Protein AF-T1DU63-F1 (afdb_monomer)

Secondary structure (DSSP, 8-state):
-------------TTTTTTT-EEEEETTEEEEE----GGGGGS-HHHHHHHHHHHHHHHTTHHHHHHHH-TTHHHHHHHHHHHHHH--S-TTSHHHHHHHHHHHHHHHTTSSB-TTT-BBPPPSS-HHHHHHHHHHHHTTTTT-SPPPSSTT----HHHHHHHHH-TTTT-BS---SSSS-TTTT---TTB-TT--HHHHHHHHHHHHTSTT--TTTTTTEEEEE-TTS-EEEEE--SSSSTTHHHHHHHHHHHHHHHHH---HHHHHHHHHHHHHHHH--HHHHHHHHHHHHH--S-SEEEEEEE---TTSTTS-SPPEEEEEEEE-HHHHHHHHHHHHTHHHHHHHSSS-GGGS-SS--PPPPEEEEEEEEEETTSSS--SEEEE---HHHHHHH--EEEEEHHHHHHHHH-HHHHHHHHHH---HHHHHHHHHHHHHHHHHHHHHIIIIITTS--PPTT--TTTTGGGHHHHHHHHHHHHHHHHHTSTHHHHTTSSSSTTTHHHHHHHHHHHHHTGGGGGSPTT----SHHHHHHHHHHHHHHHHS-TTTEEEETTEEEES-SHHHHHHHHHHHHHHHHHHHHT-HHHHHHHIIIIII---HHHHHHHHHHHHTTT--SEEEEEPPEEEEEE-TTS-EEEEEEE----HHHHHHHHHHHS-S---HHHHHHHHHHTBPPPHHHHHHHHHHHHHHHTT--HHHHHHHHHTT---SB-----HHHHHHHHHTS---HHHHHHHHTSSBHHHHHHHHHHS-TTT--HHHHHHHHHHHTT-HHHHHHHHHHTGGG-TTHHHHHHHHHHTT-S-HHHHHHHHHHHHHTTS----HHHHHHHHHHHHHHHHS---TT-HHHHHHHHHHHHHHTS-HHHHHHHHHHHHHHHTSS-HHHHHHHHHHHHHHHH-

Sequence (908 aa):
MISTEHISEHQEDKSELISGQQVCKFADVEVLRYTLPSYFDGLPINLKKLVYYLSEATLAGRDIYTDQNCRYNLLVRTVLERIYMHYKGDRQTSSFKDFVCYLRRVWFSNGLHHHYGEDKLKPSFDETYFRQLFESCAKEGYLDLLPSPREGEKVSLDMICKLLYSPDVVARRTVQSGEQDPIQSSSVHFYAEGISSSEVEAFYKDLSSQPGAPHSIGLNTFLDRKETGELVEKRRTSKEGPYASYIQKIIANLKKAKQEETSPQRQEIIQLLIDFYVEGDLRIFDRYCIAWTQDTDSDIDFINGFIETYQDPLGLKGSWEGLVEIIDHKASEQTRLLSQHADWFEQRAPIDEAYRKPNPCGISATVVHVAMLGGDSYPAPPIGINLPNADAIRTKYGSKSIRIENIHAAYDNASSHRKEDELFIPNEEVRQMLERYESQTSRLHTDLHECLGHGSGQLAPGVSADALGQWHSTIEEARADLFALYFIADPKMLELGLLPNQEAYKAEYYRYLHNGLIKQLVRIRSGQRIEEAHMRNRALISRWVIDTLPKEVLEQEGTNLIIHKYEPIREAFGSLLKEIQRIKSCGDALAAKDLVKTYGIEVPQKLHQDILNLYSQLNNPPYKGFVNPRLYCRKDTDGNITDIYPDYTETFDEQMLRYSRTYNGQGSLYSQQLQDIEAIAPDTQTEEAARRIRQALRTRMDGEVASHMRKHGLEYKINFGITRDHLSQLARSEQPSVNLATYLWSRSVRELKLLALRLWPAEELSSNEALRLAVDCEGKAELADELIALLFDRCPKAPAWAMQWLCSGLAVQSIALNTLSRAILRGQYTPNEIELNCLSDICINCISETASSEHYRPKAALLCLERMATISPENRKYIQAQIAILEDNRQKEVQETLSAIRFVLDNA

Structure (mmCIF, N/CA/C/O backbone):
data_AF-T1DU63-F1
#
_entry.id   AF-T1DU63-F1
#
loop_
_atom_site.group_PDB
_atom_site.id
_atom_site.type_symbol
_atom_site.label_atom_id
_atom_site.label_alt_id
_atom_site.label_comp_id
_atom_site.label_asym_id
_atom_site.label_entity_id
_atom_site.label_seq_id
_atom_site.pdbx_PDB_ins_code
_atom_site.Cartn_x
_atom_site.Cartn_y
_atom_site.Cartn_z
_atom_site.occupancy
_atom_site.B_iso_or_equiv
_atom_site.auth_seq_id
_atom_site.auth_comp_id
_atom_site.auth_asym_id
_atom_site.auth_atom_id
_atom_site.pdbx_PDB_model_num
ATOM 1 N N . MET A 1 1 ? 19.501 -58.523 -5.591 1.00 34.09 1 MET A N 1
ATOM 2 C CA . MET A 1 1 ? 19.995 -57.170 -5.909 1.00 34.09 1 MET A CA 1
ATOM 3 C C . MET A 1 1 ? 19.082 -56.585 -6.966 1.00 34.09 1 MET A C 1
ATOM 5 O O . MET A 1 1 ? 19.262 -56.881 -8.137 1.00 34.09 1 MET A O 1
ATOM 9 N N . ILE A 1 2 ? 18.056 -55.855 -6.540 1.00 24.86 2 ILE A N 1
ATOM 10 C CA . ILE A 1 2 ? 17.237 -54.990 -7.393 1.00 24.86 2 ILE A CA 1
ATOM 11 C C . ILE A 1 2 ? 17.059 -53.721 -6.563 1.00 24.86 2 ILE A C 1
ATOM 13 O O . ILE A 1 2 ? 16.634 -53.794 -5.411 1.00 24.86 2 ILE A O 1
ATOM 17 N N . SER A 1 3 ? 17.545 -52.616 -7.114 1.00 24.66 3 SER A N 1
ATOM 18 C CA . SER A 1 3 ? 17.584 -51.282 -6.531 1.00 24.66 3 SER A CA 1
ATOM 19 C C . SER A 1 3 ? 16.179 -50.700 -6.424 1.00 24.66 3 SER A C 1
ATOM 21 O O . SER A 1 3 ? 15.449 -50.657 -7.410 1.00 24.66 3 SER A O 1
ATOM 23 N N . THR A 1 4 ? 15.822 -50.250 -5.228 1.00 25.34 4 THR A N 1
ATOM 24 C CA . THR A 1 4 ? 14.607 -49.493 -4.927 1.00 25.34 4 THR A CA 1
ATOM 25 C C . THR A 1 4 ? 14.753 -48.051 -5.403 1.00 25.34 4 THR A C 1
ATOM 27 O O . THR A 1 4 ? 15.580 -47.306 -4.879 1.00 25.34 4 THR A O 1
ATOM 30 N N . GLU A 1 5 ? 13.943 -47.671 -6.388 1.00 27.83 5 GLU A N 1
ATOM 31 C CA . GLU A 1 5 ? 13.650 -46.283 -6.737 1.00 27.83 5 GLU A CA 1
ATOM 32 C C . GLU A 1 5 ? 12.912 -45.616 -5.567 1.00 27.83 5 GLU A C 1
ATOM 34 O O . GLU A 1 5 ? 11.836 -46.053 -5.158 1.00 27.83 5 GLU A O 1
ATOM 39 N N . HIS A 1 6 ? 13.502 -44.556 -5.015 1.00 25.27 6 HIS A N 1
ATOM 40 C CA . HIS A 1 6 ? 12.791 -43.614 -4.161 1.00 25.27 6 HIS A CA 1
ATOM 41 C C . HIS A 1 6 ? 12.010 -42.655 -5.060 1.00 25.27 6 HIS A C 1
ATOM 43 O O . HIS A 1 6 ? 12.564 -41.701 -5.597 1.00 25.27 6 HIS A O 1
ATOM 49 N N . ILE A 1 7 ? 10.715 -42.922 -5.215 1.00 25.23 7 ILE A N 1
ATOM 50 C CA . ILE A 1 7 ? 9.743 -41.927 -5.664 1.00 25.23 7 ILE A CA 1
ATOM 51 C C . ILE A 1 7 ? 9.568 -40.953 -4.494 1.00 25.23 7 ILE A C 1
ATOM 53 O O . ILE A 1 7 ? 9.028 -41.319 -3.451 1.00 25.23 7 ILE A O 1
ATOM 57 N N . SER A 1 8 ? 10.092 -39.737 -4.635 1.00 24.12 8 SER A N 1
ATOM 58 C CA . SER A 1 8 ? 9.794 -38.631 -3.730 1.00 24.12 8 SER A CA 1
ATOM 59 C C . SER A 1 8 ? 8.360 -38.172 -3.991 1.00 24.12 8 SER A C 1
ATOM 61 O O . SER A 1 8 ? 8.088 -37.524 -5.001 1.00 24.12 8 SER A O 1
ATOM 63 N N . GLU A 1 9 ? 7.436 -38.523 -3.100 1.00 25.42 9 GLU A N 1
ATOM 64 C CA . GLU A 1 9 ? 6.131 -37.869 -3.034 1.00 25.42 9 GLU A CA 1
ATOM 65 C C . GLU A 1 9 ? 6.357 -36.378 -2.744 1.00 25.42 9 GLU A C 1
ATOM 67 O O . GLU A 1 9 ? 6.834 -36.004 -1.671 1.00 25.42 9 GLU A O 1
ATOM 72 N N . HIS A 1 10 ? 6.053 -35.525 -3.725 1.00 28.67 10 HIS A N 1
ATOM 73 C CA . HIS A 1 10 ? 5.920 -34.088 -3.529 1.00 28.67 10 HIS A CA 1
ATOM 74 C C . HIS A 1 10 ? 4.797 -33.842 -2.511 1.00 28.67 10 HIS A C 1
ATOM 76 O O . HIS A 1 10 ? 3.616 -33.923 -2.841 1.00 28.67 10 HIS A O 1
ATOM 82 N N . GLN A 1 11 ? 5.157 -33.542 -1.263 1.00 25.55 11 GLN A N 1
ATOM 83 C CA . GLN A 1 11 ? 4.291 -32.737 -0.410 1.00 25.55 11 GLN A CA 1
ATOM 84 C C . GLN A 1 11 ? 4.239 -31.345 -1.045 1.00 25.55 11 GLN A C 1
ATOM 86 O O . GLN A 1 11 ? 5.191 -30.582 -0.907 1.00 25.55 11 GLN A O 1
ATOM 91 N N . GLU A 1 12 ? 3.167 -31.040 -1.781 1.00 31.58 12 GLU A N 1
ATOM 92 C CA . GLU A 1 12 ? 2.821 -29.655 -2.114 1.00 31.58 12 GLU A CA 1
ATOM 93 C C . GLU A 1 12 ? 2.819 -28.848 -0.810 1.00 31.58 12 GLU A C 1
ATOM 95 O O . GLU A 1 12 ? 2.126 -29.197 0.156 1.00 31.58 12 GLU A O 1
ATOM 100 N N . ASP A 1 13 ? 3.652 -27.811 -0.755 1.00 42.84 13 ASP A N 1
ATOM 101 C CA . ASP A 1 13 ? 3.759 -26.954 0.413 1.00 42.84 13 ASP A CA 1
ATOM 102 C C . ASP A 1 13 ? 2.406 -26.255 0.621 1.00 42.84 13 ASP A C 1
ATOM 104 O O . ASP A 1 13 ? 1.875 -25.587 -0.267 1.00 42.84 13 ASP A O 1
ATOM 108 N N . LYS A 1 14 ? 1.805 -26.411 1.808 1.00 45.06 14 LYS A N 1
ATOM 109 C CA . LYS A 1 14 ? 0.506 -25.796 2.136 1.00 45.06 14 LYS A CA 1
ATOM 110 C C . LYS A 1 14 ? 0.532 -24.269 1.985 1.00 45.06 14 LYS A C 1
ATOM 112 O O . LYS A 1 14 ? -0.537 -23.671 1.870 1.00 45.06 14 LYS A O 1
ATOM 117 N N . SER A 1 15 ? 1.716 -23.653 2.007 1.00 52.31 15 SER A N 1
ATOM 118 C CA . SER A 1 15 ? 1.921 -22.222 1.772 1.00 52.31 15 SER A CA 1
ATOM 119 C C . SER A 1 15 ? 1.577 -21.805 0.329 1.00 52.31 15 SER A C 1
ATOM 121 O O . SER A 1 15 ? 0.896 -20.795 0.132 1.00 52.31 15 SER A O 1
ATOM 123 N N . GLU A 1 16 ? 1.921 -22.622 -0.673 1.00 55.38 16 GLU A N 1
ATOM 124 C CA . GLU A 1 16 ? 1.651 -22.344 -2.092 1.00 55.38 16 GLU A CA 1
ATOM 125 C C . GLU A 1 16 ? 0.151 -22.366 -2.410 1.00 55.38 16 GLU A C 1
ATOM 127 O O . GLU A 1 16 ? -0.326 -21.562 -3.207 1.00 55.38 16 GLU A O 1
ATOM 132 N N . LEU A 1 17 ? -0.623 -23.213 -1.720 1.00 63.47 17 LEU A N 1
ATOM 133 C CA . LEU A 1 17 ? -2.084 -23.297 -1.873 1.00 63.47 17 LEU A CA 1
ATOM 134 C C . LEU A 1 17 ? -2.837 -22.070 -1.320 1.00 63.47 17 LEU A C 1
ATOM 136 O O . LEU A 1 17 ? -3.991 -21.840 -1.690 1.00 63.47 17 LEU A O 1
ATOM 140 N N . ILE A 1 18 ? -2.227 -21.312 -0.401 1.00 82.75 18 ILE A N 1
ATOM 141 C CA . ILE A 1 18 ? -2.841 -20.136 0.242 1.00 82.75 18 ILE A CA 1
ATOM 142 C C . ILE A 1 18 ? -2.455 -18.845 -0.491 1.00 82.75 18 ILE A C 1
ATOM 144 O O . ILE A 1 18 ? -3.269 -17.920 -0.574 1.00 82.75 18 ILE A O 1
ATOM 148 N N . SER A 1 19 ? -1.234 -18.763 -1.020 1.00 89.06 19 SER A N 1
ATOM 149 C CA . SER A 1 19 ? -0.765 -17.595 -1.767 1.00 89.06 19 SER A CA 1
ATOM 150 C C . SER A 1 19 ? -1.608 -17.368 -3.030 1.00 89.06 19 SER A C 1
ATOM 152 O O . SER A 1 19 ? -1.843 -18.285 -3.812 1.00 89.06 19 SER A O 1
ATOM 154 N N . GLY A 1 20 ? -2.118 -16.150 -3.215 1.00 87.88 20 GLY A N 1
ATOM 155 C CA . GLY A 1 20 ? -3.033 -15.804 -4.309 1.00 87.88 20 GLY A CA 1
ATOM 156 C C . GLY A 1 20 ? -4.482 -16.259 -4.106 1.00 87.88 20 GLY A C 1
ATOM 157 O O . GLY A 1 20 ? -5.325 -16.066 -4.987 1.00 87.88 20 GLY A O 1
ATOM 158 N N . GLN A 1 21 ? -4.827 -16.831 -2.945 1.00 91.62 21 GLN A N 1
ATOM 159 C CA . GLN A 1 21 ? -6.209 -17.188 -2.637 1.00 91.62 21 GLN A CA 1
ATOM 160 C C . GLN A 1 21 ? -7.084 -15.931 -2.517 1.00 91.62 21 GLN A C 1
ATOM 162 O O . GLN A 1 21 ? -6.783 -15.008 -1.759 1.00 91.62 21 GLN A O 1
ATOM 167 N N . GLN A 1 22 ? -8.222 -15.931 -3.212 1.00 92.44 22 GLN A N 1
ATOM 168 C CA . GLN A 1 22 ? -9.231 -14.881 -3.092 1.00 92.44 22 GLN A CA 1
ATOM 169 C C . GLN A 1 22 ? -9.887 -14.898 -1.705 1.00 92.44 22 GLN A C 1
ATOM 171 O O . GLN A 1 22 ? -10.443 -15.910 -1.276 1.00 92.44 22 GLN A O 1
ATOM 176 N N . VAL A 1 23 ? -9.888 -13.743 -1.039 1.00 92.75 23 VAL A N 1
ATOM 177 C CA . VAL A 1 23 ? -10.588 -13.504 0.230 1.00 92.75 23 VAL A CA 1
ATOM 178 C C . VAL A 1 23 ? -11.995 -12.975 -0.022 1.00 92.75 23 VAL A C 1
ATOM 180 O O . VAL A 1 23 ? -12.966 -13.485 0.539 1.00 92.75 23 VAL A O 1
ATOM 183 N N . CYS A 1 24 ? -12.121 -11.940 -0.853 1.00 92.00 24 CYS A N 1
ATOM 184 C CA . CYS A 1 24 ? -13.407 -11.376 -1.248 1.00 92.00 24 CYS A CA 1
ATOM 185 C C . CYS A 1 24 ? -13.300 -10.562 -2.546 1.00 92.00 24 CYS A C 1
ATOM 187 O O . CYS A 1 24 ? -12.215 -10.170 -2.974 1.00 92.00 24 CYS A O 1
ATOM 189 N N . LYS A 1 25 ? -14.460 -10.297 -3.154 1.00 92.62 25 LYS A N 1
ATOM 190 C CA . LYS A 1 25 ? -14.638 -9.392 -4.296 1.00 92.62 25 LYS A CA 1
ATOM 191 C C . LYS A 1 25 ? -15.713 -8.364 -3.970 1.00 92.62 25 LYS A C 1
ATOM 193 O O . LYS A 1 25 ? -16.732 -8.710 -3.365 1.00 92.62 25 LYS A O 1
ATOM 198 N N . PHE A 1 26 ? -15.491 -7.116 -4.359 1.00 93.19 26 PHE A N 1
ATOM 199 C CA . PHE A 1 26 ? -16.469 -6.038 -4.234 1.00 93.19 26 PHE A CA 1
ATOM 200 C C . PHE A 1 26 ? -16.139 -4.917 -5.221 1.00 93.19 26 PHE A C 1
ATOM 202 O O . PHE A 1 26 ? -14.975 -4.578 -5.397 1.00 93.19 26 PHE A O 1
ATOM 209 N N . ALA A 1 27 ? -17.161 -4.324 -5.843 1.00 91.44 27 ALA A N 1
ATOM 210 C CA . ALA A 1 27 ? -16.991 -3.306 -6.884 1.00 91.44 27 ALA A CA 1
ATOM 211 C C . ALA A 1 27 ? -15.921 -3.706 -7.927 1.00 91.44 27 ALA A C 1
ATOM 213 O O . ALA A 1 27 ? -16.045 -4.746 -8.570 1.00 91.44 27 ALA A O 1
ATOM 214 N N . ASP A 1 28 ? -14.882 -2.892 -8.076 1.00 87.81 28 ASP A N 1
ATOM 215 C CA . ASP A 1 28 ? -13.735 -3.040 -8.969 1.00 87.81 28 ASP A CA 1
ATOM 216 C C . ASP A 1 28 ? -12.475 -3.593 -8.272 1.00 87.81 28 ASP A C 1
ATOM 218 O O . ASP A 1 28 ? -11.396 -3.603 -8.865 1.00 87.81 28 ASP A O 1
ATOM 222 N N . VAL A 1 29 ? -12.630 -4.161 -7.069 1.00 92.62 29 VAL A N 1
ATOM 223 C CA . VAL A 1 29 ? -11.548 -4.710 -6.243 1.00 92.62 29 VAL A CA 1
ATOM 224 C C . VAL A 1 29 ? -11.704 -6.212 -5.963 1.00 92.62 29 VAL A C 1
ATOM 226 O O . VAL A 1 29 ? -12.775 -6.708 -5.594 1.00 92.62 29 VAL A O 1
ATOM 229 N N . GLU A 1 30 ? -10.594 -6.940 -6.067 1.00 93.56 30 GLU A N 1
ATOM 230 C CA . GLU A 1 30 ? -10.417 -8.288 -5.522 1.00 93.56 30 GLU A CA 1
ATOM 231 C C . GLU A 1 30 ? -9.325 -8.286 -4.449 1.00 93.56 30 GLU A C 1
ATOM 233 O O . GLU A 1 30 ? -8.226 -7.787 -4.662 1.00 93.56 30 GLU A O 1
ATOM 238 N N . VAL A 1 31 ? -9.619 -8.866 -3.288 1.00 95.56 31 VAL A N 1
ATOM 239 C CA . VAL A 1 31 ? -8.650 -8.973 -2.196 1.00 95.56 31 VAL A CA 1
ATOM 240 C C . VAL A 1 31 ? -8.101 -10.394 -2.139 1.00 95.56 31 VAL A C 1
ATOM 242 O O . VAL A 1 31 ? -8.871 -11.355 -2.065 1.00 95.56 31 VAL A O 1
ATOM 245 N N . LEU A 1 32 ? -6.777 -10.515 -2.153 1.00 95.69 32 LEU A N 1
ATOM 246 C CA . LEU A 1 32 ? -6.009 -11.756 -2.174 1.00 95.69 32 LEU A CA 1
ATOM 247 C C . LEU A 1 32 ? -5.255 -11.976 -0.852 1.00 95.69 32 LEU A C 1
ATOM 249 O O . LEU A 1 32 ? -5.234 -11.120 0.038 1.00 95.69 32 LEU A O 1
ATOM 253 N N . ARG A 1 33 ? -4.621 -13.141 -0.722 1.00 94.75 33 ARG A N 1
ATOM 254 C CA . ARG A 1 33 ? -3.673 -13.460 0.352 1.00 94.75 33 ARG A CA 1
ATOM 255 C C . ARG A 1 33 ? -2.261 -13.568 -0.196 1.00 94.75 33 ARG A C 1
ATOM 257 O O . ARG A 1 33 ? -2.075 -14.066 -1.300 1.00 94.75 33 ARG A O 1
ATOM 264 N N . TYR A 1 34 ? -1.288 -13.185 0.616 1.00 95.38 34 TYR A N 1
ATOM 265 C CA . TYR A 1 34 ? 0.109 -13.560 0.433 1.00 95.38 34 TYR A CA 1
ATOM 266 C C . TYR A 1 34 ? 0.583 -14.337 1.663 1.00 95.38 34 TYR A C 1
ATOM 268 O O . TYR A 1 34 ? 0.002 -14.228 2.749 1.00 95.38 34 TYR A O 1
ATOM 276 N N . THR A 1 35 ? 1.627 -15.140 1.489 1.00 94.38 35 THR A N 1
ATOM 277 C CA . THR A 1 35 ? 2.241 -15.922 2.564 1.00 94.38 35 THR A CA 1
ATOM 278 C C . THR A 1 35 ? 3.633 -15.404 2.899 1.00 94.38 35 THR A C 1
ATOM 280 O O . THR A 1 35 ? 4.259 -14.690 2.116 1.00 94.38 35 THR A O 1
ATOM 283 N N . LEU A 1 36 ? 4.109 -15.745 4.095 1.00 94.81 36 LEU A N 1
ATOM 284 C CA . LEU A 1 36 ? 5.518 -15.562 4.439 1.00 94.81 36 LEU A CA 1
ATOM 285 C C . LEU A 1 36 ? 6.336 -16.639 3.711 1.00 94.81 36 LEU A C 1
ATOM 287 O O . LEU A 1 36 ? 5.763 -17.674 3.351 1.00 94.81 36 LEU A O 1
ATOM 291 N N . PRO A 1 37 ? 7.643 -16.427 3.486 1.00 91.50 37 PRO A N 1
ATOM 292 C CA . PRO A 1 37 ? 8.473 -17.447 2.864 1.00 91.50 37 PRO A CA 1
ATOM 293 C C . PRO A 1 37 ? 8.502 -18.709 3.731 1.00 91.50 37 PRO A C 1
ATOM 295 O O . PRO A 1 37 ? 8.490 -18.621 4.959 1.00 91.50 37 PRO A O 1
ATOM 298 N N . SER A 1 38 ? 8.584 -19.886 3.108 1.00 87.88 38 SER A N 1
ATOM 299 C CA . SER A 1 38 ? 8.558 -21.178 3.815 1.00 87.88 38 SER A CA 1
ATOM 300 C C . SER A 1 38 ? 9.684 -21.329 4.847 1.00 87.88 38 SER A C 1
ATOM 302 O O . SER A 1 38 ? 9.524 -22.017 5.853 1.00 87.88 38 SER A O 1
ATOM 304 N N . TYR A 1 39 ? 10.806 -20.627 4.659 1.00 89.62 39 TYR A N 1
ATOM 305 C CA . TYR A 1 39 ? 11.913 -20.594 5.615 1.00 89.62 39 TYR A CA 1
ATOM 306 C C . TYR A 1 39 ? 11.677 -19.682 6.834 1.00 89.62 39 TYR A C 1
ATOM 308 O O . TYR A 1 39 ? 12.495 -19.702 7.754 1.00 89.62 39 TYR A O 1
ATOM 316 N N . PHE A 1 40 ? 10.576 -18.918 6.894 1.00 94.50 40 PHE A N 1
ATOM 317 C CA . PHE A 1 40 ? 10.241 -18.072 8.048 1.00 94.50 40 PHE A CA 1
ATOM 318 C C . PHE A 1 40 ? 10.188 -18.878 9.350 1.00 94.50 40 PHE A C 1
ATOM 320 O O . PHE A 1 40 ? 10.717 -18.439 10.371 1.00 94.50 40 PHE A O 1
ATOM 327 N N . ASP A 1 41 ? 9.615 -20.085 9.313 1.00 90.06 41 ASP A N 1
ATOM 328 C CA . ASP A 1 41 ? 9.488 -20.952 10.489 1.00 90.06 41 ASP A CA 1
ATOM 329 C C . ASP A 1 41 ? 10.848 -21.346 11.085 1.00 90.06 41 ASP A C 1
ATOM 331 O O . ASP A 1 41 ? 10.948 -21.540 12.299 1.00 90.06 41 ASP A O 1
ATOM 335 N N . GLY A 1 42 ? 11.893 -21.399 10.253 1.00 90.75 42 GLY A N 1
ATOM 336 C CA . GLY A 1 42 ? 13.267 -21.713 10.644 1.00 90.75 42 GLY A CA 1
ATOM 337 C C . GLY A 1 42 ? 14.108 -20.512 11.086 1.00 90.75 42 GLY A C 1
ATOM 338 O O . GLY A 1 42 ? 15.253 -20.713 11.493 1.00 90.75 42 GLY A O 1
ATOM 339 N N . LEU A 1 43 ? 13.586 -19.279 11.022 1.00 94.44 43 LEU A N 1
ATOM 340 C CA . LEU A 1 43 ? 14.340 -18.098 11.447 1.00 94.44 43 LEU A CA 1
ATOM 341 C C . LEU A 1 43 ? 14.654 -18.136 12.955 1.00 94.44 43 LEU A C 1
ATOM 343 O O . LEU A 1 43 ? 13.805 -18.553 13.753 1.00 94.44 43 LEU A O 1
ATOM 347 N N . PRO A 1 44 ? 15.831 -17.631 13.375 1.00 95.62 44 PRO A N 1
ATOM 348 C CA . PRO A 1 44 ? 16.137 -17.387 14.778 1.00 95.62 44 PRO A CA 1
ATOM 349 C C . PRO A 1 44 ? 15.035 -16.592 15.485 1.00 95.62 44 PRO A C 1
ATOM 351 O O . PRO A 1 44 ? 14.468 -15.644 14.937 1.00 95.62 44 PRO A O 1
ATOM 354 N N . ILE A 1 45 ? 14.757 -16.947 16.741 1.00 95.12 45 ILE A N 1
ATOM 355 C CA . ILE A 1 45 ? 13.660 -16.350 17.512 1.00 95.12 45 ILE A CA 1
ATOM 356 C C . ILE A 1 45 ? 13.775 -14.823 17.646 1.00 95.12 45 ILE A C 1
ATOM 358 O O . ILE A 1 45 ? 12.760 -14.133 17.605 1.00 95.12 45 ILE A O 1
ATOM 362 N N . ASN A 1 46 ? 14.987 -14.274 17.763 1.00 95.62 46 ASN A N 1
ATOM 363 C CA . ASN A 1 46 ? 15.194 -12.825 17.820 1.00 95.62 46 ASN A CA 1
ATOM 364 C C . ASN A 1 46 ? 14.796 -12.145 16.497 1.00 95.62 46 ASN A C 1
ATOM 366 O O . ASN A 1 46 ? 14.121 -11.121 16.531 1.00 95.62 46 ASN A O 1
ATOM 370 N N . LEU A 1 47 ? 15.095 -12.748 15.338 1.00 96.56 47 LEU A N 1
ATOM 371 C CA . LEU A 1 47 ? 14.652 -12.222 14.040 1.00 96.56 47 LEU A CA 1
ATOM 372 C C . LEU A 1 47 ? 13.133 -12.310 13.882 1.00 96.56 47 LEU A C 1
ATOM 374 O O . LEU A 1 47 ? 12.505 -11.361 13.419 1.00 96.56 47 LEU A O 1
ATOM 378 N N . LYS A 1 48 ? 12.510 -13.400 14.342 1.00 97.38 48 LYS A N 1
ATOM 379 C CA . LYS A 1 48 ? 11.045 -13.493 14.363 1.00 97.38 48 LYS A CA 1
ATOM 380 C C . LYS A 1 48 ? 10.417 -12.387 15.224 1.00 97.38 48 LYS A C 1
ATOM 382 O O . LYS A 1 48 ? 9.452 -11.751 14.801 1.00 97.38 48 LYS A O 1
ATOM 387 N N . LYS A 1 49 ? 10.973 -12.122 16.415 1.00 96.88 49 LYS A N 1
ATOM 388 C CA . LYS A 1 49 ? 10.524 -11.033 17.304 1.00 96.88 49 LYS A CA 1
ATOM 389 C C . LYS A 1 49 ? 10.746 -9.658 16.688 1.00 96.88 49 LYS A C 1
ATOM 391 O O . LYS A 1 49 ? 9.861 -8.812 16.793 1.00 96.88 49 LYS A O 1
ATOM 396 N N . LEU A 1 50 ? 11.873 -9.459 16.006 1.00 97.75 50 LEU A N 1
ATOM 397 C CA . LEU A 1 50 ? 12.153 -8.252 15.236 1.00 97.75 50 LEU A CA 1
ATOM 398 C C . LEU A 1 50 ? 11.057 -8.015 14.185 1.00 97.75 50 LEU A C 1
ATOM 400 O O . LEU A 1 50 ? 10.436 -6.953 14.199 1.00 97.75 50 LEU A O 1
ATOM 404 N N . VAL A 1 51 ? 10.736 -9.024 13.363 1.00 98.31 51 VAL A N 1
ATOM 405 C CA . VAL A 1 51 ? 9.634 -8.963 12.382 1.00 98.31 51 VAL A CA 1
ATOM 406 C C . VAL A 1 51 ? 8.307 -8.616 13.057 1.00 98.31 51 VAL A C 1
ATOM 408 O O . VAL A 1 51 ? 7.588 -7.737 12.582 1.00 98.31 51 VAL A O 1
ATOM 411 N N . TYR A 1 52 ? 7.978 -9.257 14.181 1.00 97.81 52 TYR A N 1
ATOM 412 C CA . TYR A 1 52 ? 6.737 -8.991 14.912 1.00 97.81 52 TYR A CA 1
ATOM 413 C C . TYR A 1 52 ? 6.643 -7.548 15.420 1.00 97.81 52 TYR A C 1
ATOM 415 O O . TYR A 1 52 ? 5.642 -6.877 15.175 1.00 97.81 52 TYR A O 1
ATOM 423 N N . TYR A 1 53 ? 7.676 -7.035 16.090 1.00 98.12 53 TYR A N 1
ATOM 424 C CA . TYR A 1 53 ? 7.638 -5.674 16.625 1.00 98.12 53 TYR A CA 1
ATOM 425 C C . TYR A 1 53 ? 7.654 -4.615 15.520 1.00 98.12 53 TYR A C 1
ATOM 427 O O . TYR A 1 53 ? 6.913 -3.637 15.615 1.00 98.12 53 TYR A O 1
ATOM 435 N N . LEU A 1 54 ? 8.414 -4.818 14.440 1.00 98.62 54 LEU A N 1
ATOM 436 C CA . LEU A 1 54 ? 8.347 -3.945 13.263 1.00 98.62 54 LEU A CA 1
ATOM 437 C C . LEU A 1 54 ? 6.954 -3.989 12.609 1.00 98.62 54 LEU A C 1
ATOM 439 O O . LEU A 1 54 ? 6.446 -2.960 12.159 1.00 98.62 54 LEU A O 1
ATOM 443 N N . SER A 1 55 ? 6.289 -5.148 12.621 1.00 98.44 55 SER A N 1
ATOM 444 C CA . SER A 1 55 ? 4.924 -5.298 12.101 1.00 98.44 55 SER A CA 1
ATOM 445 C C . SER A 1 55 ? 3.910 -4.533 12.953 1.00 98.44 55 SER A C 1
ATOM 447 O O . SER A 1 55 ? 3.083 -3.799 12.418 1.00 98.44 55 SER A O 1
ATOM 449 N N . GLU A 1 56 ? 4.005 -4.624 14.281 1.00 96.75 56 GLU A N 1
ATOM 450 C CA . GLU A 1 56 ? 3.158 -3.850 15.198 1.00 96.75 56 GLU A CA 1
ATOM 451 C C . GLU A 1 56 ? 3.406 -2.336 15.082 1.00 96.75 56 GLU A C 1
ATOM 453 O O . GLU A 1 56 ? 2.463 -1.546 15.171 1.00 96.75 56 GLU A O 1
ATOM 458 N N . ALA A 1 57 ? 4.657 -1.916 14.851 1.00 97.50 57 ALA A N 1
ATOM 459 C CA . ALA A 1 57 ? 4.986 -0.524 14.543 1.00 97.50 57 ALA A CA 1
ATOM 460 C C . ALA A 1 57 ? 4.352 -0.075 13.216 1.00 97.50 57 ALA A C 1
ATOM 462 O O . ALA A 1 57 ? 3.828 1.031 13.125 1.00 97.50 57 ALA A O 1
ATOM 463 N N . THR A 1 58 ? 4.349 -0.940 12.204 1.00 98.31 58 THR A N 1
ATOM 464 C CA . THR A 1 58 ? 3.763 -0.663 10.885 1.00 98.31 58 THR A CA 1
ATOM 465 C C . THR A 1 58 ? 2.238 -0.530 10.952 1.00 98.31 58 THR A C 1
ATOM 467 O O . THR A 1 58 ? 1.651 0.416 10.433 1.00 98.31 58 THR A O 1
ATOM 470 N N . LEU A 1 59 ? 1.560 -1.419 11.674 1.00 96.94 59 LEU A N 1
ATOM 471 C CA . LEU A 1 59 ? 0.101 -1.363 11.800 1.00 96.94 59 LEU A CA 1
ATOM 472 C C . LEU A 1 59 ? -0.394 -0.140 12.591 1.00 96.94 59 LEU A C 1
ATOM 474 O O . LEU A 1 59 ? -1.500 0.347 12.345 1.00 96.94 59 LEU A O 1
ATOM 478 N N . ALA A 1 60 ? 0.433 0.403 13.491 1.00 94.94 60 ALA A N 1
ATOM 479 C CA . ALA A 1 60 ? 0.117 1.601 14.269 1.00 94.94 60 ALA A CA 1
ATOM 480 C C . ALA A 1 60 ? -0.018 2.887 13.427 1.00 94.94 60 ALA A C 1
ATOM 482 O O . ALA A 1 60 ? -0.630 3.848 13.897 1.00 94.94 60 ALA A O 1
ATOM 483 N N . GLY A 1 61 ? 0.506 2.919 12.196 1.00 96.06 61 GLY A N 1
ATOM 484 C CA . GLY A 1 61 ? 0.436 4.094 11.321 1.00 96.06 61 GLY A CA 1
ATOM 485 C C . GLY A 1 61 ? -0.776 4.157 10.383 1.00 96.06 61 GLY A C 1
ATOM 486 O O . GLY A 1 61 ? -0.969 5.169 9.713 1.00 96.06 61 GLY A O 1
ATOM 487 N N . ARG A 1 62 ? -1.652 3.140 10.352 1.00 96.12 62 ARG A N 1
ATOM 488 C CA . ARG A 1 62 ? -2.824 3.095 9.445 1.00 96.12 62 ARG A CA 1
ATOM 489 C C . ARG A 1 62 ? -3.689 4.361 9.484 1.00 96.12 62 ARG A C 1
ATOM 491 O O . ARG A 1 62 ? -4.117 4.873 8.448 1.00 96.12 62 ARG A O 1
ATOM 498 N N . ASP A 1 63 ? -3.985 4.847 10.683 1.00 95.12 63 ASP A N 1
ATOM 499 C CA . ASP A 1 63 ? -4.885 5.988 10.868 1.00 95.12 63 ASP A CA 1
ATOM 500 C C . ASP A 1 63 ? -4.205 7.328 10.549 1.00 95.12 63 ASP A C 1
ATOM 502 O O . ASP A 1 63 ? -4.905 8.278 10.208 1.00 95.12 63 ASP A O 1
ATOM 506 N N . ILE A 1 64 ? -2.864 7.385 10.571 1.00 96.62 64 ILE A N 1
ATOM 507 C CA . ILE A 1 64 ? -2.089 8.533 10.076 1.00 96.62 64 ILE A CA 1
ATOM 508 C C . ILE A 1 64 ? -2.374 8.713 8.585 1.00 96.62 64 ILE A C 1
ATOM 510 O O . ILE A 1 64 ? -2.830 9.774 8.169 1.00 96.62 64 ILE A O 1
ATOM 514 N N . TYR A 1 65 ? -2.175 7.655 7.795 1.00 97.06 65 TYR A N 1
ATOM 515 C CA . TYR A 1 65 ? -2.401 7.692 6.350 1.00 97.06 65 TYR A CA 1
ATOM 516 C C . TYR A 1 65 ? -3.877 7.919 5.986 1.00 97.06 65 TYR A C 1
ATOM 518 O O . TYR A 1 65 ? -4.200 8.722 5.112 1.00 97.06 65 TYR A O 1
ATOM 526 N N . THR A 1 66 ? -4.801 7.287 6.722 1.00 96.56 66 THR A N 1
ATOM 527 C CA . THR A 1 66 ? -6.244 7.515 6.525 1.00 96.56 66 THR A CA 1
ATOM 528 C C . THR A 1 66 ? -6.608 8.997 6.689 1.00 96.56 66 THR A C 1
ATOM 530 O O . THR A 1 66 ? -7.386 9.528 5.895 1.00 96.5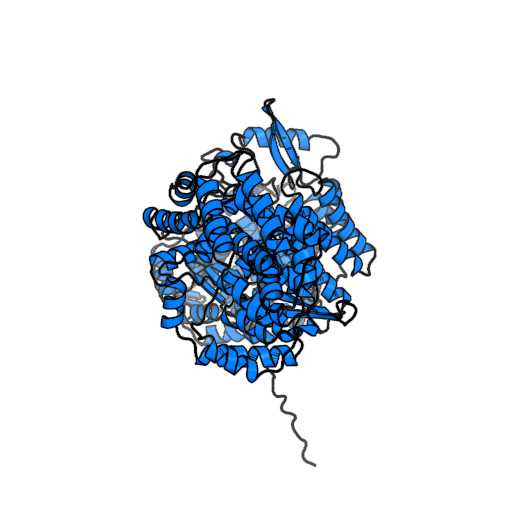6 66 THR A O 1
ATOM 533 N N . ASP A 1 67 ? -6.058 9.671 7.703 1.00 95.69 67 ASP A N 1
ATOM 534 C CA . ASP A 1 67 ? -6.309 11.095 7.942 1.00 95.69 67 ASP A CA 1
ATOM 535 C C . ASP A 1 67 ? -5.629 11.997 6.902 1.00 95.69 67 ASP A C 1
ATOM 537 O O . ASP A 1 67 ? -6.267 12.926 6.408 1.00 95.69 67 ASP A O 1
ATOM 541 N N . GLN A 1 68 ? -4.391 11.681 6.496 1.00 97.19 68 GLN A N 1
ATOM 542 C CA . GLN A 1 68 ? -3.669 12.392 5.429 1.00 97.19 68 GLN A CA 1
ATOM 543 C C . GLN A 1 68 ? -4.464 12.460 4.119 1.00 97.19 68 GLN A C 1
ATOM 545 O O . GLN A 1 68 ? -4.432 13.482 3.441 1.00 97.19 68 GLN A O 1
ATOM 550 N N . ASN A 1 69 ? -5.216 11.412 3.776 1.00 97.12 69 ASN A N 1
ATOM 551 C CA . ASN A 1 69 ? -6.006 11.378 2.543 1.00 97.12 69 ASN A CA 1
ATOM 552 C C . ASN A 1 69 ? -7.210 12.335 2.556 1.00 97.12 69 ASN A C 1
ATOM 554 O O . ASN A 1 69 ? -7.634 12.787 1.495 1.00 97.12 69 ASN A O 1
ATOM 558 N N . CYS A 1 70 ? -7.791 12.613 3.727 1.00 96.31 70 CYS A N 1
ATOM 559 C CA . CYS A 1 70 ? -8.845 13.608 3.936 1.00 96.31 70 CYS A CA 1
ATOM 560 C C . CYS A 1 70 ? -9.202 13.690 5.427 1.00 96.31 70 CYS A C 1
ATOM 562 O O . CYS A 1 70 ? -9.513 12.670 6.048 1.00 96.31 70 CYS A O 1
ATOM 564 N N . ARG A 1 71 ? -9.322 14.913 5.965 1.00 93.88 71 ARG A N 1
ATOM 565 C CA . ARG A 1 71 ? -9.686 15.184 7.376 1.00 93.88 71 ARG A CA 1
ATOM 566 C C . ARG A 1 71 ? -10.974 14.511 7.866 1.00 93.88 71 ARG A C 1
ATOM 568 O O . ARG A 1 71 ? -11.205 14.383 9.063 1.00 93.88 71 ARG A O 1
ATOM 575 N N . TYR A 1 72 ? -11.860 14.119 6.949 1.00 95.75 72 TYR A N 1
ATOM 576 C CA . TYR A 1 72 ? -13.147 13.499 7.271 1.00 95.75 72 TYR A CA 1
ATOM 577 C C . TYR A 1 72 ? -13.119 11.967 7.244 1.00 95.75 72 TYR A C 1
ATOM 579 O O . TYR A 1 72 ? -14.092 11.336 7.663 1.00 95.75 72 TYR A O 1
ATOM 587 N N . ASN A 1 73 ? -12.031 11.349 6.777 1.00 96.94 73 ASN A N 1
ATOM 588 C CA . ASN A 1 73 ? -11.976 9.906 6.552 1.00 96.94 73 ASN A CA 1
ATOM 589 C C . ASN A 1 73 ? -12.155 9.106 7.845 1.00 96.94 73 ASN A C 1
ATOM 591 O O . ASN A 1 73 ? -12.948 8.165 7.867 1.00 96.94 73 ASN A O 1
ATOM 595 N N . LEU A 1 74 ? -11.483 9.490 8.939 1.00 92.69 74 LEU A N 1
ATOM 596 C CA . LEU A 1 74 ? -11.619 8.798 10.228 1.00 92.69 74 LEU A CA 1
ATOM 597 C C . LEU A 1 74 ? -13.049 8.892 10.781 1.00 92.69 74 LEU A C 1
ATOM 599 O O . LEU A 1 74 ? -13.576 7.896 11.285 1.00 92.69 74 LEU A O 1
ATOM 603 N N . LEU A 1 75 ? -13.701 10.052 10.637 1.00 92.50 75 LEU A N 1
ATOM 604 C CA . LEU A 1 75 ? -15.107 10.250 10.999 1.00 92.50 75 LEU A CA 1
ATOM 605 C C . LEU A 1 75 ? -16.021 9.331 10.194 1.00 92.50 75 LEU A C 1
ATOM 607 O O . LEU A 1 75 ? -16.767 8.541 10.777 1.00 92.50 75 LEU A O 1
ATOM 611 N N . VAL A 1 76 ? -15.963 9.415 8.864 1.00 96.62 76 VAL A N 1
ATOM 612 C CA . VAL A 1 76 ? -16.888 8.660 8.018 1.00 96.62 76 VAL A CA 1
ATOM 613 C C . VAL A 1 76 ? -16.650 7.160 8.165 1.00 96.62 76 VAL A C 1
ATOM 615 O O . VAL A 1 76 ? -17.612 6.422 8.369 1.00 96.62 76 VAL A O 1
ATOM 618 N N . ARG A 1 77 ? -15.391 6.704 8.182 1.00 96.56 77 ARG A N 1
ATOM 619 C CA . ARG A 1 77 ? -15.051 5.299 8.446 1.00 96.56 77 ARG A CA 1
ATOM 620 C C . ARG A 1 77 ? -15.655 4.827 9.767 1.00 96.56 77 ARG A C 1
ATOM 622 O O . ARG A 1 77 ? -16.321 3.800 9.782 1.00 96.56 77 ARG A O 1
ATOM 629 N N . THR A 1 78 ? -15.500 5.597 10.846 1.00 87.25 78 THR A N 1
ATOM 630 C CA . THR A 1 78 ? -16.045 5.245 12.169 1.00 87.25 78 THR A CA 1
ATOM 631 C C . THR A 1 78 ? -17.570 5.113 12.145 1.00 87.25 78 THR A C 1
ATOM 633 O O . THR A 1 78 ? -18.113 4.162 12.707 1.00 87.25 78 THR A O 1
ATOM 636 N N . VAL A 1 79 ? -18.275 6.031 11.478 1.00 91.12 79 VAL A N 1
ATOM 637 C CA . VAL A 1 79 ? -19.740 5.970 11.336 1.00 91.12 79 VAL A CA 1
ATOM 638 C C . VAL A 1 79 ? -20.158 4.719 10.567 1.00 91.12 79 VAL A C 1
ATOM 640 O O . VAL A 1 79 ? -21.017 3.970 11.033 1.00 91.12 79 VAL A O 1
ATOM 643 N N . LEU A 1 80 ? -19.530 4.459 9.418 1.00 96.62 80 LEU A N 1
ATOM 644 C CA . LEU A 1 80 ? -19.835 3.293 8.590 1.00 96.62 80 LEU A CA 1
ATOM 645 C C . LEU A 1 80 ? -19.532 1.979 9.325 1.00 96.62 80 LEU A C 1
ATOM 647 O O . LEU A 1 80 ? -20.352 1.065 9.309 1.00 96.62 80 LEU A O 1
ATOM 651 N N . GLU A 1 81 ? -18.396 1.889 10.018 1.00 88.56 81 GLU A N 1
ATOM 652 C CA . GLU A 1 81 ? -18.018 0.727 10.828 1.00 88.56 81 GLU A CA 1
ATOM 653 C C . GLU A 1 81 ? -19.017 0.473 11.956 1.00 88.56 81 GLU A C 1
ATOM 655 O O . GLU A 1 81 ? -19.437 -0.664 12.166 1.00 88.56 81 GLU A O 1
ATOM 660 N N . ARG A 1 82 ? -19.437 1.521 12.673 1.00 83.06 82 ARG A N 1
ATOM 661 C CA . ARG A 1 82 ? -20.421 1.400 13.755 1.00 83.06 82 ARG A CA 1
ATOM 662 C C . ARG A 1 82 ? -21.787 0.978 13.223 1.00 83.06 82 ARG A C 1
ATOM 664 O O . ARG A 1 82 ? -22.382 0.063 13.783 1.00 83.06 82 ARG A O 1
ATOM 671 N N . ILE A 1 83 ? -22.248 1.543 12.107 1.00 85.75 83 ILE A N 1
ATOM 672 C CA . ILE A 1 83 ? -23.471 1.075 11.438 1.00 85.75 83 ILE A CA 1
ATOM 673 C C . ILE A 1 83 ? -23.322 -0.398 11.028 1.00 85.75 83 ILE A C 1
ATOM 675 O O . ILE A 1 83 ? -24.189 -1.213 11.330 1.00 85.75 83 ILE A O 1
ATOM 679 N N . TYR A 1 84 ? -22.206 -0.784 10.408 1.00 88.50 84 TYR A N 1
ATOM 680 C CA . TYR A 1 84 ? -21.957 -2.172 10.011 1.00 88.50 84 TYR A CA 1
ATOM 681 C C . TYR A 1 84 ? -21.976 -3.144 11.200 1.00 88.50 84 TYR A C 1
ATOM 683 O O . TYR A 1 84 ? -22.556 -4.233 11.122 1.00 88.50 84 TYR A O 1
ATOM 691 N N . MET A 1 85 ? -21.375 -2.751 12.324 1.00 81.00 85 MET A N 1
ATOM 692 C CA . MET A 1 85 ? -21.341 -3.560 13.539 1.00 81.00 85 MET A CA 1
ATOM 693 C C . MET A 1 85 ? -22.719 -3.657 14.202 1.00 81.00 85 MET A C 1
ATOM 695 O O . MET A 1 85 ? -23.112 -4.759 14.586 1.00 81.00 85 MET A O 1
ATOM 699 N N . HIS A 1 86 ? -23.466 -2.554 14.280 1.00 78.19 86 HIS A N 1
ATOM 700 C CA . HIS A 1 86 ? -24.624 -2.424 15.169 1.00 78.19 86 HIS A CA 1
ATOM 701 C C . HIS A 1 86 ? -25.992 -2.389 14.476 1.00 78.19 86 HIS A C 1
ATOM 703 O O . HIS A 1 86 ? -27.012 -2.508 15.149 1.00 78.19 86 HIS A O 1
ATOM 709 N N . TYR A 1 87 ? -26.067 -2.267 13.148 1.00 79.06 87 TYR A N 1
ATOM 710 C CA . TYR A 1 87 ? -27.355 -2.245 12.451 1.00 79.06 87 TYR A CA 1
ATOM 711 C C . TYR A 1 87 ? -28.118 -3.566 12.645 1.00 79.06 87 TYR A C 1
ATOM 713 O O . TYR A 1 87 ? -27.618 -4.638 12.277 1.00 79.06 87 TYR A O 1
ATOM 721 N N . LYS A 1 88 ? -29.326 -3.476 13.219 1.00 77.25 88 LYS A N 1
ATOM 722 C CA . LYS A 1 88 ? -30.192 -4.615 13.590 1.00 77.25 88 LYS A CA 1
ATOM 723 C C . LYS A 1 88 ? -31.214 -5.008 12.518 1.00 77.25 88 LYS A C 1
ATOM 725 O O . LYS A 1 88 ? -31.866 -6.039 12.667 1.00 77.25 88 LYS A O 1
ATOM 730 N N . GLY A 1 89 ? -31.389 -4.186 11.482 1.00 79.50 89 GLY A N 1
ATOM 731 C CA . GLY A 1 89 ? -32.335 -4.461 10.399 1.00 79.50 89 GLY A CA 1
ATOM 732 C C . GLY A 1 89 ? -31.882 -5.593 9.473 1.00 79.50 89 GLY A C 1
ATOM 733 O O . GLY A 1 89 ? -30.886 -6.277 9.724 1.00 79.50 89 GLY A O 1
ATOM 734 N N . ASP A 1 90 ? -32.624 -5.807 8.387 1.00 83.38 90 ASP A N 1
ATOM 735 C CA . ASP A 1 90 ? -32.333 -6.889 7.445 1.00 83.38 90 ASP A CA 1
ATOM 736 C C . ASP A 1 90 ? -31.054 -6.618 6.633 1.00 83.38 90 ASP A C 1
ATOM 738 O O . ASP A 1 90 ? -30.981 -5.709 5.803 1.00 83.38 90 ASP A O 1
ATOM 742 N N . ARG A 1 91 ? -30.043 -7.463 6.857 1.00 89.50 91 ARG A N 1
ATOM 743 C CA . ARG A 1 91 ? -28.737 -7.408 6.188 1.00 89.50 91 ARG A CA 1
ATOM 744 C C . ARG A 1 91 ? -28.694 -8.159 4.852 1.00 89.50 91 ARG A C 1
ATOM 746 O O . ARG A 1 91 ? -27.661 -8.146 4.188 1.00 89.50 91 ARG A O 1
ATOM 753 N N . GLN A 1 92 ? -29.772 -8.841 4.465 1.00 88.75 92 GLN A N 1
ATOM 754 C CA . GLN A 1 92 ? -29.850 -9.573 3.195 1.00 88.75 92 GLN A CA 1
ATOM 755 C C . GLN A 1 92 ? -30.339 -8.710 2.028 1.00 88.75 92 GLN A C 1
ATOM 757 O O . GLN A 1 92 ? -30.181 -9.117 0.869 1.00 88.75 92 GLN A O 1
ATOM 762 N N . THR A 1 93 ? -30.865 -7.520 2.327 1.00 92.19 93 THR A N 1
ATOM 763 C CA . THR A 1 93 ? -31.308 -6.529 1.340 1.00 92.19 93 THR A CA 1
ATOM 764 C C . THR A 1 93 ? -30.170 -6.112 0.405 1.00 92.19 93 THR A C 1
ATOM 766 O O . THR A 1 93 ? -28.997 -6.091 0.790 1.00 92.19 93 THR A O 1
ATOM 769 N N . SER A 1 94 ? -30.511 -5.764 -0.840 1.00 94.31 94 SER A N 1
ATOM 770 C CA . SER A 1 94 ? -29.543 -5.216 -1.799 1.00 94.31 94 SER A CA 1
ATOM 771 C C . SER A 1 94 ? -28.904 -3.935 -1.266 1.00 94.31 94 SER A C 1
ATOM 773 O O . SER A 1 94 ? -27.685 -3.837 -1.245 1.00 94.31 94 SER A O 1
ATOM 775 N N . SER A 1 95 ? -29.698 -3.023 -0.698 1.00 94.69 95 SER A N 1
ATOM 776 C CA . SER A 1 95 ? -29.208 -1.754 -0.153 1.00 94.69 95 SER A CA 1
ATOM 777 C C . SER A 1 95 ? -28.201 -1.937 0.990 1.00 94.69 95 SER A C 1
ATOM 779 O O . SER A 1 95 ? -27.223 -1.195 1.067 1.00 94.69 95 SER A O 1
ATOM 781 N N . PHE A 1 96 ? -28.376 -2.934 1.875 1.00 94.69 96 PHE A N 1
ATOM 782 C CA . PHE A 1 96 ? -27.358 -3.226 2.894 1.00 94.69 96 PHE A CA 1
ATOM 783 C C . PHE A 1 96 ? -26.089 -3.835 2.284 1.00 94.69 96 PHE A C 1
ATOM 785 O O . PHE A 1 96 ? -24.987 -3.503 2.712 1.00 94.69 96 PHE A O 1
ATOM 792 N N . LYS A 1 97 ? -26.211 -4.691 1.264 1.00 94.81 97 LYS A N 1
ATOM 793 C CA . LYS A 1 97 ? -25.046 -5.225 0.537 1.00 94.81 97 LYS A CA 1
ATOM 794 C C . LYS A 1 97 ? -24.275 -4.115 -0.183 1.00 94.81 97 LYS A C 1
ATOM 796 O O . LYS A 1 97 ? -23.048 -4.108 -0.117 1.00 94.81 97 LYS A O 1
ATOM 801 N N . ASP A 1 98 ? -24.973 -3.144 -0.766 1.00 96.75 98 ASP A N 1
ATOM 802 C CA . ASP A 1 98 ? -24.382 -1.947 -1.374 1.00 96.75 98 ASP A CA 1
ATOM 803 C C . ASP A 1 98 ? -23.684 -1.067 -0.326 1.00 96.75 98 ASP A C 1
ATOM 805 O O . ASP A 1 98 ? -22.583 -0.564 -0.563 1.00 96.75 98 ASP A O 1
ATOM 809 N N . PHE A 1 99 ? -24.270 -0.940 0.869 1.00 98.06 99 PHE A N 1
ATOM 810 C CA . PHE A 1 99 ? -23.636 -0.290 2.018 1.00 98.06 99 PHE A CA 1
ATOM 811 C C . PHE A 1 99 ? -22.333 -0.983 2.438 1.00 98.06 99 PHE A C 1
ATOM 813 O O . PHE A 1 99 ? -21.302 -0.326 2.586 1.00 98.06 99 PHE A O 1
ATOM 820 N N . VAL A 1 100 ? -22.345 -2.314 2.571 1.00 97.19 100 VAL A N 1
ATOM 821 C CA . VAL A 1 100 ? -21.139 -3.097 2.892 1.00 97.19 100 VAL A CA 1
ATOM 822 C C . VAL A 1 100 ? -20.088 -2.957 1.792 1.00 97.19 100 VAL A C 1
ATOM 824 O O . VAL A 1 100 ? -18.906 -2.790 2.091 1.00 97.19 100 VAL A O 1
ATOM 827 N N . CYS A 1 101 ? -20.501 -2.970 0.522 1.00 97.00 101 CYS A N 1
ATOM 828 C CA . CYS A 1 101 ? -19.608 -2.731 -0.606 1.00 97.00 101 CYS A CA 1
ATOM 829 C C . CYS A 1 101 ? -18.938 -1.352 -0.509 1.00 97.00 101 CYS A C 1
ATOM 831 O O . CYS A 1 101 ? -17.733 -1.243 -0.726 1.00 97.00 101 CYS A O 1
ATOM 833 N N . TYR A 1 102 ? -19.683 -0.305 -0.148 1.00 98.38 102 TYR A N 1
ATOM 834 C CA . TYR A 1 102 ? -19.128 1.037 0.034 1.00 98.38 102 TYR A CA 1
ATOM 835 C C . TYR A 1 102 ? -18.131 1.108 1.196 1.00 98.38 102 TYR A C 1
ATOM 837 O O . TYR A 1 102 ? -17.035 1.631 1.016 1.00 98.38 102 TYR A O 1
ATOM 845 N N . LEU A 1 103 ? -18.452 0.520 2.356 1.00 98.25 103 LEU A N 1
ATOM 846 C CA . LEU A 1 103 ? -17.521 0.439 3.489 1.00 98.25 103 LEU A CA 1
ATOM 847 C C . LEU A 1 103 ? -16.223 -0.285 3.107 1.00 98.25 103 LEU A C 1
ATOM 849 O O . LEU A 1 103 ? -15.135 0.201 3.406 1.00 98.25 103 LEU A O 1
ATOM 853 N N . ARG A 1 104 ? -16.314 -1.404 2.380 1.00 98.44 104 ARG A N 1
ATOM 854 C CA . ARG A 1 104 ? -15.126 -2.119 1.892 1.00 98.44 104 ARG A CA 1
ATOM 855 C C . ARG A 1 104 ? -14.268 -1.267 0.960 1.00 98.44 104 ARG A C 1
ATOM 857 O O . ARG A 1 104 ? -13.049 -1.313 1.080 1.00 98.44 104 ARG A O 1
ATOM 864 N N . ARG A 1 105 ? -14.874 -0.447 0.092 1.00 98.19 105 ARG A N 1
ATOM 865 C CA . ARG A 1 105 ? -14.140 0.516 -0.752 1.00 98.19 105 ARG A CA 1
ATOM 866 C C . ARG A 1 105 ? -13.458 1.607 0.076 1.00 98.19 105 ARG A C 1
ATOM 868 O O . ARG A 1 105 ? -12.330 1.966 -0.251 1.00 98.19 105 ARG A O 1
ATOM 875 N N . VAL A 1 106 ? -14.098 2.079 1.152 1.00 98.31 106 VAL A N 1
ATOM 876 C CA . VAL A 1 106 ? -13.503 3.049 2.090 1.00 98.31 106 VAL A CA 1
ATOM 877 C C . VAL A 1 106 ? -12.304 2.455 2.828 1.00 98.31 106 VAL A C 1
ATOM 879 O O . VAL A 1 106 ? -11.270 3.110 2.934 1.00 98.31 106 VAL A O 1
ATOM 882 N N . TRP A 1 107 ? -12.400 1.207 3.302 1.00 98.31 107 TRP A N 1
ATOM 883 C CA . TRP A 1 107 ? -11.256 0.503 3.890 1.00 98.31 107 TRP A CA 1
ATOM 884 C C . TRP A 1 107 ? -10.134 0.287 2.883 1.00 98.31 107 TRP A C 1
ATOM 886 O O . TRP A 1 107 ? -8.980 0.546 3.202 1.00 98.31 107 TRP A O 1
ATOM 896 N N . PHE A 1 108 ? -10.473 -0.171 1.677 1.00 98.31 108 PHE A N 1
ATOM 897 C CA . PHE A 1 108 ? -9.487 -0.472 0.648 1.00 98.31 108 PHE A CA 1
ATOM 898 C C . PHE A 1 108 ? -8.734 0.770 0.176 1.00 98.31 108 PHE A C 1
ATOM 900 O O . PHE A 1 108 ? -7.539 0.710 -0.066 1.00 98.31 108 PHE A O 1
ATOM 907 N N . SER A 1 109 ? -9.426 1.903 0.072 1.00 96.56 109 SER A N 1
ATOM 908 C CA . SER A 1 109 ? -8.829 3.143 -0.427 1.00 96.56 109 SER A CA 1
ATOM 909 C C . SER A 1 109 ? -8.271 4.037 0.682 1.00 96.56 109 SER A C 1
ATOM 911 O O . SER A 1 109 ? -7.875 5.165 0.408 1.00 96.56 109 SER A O 1
ATOM 913 N N . ASN A 1 110 ? -8.282 3.569 1.938 1.00 97.31 110 ASN A N 1
ATOM 914 C CA . ASN A 1 110 ? -7.953 4.366 3.124 1.00 97.31 110 ASN A CA 1
ATOM 915 C C . ASN A 1 110 ? -8.660 5.741 3.141 1.00 97.31 110 ASN A C 1
ATOM 917 O O . ASN A 1 110 ? -8.070 6.746 3.543 1.00 97.31 110 ASN A O 1
ATOM 921 N N . GLY A 1 111 ? -9.918 5.807 2.686 1.00 96.69 111 GLY A N 1
ATOM 922 C CA . GLY A 1 111 ? -10.643 7.072 2.586 1.00 96.69 111 GLY A CA 1
ATOM 923 C C . GLY A 1 111 ? -11.847 7.089 1.649 1.00 96.69 111 GLY A C 1
ATOM 924 O O . GLY A 1 111 ? -12.327 6.058 1.185 1.00 96.69 111 GLY A O 1
ATOM 925 N N . LEU A 1 112 ? -12.361 8.295 1.402 1.00 97.62 112 LEU A N 1
ATOM 926 C CA . LEU A 1 112 ? -13.563 8.558 0.601 1.00 97.62 112 LEU A CA 1
ATOM 927 C C . LEU A 1 112 ? -13.328 8.596 -0.912 1.00 97.62 112 LEU A C 1
ATOM 929 O O . LEU A 1 112 ? -14.276 8.825 -1.660 1.00 97.62 112 LEU A O 1
ATOM 933 N N . HIS A 1 113 ? -12.104 8.375 -1.374 1.00 97.25 113 HIS A N 1
ATOM 934 C CA . HIS A 1 113 ? -11.704 8.535 -2.770 1.00 97.25 113 HIS A CA 1
ATOM 935 C C . HIS A 1 113 ? -11.218 7.217 -3.351 1.00 97.25 113 HIS A C 1
ATOM 937 O O . HIS A 1 113 ? -10.806 6.326 -2.620 1.00 97.25 113 HIS A O 1
ATOM 943 N N . HIS A 1 114 ? -11.301 7.062 -4.667 1.00 93.38 114 HIS A N 1
ATOM 944 C CA . HIS A 1 114 ? -10.814 5.878 -5.354 1.00 93.38 114 HIS A CA 1
ATOM 945 C C . HIS A 1 114 ? -9.286 5.831 -5.295 1.00 93.38 114 HIS A C 1
ATOM 947 O O . HIS A 1 114 ? -8.641 6.722 -5.839 1.00 93.38 114 HIS A O 1
ATOM 953 N N . HIS A 1 115 ? -8.729 4.763 -4.713 1.00 84.50 115 HIS A N 1
ATOM 954 C CA . HIS A 1 115 ? -7.286 4.573 -4.486 1.00 84.50 115 HIS A CA 1
ATOM 955 C C . HIS A 1 115 ? -6.375 4.868 -5.694 1.00 84.50 115 HIS A C 1
ATOM 957 O O . HIS A 1 115 ? -5.244 5.287 -5.490 1.00 84.50 115 HIS A O 1
ATOM 963 N N . TYR A 1 116 ? -6.869 4.660 -6.921 1.00 82.38 116 TYR A N 1
ATOM 964 C CA . TYR A 1 116 ? -6.138 4.925 -8.168 1.00 82.38 116 TYR A CA 1
ATOM 965 C C . TYR A 1 116 ? -6.656 6.138 -8.963 1.00 82.38 116 TYR A C 1
ATOM 967 O O . TYR A 1 116 ? -5.954 6.707 -9.783 1.00 82.38 116 TYR A O 1
ATOM 975 N N . GLY A 1 117 ? -7.935 6.485 -8.804 1.00 78.81 117 GLY A N 1
ATOM 976 C CA . GLY A 1 117 ? -8.615 7.424 -9.711 1.00 78.81 117 GLY A CA 1
ATOM 977 C C . GLY A 1 117 ? -8.727 8.835 -9.147 1.00 78.81 117 GLY A C 1
ATOM 978 O O . GLY A 1 117 ? -9.186 9.740 -9.843 1.00 78.81 117 GLY A O 1
ATOM 979 N N . GLU A 1 118 ? -8.388 9.001 -7.868 1.00 86.75 118 GLU A N 1
ATOM 980 C CA . GLU A 1 118 ? -8.535 10.217 -7.063 1.00 86.75 118 GLU A CA 1
ATOM 981 C C . GLU A 1 118 ? -9.978 10.719 -6.880 1.00 86.75 118 GLU A C 1
ATOM 983 O O . GLU A 1 118 ? -10.250 11.484 -5.959 1.00 86.75 118 GLU A O 1
ATOM 988 N N . ASP A 1 119 ? -10.931 10.271 -7.700 1.00 91.00 119 ASP A N 1
ATOM 989 C CA . ASP A 1 119 ? -12.341 10.650 -7.632 1.00 91.00 119 ASP A CA 1
ATOM 990 C C . ASP A 1 119 ? -13.015 10.151 -6.354 1.00 91.00 119 ASP A C 1
ATOM 992 O O . ASP A 1 119 ? -12.795 9.022 -5.908 1.00 91.00 119 ASP A O 1
ATOM 996 N N . LYS A 1 120 ? -13.935 10.947 -5.810 1.00 96.75 120 LYS A N 1
ATOM 997 C CA . LYS A 1 120 ? -14.763 10.523 -4.684 1.00 96.75 120 LYS A CA 1
ATOM 998 C C . LYS A 1 120 ? -15.580 9.265 -5.001 1.00 96.75 120 LYS A C 1
ATOM 1000 O O . LYS A 1 120 ? -16.236 9.146 -6.038 1.00 96.75 120 LYS A O 1
ATOM 1005 N N . LEU A 1 121 ? -15.607 8.339 -4.049 1.00 96.31 121 LEU 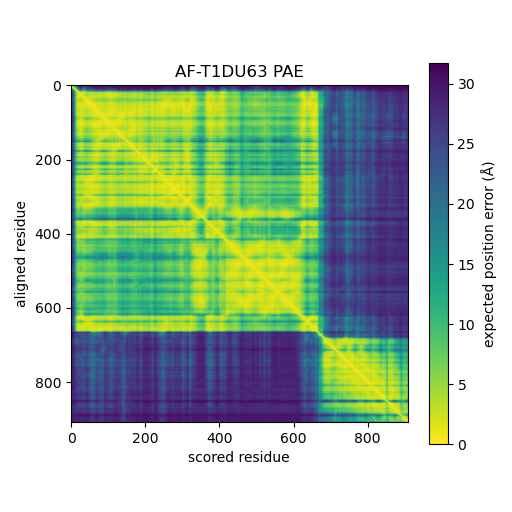A N 1
ATOM 1006 C CA . LEU A 1 121 ? -16.435 7.143 -4.082 1.00 96.31 121 LEU A CA 1
ATOM 1007 C C . LEU A 1 121 ? -17.914 7.531 -3.983 1.00 96.31 121 LEU A C 1
ATOM 1009 O O . LEU A 1 121 ? -18.360 8.098 -2.984 1.00 96.31 121 LEU A O 1
ATOM 1013 N N . LYS A 1 122 ? -18.698 7.144 -4.990 1.00 95.00 122 LYS A N 1
ATOM 1014 C CA . LYS A 1 122 ? -20.156 7.302 -4.986 1.00 95.00 122 LYS A CA 1
ATOM 1015 C C . LYS A 1 122 ? -20.843 6.109 -4.294 1.00 95.00 122 LYS A C 1
ATOM 1017 O O . LYS A 1 122 ? -20.588 4.972 -4.711 1.00 95.00 122 LYS A O 1
ATOM 1022 N N . PRO A 1 123 ? -21.708 6.333 -3.284 1.00 96.38 123 PRO A N 1
ATOM 1023 C CA . PRO A 1 123 ? -22.567 5.290 -2.725 1.00 96.38 123 PRO A CA 1
ATOM 1024 C C . PRO A 1 123 ? -23.547 4.735 -3.766 1.00 96.38 123 PRO A C 1
ATOM 1026 O O . PRO A 1 123 ? -24.084 5.483 -4.584 1.00 96.38 123 PRO A O 1
ATOM 1029 N N . SER A 1 124 ? -23.793 3.424 -3.729 1.00 95.06 124 SER A N 1
ATOM 1030 C CA . SER A 1 124 ? -24.787 2.755 -4.591 1.00 95.06 124 SER A CA 1
ATOM 1031 C C . SER A 1 124 ? -26.161 2.604 -3.926 1.00 95.06 124 SER A C 1
ATOM 1033 O O . SER A 1 124 ? -27.115 2.199 -4.579 1.00 95.06 124 SER A O 1
ATOM 1035 N N . PHE A 1 125 ? -26.270 2.970 -2.649 1.00 95.94 125 PHE A N 1
ATOM 1036 C CA . PHE A 1 125 ? -27.517 3.115 -1.900 1.00 95.94 125 PHE A CA 1
ATOM 1037 C C . PHE A 1 125 ? -27.871 4.601 -1.784 1.00 95.94 125 PHE A C 1
ATOM 1039 O O . PHE A 1 125 ? -26.989 5.454 -1.874 1.00 95.94 125 PHE A O 1
ATOM 1046 N N . ASP A 1 126 ? -29.152 4.920 -1.608 1.00 95.62 126 ASP A N 1
ATOM 1047 C CA . ASP A 1 126 ? -29.603 6.307 -1.520 1.00 95.62 126 ASP A CA 1
ATOM 1048 C C . ASP A 1 126 ? -29.419 6.923 -0.118 1.00 95.62 126 ASP A C 1
ATOM 1050 O O . ASP A 1 126 ? -29.273 6.238 0.902 1.00 95.62 126 ASP A O 1
ATOM 1054 N N . GLU A 1 127 ? -29.449 8.257 -0.072 1.00 97.50 127 GLU A N 1
ATOM 1055 C CA . GLU A 1 127 ? -29.302 9.031 1.163 1.00 97.50 127 GLU A CA 1
ATOM 1056 C C . GLU A 1 127 ? -30.405 8.726 2.184 1.00 97.50 127 GLU A C 1
ATOM 1058 O O . GLU A 1 127 ? -30.138 8.700 3.386 1.00 97.50 127 GLU A O 1
ATOM 1063 N N . THR A 1 128 ? -31.632 8.452 1.730 1.00 97.69 128 THR A N 1
ATOM 1064 C CA . THR A 1 128 ? -32.763 8.171 2.627 1.00 97.69 128 THR A CA 1
ATOM 1065 C C . THR A 1 128 ? -32.508 6.883 3.402 1.00 97.69 128 THR A C 1
ATOM 1067 O O . THR A 1 128 ? -32.667 6.849 4.623 1.00 97.69 128 THR A O 1
ATOM 1070 N N . TYR A 1 129 ? -32.029 5.846 2.718 1.00 97.75 129 TYR A N 1
ATOM 1071 C CA . TYR A 1 129 ? -31.626 4.594 3.334 1.00 97.75 129 TYR A CA 1
ATOM 1072 C C . TYR A 1 129 ? -30.455 4.790 4.302 1.00 97.75 129 TYR A C 1
ATOM 1074 O O . TYR A 1 129 ? -30.496 4.291 5.426 1.00 97.75 129 TYR A O 1
ATOM 1082 N N . PHE A 1 130 ? -29.438 5.575 3.931 1.00 98.25 130 PHE A N 1
ATOM 1083 C CA . PHE A 1 130 ? -28.332 5.879 4.845 1.00 98.25 130 PHE A CA 1
ATOM 1084 C C . PHE A 1 130 ? -28.799 6.573 6.129 1.00 98.25 130 PHE A C 1
ATOM 1086 O O . PHE A 1 130 ? -28.373 6.193 7.220 1.00 98.25 130 PHE A O 1
ATOM 1093 N N . ARG A 1 131 ? -29.703 7.554 6.019 1.00 98.06 131 ARG A N 1
ATOM 1094 C CA . ARG A 1 131 ? -30.292 8.234 7.181 1.00 98.06 131 ARG A CA 1
ATOM 1095 C C . ARG A 1 131 ? -31.035 7.252 8.081 1.00 98.06 131 ARG A C 1
ATOM 1097 O O . ARG A 1 131 ? -30.845 7.300 9.289 1.00 98.06 131 ARG A O 1
ATOM 1104 N N . GLN A 1 132 ? -31.784 6.305 7.514 1.00 96.94 132 GLN A N 1
ATOM 1105 C CA . GLN A 1 132 ? -32.439 5.243 8.290 1.00 96.94 132 GLN A CA 1
ATOM 1106 C C . GLN A 1 132 ? -31.432 4.357 9.036 1.00 96.94 132 GLN A C 1
ATOM 1108 O O . GLN A 1 132 ? -31.632 4.070 10.218 1.00 96.94 132 GLN A O 1
ATOM 1113 N N . LEU A 1 133 ? -30.344 3.937 8.374 1.00 95.38 133 LEU A N 1
ATOM 1114 C CA . LEU A 1 133 ? -29.268 3.176 9.018 1.00 95.38 133 LEU A CA 1
ATOM 1115 C C . LEU A 1 133 ? -28.658 3.966 10.184 1.00 95.38 133 LEU A C 1
ATOM 1117 O O . LEU A 1 133 ? -28.509 3.437 11.286 1.00 95.38 133 LEU A O 1
ATOM 1121 N N . PHE A 1 134 ? -28.339 5.239 9.942 1.00 95.00 134 PHE A N 1
ATOM 1122 C CA . PHE A 1 134 ? -27.750 6.130 10.933 1.00 95.00 134 PHE A CA 1
ATOM 1123 C C . PHE A 1 134 ? -28.685 6.333 12.125 1.00 95.00 134 PHE A C 1
ATOM 1125 O O . PHE A 1 134 ? -28.287 6.086 13.258 1.00 95.00 134 PHE A O 1
ATOM 1132 N N . GLU A 1 135 ? -29.933 6.738 11.892 1.00 94.12 135 GLU A N 1
ATOM 1133 C CA . GLU A 1 135 ? -30.923 6.982 12.944 1.00 94.12 135 GLU A CA 1
ATOM 1134 C C . GLU A 1 135 ? -31.205 5.721 13.761 1.00 94.12 135 GLU A C 1
ATOM 1136 O O . GLU A 1 135 ? -31.336 5.799 14.981 1.00 94.12 135 GLU A O 1
ATOM 1141 N N . SER A 1 136 ? -31.252 4.552 13.113 1.00 87.69 136 SER A N 1
ATOM 1142 C CA . SER A 1 136 ? -31.419 3.274 13.806 1.00 87.69 136 SER A CA 1
ATOM 1143 C C . SER A 1 136 ? -30.278 2.990 14.781 1.00 87.69 136 SER A C 1
ATOM 1145 O O . SER A 1 136 ? -30.536 2.441 15.846 1.00 87.69 136 SER A O 1
ATOM 1147 N N . CYS A 1 137 ? -29.034 3.322 14.431 1.00 75.81 137 CYS A N 1
ATOM 1148 C CA . CYS A 1 137 ? -27.887 3.124 15.318 1.00 75.81 137 CYS A CA 1
ATOM 1149 C C . CYS A 1 137 ? -27.734 4.260 16.341 1.00 75.81 137 CYS A C 1
ATOM 1151 O O . CYS A 1 137 ? -27.326 4.007 17.471 1.00 75.81 137 CYS A O 1
ATOM 1153 N N . ALA A 1 138 ? -28.079 5.494 15.972 1.00 77.38 138 ALA A N 1
ATOM 1154 C CA . ALA A 1 138 ? -28.019 6.658 16.852 1.00 77.38 138 ALA A CA 1
ATOM 1155 C C . ALA A 1 138 ? -29.033 6.570 18.001 1.00 77.38 138 ALA A C 1
ATOM 1157 O O . ALA A 1 138 ? -28.687 6.896 19.129 1.00 77.38 138 ALA A O 1
ATOM 1158 N N . LYS A 1 139 ? -30.254 6.073 17.747 1.00 74.00 139 LYS A N 1
ATOM 1159 C CA . LYS A 1 139 ? -31.275 5.854 18.793 1.00 74.00 139 LYS A CA 1
ATOM 1160 C C . LYS A 1 139 ? -30.804 4.930 19.919 1.00 74.00 139 LYS A C 1
ATOM 1162 O O . LYS A 1 139 ? -31.261 5.066 21.043 1.00 74.00 139 LYS A O 1
ATOM 1167 N N . GLU A 1 140 ? -29.891 4.017 19.610 1.00 66.19 140 GLU A N 1
ATOM 1168 C CA . GLU A 1 140 ? -29.333 3.040 20.547 1.00 66.19 140 GLU A CA 1
ATOM 1169 C C . GLU A 1 140 ? -27.995 3.517 21.158 1.00 66.19 140 GLU A C 1
ATOM 1171 O O . GLU A 1 140 ? -27.306 2.746 21.819 1.00 66.19 140 GLU A O 1
ATOM 1176 N N . GLY A 1 141 ? -27.578 4.765 20.900 1.00 65.25 141 GLY A N 1
ATOM 1177 C CA . GLY A 1 141 ? -26.329 5.349 21.413 1.00 65.25 141 GLY A CA 1
ATOM 1178 C C . GLY A 1 141 ? -25.048 4.872 20.712 1.00 65.25 141 GLY A C 1
ATOM 1179 O O . GLY A 1 141 ? -23.943 5.282 21.063 1.00 65.25 141 GLY A O 1
ATOM 1180 N N . TYR A 1 142 ? -25.138 4.034 19.670 1.00 64.88 142 TYR A N 1
ATOM 1181 C CA . TYR A 1 142 ? -23.948 3.481 19.000 1.00 64.88 142 TYR A CA 1
ATOM 1182 C C . TYR A 1 142 ? -23.137 4.519 18.215 1.00 64.88 142 TYR A C 1
ATOM 1184 O O . TYR A 1 142 ? -21.973 4.285 17.881 1.00 64.88 142 TYR A O 1
ATOM 1192 N N . LEU A 1 143 ? -23.733 5.673 17.921 1.00 71.88 143 LEU A N 1
ATOM 1193 C CA . LEU A 1 143 ? -23.100 6.781 17.206 1.00 71.88 143 LEU A CA 1
ATOM 1194 C C . LEU A 1 143 ? -22.778 7.968 18.125 1.00 71.88 143 LEU A C 1
ATOM 1196 O O . LEU A 1 143 ? -22.512 9.060 17.633 1.00 71.88 143 LEU A O 1
ATOM 1200 N N . ASP A 1 144 ? -22.733 7.748 19.439 1.00 65.69 144 ASP A N 1
ATOM 1201 C CA . ASP A 1 144 ? -22.285 8.758 20.398 1.00 65.69 144 ASP A CA 1
ATOM 1202 C C . ASP A 1 144 ? -20.754 8.882 20.385 1.00 65.69 144 ASP A C 1
ATOM 1204 O O . ASP A 1 144 ? -20.039 7.913 20.117 1.00 65.69 144 ASP A O 1
ATOM 1208 N N . LEU A 1 145 ? -20.221 10.070 20.687 1.00 69.44 145 LEU A N 1
ATOM 1209 C CA . LEU A 1 145 ? -18.770 10.319 20.744 1.00 69.44 145 LEU A CA 1
ATOM 1210 C C . LEU A 1 145 ? -18.053 9.954 19.426 1.00 69.44 145 LEU A C 1
ATOM 1212 O O . LEU A 1 145 ? -17.114 9.149 19.395 1.00 69.44 145 LEU A O 1
ATOM 1216 N N . LEU A 1 146 ? -18.533 10.509 18.310 1.00 73.38 146 LEU A N 1
ATOM 1217 C CA . LEU A 1 146 ? -17.846 10.408 17.020 1.00 73.38 146 LEU A CA 1
ATOM 1218 C C . LEU A 1 146 ? -16.560 11.248 17.021 1.00 73.38 146 LEU A C 1
ATOM 1220 O O . LEU A 1 146 ? -16.520 12.294 17.673 1.00 73.38 146 LEU A O 1
ATOM 1224 N N . PRO A 1 147 ? -15.515 10.824 16.283 1.00 75.50 147 PRO A N 1
ATOM 1225 C CA . PRO A 1 147 ? -14.311 11.624 16.160 1.00 75.50 147 PRO A CA 1
ATOM 1226 C C . PRO A 1 147 ? -14.633 12.933 15.444 1.00 75.50 147 PRO A C 1
ATOM 1228 O O . PRO A 1 147 ? -15.329 12.945 14.426 1.00 75.50 147 PRO A O 1
ATOM 1231 N N . SER A 1 148 ? -14.125 14.031 15.994 1.00 74.31 148 SER A N 1
ATOM 1232 C CA . SER A 1 148 ? -14.317 15.352 15.413 1.00 74.31 148 SER A CA 1
ATOM 1233 C C . SER A 1 148 ? -13.230 15.638 14.373 1.00 74.31 148 SER A C 1
ATOM 1235 O O . SER A 1 148 ? -12.054 15.488 14.708 1.00 74.31 148 SER A O 1
ATOM 1237 N N . PRO A 1 149 ? -13.576 16.071 13.146 1.00 79.00 149 PRO A N 1
ATOM 1238 C CA . PRO A 1 149 ? -12.590 16.435 12.121 1.00 79.00 149 PRO A CA 1
ATOM 1239 C C . PRO A 1 149 ? -11.755 17.665 12.499 1.00 79.00 149 PRO A C 1
ATOM 1241 O O . PRO A 1 149 ? -10.616 17.809 12.061 1.00 79.00 149 PRO A O 1
ATOM 1244 N N . ARG A 1 150 ? -12.323 18.559 13.316 1.00 76.19 150 ARG A N 1
ATOM 1245 C CA . ARG A 1 150 ? -11.643 19.703 13.932 1.00 76.19 150 ARG A CA 1
ATOM 1246 C C . ARG A 1 150 ? -12.080 19.866 15.376 1.00 76.19 150 ARG A C 1
ATOM 1248 O O . ARG A 1 150 ? -13.197 19.502 15.745 1.00 76.19 150 ARG A O 1
ATOM 1255 N N . GLU A 1 151 ? -11.215 20.432 16.204 1.00 68.94 151 GLU A N 1
ATOM 1256 C CA . GLU A 1 151 ? -11.554 20.730 17.594 1.00 68.94 151 GLU A CA 1
ATOM 1257 C C . GLU A 1 151 ? -12.790 21.648 17.664 1.00 68.94 151 GLU A C 1
ATOM 1259 O O . GLU A 1 151 ? -12.865 22.663 16.974 1.00 68.94 151 GLU A O 1
ATOM 1264 N N . GLY A 1 152 ? -13.802 21.242 18.436 1.00 68.44 152 GLY A N 1
ATOM 1265 C CA . GLY A 1 152 ? -15.069 21.972 18.573 1.00 68.44 152 GLY A CA 1
ATOM 1266 C C . GLY A 1 152 ? -16.052 21.866 17.394 1.00 68.44 152 GLY A C 1
ATOM 1267 O O . GLY A 1 152 ? -17.169 22.373 17.507 1.00 68.44 152 GLY A O 1
ATOM 1268 N N . GLU A 1 153 ? -15.703 21.202 16.284 1.00 79.12 153 GLU A N 1
ATOM 1269 C CA . GLU A 1 153 ? -16.617 21.021 15.147 1.00 79.12 153 GLU A CA 1
ATOM 1270 C C . GLU A 1 153 ? -17.745 20.036 15.496 1.00 79.12 153 GLU A C 1
ATOM 1272 O O . GLU A 1 153 ? -17.526 18.871 15.822 1.00 79.12 153 GLU A O 1
ATOM 1277 N N . LYS A 1 154 ? -18.999 20.499 15.432 1.00 80.50 154 LYS A N 1
ATOM 1278 C CA . LYS A 1 154 ? -20.151 19.645 15.729 1.00 80.50 154 LYS A CA 1
ATOM 1279 C C . LYS A 1 154 ? -20.449 18.720 14.551 1.00 80.50 154 LYS A C 1
ATOM 1281 O O . LYS A 1 154 ? -20.938 19.158 13.511 1.00 80.50 154 LYS A O 1
ATOM 1286 N N . VAL A 1 155 ? -20.254 17.424 14.760 1.00 85.44 155 VAL A N 1
ATOM 1287 C CA . VAL A 1 155 ? -20.639 16.390 13.795 1.00 85.44 155 VAL A CA 1
ATOM 1288 C C . VAL A 1 155 ? -22.165 16.255 13.750 1.00 85.44 155 VAL A C 1
ATOM 1290 O O . VAL A 1 155 ? -22.824 16.113 14.781 1.00 85.44 155 VAL A O 1
ATOM 1293 N N . SER A 1 156 ? -22.738 16.291 12.546 1.00 90.88 156 SER A N 1
ATOM 1294 C CA . SER A 1 156 ? -24.173 16.087 12.309 1.00 90.88 156 SER A CA 1
ATOM 1295 C C . SER A 1 156 ? -24.415 15.084 11.183 1.00 90.88 156 SER A C 1
ATOM 1297 O O . SER A 1 156 ? -23.571 14.904 10.304 1.00 90.88 156 SER A O 1
ATOM 1299 N N . LEU A 1 157 ? -25.596 14.458 11.175 1.00 94.38 157 LEU A N 1
ATOM 1300 C CA . LEU A 1 157 ? -26.011 13.570 10.087 1.00 94.38 157 LEU A CA 1
ATOM 1301 C C . LEU A 1 157 ? -26.007 14.291 8.731 1.00 94.38 157 LEU A C 1
ATOM 1303 O O . LEU A 1 157 ? -25.542 13.729 7.745 1.00 94.38 157 LEU A O 1
ATOM 1307 N N . ASP A 1 158 ? -26.450 15.549 8.680 1.00 95.94 158 ASP A N 1
ATOM 1308 C CA . ASP A 1 158 ? -26.469 16.328 7.437 1.00 95.94 158 ASP A CA 1
ATOM 1309 C C . ASP A 1 158 ? -25.067 16.597 6.892 1.00 95.94 158 ASP A C 1
ATOM 1311 O O . ASP A 1 158 ? -24.858 16.554 5.681 1.00 95.94 158 ASP A O 1
ATOM 1315 N N . MET A 1 159 ? -24.088 16.833 7.768 1.00 94.75 159 MET A N 1
ATOM 1316 C CA . MET A 1 159 ? -22.685 16.949 7.368 1.00 94.75 159 MET A CA 1
ATOM 1317 C C . MET A 1 159 ? -22.182 15.642 6.745 1.00 94.75 159 MET A C 1
ATOM 1319 O O . MET A 1 159 ? -21.587 15.667 5.670 1.00 94.75 159 MET A O 1
ATOM 1323 N N . ILE A 1 160 ? -22.462 14.500 7.377 1.00 95.88 160 ILE A N 1
ATOM 1324 C CA . ILE A 1 160 ? -22.054 13.184 6.865 1.00 95.88 160 ILE A CA 1
ATOM 1325 C C . ILE A 1 160 ? -22.745 12.887 5.527 1.00 95.88 160 ILE A C 1
ATOM 1327 O O . ILE A 1 160 ? -22.090 12.446 4.586 1.00 95.88 160 ILE A O 1
ATOM 1331 N N . CYS A 1 161 ? -24.040 13.189 5.396 1.00 97.56 161 CYS A N 1
ATOM 1332 C CA . CYS A 1 161 ? -24.766 13.022 4.136 1.00 97.56 161 CYS A CA 1
ATOM 1333 C C . CYS A 1 161 ? -24.169 13.896 3.025 1.00 97.56 161 CYS A C 1
ATOM 1335 O O . CYS A 1 161 ? -23.925 13.397 1.929 1.00 97.56 161 CYS A O 1
ATOM 1337 N N . LYS A 1 162 ? -23.836 15.163 3.307 1.00 96.88 162 LYS A N 1
ATOM 1338 C CA . LYS A 1 162 ? -23.157 16.040 2.335 1.00 96.88 162 LYS A CA 1
ATOM 1339 C C . LYS A 1 162 ? -21.818 15.464 1.874 1.00 96.88 162 LYS A C 1
ATOM 1341 O O . LYS A 1 162 ? -21.544 15.462 0.678 1.00 96.88 162 LYS A O 1
ATOM 1346 N N . LEU A 1 163 ? -21.006 14.942 2.795 1.00 96.50 163 LEU A N 1
ATOM 1347 C CA . LEU A 1 163 ? -19.726 14.310 2.455 1.00 96.50 163 LEU A CA 1
ATOM 1348 C C . LEU A 1 163 ? -19.921 13.121 1.500 1.00 96.50 163 LEU A C 1
ATOM 1350 O O . LEU A 1 163 ? -19.218 13.018 0.494 1.00 96.50 163 LEU A O 1
ATOM 1354 N N . LEU A 1 164 ? -20.909 12.265 1.775 1.00 97.25 164 LEU A N 1
ATOM 1355 C CA . LEU A 1 164 ? -21.175 11.055 0.994 1.00 97.25 164 LEU A CA 1
ATOM 1356 C C . LEU A 1 164 ? -21.826 11.330 -0.373 1.00 97.25 164 LEU A C 1
ATOM 1358 O O . LEU A 1 164 ? -21.463 10.685 -1.355 1.00 97.25 164 LEU A O 1
ATOM 1362 N N . TYR A 1 165 ? -22.771 12.272 -0.453 1.00 96.69 165 TYR A N 1
ATOM 1363 C CA . TYR A 1 165 ? -23.675 12.393 -1.607 1.00 96.69 165 TYR A CA 1
ATOM 1364 C C . TYR A 1 165 ? -23.482 13.648 -2.464 1.00 96.69 165 TYR A C 1
ATOM 1366 O O . TYR A 1 165 ? -23.799 13.605 -3.652 1.00 96.69 165 TYR A O 1
ATOM 1374 N N . SER A 1 166 ? -22.939 14.746 -1.927 1.00 96.56 166 SER A N 1
ATOM 1375 C CA . SER A 1 166 ? -22.763 15.981 -2.708 1.00 96.56 166 SER A CA 1
ATOM 1376 C C . SER A 1 166 ? -21.521 15.885 -3.595 1.00 96.56 166 SER A C 1
ATOM 1378 O O . SER A 1 166 ? -20.427 15.887 -3.040 1.00 96.56 166 SER A O 1
ATOM 1380 N N . PRO A 1 167 ? -21.614 15.824 -4.935 1.00 92.31 167 PRO A N 1
ATOM 1381 C CA . PRO A 1 167 ? -20.461 15.548 -5.803 1.00 92.31 167 PRO A CA 1
ATOM 1382 C C . PRO A 1 167 ? -19.326 16.574 -5.666 1.00 92.31 167 PRO A C 1
ATOM 1384 O O . PRO A 1 167 ? -18.166 16.196 -5.775 1.00 92.31 167 PRO A O 1
ATOM 1387 N N . ASP A 1 168 ? -19.655 17.825 -5.342 1.00 92.44 168 ASP A N 1
ATOM 1388 C CA . ASP A 1 168 ? -18.693 18.931 -5.256 1.00 92.44 168 ASP A CA 1
ATOM 1389 C C . ASP A 1 168 ? -17.934 18.985 -3.919 1.00 92.44 168 ASP A C 1
ATOM 1391 O O . ASP A 1 168 ? -16.922 19.669 -3.792 1.00 92.44 168 ASP A O 1
ATOM 1395 N N . VAL A 1 169 ? -18.407 18.269 -2.894 1.00 94.00 169 VAL A N 1
ATOM 1396 C CA . VAL A 1 169 ? -17.756 18.238 -1.577 1.00 94.00 169 VAL A CA 1
ATOM 1397 C C . VAL A 1 169 ? -16.704 17.141 -1.576 1.00 94.00 169 VAL A C 1
ATOM 1399 O O . VAL A 1 169 ? -17.040 15.985 -1.833 1.00 94.00 169 VAL A O 1
ATOM 1402 N N . VAL A 1 170 ? -15.457 17.491 -1.253 1.00 94.94 170 VAL A N 1
ATOM 1403 C CA . VAL A 1 170 ? -14.299 16.578 -1.286 1.00 94.94 170 VAL A CA 1
ATOM 1404 C C . VAL A 1 170 ? -14.241 15.767 -2.589 1.00 94.94 170 VAL A C 1
ATOM 1406 O O . VAL A 1 170 ? -14.083 14.551 -2.572 1.00 94.94 170 VAL A O 1
ATOM 1409 N N . ALA A 1 171 ? -14.457 16.432 -3.728 1.00 94.31 171 ALA A N 1
ATOM 1410 C CA . ALA A 1 171 ? -14.708 15.787 -5.019 1.00 94.31 171 ALA A CA 1
ATOM 1411 C C . ALA A 1 171 ? -13.555 14.890 -5.494 1.00 94.31 171 ALA A C 1
ATOM 1413 O O . ALA A 1 171 ? -13.798 13.813 -6.045 1.00 94.31 171 ALA A O 1
ATOM 1414 N N . ARG A 1 172 ? -12.310 15.317 -5.261 1.00 93.38 172 ARG A N 1
ATOM 1415 C CA . ARG A 1 172 ? -11.101 14.553 -5.583 1.00 93.38 172 ARG A CA 1
ATOM 1416 C C . ARG A 1 172 ? -10.103 14.617 -4.433 1.00 93.38 172 ARG A C 1
ATOM 1418 O O . ARG A 1 172 ? -10.024 15.641 -3.750 1.00 93.38 172 ARG A O 1
ATOM 1425 N N . ARG A 1 173 ? -9.366 13.530 -4.200 1.00 94.19 173 ARG A N 1
ATOM 1426 C CA . ARG A 1 173 ? -8.306 13.474 -3.185 1.00 94.19 173 ARG A CA 1
ATOM 1427 C C . ARG A 1 173 ? -7.177 14.413 -3.581 1.00 94.19 173 ARG A C 1
ATOM 1429 O O . ARG A 1 173 ? -6.929 15.357 -2.836 1.00 94.19 173 ARG A O 1
ATOM 1436 N N . THR A 1 174 ? -6.644 14.240 -4.787 1.00 88.44 174 THR A N 1
ATOM 1437 C CA . THR A 1 174 ? -5.565 15.068 -5.342 1.00 88.44 174 THR A CA 1
ATOM 1438 C C . THR A 1 174 ? -5.939 15.582 -6.735 1.00 88.44 174 THR A C 1
ATOM 1440 O O . THR A 1 174 ? -6.479 14.847 -7.565 1.00 88.44 174 THR A O 1
ATOM 1443 N N . VAL A 1 175 ? -5.679 16.865 -6.996 1.00 84.88 175 VAL A N 1
ATOM 1444 C CA . VAL A 1 175 ? -5.955 17.547 -8.269 1.00 84.88 175 VAL A CA 1
ATOM 1445 C C . VAL A 1 175 ? -4.662 18.108 -8.855 1.00 84.88 175 VAL A C 1
ATOM 1447 O O . VAL A 1 175 ? -3.982 18.908 -8.224 1.00 84.88 175 VAL A O 1
ATOM 1450 N N . GLN A 1 176 ? -4.359 17.718 -10.097 1.00 69.38 176 GLN A N 1
ATOM 1451 C CA . GLN A 1 176 ? -3.158 18.146 -10.832 1.00 69.38 176 GLN A CA 1
ATOM 1452 C C . GLN A 1 176 ? -3.464 18.673 -12.249 1.00 69.38 176 GLN A C 1
ATOM 1454 O O . GLN A 1 176 ? -2.563 18.833 -13.065 1.00 69.38 176 GLN A O 1
ATOM 1459 N N . SER A 1 177 ? -4.733 18.956 -12.577 1.00 70.31 177 SER A N 1
ATOM 1460 C CA . SER A 1 177 ? -5.123 19.389 -13.933 1.00 70.31 177 SER A CA 1
ATOM 1461 C C . SER A 1 177 ? -4.612 20.785 -14.320 1.00 70.31 177 SER A C 1
ATOM 1463 O O . SER A 1 177 ? -4.598 21.118 -15.502 1.00 70.31 177 SER A O 1
ATOM 1465 N N . GLY A 1 178 ? -4.216 21.611 -13.342 1.00 67.75 178 GLY A N 1
ATOM 1466 C CA . GLY A 1 178 ? -3.768 22.995 -13.546 1.00 67.75 178 GLY A CA 1
ATOM 1467 C C . GLY A 1 178 ? -4.889 24.006 -13.828 1.00 67.75 178 GLY A C 1
ATOM 1468 O O . GLY A 1 178 ? -4.607 25.181 -14.044 1.00 67.75 178 GLY A O 1
ATOM 1469 N N . GLU A 1 179 ? -6.156 23.581 -13.825 1.00 73.75 179 GLU A N 1
ATOM 1470 C CA . GLU A 1 179 ? -7.314 24.453 -14.099 1.00 73.75 179 GLU A CA 1
ATOM 1471 C C . GLU A 1 179 ? -7.753 25.283 -12.880 1.00 73.75 179 GLU A C 1
ATOM 1473 O O . GLU A 1 179 ? -8.382 26.331 -13.025 1.00 73.75 179 GLU A O 1
ATOM 1478 N N . GLN A 1 180 ? -7.442 24.801 -11.676 1.00 86.00 180 GLN A N 1
ATOM 1479 C CA . GLN A 1 180 ? -7.766 25.409 -10.385 1.00 86.00 180 GLN A CA 1
ATOM 1480 C C . GLN A 1 180 ? -6.530 25.367 -9.484 1.00 86.00 180 GLN A C 1
ATOM 1482 O O . GLN A 1 180 ? -5.571 24.654 -9.783 1.00 86.00 180 GLN A O 1
ATOM 1487 N N . ASP A 1 181 ? -6.558 26.106 -8.371 1.00 91.69 181 ASP A N 1
ATOM 1488 C CA . ASP A 1 181 ? -5.512 25.997 -7.354 1.00 91.69 181 ASP A CA 1
ATOM 1489 C C . ASP A 1 181 ? -5.444 24.541 -6.844 1.00 91.69 181 ASP A C 1
ATOM 1491 O O . ASP A 1 181 ? -6.448 24.023 -6.336 1.00 91.69 181 ASP A O 1
ATOM 1495 N N . PRO A 1 182 ? -4.302 23.852 -7.006 1.00 87.12 182 PRO A N 1
ATOM 1496 C CA . PRO A 1 182 ? -4.204 22.420 -6.749 1.00 87.12 182 PRO A CA 1
ATOM 1497 C C . PRO A 1 182 ? -4.320 22.075 -5.260 1.00 87.12 182 PRO A C 1
ATOM 1499 O O . PRO A 1 182 ? -4.772 20.981 -4.935 1.00 87.12 182 PRO A O 1
ATOM 1502 N N . ILE A 1 183 ? -3.987 22.991 -4.343 1.00 92.69 183 ILE A N 1
ATOM 1503 C CA . ILE A 1 183 ? -4.165 22.763 -2.903 1.00 92.69 183 ILE A CA 1
ATOM 1504 C C . ILE A 1 183 ? -5.638 22.894 -2.537 1.00 92.69 183 ILE A C 1
ATOM 1506 O O . ILE A 1 183 ? -6.202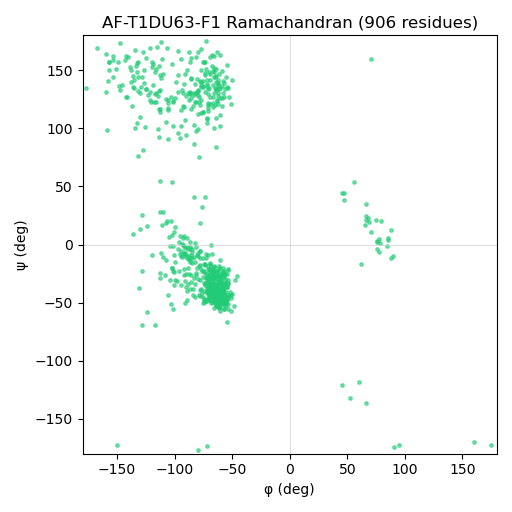 22.002 -1.912 1.00 92.69 183 ILE A O 1
ATOM 1510 N N . GLN A 1 184 ? -6.279 23.987 -2.950 1.00 91.94 184 GLN A N 1
ATOM 1511 C CA . GLN A 1 184 ? -7.663 24.274 -2.560 1.00 91.94 184 GLN A CA 1
ATOM 1512 C C . GLN A 1 184 ? -8.677 23.313 -3.191 1.00 91.94 184 GLN A C 1
ATOM 1514 O O . GLN A 1 184 ? -9.737 23.072 -2.615 1.00 91.94 184 GLN A O 1
ATOM 1519 N N . SER A 1 185 ? -8.362 22.775 -4.371 1.00 91.25 185 SER A N 1
ATOM 1520 C CA . SER A 1 185 ? -9.209 21.807 -5.079 1.00 91.25 185 SER A CA 1
ATOM 1521 C C . SER A 1 185 ? -8.989 20.352 -4.641 1.00 91.25 185 SER A C 1
ATOM 1523 O O . SER A 1 185 ? -9.783 19.481 -5.006 1.00 91.25 185 SER A O 1
ATOM 1525 N N . SER A 1 186 ? -7.962 20.082 -3.829 1.00 93.81 186 SER A N 1
ATOM 1526 C CA . SER A 1 186 ? -7.636 18.747 -3.320 1.00 93.81 186 SER A CA 1
ATOM 1527 C C . SER A 1 186 ? -8.197 18.514 -1.917 1.00 93.81 186 SER A C 1
ATOM 1529 O O . SER A 1 186 ? -8.264 19.416 -1.087 1.00 93.81 186 SER A O 1
ATOM 1531 N N . SER A 1 187 ? -8.603 17.276 -1.630 1.00 96.00 187 SER A N 1
ATOM 1532 C CA . SER A 1 187 ? -9.153 16.887 -0.322 1.00 96.00 187 SER A CA 1
ATOM 1533 C C . SER A 1 187 ? -8.099 16.401 0.673 1.00 96.00 187 SER A C 1
ATOM 1535 O O . SER A 1 187 ? -8.451 16.193 1.840 1.00 96.00 187 SER A O 1
ATOM 1537 N N . VAL A 1 188 ? -6.850 16.194 0.230 1.00 95.69 188 VAL A N 1
ATOM 1538 C CA . VAL A 1 188 ? -5.741 15.772 1.097 1.00 95.69 188 VAL A CA 1
ATOM 1539 C C . VAL A 1 188 ? -5.542 16.717 2.278 1.00 95.69 188 VAL A C 1
ATOM 1541 O O . VAL A 1 188 ? -5.688 17.935 2.190 1.00 95.69 188 VAL A O 1
ATOM 1544 N N . HIS A 1 189 ? -5.177 16.143 3.416 1.00 96.00 189 HIS A N 1
ATOM 1545 C CA . HIS A 1 189 ? -5.061 16.827 4.694 1.00 96.00 189 HIS A CA 1
ATOM 1546 C C . HIS A 1 189 ? -3.601 17.125 5.056 1.00 96.00 189 HIS A C 1
ATOM 1548 O O . HIS A 1 189 ? -3.104 16.772 6.127 1.00 96.00 189 HIS A O 1
ATOM 1554 N N . PHE A 1 190 ? -2.895 17.788 4.143 1.00 96.62 190 PHE A N 1
ATOM 1555 C CA . PHE A 1 190 ? -1.539 18.280 4.393 1.00 96.62 190 PHE A CA 1
ATOM 1556 C C . PHE A 1 190 ? -1.472 19.783 4.692 1.00 96.62 190 PHE A C 1
ATOM 1558 O O . PHE A 1 190 ? -0.502 20.248 5.298 1.00 96.62 190 PHE A O 1
ATOM 1565 N N . TYR A 1 191 ? -2.509 20.520 4.300 1.00 96.31 191 TYR A N 1
ATOM 1566 C CA . TYR A 1 191 ? -2.600 21.972 4.396 1.00 96.31 191 TYR A CA 1
ATOM 1567 C C . TYR A 1 191 ? -3.900 22.370 5.097 1.00 96.31 191 TYR A C 1
ATOM 1569 O O . TYR A 1 191 ? -4.941 21.732 4.911 1.00 96.31 191 TYR A O 1
ATOM 1577 N N . ALA A 1 192 ? -3.856 23.433 5.897 1.00 93.94 192 ALA A N 1
ATOM 1578 C CA . ALA A 1 192 ? -5.061 24.045 6.435 1.00 93.94 192 ALA A CA 1
ATOM 1579 C C . ALA A 1 192 ? -5.914 24.678 5.325 1.00 93.94 192 ALA A C 1
ATOM 1581 O O . ALA A 1 192 ? -5.425 25.122 4.286 1.00 93.94 192 ALA A O 1
ATOM 1582 N N . GLU A 1 193 ? -7.222 24.726 5.565 1.00 90.31 193 GLU A N 1
ATOM 1583 C CA . GLU A 1 193 ? -8.190 25.271 4.615 1.00 90.31 193 GLU A CA 1
ATOM 1584 C C . GLU A 1 193 ? -7.925 26.758 4.344 1.00 90.31 193 GLU A C 1
ATOM 1586 O O . GLU A 1 193 ? -7.666 27.535 5.263 1.00 90.31 193 GLU A O 1
ATOM 1591 N N . GLY A 1 194 ? -8.002 27.150 3.071 1.00 91.19 194 GLY A N 1
ATOM 1592 C CA . GLY A 1 194 ? -7.762 28.527 2.632 1.00 91.19 194 GLY A CA 1
ATOM 1593 C C . GLY A 1 194 ? -6.295 28.882 2.371 1.00 91.19 194 GLY A C 1
ATOM 1594 O O . GLY A 1 194 ? -6.016 30.036 2.064 1.00 91.19 194 GLY A O 1
ATOM 1595 N N . ILE A 1 195 ? -5.359 27.934 2.470 1.00 95.50 195 ILE A N 1
ATOM 1596 C CA . ILE A 1 195 ? -3.988 28.102 1.965 1.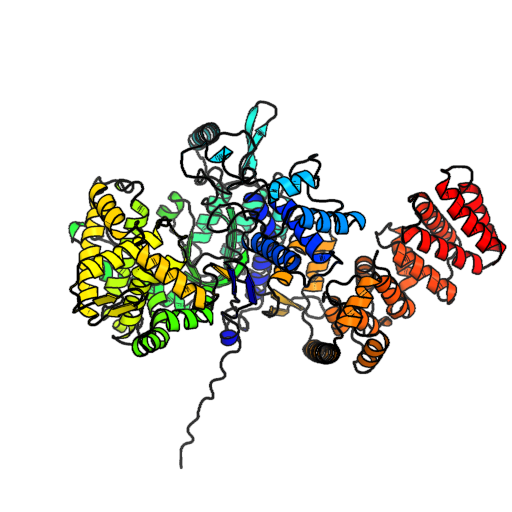00 95.50 195 ILE A CA 1
ATOM 1597 C C . ILE A 1 195 ? -3.981 27.862 0.445 1.00 95.50 195 ILE A C 1
ATOM 1599 O O . ILE A 1 195 ? -4.564 26.880 -0.014 1.00 95.50 195 ILE A O 1
ATOM 1603 N N . SER A 1 196 ? -3.359 28.752 -0.337 1.00 94.62 196 SER A N 1
ATOM 1604 C CA . SER A 1 196 ? -3.177 28.579 -1.792 1.00 94.62 196 SER A CA 1
ATOM 1605 C C . SER A 1 196 ? -1.827 27.953 -2.148 1.00 94.62 196 SER A C 1
ATOM 1607 O O . SER A 1 196 ? -0.865 28.058 -1.383 1.00 94.62 196 SER A O 1
ATOM 1609 N N . SER A 1 197 ? -1.709 27.369 -3.344 1.00 92.69 197 SER A N 1
ATOM 1610 C CA . SER A 1 197 ? -0.442 26.810 -3.836 1.00 92.69 197 SER A CA 1
ATOM 1611 C C . SER A 1 197 ? 0.674 27.853 -3.884 1.00 92.69 197 SER A C 1
ATOM 1613 O O . SER A 1 197 ? 1.797 27.580 -3.471 1.00 92.69 197 SER A O 1
ATOM 1615 N N . SER A 1 198 ? 0.347 29.083 -4.284 1.00 93.12 198 SER A N 1
ATOM 1616 C CA . SER A 1 198 ? 1.298 30.197 -4.349 1.00 93.12 198 SER A CA 1
ATOM 1617 C C . SER A 1 198 ? 1.873 30.593 -2.986 1.00 93.12 198 SER A C 1
ATOM 1619 O O . SER A 1 198 ? 3.055 30.925 -2.890 1.00 93.12 198 SER A O 1
ATOM 1621 N N . GLU A 1 199 ? 1.069 30.548 -1.919 1.00 95.94 199 GLU A N 1
ATOM 1622 C CA . GLU A 1 199 ? 1.553 30.812 -0.563 1.00 95.94 199 GLU A CA 1
ATOM 1623 C C . GLU A 1 199 ? 2.486 29.697 -0.080 1.00 95.94 199 GLU A C 1
ATOM 1625 O O . GLU A 1 199 ? 3.505 29.974 0.555 1.00 95.94 199 GLU A O 1
ATOM 1630 N N . VAL A 1 200 ? 2.167 28.443 -0.413 1.00 95.50 200 VAL A N 1
ATOM 1631 C CA . VAL A 1 200 ? 2.991 27.279 -0.066 1.00 95.50 200 VAL A CA 1
ATOM 1632 C C . VAL A 1 200 ? 4.335 27.315 -0.778 1.00 95.50 200 VAL A C 1
ATOM 1634 O O . VAL A 1 200 ? 5.372 27.190 -0.128 1.00 95.50 200 VAL A O 1
ATOM 1637 N N . GLU A 1 201 ? 4.336 27.538 -2.088 1.00 93.25 201 GLU A N 1
ATOM 1638 C CA . GLU A 1 201 ? 5.560 27.676 -2.877 1.00 93.25 201 GLU A CA 1
ATOM 1639 C C . GLU A 1 201 ? 6.444 28.807 -2.342 1.00 93.25 201 GLU A C 1
ATOM 1641 O O . GLU A 1 201 ? 7.649 28.619 -2.168 1.00 93.25 201 GLU A O 1
ATOM 1646 N N . ALA A 1 202 ? 5.857 29.967 -2.022 1.00 94.31 202 ALA A N 1
ATOM 1647 C CA . ALA A 1 202 ? 6.593 31.088 -1.443 1.00 94.31 202 ALA A CA 1
ATOM 1648 C C . ALA A 1 202 ? 7.208 30.732 -0.081 1.00 94.31 202 ALA A C 1
ATOM 1650 O O . ALA A 1 202 ? 8.382 31.027 0.156 1.00 94.31 202 ALA A O 1
ATOM 1651 N N . PHE A 1 203 ? 6.443 30.062 0.786 1.00 95.19 203 PHE A N 1
ATOM 1652 C CA . PHE A 1 203 ? 6.899 29.624 2.103 1.00 95.19 203 PHE A CA 1
ATOM 1653 C C . PHE A 1 203 ? 8.083 28.651 2.000 1.00 95.19 203 PHE A C 1
ATOM 1655 O O . PHE A 1 203 ? 9.141 28.899 2.578 1.00 95.19 203 PHE A O 1
ATOM 1662 N N . TYR A 1 204 ? 7.960 27.575 1.218 1.00 93.38 204 TYR A N 1
ATOM 1663 C CA . TYR A 1 204 ? 9.032 26.577 1.103 1.00 93.38 204 TYR A CA 1
ATOM 1664 C C . TYR A 1 204 ? 10.240 27.073 0.311 1.00 93.38 204 TYR A C 1
ATOM 1666 O O . TYR A 1 204 ? 11.367 26.669 0.605 1.00 93.38 204 TYR A O 1
ATOM 1674 N N . LYS A 1 205 ? 10.051 28.001 -0.633 1.00 91.94 205 LYS A N 1
ATOM 1675 C CA . LYS A 1 205 ? 11.166 28.666 -1.315 1.00 91.94 205 LYS A CA 1
ATOM 1676 C C . LYS A 1 205 ? 12.035 29.457 -0.336 1.00 91.94 205 LYS A C 1
ATOM 1678 O O . LYS A 1 205 ? 13.260 29.363 -0.417 1.00 91.94 205 LYS A O 1
ATOM 1683 N N . ASP A 1 206 ? 11.431 30.186 0.599 1.00 90.25 206 ASP A N 1
ATOM 1684 C CA . ASP A 1 206 ? 12.180 30.899 1.638 1.00 90.25 206 ASP A CA 1
ATOM 1685 C C . ASP A 1 206 ? 12.935 29.927 2.557 1.00 90.25 206 ASP A C 1
ATOM 1687 O O . ASP A 1 206 ? 14.150 30.052 2.711 1.00 90.25 206 ASP A O 1
ATOM 1691 N N . LEU A 1 207 ? 12.259 28.888 3.069 1.00 87.94 207 LEU A N 1
ATOM 1692 C CA . LEU A 1 207 ? 12.891 27.871 3.923 1.00 87.94 207 LEU A CA 1
ATOM 1693 C C . LEU A 1 207 ? 14.061 27.165 3.221 1.00 87.94 207 LEU A C 1
ATOM 1695 O O . LEU A 1 207 ? 15.120 26.983 3.820 1.00 87.94 207 LEU A O 1
ATOM 1699 N N . SER A 1 208 ? 13.896 26.798 1.947 1.00 86.56 208 SER A N 1
ATOM 1700 C CA . SER A 1 208 ? 14.942 26.137 1.150 1.00 86.56 208 SER A CA 1
ATOM 1701 C C . SER A 1 208 ? 16.167 27.010 0.887 1.00 86.56 208 SER A C 1
ATOM 1703 O O . SER A 1 208 ? 17.261 26.491 0.678 1.00 86.56 208 SER A O 1
ATOM 1705 N N . SER A 1 209 ? 16.009 28.333 0.947 1.00 85.81 209 SER A N 1
ATOM 1706 C CA . SER A 1 209 ? 17.103 29.285 0.743 1.00 85.81 209 SER A CA 1
ATOM 1707 C C . SER A 1 209 ? 17.975 29.464 1.993 1.00 85.81 209 SER A C 1
ATOM 1709 O O . SER A 1 209 ? 19.023 30.111 1.928 1.00 85.81 209 SER A O 1
ATOM 1711 N N . GLN A 1 210 ? 17.566 28.914 3.142 1.00 87.06 210 GLN A N 1
ATOM 1712 C CA . GLN A 1 210 ? 18.292 29.064 4.401 1.00 87.06 210 GLN A CA 1
ATOM 1713 C C . GLN A 1 210 ? 19.524 28.137 4.464 1.00 87.06 210 GLN A C 1
ATOM 1715 O O . GLN A 1 210 ? 19.458 26.975 4.054 1.00 87.06 210 GLN A O 1
ATOM 1720 N N . PRO A 1 211 ? 20.664 28.600 5.016 1.00 84.25 211 PRO A N 1
ATOM 1721 C CA . PRO A 1 211 ? 21.855 27.766 5.156 1.00 84.25 211 PRO A CA 1
ATOM 1722 C C . PRO A 1 211 ? 21.600 26.511 6.003 1.00 84.25 211 PRO A C 1
ATOM 1724 O O . PRO A 1 211 ? 21.176 26.603 7.154 1.00 84.25 211 PRO A O 1
ATOM 1727 N N . GLY A 1 212 ? 21.923 25.336 5.455 1.00 81.12 212 GLY A N 1
ATOM 1728 C CA . GLY A 1 212 ? 21.770 24.056 6.155 1.00 81.12 212 GLY A CA 1
ATOM 1729 C C . GLY A 1 212 ? 20.342 23.506 6.176 1.00 81.12 212 GLY A C 1
ATOM 1730 O O . GLY A 1 212 ? 20.036 22.674 7.035 1.00 81.12 212 GLY A O 1
ATOM 1731 N N . ALA A 1 213 ? 19.478 23.964 5.265 1.00 81.62 213 ALA A N 1
ATOM 1732 C CA . ALA A 1 213 ? 18.167 23.370 5.053 1.00 81.62 213 ALA A CA 1
ATOM 1733 C C . ALA A 1 213 ? 18.287 21.866 4.703 1.00 81.62 213 ALA A C 1
ATOM 1735 O O . ALA A 1 213 ? 19.207 21.483 3.972 1.00 81.62 213 ALA A O 1
ATOM 1736 N N . PRO A 1 214 ? 17.406 21.004 5.248 1.00 85.81 214 PRO A N 1
ATOM 1737 C CA . PRO A 1 214 ? 17.424 19.567 4.975 1.00 85.81 214 PRO A CA 1
ATOM 1738 C C . PRO A 1 214 ? 17.044 19.273 3.522 1.00 85.81 214 PRO A C 1
ATOM 1740 O O . PRO A 1 214 ? 16.441 20.112 2.854 1.00 85.81 214 PRO A O 1
ATOM 1743 N N . HIS A 1 215 ? 17.348 18.067 3.040 1.00 83.81 215 HIS A N 1
ATOM 1744 C CA . HIS A 1 215 ? 17.072 17.711 1.644 1.00 83.81 215 HIS A CA 1
ATOM 1745 C C . HIS A 1 215 ? 15.571 17.652 1.319 1.00 83.81 215 HIS A C 1
ATOM 1747 O O . HIS A 1 215 ? 15.168 18.059 0.234 1.00 83.81 215 HIS A O 1
ATOM 1753 N N . SER A 1 216 ? 14.746 17.195 2.266 1.00 89.88 216 SER A N 1
ATOM 1754 C CA . SER A 1 216 ? 13.323 16.885 2.041 1.00 89.88 216 SER A CA 1
ATOM 1755 C C . SER A 1 216 ? 12.388 17.837 2.799 1.00 89.88 216 SER A C 1
ATOM 1757 O O . SER A 1 216 ? 11.584 17.409 3.626 1.00 89.88 216 SER A O 1
ATOM 1759 N N . ILE A 1 217 ? 12.538 19.151 2.604 1.00 91.69 217 ILE A N 1
ATOM 1760 C CA . ILE A 1 217 ? 11.781 20.169 3.358 1.00 91.69 217 ILE A CA 1
ATOM 1761 C C . ILE A 1 217 ? 10.271 19.950 3.206 1.00 91.69 217 ILE A C 1
ATOM 1763 O O . ILE A 1 217 ? 9.763 19.764 2.106 1.00 91.69 217 ILE A O 1
ATOM 1767 N N . GLY A 1 218 ? 9.548 20.011 4.325 1.00 93.56 218 GLY A N 1
ATOM 1768 C CA . GLY A 1 218 ? 8.097 19.855 4.357 1.00 93.56 218 GLY A CA 1
ATOM 1769 C C . GLY A 1 218 ? 7.607 18.413 4.496 1.00 93.56 218 GLY A C 1
ATOM 1770 O O . GLY A 1 218 ? 6.433 18.235 4.814 1.00 93.56 218 GLY A O 1
ATOM 1771 N N . LEU A 1 219 ? 8.473 17.405 4.352 1.00 96.00 219 LEU A N 1
ATOM 1772 C CA . LEU A 1 219 ? 8.092 15.990 4.255 1.00 96.00 219 LEU A CA 1
ATOM 1773 C C . LEU A 1 219 ? 7.201 15.493 5.409 1.00 96.00 219 LEU A C 1
ATOM 1775 O O . LEU A 1 219 ? 6.204 14.812 5.177 1.00 96.00 219 LEU A O 1
ATOM 1779 N N . ASN A 1 220 ? 7.511 15.850 6.658 1.00 96.62 220 ASN A N 1
ATOM 1780 C CA . ASN A 1 220 ? 6.840 15.333 7.859 1.00 96.62 220 ASN A CA 1
ATOM 1781 C C . ASN A 1 220 ? 5.960 16.370 8.582 1.00 96.62 220 ASN A C 1
ATOM 1783 O O . ASN A 1 220 ? 5.782 16.296 9.803 1.00 96.62 220 ASN A O 1
ATOM 1787 N N . THR A 1 221 ? 5.418 17.351 7.859 1.00 96.19 221 THR A N 1
ATOM 1788 C CA . THR A 1 221 ? 4.698 18.478 8.473 1.00 96.19 221 THR A CA 1
ATOM 1789 C C . THR A 1 221 ? 3.303 18.674 7.887 1.00 96.19 221 THR A C 1
ATOM 1791 O O . THR A 1 221 ? 3.042 18.383 6.723 1.00 96.19 221 THR A O 1
ATOM 1794 N N . PHE A 1 222 ? 2.394 19.183 8.713 1.00 95.62 222 PHE A N 1
ATOM 1795 C CA . PHE A 1 222 ? 1.144 19.802 8.279 1.00 95.62 222 PHE A CA 1
ATOM 1796 C C . PHE A 1 222 ? 1.356 21.317 8.237 1.00 95.62 222 PHE A C 1
ATOM 1798 O O . PHE A 1 222 ? 1.878 21.873 9.203 1.00 95.62 222 PHE A O 1
ATOM 1805 N N . LEU A 1 223 ? 0.985 21.993 7.151 1.00 96.81 223 LEU A N 1
ATOM 1806 C CA . LEU A 1 223 ? 1.123 23.448 7.067 1.00 96.81 223 LEU A CA 1
ATOM 1807 C C . LEU A 1 223 ? -0.170 24.122 7.522 1.00 96.81 223 LEU A C 1
ATOM 1809 O O . LEU A 1 223 ? -1.224 23.930 6.919 1.00 96.81 223 LEU A O 1
ATOM 1813 N N . ASP A 1 224 ? -0.073 24.922 8.576 1.00 94.69 224 ASP A N 1
ATOM 1814 C CA . ASP A 1 224 ? -1.197 25.630 9.176 1.00 94.69 224 ASP A CA 1
ATOM 1815 C C . ASP A 1 224 ? -1.043 27.147 9.046 1.00 94.69 224 ASP A C 1
ATOM 1817 O O . ASP A 1 224 ? 0.029 27.654 8.707 1.00 94.69 224 ASP A O 1
ATOM 1821 N N . ARG A 1 225 ? -2.109 27.878 9.366 1.00 93.81 225 ARG A N 1
ATOM 1822 C CA . ARG A 1 225 ? -2.107 29.332 9.487 1.00 93.81 225 ARG A CA 1
ATOM 1823 C C . ARG A 1 225 ? -2.420 29.729 10.926 1.00 93.81 225 ARG A C 1
ATOM 1825 O O . ARG A 1 225 ? -3.467 29.382 11.465 1.00 93.81 225 ARG A O 1
ATOM 1832 N N . LYS A 1 226 ? -1.517 30.484 11.552 1.00 91.00 226 LYS A N 1
ATOM 1833 C CA . LYS A 1 226 ? -1.759 31.075 12.877 1.00 91.00 226 LYS A CA 1
ATOM 1834 C C . LYS A 1 226 ? -2.874 32.120 12.799 1.00 91.00 226 LYS A C 1
ATOM 1836 O O . LYS A 1 226 ? -3.122 32.698 11.744 1.00 91.00 226 LYS A O 1
ATOM 1841 N N . GLU A 1 227 ? -3.452 32.474 13.946 1.00 87.94 227 GLU A N 1
ATOM 1842 C CA . GLU A 1 227 ? -4.414 33.586 14.052 1.00 87.94 227 GLU A CA 1
ATOM 1843 C C . GLU A 1 227 ? -3.840 34.928 13.558 1.00 87.94 227 GLU A C 1
ATOM 1845 O O . GLU A 1 227 ? -4.580 35.792 13.097 1.00 87.94 227 GLU A O 1
ATOM 1850 N N . THR A 1 228 ? -2.513 35.090 13.595 1.00 88.44 228 THR A N 1
ATOM 1851 C CA . THR A 1 228 ? -1.803 36.262 13.058 1.00 88.44 228 THR A CA 1
ATOM 1852 C C . THR A 1 228 ? -1.756 36.318 11.526 1.00 88.44 228 THR A C 1
ATOM 1854 O O . THR A 1 228 ? -1.305 37.319 10.975 1.00 88.44 228 THR A O 1
ATOM 1857 N N . GLY A 1 229 ? -2.185 35.260 10.829 1.00 89.38 229 GLY A N 1
ATOM 1858 C CA . GLY A 1 229 ? -2.123 35.117 9.371 1.00 89.38 229 GLY A CA 1
ATOM 1859 C C . GLY A 1 229 ? -0.834 34.473 8.842 1.00 89.38 229 GLY A C 1
ATOM 1860 O O . GLY A 1 229 ? -0.784 34.105 7.668 1.00 89.38 229 GLY A O 1
ATOM 1861 N N . GLU A 1 230 ? 0.177 34.296 9.699 1.00 93.62 230 GLU A N 1
ATOM 1862 C CA . GLU A 1 230 ? 1.466 33.674 9.368 1.00 93.62 230 GLU A CA 1
ATOM 1863 C C . GLU A 1 230 ? 1.321 32.159 9.157 1.00 93.62 230 GLU A C 1
ATOM 1865 O O . GLU A 1 230 ? 0.670 31.471 9.952 1.00 93.62 230 GLU A O 1
ATOM 1870 N N . LEU A 1 231 ? 1.961 31.635 8.109 1.00 96.00 231 LEU A N 1
ATOM 1871 C CA . LEU A 1 231 ? 2.051 30.197 7.868 1.00 96.00 231 LEU A CA 1
ATOM 1872 C C . LEU A 1 231 ? 3.063 29.538 8.807 1.00 96.00 231 LEU A C 1
ATOM 1874 O O . LEU A 1 231 ? 4.127 30.088 9.083 1.00 96.00 231 LEU A O 1
ATOM 1878 N N . VAL A 1 232 ? 2.736 28.344 9.295 1.00 95.19 232 VAL A N 1
ATOM 1879 C CA . VAL A 1 232 ? 3.584 27.603 10.230 1.00 95.19 232 VAL A CA 1
ATOM 1880 C C . VAL A 1 232 ? 3.502 26.103 10.002 1.00 95.19 232 VAL A C 1
ATOM 1882 O O . VAL A 1 232 ? 2.426 25.535 9.826 1.00 95.19 232 VAL A O 1
ATOM 1885 N N . GLU A 1 233 ? 4.651 25.437 10.052 1.00 94.31 233 GLU A N 1
ATOM 1886 C CA . GLU A 1 233 ? 4.697 23.982 10.048 1.00 94.31 233 GLU A CA 1
ATOM 1887 C C . GLU A 1 233 ? 4.340 23.413 11.424 1.00 94.31 233 GLU A C 1
ATOM 1889 O O . GLU A 1 233 ? 4.996 23.691 12.429 1.00 94.31 233 GLU A O 1
ATOM 1894 N N . LYS A 1 234 ? 3.341 22.535 11.455 1.00 93.88 234 LYS A N 1
ATOM 1895 C CA . LYS A 1 234 ? 3.082 21.615 12.560 1.00 93.88 234 LYS A CA 1
ATOM 1896 C C . LYS A 1 234 ? 3.762 20.286 12.254 1.00 93.88 234 LYS A C 1
ATOM 1898 O O . LYS A 1 234 ? 3.270 19.493 11.447 1.00 93.88 234 LYS A O 1
ATOM 1903 N N . ARG A 1 235 ? 4.916 20.049 12.881 1.00 93.25 235 ARG A N 1
ATOM 1904 C CA . ARG A 1 235 ? 5.659 18.788 12.744 1.00 93.25 235 ARG A CA 1
ATOM 1905 C C . ARG A 1 235 ? 4.860 17.624 13.322 1.00 93.25 235 ARG A C 1
ATOM 1907 O O . ARG A 1 235 ? 4.175 17.772 14.332 1.00 93.25 235 ARG A O 1
ATOM 1914 N N . ARG A 1 236 ? 4.967 16.461 12.685 1.00 93.06 236 ARG A N 1
ATOM 1915 C CA . ARG A 1 236 ? 4.353 15.210 13.143 1.00 93.06 236 ARG A CA 1
ATOM 1916 C C . ARG A 1 236 ? 5.343 14.489 14.051 1.00 93.06 236 ARG A C 1
ATOM 1918 O O . ARG A 1 236 ? 6.234 13.800 13.563 1.00 93.06 236 ARG A O 1
ATOM 1925 N N . THR A 1 237 ? 5.224 14.700 15.361 1.00 91.38 237 THR A N 1
ATOM 1926 C CA . THR A 1 237 ? 6.160 14.154 16.360 1.00 91.38 237 THR A CA 1
ATOM 1927 C C . THR A 1 237 ? 5.427 13.399 17.459 1.00 91.38 237 THR A C 1
ATOM 1929 O O . THR A 1 237 ? 4.222 13.552 17.633 1.00 91.38 237 THR A O 1
ATOM 1932 N N . SER A 1 238 ? 6.154 12.620 18.259 1.00 87.06 238 SER A N 1
ATOM 1933 C CA . SER A 1 238 ? 5.590 11.953 19.436 1.00 87.06 238 SER A CA 1
ATOM 1934 C C . SER A 1 238 ? 5.309 12.887 20.615 1.00 87.06 238 SER A C 1
ATOM 1936 O O . SER A 1 238 ? 4.652 12.463 21.568 1.00 87.06 238 SER A O 1
ATOM 1938 N N . LYS A 1 239 ? 5.884 14.099 20.620 1.00 83.44 239 LYS A N 1
ATOM 1939 C CA . LYS A 1 239 ? 5.776 15.066 21.725 1.00 83.44 239 LYS A CA 1
ATOM 1940 C C . LYS A 1 239 ? 4.563 15.973 21.545 1.00 83.44 239 LYS A C 1
ATOM 1942 O O . LYS A 1 239 ? 3.795 16.169 22.480 1.00 83.44 239 LYS A O 1
ATOM 1947 N N . GLU A 1 240 ? 4.411 16.508 20.339 1.00 75.31 240 GLU A N 1
ATOM 1948 C CA . GLU A 1 240 ? 3.417 17.518 19.988 1.00 75.31 240 GLU A CA 1
ATOM 1949 C C . GLU A 1 240 ? 3.058 17.463 18.495 1.00 75.31 240 GLU A C 1
ATOM 1951 O O . GLU A 1 240 ? 3.787 16.890 17.678 1.00 75.31 240 GLU A O 1
ATOM 1956 N N . GLY A 1 241 ? 1.927 18.077 18.142 1.00 77.62 241 GLY A N 1
ATOM 1957 C CA . GLY A 1 241 ? 1.434 18.150 16.768 1.00 77.62 241 GLY A CA 1
ATOM 1958 C C . GLY A 1 241 ? 0.510 16.994 16.358 1.00 77.62 241 GLY A C 1
ATOM 1959 O O . GLY A 1 241 ? 0.100 16.178 17.192 1.00 77.62 241 GLY A O 1
ATOM 1960 N N . PRO A 1 242 ? 0.123 16.940 15.069 1.00 82.44 242 PRO A N 1
ATOM 1961 C CA . PRO A 1 242 ? -0.739 15.889 14.549 1.00 82.44 242 PRO A CA 1
ATOM 1962 C C . PRO A 1 242 ? -0.121 14.505 14.763 1.00 82.44 242 PRO A C 1
ATOM 1964 O O . PRO A 1 242 ? 1.078 14.303 14.578 1.00 82.44 242 PRO A O 1
ATOM 1967 N N . TYR A 1 243 ? -0.973 13.543 15.111 1.00 90.25 243 TYR A N 1
ATOM 1968 C CA . TYR A 1 243 ? -0.653 12.117 15.215 1.00 90.25 243 TYR A CA 1
ATOM 1969 C C . TYR A 1 243 ? 0.253 11.665 16.368 1.00 90.25 243 TYR A C 1
ATOM 1971 O O . TYR A 1 243 ? 0.639 10.495 16.396 1.00 90.25 243 TYR A O 1
ATOM 1979 N N . ALA A 1 244 ? 0.538 12.521 17.353 1.00 88.12 244 ALA A N 1
ATOM 1980 C CA . ALA A 1 244 ? 1.456 12.191 18.446 1.00 88.12 244 ALA A CA 1
ATOM 1981 C C . ALA A 1 244 ? 1.167 10.847 19.140 1.00 88.12 244 ALA A C 1
ATOM 1983 O O . ALA A 1 244 ? 2.088 10.062 19.364 1.00 88.12 244 ALA A O 1
ATOM 1984 N N . SER A 1 245 ? -0.102 10.522 19.412 1.00 85.25 245 SER A N 1
ATOM 198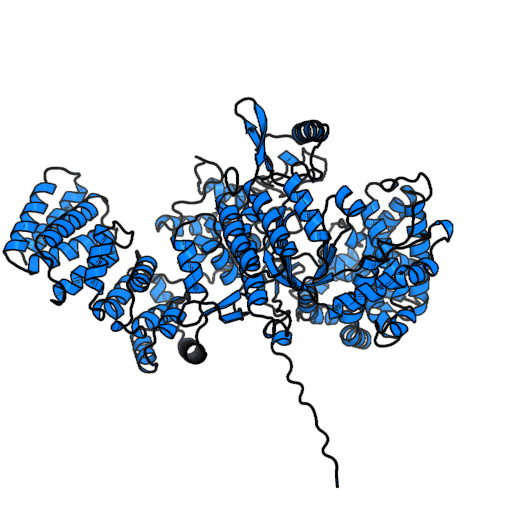5 C CA . SER A 1 245 ? -0.472 9.254 20.059 1.00 85.25 245 SER A CA 1
ATOM 1986 C C . SER A 1 245 ? -0.209 8.015 19.192 1.00 85.25 245 SER A C 1
ATOM 1988 O O . SER A 1 245 ? 0.170 6.969 19.720 1.00 85.25 245 SER A O 1
ATOM 1990 N N . TYR A 1 246 ? -0.359 8.119 17.869 1.00 89.38 246 TYR A N 1
ATOM 1991 C CA . TYR A 1 246 ? -0.009 7.043 16.937 1.00 89.38 246 TYR A CA 1
ATOM 1992 C C . TYR A 1 246 ? 1.508 6.863 16.876 1.00 89.38 246 TYR A C 1
ATOM 1994 O O . TYR A 1 246 ? 2.009 5.750 17.024 1.00 89.38 246 TYR A O 1
ATOM 2002 N N . ILE A 1 247 ? 2.251 7.967 16.765 1.00 93.81 247 ILE A N 1
ATOM 2003 C CA . ILE A 1 247 ? 3.717 7.956 16.709 1.00 93.81 247 ILE A CA 1
ATOM 2004 C C . ILE A 1 247 ? 4.317 7.381 18.001 1.00 93.81 247 ILE A C 1
ATOM 2006 O O . ILE A 1 247 ? 5.281 6.620 17.955 1.00 93.81 247 ILE A O 1
ATOM 2010 N N . GLN A 1 248 ? 3.721 7.652 19.163 1.00 90.50 248 GLN A N 1
ATOM 2011 C CA . GLN A 1 248 ? 4.129 7.025 20.425 1.00 90.50 248 GLN A CA 1
ATOM 2012 C C . GLN A 1 248 ? 3.996 5.493 20.393 1.00 90.50 248 GLN A C 1
ATOM 2014 O O . GLN A 1 248 ? 4.881 4.797 20.895 1.00 90.50 248 GLN A O 1
ATOM 2019 N N . LYS A 1 249 ? 2.932 4.955 19.778 1.00 89.44 249 LYS A N 1
ATOM 2020 C CA . LYS A 1 249 ? 2.759 3.502 19.592 1.00 89.44 249 LYS A CA 1
ATOM 2021 C C . LYS A 1 249 ? 3.790 2.927 18.619 1.00 89.44 249 LYS A C 1
ATOM 2023 O O . LYS A 1 249 ? 4.342 1.864 18.900 1.00 89.44 249 LYS A O 1
ATOM 2028 N N . ILE A 1 250 ? 4.090 3.642 17.532 1.00 96.19 250 ILE A N 1
ATOM 2029 C CA . ILE A 1 250 ? 5.164 3.284 16.591 1.00 96.19 250 ILE A CA 1
ATOM 2030 C C . ILE A 1 250 ? 6.496 3.188 17.349 1.00 96.19 250 ILE A C 1
ATOM 2032 O O . ILE A 1 250 ? 7.111 2.124 17.382 1.00 96.19 250 ILE A O 1
ATOM 2036 N N . ILE A 1 251 ? 6.892 4.249 18.063 1.00 96.19 251 ILE A N 1
ATOM 2037 C CA . ILE A 1 251 ? 8.138 4.292 18.847 1.00 96.19 251 ILE A CA 1
ATOM 2038 C C . ILE A 1 251 ? 8.198 3.171 19.887 1.00 96.19 251 ILE A C 1
ATOM 2040 O O . ILE A 1 251 ? 9.257 2.575 20.081 1.00 96.19 251 ILE A O 1
ATOM 2044 N N . ALA A 1 252 ? 7.097 2.881 20.586 1.00 93.44 252 ALA A N 1
ATOM 2045 C CA . ALA A 1 252 ? 7.075 1.832 21.603 1.00 93.44 252 ALA A CA 1
ATOM 2046 C C . ALA A 1 252 ? 7.450 0.462 21.017 1.00 93.44 252 ALA A C 1
ATOM 2048 O O . ALA A 1 252 ? 8.207 -0.282 21.639 1.00 93.44 252 ALA A O 1
ATOM 2049 N N . ASN A 1 253 ? 6.968 0.155 19.813 1.00 95.94 253 ASN A N 1
ATOM 2050 C CA . ASN A 1 253 ? 7.309 -1.076 19.112 1.00 95.94 253 ASN A CA 1
ATOM 2051 C C . ASN A 1 253 ? 8.703 -1.023 18.471 1.00 95.94 253 ASN A C 1
ATOM 2053 O O . ASN A 1 253 ? 9.441 -1.996 18.593 1.00 95.94 253 ASN A O 1
ATOM 2057 N N . LEU A 1 254 ? 9.132 0.115 17.911 1.00 98.19 254 LEU A N 1
ATOM 2058 C CA . LEU A 1 254 ? 10.508 0.290 17.418 1.00 98.19 254 LEU A CA 1
ATOM 2059 C C . LEU A 1 254 ? 11.551 0.095 18.533 1.00 98.19 254 LEU A C 1
ATOM 2061 O O . LEU A 1 254 ? 12.596 -0.510 18.313 1.00 98.19 254 LEU A O 1
ATOM 2065 N N . LYS A 1 255 ? 11.260 0.536 19.763 1.00 97.69 255 LYS A N 1
ATOM 2066 C CA . LYS A 1 255 ? 12.128 0.289 20.927 1.00 97.69 255 LYS A CA 1
ATOM 2067 C C . LYS A 1 255 ? 12.253 -1.198 21.258 1.00 97.69 255 LYS A C 1
ATOM 2069 O O . LYS A 1 255 ? 13.343 -1.628 21.622 1.00 97.69 255 LYS A O 1
ATOM 2074 N N . LYS A 1 256 ? 11.168 -1.970 21.133 1.00 96.50 256 LYS A N 1
ATOM 2075 C CA . LYS A 1 256 ? 11.199 -3.430 21.311 1.00 96.50 256 LYS A CA 1
ATOM 2076 C C . LYS A 1 256 ? 11.957 -4.105 20.165 1.00 96.50 256 LYS A C 1
ATOM 2078 O O . LYS A 1 256 ? 12.830 -4.914 20.430 1.00 96.50 256 LYS A O 1
ATOM 2083 N N . ALA A 1 257 ? 11.715 -3.697 18.918 1.00 97.25 257 ALA A N 1
ATOM 2084 C CA . ALA A 1 257 ? 12.464 -4.157 17.746 1.00 97.25 257 ALA A CA 1
ATOM 2085 C C . ALA A 1 257 ? 13.980 -3.951 17.919 1.00 97.25 257 ALA A C 1
ATOM 2087 O O . ALA A 1 257 ? 14.753 -4.890 17.764 1.00 97.25 257 ALA A O 1
ATOM 2088 N N . LYS A 1 258 ? 14.403 -2.759 18.364 1.00 97.50 258 LYS A N 1
ATOM 2089 C CA . LYS A 1 258 ? 15.811 -2.449 18.659 1.00 97.50 258 LYS A CA 1
ATOM 2090 C C . LYS A 1 258 ? 16.447 -3.410 19.673 1.00 97.50 258 LYS A C 1
ATOM 2092 O O . LYS A 1 258 ? 17.638 -3.677 19.576 1.00 97.50 258 LYS A O 1
ATOM 2097 N N . GLN A 1 259 ? 15.690 -3.910 20.653 1.00 96.38 259 GLN A N 1
ATOM 2098 C CA . GLN A 1 259 ? 16.208 -4.832 21.676 1.00 96.38 259 GLN A CA 1
ATOM 2099 C C . GLN A 1 259 ? 16.475 -6.241 21.134 1.00 96.38 259 GLN A C 1
ATOM 2101 O O . GLN A 1 259 ? 17.308 -6.949 21.691 1.00 96.38 259 GLN A O 1
ATOM 2106 N N . GLU A 1 260 ? 15.786 -6.639 20.064 1.00 95.69 260 GLU A N 1
ATOM 2107 C CA . GLU A 1 260 ? 15.951 -7.950 19.420 1.00 95.69 260 GLU A CA 1
ATOM 2108 C C . GLU A 1 260 ? 17.068 -7.949 18.362 1.00 95.69 260 GLU A C 1
ATOM 2110 O O . GLU A 1 260 ? 17.497 -9.004 17.886 1.00 95.69 260 GLU A O 1
ATOM 2115 N N . GLU A 1 261 ? 17.553 -6.759 18.005 1.00 93.69 261 GLU A N 1
ATOM 2116 C CA . GLU A 1 261 ? 18.639 -6.559 17.061 1.00 93.69 261 GLU A CA 1
ATOM 2117 C C . GLU A 1 261 ? 19.998 -6.771 17.735 1.00 93.69 261 GLU A C 1
ATOM 2119 O O . GLU A 1 261 ? 20.280 -6.197 18.789 1.00 93.69 261 GLU A O 1
ATOM 2124 N N . THR A 1 262 ? 20.868 -7.568 17.116 1.00 89.94 262 THR A N 1
ATOM 2125 C CA . THR A 1 262 ? 22.199 -7.877 17.663 1.00 89.94 262 THR A CA 1
ATOM 2126 C C . THR A 1 262 ? 23.296 -6.981 17.099 1.00 89.94 262 THR A C 1
ATOM 2128 O O . THR A 1 262 ? 24.336 -6.824 17.738 1.00 89.94 262 THR A O 1
ATOM 2131 N N . SER A 1 263 ? 23.091 -6.392 15.916 1.00 93.19 263 SER A N 1
ATOM 2132 C CA . SER A 1 263 ? 24.069 -5.497 15.293 1.00 93.19 263 SER A CA 1
ATOM 2133 C C . SER A 1 263 ? 23.982 -4.079 15.882 1.00 93.19 263 SER A C 1
ATOM 2135 O O . SER A 1 263 ? 22.929 -3.444 15.769 1.00 93.19 263 SER A O 1
ATOM 2137 N N . PRO A 1 264 ? 25.073 -3.517 16.447 1.00 93.94 264 PRO A N 1
ATOM 2138 C CA . PRO A 1 264 ? 25.080 -2.139 16.943 1.00 93.94 264 PRO A CA 1
ATOM 2139 C C . PRO A 1 264 ? 24.735 -1.107 15.863 1.00 93.94 264 PRO A C 1
ATOM 2141 O O . PRO A 1 264 ? 24.059 -0.122 16.145 1.00 93.94 264 PRO A O 1
ATOM 2144 N N . GLN A 1 265 ? 25.155 -1.348 14.616 1.00 93.56 265 GLN A N 1
ATOM 2145 C CA . GLN A 1 265 ? 24.820 -0.485 13.480 1.00 93.56 265 GLN A CA 1
ATOM 2146 C C . GLN A 1 265 ? 23.310 -0.470 13.221 1.00 93.56 265 GLN A C 1
ATOM 2148 O O . GLN A 1 265 ? 22.724 0.591 13.028 1.00 93.56 265 GLN A O 1
ATOM 2153 N N . ARG A 1 266 ? 22.654 -1.631 13.273 1.00 93.62 266 ARG A N 1
ATOM 2154 C CA . ARG A 1 266 ? 21.208 -1.735 13.040 1.00 93.62 266 ARG A CA 1
ATOM 2155 C C . ARG A 1 266 ? 20.389 -1.199 14.211 1.00 93.62 266 ARG A C 1
ATOM 2157 O O . ARG A 1 266 ? 19.376 -0.530 14.012 1.00 93.62 266 ARG A O 1
ATOM 2164 N N . GLN A 1 267 ? 20.877 -1.389 15.436 1.00 96.75 267 GLN A N 1
ATOM 2165 C CA . GLN A 1 267 ? 20.333 -0.718 16.615 1.00 96.75 267 GLN A CA 1
ATOM 2166 C C . GLN A 1 267 ? 20.383 0.811 16.484 1.00 96.75 267 GLN A C 1
ATOM 2168 O O . GLN A 1 267 ? 19.453 1.485 16.935 1.00 96.75 267 GLN A O 1
ATOM 2173 N N . GLU A 1 268 ? 21.443 1.351 15.879 1.00 97.50 268 GLU A N 1
ATOM 2174 C CA . GLU A 1 268 ? 21.580 2.783 15.601 1.00 97.50 268 GLU A CA 1
ATOM 2175 C C . GLU A 1 268 ? 20.621 3.250 14.501 1.00 97.50 268 GLU A C 1
ATOM 2177 O O . GLU A 1 268 ? 19.985 4.285 14.665 1.00 97.50 268 GLU A O 1
ATOM 2182 N N . ILE A 1 269 ? 20.418 2.473 13.432 1.00 97.81 269 ILE A N 1
ATOM 2183 C CA . ILE A 1 269 ? 19.419 2.788 12.392 1.00 97.81 269 ILE A CA 1
ATOM 2184 C C . ILE A 1 269 ? 18.021 2.925 13.010 1.00 97.81 269 ILE A C 1
ATOM 2186 O O . ILE A 1 269 ? 17.344 3.935 12.807 1.00 97.81 269 ILE A O 1
ATOM 2190 N N . ILE A 1 270 ? 17.606 1.956 13.836 1.00 98.31 270 ILE A N 1
ATOM 2191 C CA . ILE A 1 270 ? 16.311 2.018 14.532 1.00 98.31 270 ILE A CA 1
ATOM 2192 C C . ILE A 1 270 ? 16.277 3.203 15.514 1.00 98.31 270 ILE A C 1
ATOM 2194 O O . ILE A 1 270 ? 15.240 3.851 15.663 1.00 98.31 270 ILE A O 1
ATOM 2198 N N . GLN A 1 271 ? 17.399 3.528 16.168 1.00 98.62 271 GLN A N 1
ATOM 2199 C CA . GLN A 1 271 ? 17.484 4.687 17.059 1.00 98.62 271 GLN A CA 1
ATOM 2200 C C . GLN A 1 271 ? 17.309 6.010 16.314 1.00 98.62 271 GLN A C 1
ATOM 2202 O O . GLN A 1 271 ? 16.536 6.843 16.773 1.00 98.62 271 GLN A O 1
ATOM 2207 N N . LEU A 1 272 ? 17.964 6.189 15.166 1.00 98.69 272 LEU A N 1
ATOM 2208 C CA . LEU A 1 272 ? 17.826 7.390 14.344 1.00 98.69 272 LEU A CA 1
ATOM 2209 C C . LEU A 1 272 ? 16.377 7.587 13.890 1.00 98.69 272 LEU A C 1
ATOM 2211 O O . LEU A 1 272 ? 15.881 8.713 13.912 1.00 98.69 272 LEU A O 1
ATOM 2215 N N . LEU A 1 273 ? 15.673 6.503 13.547 1.00 98.62 273 LEU A N 1
ATOM 2216 C CA . LEU A 1 273 ? 14.251 6.583 13.217 1.00 98.62 273 LEU A CA 1
ATOM 2217 C C . LEU A 1 273 ? 13.393 6.978 14.430 1.00 98.62 273 LEU A C 1
ATOM 2219 O O . LEU A 1 273 ? 12.497 7.816 14.312 1.00 98.62 273 LEU A O 1
ATOM 2223 N N . ILE A 1 274 ? 13.672 6.409 15.607 1.00 98.56 274 ILE A N 1
ATOM 2224 C CA . ILE A 1 274 ? 13.010 6.811 16.857 1.00 98.56 274 ILE A CA 1
ATOM 2225 C C . ILE A 1 274 ? 13.252 8.301 17.126 1.00 98.56 274 ILE A C 1
ATOM 2227 O O . ILE A 1 274 ? 12.299 9.026 17.399 1.00 98.56 274 ILE A O 1
ATOM 2231 N N . ASP A 1 275 ? 14.494 8.768 17.016 1.00 98.25 275 ASP A N 1
ATOM 2232 C CA . ASP A 1 275 ? 14.867 10.162 17.262 1.00 98.25 275 ASP A CA 1
ATOM 2233 C C . ASP A 1 275 ? 14.187 11.107 16.265 1.00 98.25 275 ASP A C 1
ATOM 2235 O O . ASP A 1 275 ? 13.697 12.170 16.651 1.00 98.25 275 ASP A O 1
ATOM 2239 N N . PHE A 1 276 ? 14.070 10.701 14.998 1.00 98.19 276 PHE A N 1
ATOM 2240 C CA . PHE A 1 276 ? 13.287 11.428 14.003 1.00 98.19 276 PHE A CA 1
ATOM 2241 C C . PHE A 1 276 ? 11.816 11.548 14.414 1.00 98.19 276 PHE A C 1
ATOM 2243 O O . PHE A 1 276 ? 11.269 12.648 14.387 1.00 98.19 276 PHE A O 1
ATOM 2250 N N . TYR A 1 277 ? 11.171 10.464 14.847 1.00 97.88 277 TYR A N 1
ATOM 2251 C CA . TYR A 1 277 ? 9.783 10.523 15.309 1.00 97.88 277 TYR A CA 1
ATOM 2252 C C . TYR A 1 277 ? 9.602 11.349 16.593 1.00 97.88 277 TYR A C 1
ATOM 2254 O O . TYR A 1 277 ? 8.528 11.910 16.825 1.00 97.88 277 TYR A O 1
ATOM 2262 N N . VAL A 1 278 ? 10.634 11.437 17.431 1.00 95.56 278 VAL A N 1
ATOM 2263 C CA . VAL A 1 278 ? 10.619 12.212 18.677 1.00 95.56 278 VAL A CA 1
ATOM 2264 C C . VAL A 1 278 ? 10.809 13.711 18.421 1.00 95.56 278 VAL A C 1
ATOM 2266 O O . VAL A 1 278 ? 10.104 14.515 19.030 1.00 95.56 278 VAL A O 1
ATOM 2269 N N . GLU A 1 279 ? 11.738 14.095 17.542 1.00 94.69 279 GLU A N 1
ATOM 2270 C CA . GLU A 1 279 ? 12.123 15.500 17.313 1.00 94.69 279 GLU A CA 1
ATOM 2271 C C . GLU A 1 279 ? 11.500 16.125 16.051 1.00 94.69 279 GLU A C 1
ATOM 2273 O O . GLU A 1 279 ? 11.395 17.348 15.926 1.00 94.69 279 GLU A O 1
ATOM 2278 N N . GLY A 1 280 ? 11.108 15.298 15.082 1.00 94.12 280 GLY A N 1
ATOM 2279 C CA . GLY A 1 280 ? 10.609 15.727 13.778 1.00 94.12 280 GLY A CA 1
ATOM 2280 C C . GLY A 1 280 ? 11.644 16.445 12.907 1.00 94.12 280 GLY A C 1
ATOM 2281 O O . GLY A 1 280 ? 11.250 17.148 11.979 1.00 94.12 280 GLY A O 1
ATOM 2282 N N . ASP A 1 281 ? 12.943 16.329 13.203 1.00 94.38 281 ASP A N 1
ATOM 2283 C CA . ASP A 1 281 ? 14.017 16.994 12.457 1.00 94.38 281 ASP A CA 1
ATOM 2284 C C . ASP A 1 281 ? 14.442 16.165 11.237 1.00 94.38 281 ASP A C 1
ATOM 2286 O O . ASP A 1 281 ? 14.988 15.068 11.361 1.00 94.38 281 ASP A O 1
ATOM 2290 N N . LEU A 1 282 ? 14.237 16.721 10.044 1.00 95.81 282 LEU A N 1
ATOM 2291 C CA . LEU A 1 282 ? 14.568 16.071 8.777 1.00 95.81 282 LEU A CA 1
ATOM 2292 C C . LEU A 1 282 ? 16.070 15.829 8.582 1.00 95.81 282 LEU A C 1
ATOM 2294 O O . LEU A 1 282 ? 16.438 14.936 7.835 1.00 95.81 282 LEU A O 1
ATOM 2298 N N . ARG A 1 283 ? 16.956 16.524 9.302 1.00 94.88 283 ARG A N 1
ATOM 2299 C CA . ARG A 1 283 ? 18.396 16.206 9.285 1.00 94.88 283 ARG A CA 1
ATOM 2300 C C . ARG A 1 283 ? 18.690 14.890 10.001 1.00 94.88 283 ARG A C 1
ATOM 2302 O O . ARG A 1 283 ? 19.655 14.205 9.673 1.00 94.88 283 ARG A O 1
ATOM 2309 N N . ILE A 1 284 ? 17.874 14.523 10.993 1.00 97.19 284 ILE A N 1
ATOM 2310 C CA . ILE A 1 284 ? 17.939 13.198 11.623 1.00 97.19 284 ILE A CA 1
ATOM 2311 C C . ILE A 1 284 ? 17.421 12.151 10.640 1.00 97.19 284 ILE A C 1
ATOM 2313 O O . ILE A 1 284 ? 18.051 11.105 10.508 1.00 97.19 284 ILE A O 1
ATOM 2317 N N . PHE A 1 285 ? 16.350 12.464 9.906 1.00 97.25 285 PHE A N 1
ATOM 2318 C CA . PHE A 1 285 ? 15.841 11.602 8.842 1.00 97.25 285 PHE A CA 1
ATOM 2319 C C . PHE A 1 285 ? 16.876 11.378 7.731 1.00 97.25 285 PHE A C 1
ATOM 2321 O O . PHE A 1 285 ? 17.118 10.238 7.362 1.00 97.25 285 PHE A O 1
ATOM 2328 N N . ASP A 1 286 ? 17.587 12.420 7.290 1.00 95.50 286 ASP A N 1
ATOM 2329 C CA . ASP A 1 286 ? 18.673 12.292 6.311 1.00 95.50 286 ASP A CA 1
ATOM 2330 C C . ASP A 1 286 ? 19.784 11.354 6.827 1.00 95.50 286 ASP A C 1
ATOM 2332 O O . ASP A 1 286 ? 20.270 10.494 6.092 1.00 95.50 286 ASP A O 1
ATOM 2336 N N . ARG A 1 287 ? 20.159 11.451 8.115 1.00 97.12 287 ARG A N 1
ATOM 2337 C CA . ARG A 1 287 ? 21.120 10.516 8.738 1.00 97.12 287 ARG A CA 1
ATOM 2338 C C . ARG A 1 287 ? 20.584 9.087 8.815 1.00 97.12 287 ARG A C 1
ATOM 2340 O O . ARG A 1 287 ? 21.349 8.162 8.556 1.00 97.12 287 ARG A O 1
ATOM 2347 N N . TYR A 1 288 ? 19.306 8.914 9.153 1.00 97.94 288 TYR A N 1
ATOM 2348 C CA . TYR A 1 288 ? 18.628 7.618 9.107 1.00 97.94 288 TYR A CA 1
ATOM 2349 C C . TYR A 1 288 ? 18.699 7.029 7.694 1.00 97.94 288 TYR A C 1
ATOM 2351 O O . TYR A 1 288 ? 19.174 5.911 7.539 1.00 97.94 288 TYR A O 1
ATOM 2359 N N . CYS A 1 289 ? 18.331 7.797 6.666 1.00 95.44 289 CYS A N 1
ATOM 2360 C CA . CYS A 1 289 ? 18.372 7.363 5.273 1.00 95.44 289 CYS A CA 1
ATOM 2361 C C . CYS A 1 289 ? 19.785 6.968 4.832 1.00 95.44 289 CYS A C 1
ATOM 2363 O O . CYS A 1 289 ? 19.943 5.941 4.178 1.00 95.44 289 CYS A O 1
ATOM 2365 N N . ILE A 1 290 ? 20.818 7.731 5.209 1.00 94.44 290 ILE A N 1
ATOM 2366 C CA . ILE A 1 290 ? 22.218 7.384 4.916 1.00 94.44 290 ILE A CA 1
ATOM 2367 C C . ILE A 1 290 ? 22.594 6.055 5.581 1.00 94.44 290 ILE A C 1
ATOM 2369 O O . ILE A 1 290 ? 23.088 5.155 4.904 1.00 94.44 290 ILE A O 1
ATOM 2373 N N . ALA A 1 291 ? 22.338 5.915 6.885 1.00 95.94 291 ALA A N 1
ATOM 2374 C CA . ALA A 1 291 ? 22.687 4.707 7.630 1.00 95.94 291 ALA A CA 1
ATOM 2375 C C . ALA A 1 291 ? 21.925 3.474 7.115 1.00 95.94 291 ALA A C 1
ATOM 2377 O O . ALA A 1 291 ? 22.519 2.411 6.955 1.00 95.94 291 ALA A O 1
ATOM 2378 N N . TRP A 1 292 ? 20.637 3.638 6.802 1.00 95.38 292 TRP A N 1
ATOM 2379 C CA . TRP A 1 292 ? 19.785 2.607 6.217 1.00 95.38 292 TRP A CA 1
ATOM 2380 C C . TRP A 1 292 ? 20.264 2.187 4.827 1.00 95.38 292 TRP A C 1
ATOM 2382 O O . TRP A 1 292 ? 20.363 0.998 4.556 1.00 95.38 292 TRP A O 1
ATOM 2392 N N . THR A 1 293 ? 20.630 3.137 3.964 1.00 89.31 293 THR A N 1
ATOM 2393 C CA . THR A 1 293 ? 21.149 2.849 2.613 1.00 89.31 293 THR A CA 1
ATOM 2394 C C . THR A 1 293 ? 22.436 2.024 2.667 1.00 89.31 293 THR A C 1
ATOM 2396 O O . THR A 1 293 ? 22.647 1.141 1.843 1.00 89.31 293 THR A O 1
ATOM 2399 N N . GLN A 1 294 ? 23.296 2.297 3.650 1.00 88.56 294 GLN A N 1
ATOM 2400 C CA . GLN A 1 294 ? 24.580 1.615 3.817 1.00 88.56 294 GLN A CA 1
ATOM 2401 C C . GLN A 1 294 ? 24.461 0.219 4.454 1.00 88.56 294 GLN A C 1
ATOM 2403 O O . GLN A 1 294 ? 25.433 -0.537 4.445 1.00 88.56 294 GLN A O 1
ATOM 2408 N N . ASP A 1 295 ? 23.298 -0.135 5.005 1.00 90.50 295 ASP A N 1
ATOM 2409 C CA . ASP A 1 295 ? 23.035 -1.446 5.598 1.00 90.50 295 ASP A CA 1
ATOM 2410 C C . ASP A 1 295 ? 22.695 -2.484 4.520 1.00 90.50 295 ASP A C 1
ATOM 2412 O O . ASP A 1 295 ? 21.563 -2.545 4.045 1.00 90.50 295 ASP A O 1
ATOM 2416 N N . THR A 1 296 ? 23.681 -3.282 4.110 1.00 82.69 296 THR A N 1
ATOM 2417 C CA . THR A 1 296 ? 23.558 -4.230 2.981 1.00 82.69 296 THR A CA 1
ATOM 2418 C C . THR A 1 296 ? 23.588 -5.707 3.386 1.00 82.69 296 THR A C 1
ATOM 2420 O O . THR A 1 296 ? 23.282 -6.559 2.557 1.00 82.69 296 THR A O 1
ATOM 2423 N N . ASP A 1 297 ? 23.869 -6.008 4.659 1.00 82.31 297 ASP A N 1
ATOM 2424 C CA . ASP A 1 297 ? 24.086 -7.372 5.175 1.00 82.31 297 ASP A CA 1
ATOM 2425 C C . ASP A 1 297 ? 22.973 -7.834 6.143 1.00 82.31 297 ASP A C 1
ATOM 2427 O O . ASP A 1 297 ? 23.202 -8.627 7.058 1.00 82.31 297 ASP A O 1
ATOM 2431 N N . SER A 1 298 ? 21.756 -7.314 5.976 1.00 86.88 298 SER A N 1
ATOM 2432 C CA . SER A 1 298 ? 20.615 -7.609 6.850 1.00 86.88 298 SER A CA 1
ATOM 2433 C C . SER A 1 298 ? 19.806 -8.826 6.394 1.00 86.88 298 SER A C 1
ATOM 2435 O O . SER A 1 298 ? 19.705 -9.111 5.206 1.00 86.88 298 SER A O 1
ATOM 2437 N N . ASP A 1 299 ? 19.184 -9.530 7.345 1.00 92.44 299 ASP A N 1
ATOM 2438 C CA . ASP A 1 299 ? 18.190 -10.582 7.056 1.00 92.44 299 ASP A CA 1
ATOM 2439 C C . ASP A 1 299 ? 16.758 -10.031 7.013 1.00 92.44 299 ASP A C 1
ATOM 2441 O O . ASP A 1 299 ? 15.898 -10.544 6.299 1.00 92.44 299 ASP A O 1
ATOM 2445 N N . ILE A 1 300 ? 16.501 -8.989 7.804 1.00 95.88 300 ILE A N 1
ATOM 2446 C CA . ILE A 1 300 ? 15.214 -8.299 7.909 1.00 95.88 300 ILE A CA 1
ATOM 2447 C C . ILE A 1 300 ? 15.458 -6.840 7.546 1.00 95.88 300 ILE A C 1
ATOM 2449 O O . ILE A 1 300 ? 16.362 -6.245 8.118 1.00 95.88 300 ILE A O 1
ATOM 2453 N N . ASP A 1 301 ? 14.663 -6.246 6.671 1.00 95.75 301 ASP A N 1
ATOM 2454 C CA . ASP A 1 301 ? 14.679 -4.802 6.412 1.00 95.75 301 ASP A CA 1
ATOM 2455 C C . ASP A 1 301 ? 13.290 -4.210 6.698 1.00 95.75 301 ASP A C 1
ATOM 2457 O O . ASP A 1 301 ? 12.330 -4.937 6.984 1.00 95.75 301 ASP A O 1
ATOM 2461 N N . PHE A 1 302 ? 13.181 -2.887 6.731 1.00 96.69 302 PHE A N 1
ATOM 2462 C CA . PHE A 1 302 ? 11.905 -2.219 6.937 1.00 96.69 302 PHE A CA 1
ATOM 2463 C C . PHE A 1 302 ? 11.886 -0.788 6.407 1.00 96.69 302 PHE A C 1
ATOM 2465 O O . PHE A 1 302 ? 12.866 -0.045 6.471 1.00 96.69 302 PHE A O 1
ATOM 2472 N N . ILE A 1 303 ? 10.693 -0.372 6.001 1.00 97.44 303 ILE A N 1
ATOM 2473 C CA . ILE A 1 303 ? 10.325 1.013 5.726 1.00 97.44 303 ILE A CA 1
ATOM 2474 C C . ILE A 1 303 ? 9.284 1.397 6.777 1.00 97.44 303 ILE A C 1
ATOM 2476 O O . ILE A 1 303 ? 8.359 0.635 7.052 1.00 97.44 303 ILE A O 1
ATOM 2480 N N . ASN A 1 304 ? 9.433 2.550 7.427 1.00 98.31 304 ASN A N 1
ATOM 2481 C CA . ASN A 1 304 ? 8.448 3.045 8.391 1.00 98.31 304 ASN A CA 1
ATOM 2482 C C . ASN A 1 304 ? 8.602 4.561 8.554 1.00 98.31 304 ASN A C 1
ATOM 2484 O O . ASN A 1 304 ? 9.482 5.018 9.284 1.00 98.31 304 ASN A O 1
ATOM 2488 N N . GLY A 1 305 ? 7.779 5.357 7.873 1.00 97.44 305 GLY A N 1
ATOM 2489 C CA . GLY A 1 305 ? 7.977 6.806 7.857 1.00 97.44 305 GLY A CA 1
ATOM 2490 C C . GLY A 1 305 ? 7.041 7.571 6.933 1.00 97.44 305 GLY A C 1
ATOM 2491 O O . GLY A 1 305 ? 6.103 7.016 6.374 1.00 97.44 305 GLY A O 1
ATOM 2492 N N . PHE A 1 306 ? 7.316 8.868 6.789 1.00 97.81 306 PHE A N 1
ATOM 2493 C CA . PHE A 1 306 ? 6.727 9.719 5.754 1.00 97.81 306 PHE A CA 1
ATOM 2494 C C . PHE A 1 306 ? 7.654 9.677 4.540 1.00 97.81 306 PHE A C 1
ATOM 2496 O O . PHE A 1 306 ? 8.752 10.224 4.627 1.00 97.81 306 PHE A O 1
ATOM 2503 N N . ILE A 1 307 ? 7.257 8.991 3.468 1.00 94.75 307 ILE A N 1
ATOM 2504 C CA . ILE A 1 307 ? 8.182 8.601 2.391 1.00 94.75 307 ILE A CA 1
ATOM 2505 C C . ILE A 1 307 ? 7.794 9.257 1.069 1.00 94.75 307 ILE A C 1
ATOM 2507 O O . ILE A 1 307 ? 8.495 10.154 0.595 1.00 94.75 307 ILE A O 1
ATOM 2511 N N . GLU A 1 308 ? 6.664 8.838 0.504 1.00 87.81 308 GLU A N 1
ATOM 2512 C CA . GLU A 1 308 ? 6.271 9.197 -0.854 1.00 87.81 308 GLU A CA 1
ATOM 2513 C C . GLU A 1 308 ? 5.406 10.452 -0.896 1.00 87.81 308 GLU A C 1
ATOM 2515 O O . GLU A 1 308 ? 4.498 10.627 -0.081 1.00 87.81 308 GLU A O 1
ATOM 2520 N N . THR A 1 309 ? 5.663 11.331 -1.865 1.00 89.44 309 THR A N 1
ATOM 2521 C CA . THR A 1 309 ? 4.968 12.622 -1.984 1.00 89.44 309 THR A CA 1
ATOM 2522 C C . THR A 1 309 ? 3.888 12.646 -3.066 1.00 89.44 309 THR A C 1
ATOM 2524 O O . THR A 1 309 ? 3.306 13.697 -3.318 1.00 89.44 309 THR A O 1
ATOM 2527 N N . TYR A 1 310 ? 3.550 11.497 -3.668 1.00 83.56 310 TYR A N 1
ATOM 2528 C CA . TYR A 1 310 ? 2.590 11.398 -4.781 1.00 83.56 310 TYR A CA 1
ATOM 2529 C C . TYR A 1 310 ? 1.203 11.973 -4.465 1.00 83.56 310 TYR A C 1
ATOM 2531 O O . TYR A 1 310 ? 0.540 12.521 -5.343 1.00 83.56 310 TYR A O 1
ATOM 2539 N N . GLN A 1 311 ? 0.758 11.835 -3.212 1.00 86.06 311 GLN A N 1
ATOM 2540 C CA . GLN A 1 311 ? -0.559 12.307 -2.783 1.00 86.06 311 GLN A CA 1
ATOM 2541 C C . GLN A 1 311 ? -0.611 13.830 -2.633 1.00 86.06 311 GLN A C 1
ATOM 2543 O O . GLN A 1 311 ? -1.690 14.414 -2.692 1.00 86.06 311 GLN A O 1
ATOM 2548 N N . ASP A 1 312 ? 0.529 14.489 -2.438 1.00 91.12 312 ASP A N 1
ATOM 2549 C CA . ASP A 1 312 ? 0.584 15.938 -2.338 1.00 91.12 312 ASP A CA 1
ATOM 2550 C C . ASP A 1 312 ? 0.511 16.578 -3.734 1.00 91.12 312 ASP A C 1
ATOM 2552 O O . ASP A 1 312 ? 1.386 16.322 -4.564 1.00 91.12 312 ASP A O 1
ATOM 2556 N N . PRO A 1 313 ? -0.465 17.465 -4.005 1.00 85.62 313 PRO A N 1
ATOM 2557 C CA . PRO A 1 313 ? -0.534 18.188 -5.269 1.00 85.62 313 PRO A CA 1
ATOM 2558 C C . PRO A 1 313 ? 0.744 18.961 -5.629 1.00 85.62 313 PRO A C 1
ATOM 2560 O O . PRO A 1 313 ? 0.974 19.200 -6.813 1.00 85.62 313 PRO A O 1
ATOM 2563 N N . LEU A 1 314 ? 1.559 19.351 -4.638 1.00 87.56 314 LEU A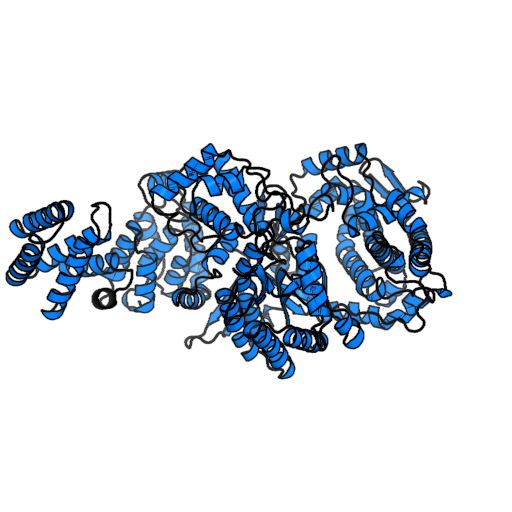 N 1
ATOM 2564 C CA . LEU A 1 314 ? 2.839 20.039 -4.850 1.00 87.56 314 LEU A CA 1
ATOM 2565 C C . LEU A 1 314 ? 4.078 19.150 -4.647 1.00 87.56 314 LEU A C 1
ATOM 2567 O O . LEU A 1 314 ? 5.196 19.631 -4.826 1.00 87.56 314 LEU A O 1
ATOM 2571 N N . GLY A 1 315 ? 3.910 17.877 -4.280 1.00 85.56 315 GLY A N 1
ATOM 2572 C CA . GLY A 1 315 ? 5.015 16.923 -4.141 1.00 85.56 315 GLY A CA 1
ATOM 2573 C C . GLY A 1 315 ? 5.998 17.193 -2.990 1.00 85.56 315 GLY A C 1
ATOM 2574 O O . GLY A 1 315 ? 7.134 16.725 -3.044 1.00 85.56 315 GLY A O 1
ATOM 2575 N N . LEU A 1 316 ? 5.595 17.925 -1.947 1.00 91.12 316 LEU A N 1
ATOM 2576 C CA . LEU A 1 316 ? 6.410 18.278 -0.774 1.00 91.12 316 LEU A CA 1
ATOM 2577 C C . LEU A 1 316 ? 6.133 17.387 0.447 1.00 91.12 316 LEU A C 1
ATOM 2579 O O . LEU A 1 316 ? 7.000 17.207 1.303 1.00 91.12 316 LEU A O 1
ATOM 2583 N N . LYS A 1 317 ? 4.903 16.889 0.589 1.00 95.56 317 LYS A N 1
ATOM 2584 C CA . LYS A 1 317 ? 4.394 16.247 1.809 1.00 95.56 317 LYS A CA 1
ATOM 2585 C C . LYS A 1 317 ? 4.406 14.735 1.687 1.00 95.56 317 LYS A C 1
ATOM 2587 O O . LYS A 1 317 ? 3.784 14.180 0.793 1.00 95.56 317 LYS A O 1
ATOM 2592 N N . GLY A 1 318 ? 5.081 14.075 2.626 1.00 95.12 318 GLY A N 1
ATOM 2593 C CA . GLY A 1 318 ? 5.191 12.623 2.656 1.00 95.12 318 GLY A CA 1
ATOM 2594 C C . GLY A 1 318 ? 3.933 11.964 3.219 1.00 95.12 318 GLY A C 1
ATOM 2595 O O . GLY A 1 318 ? 3.486 12.274 4.337 1.00 95.12 318 GLY A O 1
ATOM 2596 N N . SER A 1 319 ? 3.393 11.017 2.462 1.00 96.06 319 SER A N 1
ATOM 2597 C CA . SER A 1 319 ? 2.421 10.031 2.926 1.00 96.06 319 SER A CA 1
ATOM 2598 C C . SER A 1 319 ? 3.099 9.053 3.876 1.00 96.06 319 SER A C 1
ATOM 2600 O O . SER A 1 319 ? 4.269 8.707 3.705 1.00 96.06 319 SER A O 1
ATOM 2602 N N . TRP A 1 320 ? 2.383 8.652 4.926 1.00 98.31 320 TRP A N 1
ATOM 2603 C CA . TRP A 1 320 ? 2.894 7.668 5.869 1.00 98.31 320 TRP A CA 1
ATOM 2604 C C . TRP A 1 320 ? 2.744 6.261 5.291 1.00 98.31 320 TRP A C 1
ATOM 2606 O O . TRP A 1 320 ? 1.644 5.859 4.904 1.00 98.31 320 TRP A O 1
ATOM 2616 N N . GLU A 1 321 ? 3.825 5.495 5.295 1.00 97.38 321 GLU A N 1
ATOM 2617 C CA . GLU A 1 321 ? 3.818 4.090 4.906 1.00 97.38 321 GLU A CA 1
ATOM 2618 C C . GLU A 1 321 ? 4.721 3.242 5.795 1.00 97.38 321 GLU A C 1
ATOM 2620 O O . GLU A 1 321 ? 5.615 3.742 6.493 1.00 97.38 321 GLU A O 1
ATOM 2625 N N . GLY A 1 322 ? 4.481 1.933 5.759 1.00 97.31 322 GLY A N 1
ATOM 2626 C CA . GLY A 1 322 ? 5.413 0.986 6.330 1.00 97.31 322 GLY A CA 1
ATOM 2627 C C . GLY A 1 322 ? 5.363 -0.391 5.688 1.00 97.31 322 GLY A C 1
ATOM 2628 O O . GLY A 1 322 ? 4.301 -0.889 5.309 1.00 97.31 322 GLY A O 1
ATOM 2629 N N . LEU A 1 323 ? 6.540 -0.997 5.597 1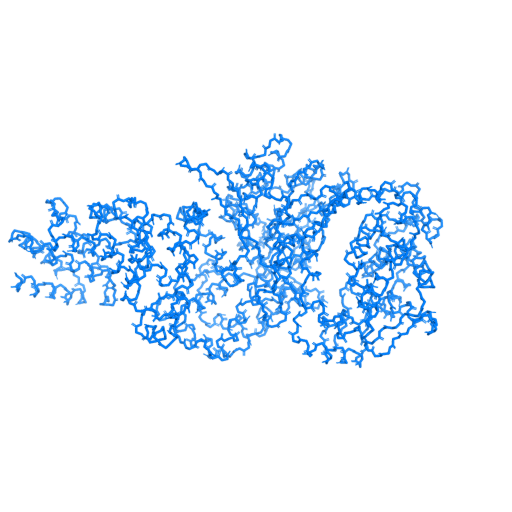.00 97.25 323 LEU A N 1
ATOM 2630 C CA . LEU A 1 323 ? 6.770 -2.351 5.128 1.00 97.25 323 LEU A CA 1
ATOM 2631 C C . LEU A 1 323 ? 7.753 -3.035 6.073 1.00 97.25 323 LEU A C 1
ATOM 2633 O O . LEU A 1 323 ? 8.713 -2.427 6.544 1.00 97.25 323 LEU A O 1
ATOM 2637 N N . VAL A 1 324 ? 7.514 -4.312 6.342 1.00 98.38 324 VAL A N 1
ATOM 2638 C CA . VAL A 1 324 ? 8.479 -5.184 7.018 1.00 98.38 324 VAL A CA 1
ATOM 2639 C C . VAL A 1 324 ? 8.889 -6.251 6.032 1.00 98.38 324 VAL A C 1
ATOM 2641 O O . VAL A 1 324 ? 8.023 -6.916 5.469 1.00 98.38 324 VAL A O 1
ATOM 2644 N N . GLU A 1 325 ? 10.184 -6.424 5.833 1.00 96.56 325 GLU A N 1
ATOM 2645 C CA . GLU A 1 325 ? 10.743 -7.170 4.714 1.00 96.56 325 GLU A CA 1
ATOM 2646 C C . GLU A 1 325 ? 11.671 -8.267 5.232 1.00 96.56 325 GLU A C 1
ATOM 2648 O O . GLU A 1 325 ? 12.499 -8.039 6.109 1.00 96.56 325 GLU A O 1
ATOM 2653 N N . ILE A 1 326 ? 11.525 -9.476 4.700 1.00 97.12 326 ILE A N 1
ATOM 2654 C CA . ILE A 1 326 ? 12.432 -10.600 4.934 1.00 97.12 326 ILE A CA 1
ATOM 2655 C C . ILE A 1 326 ? 13.249 -10.766 3.659 1.00 97.12 326 ILE A C 1
ATOM 2657 O O . ILE A 1 326 ? 12.685 -11.050 2.602 1.00 97.12 326 ILE A O 1
ATOM 2661 N N . ILE A 1 327 ? 14.562 -10.590 3.743 1.00 93.69 327 ILE A N 1
ATOM 2662 C CA . ILE A 1 327 ? 15.434 -10.614 2.570 1.00 93.69 327 ILE A CA 1
ATOM 2663 C C . ILE A 1 327 ? 15.541 -12.045 2.026 1.00 93.69 327 ILE A C 1
ATOM 2665 O O . ILE A 1 327 ? 15.731 -13.013 2.768 1.00 93.69 327 ILE A O 1
ATOM 2669 N N . ASP A 1 328 ? 15.398 -12.183 0.708 1.00 92.38 328 ASP A N 1
ATOM 2670 C CA . ASP A 1 328 ? 15.661 -13.416 -0.027 1.00 92.38 328 ASP A CA 1
ATOM 2671 C C . ASP A 1 328 ? 17.085 -13.357 -0.582 1.00 92.38 328 ASP A C 1
ATOM 2673 O O . ASP A 1 328 ? 17.349 -12.829 -1.669 1.00 92.38 328 ASP A O 1
ATOM 2677 N N . HIS A 1 329 ? 18.036 -13.882 0.191 1.00 87.94 329 HIS A N 1
ATOM 2678 C CA . HIS A 1 329 ? 19.454 -13.855 -0.178 1.00 87.94 329 HIS A CA 1
ATOM 2679 C C . HIS A 1 329 ? 19.747 -14.593 -1.485 1.00 87.94 329 HIS A C 1
ATOM 2681 O O . HIS A 1 329 ? 20.658 -14.186 -2.210 1.00 87.94 329 HIS A O 1
ATOM 2687 N N . LYS A 1 330 ? 18.977 -15.644 -1.797 1.00 85.88 330 LYS A N 1
ATOM 2688 C CA . LYS A 1 330 ? 19.156 -16.458 -3.003 1.00 85.88 330 LYS A CA 1
ATOM 2689 C C . LYS A 1 330 ? 18.670 -15.706 -4.237 1.00 85.88 330 LYS A C 1
ATOM 2691 O O . LYS A 1 330 ? 19.399 -15.622 -5.221 1.00 85.88 330 LYS A O 1
ATOM 2696 N N . ALA A 1 331 ? 17.471 -15.133 -4.191 1.00 83.94 331 ALA A N 1
ATOM 2697 C CA . ALA A 1 331 ? 16.962 -14.325 -5.296 1.00 83.94 331 ALA A CA 1
ATOM 2698 C C . ALA A 1 331 ? 17.791 -13.036 -5.477 1.00 83.94 331 ALA A C 1
ATOM 2700 O O . ALA A 1 331 ? 18.112 -12.659 -6.602 1.00 83.94 331 ALA A O 1
ATOM 2701 N N . SER A 1 332 ? 18.264 -12.431 -4.383 1.00 85.94 332 SER A N 1
ATOM 2702 C CA . SER A 1 332 ? 19.184 -11.281 -4.428 1.00 85.94 332 SER A CA 1
ATOM 2703 C C . SER A 1 332 ? 20.573 -11.625 -4.997 1.00 85.94 332 SER A C 1
ATOM 2705 O O . SER A 1 332 ? 21.311 -10.744 -5.429 1.00 85.94 332 SER A O 1
ATOM 2707 N N . GLU A 1 333 ? 20.985 -12.896 -5.015 1.00 85.19 333 GLU A N 1
ATOM 2708 C CA . GLU A 1 333 ? 22.224 -13.306 -5.689 1.00 85.19 333 GLU A CA 1
ATOM 2709 C C . GLU A 1 333 ? 22.095 -13.216 -7.214 1.00 85.19 333 GLU A C 1
ATOM 2711 O O . GLU A 1 333 ? 23.047 -12.824 -7.890 1.00 85.19 333 GLU A O 1
ATOM 2716 N N . GLN A 1 334 ? 20.906 -13.497 -7.754 1.00 83.62 334 GLN A N 1
ATOM 2717 C CA . GLN A 1 334 ? 20.637 -13.398 -9.190 1.00 83.62 334 GLN A CA 1
ATOM 2718 C C . GLN A 1 334 ? 20.709 -11.946 -9.678 1.00 83.62 334 GLN A C 1
ATOM 2720 O O . GLN A 1 334 ? 21.327 -11.672 -10.708 1.00 83.62 334 GLN A O 1
ATOM 2725 N N . THR A 1 335 ? 20.155 -11.000 -8.916 1.00 85.00 335 THR A N 1
ATOM 2726 C CA . THR A 1 335 ? 20.246 -9.567 -9.237 1.00 85.00 335 THR A CA 1
ATOM 2727 C C . THR A 1 335 ? 21.690 -9.068 -9.136 1.00 85.00 335 THR A C 1
ATOM 2729 O O . THR A 1 335 ? 22.166 -8.387 -10.043 1.00 85.00 335 THR A O 1
ATOM 2732 N N . ARG A 1 336 ? 22.450 -9.485 -8.109 1.00 85.81 336 ARG A N 1
ATOM 2733 C CA . ARG A 1 336 ? 23.894 -9.191 -8.001 1.00 85.81 336 ARG A CA 1
ATOM 2734 C C . ARG A 1 336 ? 24.687 -9.720 -9.195 1.00 85.81 336 ARG A C 1
ATOM 2736 O O . ARG A 1 336 ? 25.580 -9.025 -9.682 1.00 85.81 336 ARG A O 1
ATOM 2743 N N . LEU A 1 337 ? 24.367 -10.919 -9.683 1.00 88.12 337 LEU A N 1
ATOM 2744 C CA . LEU A 1 337 ? 25.013 -11.502 -10.859 1.00 88.12 337 LEU A CA 1
ATOM 2745 C C . LEU A 1 337 ? 24.799 -10.638 -12.112 1.00 88.12 337 LEU A C 1
ATOM 2747 O O . LEU A 1 337 ? 25.746 -10.443 -12.880 1.00 88.12 337 LEU A O 1
ATOM 2751 N N . LEU A 1 338 ? 23.595 -10.086 -12.302 1.00 87.81 338 LEU A N 1
ATOM 2752 C CA . LEU A 1 338 ? 23.302 -9.138 -13.382 1.00 87.81 338 LEU A CA 1
ATOM 2753 C C . LEU A 1 338 ? 24.127 -7.856 -13.242 1.00 87.81 338 LEU A C 1
ATOM 2755 O O . LEU A 1 338 ? 24.786 -7.447 -14.201 1.00 87.81 338 LEU A O 1
ATOM 2759 N N . SER A 1 339 ? 24.154 -7.257 -12.048 1.00 84.94 339 SER A N 1
ATOM 2760 C CA . SER A 1 339 ? 24.898 -6.018 -11.791 1.00 84.94 339 SER A CA 1
ATOM 2761 C C . SER A 1 339 ? 26.403 -6.175 -12.032 1.00 84.94 339 SER A C 1
ATOM 2763 O O . SER A 1 339 ? 27.025 -5.288 -12.612 1.00 84.94 339 SER A O 1
ATOM 2765 N N . GLN A 1 340 ? 26.988 -7.322 -11.664 1.00 88.38 340 GLN A N 1
ATOM 2766 C CA . GLN A 1 340 ? 28.401 -7.644 -11.924 1.00 88.38 340 GLN A CA 1
ATOM 2767 C C . GLN A 1 340 ? 28.738 -7.736 -13.420 1.00 88.38 340 GLN A C 1
ATOM 2769 O O . GLN A 1 340 ? 29.895 -7.579 -13.802 1.00 88.38 340 GLN A O 1
ATOM 2774 N N . HIS A 1 341 ? 27.739 -7.980 -14.269 1.00 91.88 341 HIS A N 1
ATOM 2775 C CA . HIS A 1 341 ? 27.892 -8.053 -15.718 1.00 91.88 341 HIS A CA 1
ATOM 2776 C C . HIS A 1 341 ? 27.457 -6.765 -16.433 1.00 91.88 341 HIS A C 1
ATOM 2778 O O . HIS A 1 341 ? 27.390 -6.768 -17.662 1.00 91.88 341 HIS A O 1
ATOM 2784 N N . ALA A 1 342 ? 27.198 -5.660 -15.719 1.00 89.25 342 ALA A N 1
ATOM 2785 C CA . ALA A 1 342 ? 26.725 -4.402 -16.312 1.00 89.25 342 ALA A CA 1
ATOM 2786 C C . ALA A 1 342 ? 27.593 -3.914 -17.487 1.00 89.25 342 ALA A C 1
ATOM 2788 O O . ALA A 1 342 ? 27.053 -3.533 -18.525 1.00 89.25 342 ALA A O 1
ATOM 2789 N N . ASP A 1 343 ? 28.921 -4.028 -17.375 1.00 90.75 343 ASP A N 1
ATOM 2790 C CA . ASP A 1 343 ? 29.868 -3.727 -18.459 1.00 90.75 343 ASP A CA 1
ATOM 2791 C C . ASP A 1 343 ? 29.566 -4.511 -19.741 1.00 90.75 343 ASP A C 1
ATOM 2793 O O . ASP A 1 343 ? 29.573 -3.961 -20.843 1.00 90.75 343 ASP A O 1
ATOM 2797 N N . TRP A 1 344 ? 29.281 -5.808 -19.607 1.00 95.12 344 TRP A N 1
ATOM 2798 C CA . TRP A 1 344 ? 28.985 -6.688 -20.735 1.00 95.12 344 TRP A CA 1
ATOM 2799 C C . TRP A 1 344 ? 27.697 -6.262 -21.442 1.00 95.12 344 TRP A C 1
ATOM 2801 O O . TRP A 1 344 ? 27.653 -6.267 -22.677 1.00 95.12 344 TRP A O 1
ATOM 2811 N N . PHE A 1 345 ? 26.674 -5.884 -20.669 1.00 95.19 345 PHE A N 1
ATOM 2812 C CA . PHE A 1 345 ? 25.391 -5.437 -21.206 1.00 95.19 345 PHE A CA 1
ATOM 2813 C C . PHE A 1 345 ? 25.521 -4.084 -21.900 1.00 95.19 345 PHE A C 1
ATOM 2815 O O . PHE A 1 345 ? 25.105 -3.955 -23.047 1.00 95.19 345 PHE A O 1
ATOM 2822 N N . GLU A 1 346 ? 26.164 -3.101 -21.272 1.00 92.56 346 GLU A N 1
ATOM 2823 C CA . GLU A 1 346 ? 26.357 -1.769 -21.857 1.00 92.56 346 GLU A CA 1
ATOM 2824 C C . GLU A 1 346 ? 27.132 -1.838 -23.183 1.00 92.56 346 GLU A C 1
ATOM 2826 O O . GLU A 1 346 ? 26.745 -1.225 -24.179 1.00 92.56 346 GLU A O 1
ATOM 2831 N N . GLN A 1 347 ? 28.195 -2.649 -23.237 1.00 94.06 347 GLN A N 1
ATOM 2832 C CA . GLN A 1 347 ? 29.010 -2.824 -24.445 1.00 94.06 347 GLN A CA 1
ATOM 2833 C C . GLN A 1 347 ? 28.248 -3.495 -25.594 1.00 94.06 347 GLN A C 1
ATOM 2835 O O . GLN A 1 347 ? 28.570 -3.264 -26.761 1.00 94.06 347 GLN A O 1
ATOM 2840 N N . ARG A 1 348 ? 27.246 -4.326 -25.286 1.00 95.94 348 ARG A N 1
ATOM 2841 C CA . ARG A 1 348 ? 26.412 -5.021 -26.280 1.00 95.94 348 ARG A CA 1
ATOM 2842 C C . ARG A 1 348 ? 25.048 -4.381 -26.501 1.00 95.94 348 ARG A C 1
ATOM 2844 O O . ARG A 1 348 ? 24.293 -4.868 -27.345 1.00 95.94 348 ARG A O 1
ATOM 2851 N N . ALA A 1 349 ? 24.730 -3.306 -25.785 1.00 95.88 349 ALA A N 1
ATOM 2852 C CA . ALA A 1 349 ? 23.479 -2.597 -25.968 1.00 95.88 349 ALA A CA 1
ATOM 2853 C C . ALA A 1 349 ? 23.403 -2.079 -27.417 1.00 95.88 349 ALA A C 1
ATOM 2855 O O . ALA A 1 349 ? 24.384 -1.507 -27.920 1.00 95.88 349 ALA A O 1
ATOM 2856 N N . PRO A 1 350 ? 22.258 -2.249 -28.107 1.00 96.75 350 PRO A N 1
ATOM 2857 C CA . PRO A 1 350 ? 22.082 -1.873 -29.510 1.00 96.75 350 PRO A CA 1
ATOM 2858 C C . PRO A 1 350 ? 21.901 -0.353 -29.687 1.00 96.75 350 PRO A C 1
ATOM 2860 O O . PRO A 1 350 ? 21.207 0.103 -30.588 1.00 96.75 350 PRO A O 1
ATOM 2863 N N . ILE A 1 351 ? 22.536 0.442 -28.827 1.00 96.69 351 ILE A N 1
ATOM 2864 C CA . ILE A 1 351 ? 22.539 1.903 -28.838 1.00 96.69 351 ILE A CA 1
ATOM 2865 C C . ILE A 1 351 ? 23.798 2.434 -29.535 1.00 96.69 351 ILE A C 1
ATOM 2867 O O . ILE A 1 351 ? 24.748 1.689 -29.781 1.00 96.69 351 ILE A O 1
ATOM 2871 N N . ASP A 1 352 ? 23.805 3.725 -29.867 1.00 95.81 352 ASP A N 1
ATOM 2872 C CA . ASP A 1 352 ? 24.991 4.378 -30.428 1.00 95.81 352 ASP A CA 1
ATOM 2873 C C . ASP A 1 352 ? 26.165 4.340 -29.434 1.00 95.81 352 ASP A C 1
ATOM 2875 O O . ASP A 1 352 ? 25.981 4.572 -28.237 1.00 95.81 352 ASP A O 1
ATOM 2879 N N . GLU A 1 353 ? 27.376 4.073 -29.928 1.00 94.25 353 GLU A N 1
ATOM 2880 C CA . GLU A 1 353 ? 28.584 3.978 -29.102 1.00 94.25 353 GLU A CA 1
ATOM 2881 C C . GLU A 1 353 ? 28.863 5.280 -28.347 1.00 94.25 353 GLU A C 1
ATOM 2883 O O . GLU A 1 353 ? 29.326 5.239 -27.209 1.00 94.25 353 GLU A O 1
ATOM 2888 N N . ALA A 1 354 ? 28.512 6.431 -28.935 1.00 93.19 354 ALA A N 1
ATOM 2889 C CA . ALA A 1 354 ? 28.662 7.738 -28.295 1.00 93.19 354 ALA A CA 1
ATOM 2890 C C . ALA A 1 354 ? 27.825 7.884 -27.008 1.00 93.19 354 ALA A C 1
ATOM 2892 O O . ALA A 1 354 ? 28.153 8.694 -26.135 1.00 93.19 354 ALA A O 1
ATOM 2893 N N . TYR A 1 355 ? 26.750 7.102 -26.881 1.00 94.31 355 TYR A N 1
ATOM 2894 C CA . TYR A 1 355 ? 25.833 7.134 -25.744 1.00 94.31 355 TYR A CA 1
ATOM 2895 C C . TYR A 1 355 ? 26.014 5.955 -24.793 1.00 94.31 355 TYR A C 1
ATOM 2897 O O . TYR A 1 355 ? 25.242 5.854 -23.844 1.00 94.31 355 TYR A O 1
ATOM 2905 N N . ARG A 1 356 ? 27.024 5.100 -24.988 1.00 93.00 356 ARG A N 1
ATOM 2906 C CA . ARG A 1 356 ? 27.389 4.077 -24.002 1.00 93.00 356 ARG A CA 1
ATOM 2907 C C . ARG A 1 356 ? 28.170 4.698 -22.849 1.00 93.00 356 ARG A C 1
ATOM 2909 O O . ARG A 1 356 ? 29.038 5.548 -23.058 1.00 93.00 356 ARG A O 1
ATOM 2916 N N . LYS A 1 357 ? 27.894 4.251 -21.628 1.00 86.25 357 LYS A N 1
ATOM 2917 C CA . LYS A 1 357 ? 28.679 4.607 -20.446 1.00 86.25 357 LYS A CA 1
ATOM 2918 C C . LYS A 1 357 ? 30.060 3.943 -20.512 1.00 86.25 357 LYS A C 1
ATOM 2920 O O . LYS A 1 357 ? 30.145 2.750 -20.785 1.00 86.25 357 LYS A O 1
ATOM 2925 N N . PRO A 1 358 ? 31.147 4.676 -20.215 1.00 81.88 358 PRO A N 1
ATOM 2926 C CA . PRO A 1 358 ? 32.486 4.090 -20.161 1.00 81.88 358 PRO A CA 1
ATOM 2927 C C . PRO A 1 358 ? 32.684 3.174 -18.945 1.00 81.88 358 PRO A C 1
ATOM 2929 O O . PRO A 1 358 ? 33.421 2.204 -19.044 1.00 81.88 358 PRO A O 1
ATOM 2932 N N . ASN A 1 359 ? 32.026 3.484 -17.821 1.00 78.88 359 ASN A N 1
ATOM 2933 C CA . ASN A 1 359 ? 32.043 2.692 -16.588 1.00 78.88 359 ASN A CA 1
ATOM 2934 C C . ASN A 1 359 ? 30.594 2.517 -16.094 1.00 78.88 359 ASN A C 1
ATOM 2936 O O . ASN A 1 359 ? 30.158 3.267 -15.211 1.00 78.88 359 ASN A O 1
ATOM 2940 N N . PRO A 1 360 ? 29.791 1.641 -16.720 1.00 78.81 360 PRO A N 1
ATOM 2941 C CA . PRO A 1 360 ? 28.451 1.343 -16.238 1.00 78.81 360 PRO A CA 1
ATOM 2942 C C . PRO A 1 360 ? 28.541 0.655 -14.871 1.00 78.81 360 PRO A C 1
ATOM 2944 O O . PRO A 1 360 ? 29.335 -0.252 -14.649 1.00 78.81 360 PRO A O 1
ATOM 2947 N N . CYS A 1 361 ? 27.708 1.093 -13.936 1.00 69.38 361 CYS A N 1
ATOM 2948 C CA . CYS A 1 361 ? 27.554 0.434 -12.649 1.00 69.38 361 CYS A CA 1
ATOM 2949 C C . CYS A 1 361 ? 26.137 -0.127 -12.607 1.00 69.38 361 CYS A C 1
ATOM 2951 O O . CYS A 1 361 ? 25.176 0.639 -12.703 1.00 69.38 361 CYS A O 1
ATOM 2953 N N . GLY A 1 362 ? 26.010 -1.451 -12.524 1.00 62.34 362 GLY A N 1
ATOM 2954 C CA . GLY A 1 362 ? 24.716 -2.081 -12.302 1.00 62.34 362 GLY A CA 1
ATOM 2955 C C . GLY A 1 362 ? 24.256 -1.831 -10.873 1.00 62.34 362 GLY A C 1
ATOM 2956 O O . GLY A 1 362 ? 25.048 -1.926 -9.936 1.00 62.34 362 GLY A O 1
ATOM 2957 N N . ILE A 1 363 ? 22.975 -1.533 -10.701 1.00 71.88 363 ILE A N 1
ATOM 2958 C CA . ILE A 1 363 ? 22.351 -1.458 -9.380 1.00 71.88 363 ILE A CA 1
ATOM 2959 C C . ILE A 1 363 ? 21.910 -2.879 -9.039 1.00 71.88 363 ILE A C 1
ATOM 2961 O O . ILE A 1 363 ? 21.325 -3.539 -9.888 1.00 71.88 363 ILE A O 1
ATOM 2965 N N . SER A 1 364 ? 22.224 -3.403 -7.857 1.00 68.06 364 SER A N 1
ATOM 2966 C CA . SER A 1 364 ? 21.676 -4.695 -7.425 1.00 68.06 364 SER A CA 1
ATOM 2967 C C . SER A 1 364 ? 20.395 -4.454 -6.643 1.00 68.06 364 SER A C 1
ATOM 2969 O O . SER A 1 364 ? 20.445 -3.807 -5.596 1.00 68.06 364 SER A O 1
ATOM 2971 N N . ALA A 1 365 ? 19.267 -4.968 -7.131 1.00 76.19 365 ALA A N 1
ATOM 2972 C CA . ALA A 1 365 ? 18.024 -4.947 -6.372 1.00 76.19 365 ALA A CA 1
ATOM 2973 C C . ALA A 1 365 ? 18.033 -6.034 -5.287 1.00 76.19 365 ALA A C 1
ATOM 2975 O O . ALA A 1 365 ? 18.412 -7.179 -5.543 1.00 76.19 365 ALA A O 1
ATOM 2976 N N . THR A 1 366 ? 17.596 -5.693 -4.082 1.00 87.19 366 THR A N 1
ATOM 2977 C CA . THR A 1 366 ? 17.352 -6.657 -3.011 1.00 87.19 366 THR A CA 1
ATOM 2978 C C . THR A 1 366 ? 15.975 -7.275 -3.223 1.00 87.19 366 THR A C 1
ATOM 2980 O O . THR A 1 366 ? 14.965 -6.575 -3.282 1.00 87.19 366 THR A O 1
ATOM 2983 N N . VAL A 1 367 ? 15.913 -8.596 -3.344 1.00 89.88 367 VAL A N 1
ATOM 2984 C CA . VAL A 1 367 ? 14.637 -9.313 -3.416 1.00 89.88 367 VAL A CA 1
ATOM 2985 C C . VAL A 1 367 ? 14.171 -9.611 -1.998 1.00 89.88 367 VAL A C 1
ATOM 2987 O O . VAL A 1 367 ? 14.943 -10.117 -1.182 1.00 89.88 367 VAL A O 1
ATOM 2990 N N . VAL A 1 368 ? 12.912 -9.299 -1.699 1.00 93.62 368 VAL A N 1
ATOM 2991 C CA . VAL A 1 368 ? 12.339 -9.445 -0.358 1.00 93.62 368 VAL A CA 1
ATOM 2992 C C . VAL A 1 368 ? 10.985 -10.140 -0.391 1.00 93.62 368 VAL A C 1
ATOM 2994 O O . VAL A 1 368 ? 10.245 -10.069 -1.370 1.00 93.62 368 VAL A O 1
ATOM 2997 N N . HIS A 1 369 ? 10.623 -10.753 0.730 1.00 95.44 369 HIS A N 1
ATOM 2998 C CA . HIS A 1 369 ? 9.261 -11.164 1.040 1.00 95.44 369 HIS A CA 1
ATOM 2999 C C . HIS A 1 369 ? 8.691 -10.217 2.092 1.00 95.44 369 HIS A C 1
ATOM 3001 O O . HIS A 1 369 ? 9.238 -10.113 3.190 1.00 95.44 369 HIS A O 1
ATOM 3007 N N . VAL A 1 370 ? 7.582 -9.538 1.801 1.00 96.69 370 VAL A N 1
ATOM 3008 C CA . VAL A 1 370 ? 6.948 -8.662 2.797 1.00 96.69 370 VAL A CA 1
ATOM 3009 C C . VAL A 1 370 ? 6.252 -9.489 3.871 1.00 96.69 370 VAL A C 1
ATOM 3011 O O . VAL A 1 370 ? 5.476 -10.399 3.581 1.00 96.69 370 VAL A O 1
ATOM 3014 N N . ALA A 1 371 ? 6.513 -9.161 5.130 1.00 97.81 371 ALA A N 1
ATOM 3015 C CA . ALA A 1 371 ? 5.843 -9.736 6.283 1.00 97.81 371 ALA A CA 1
ATOM 3016 C C . ALA A 1 371 ? 4.599 -8.941 6.688 1.00 97.81 371 ALA A C 1
ATOM 3018 O O . ALA A 1 371 ? 3.581 -9.527 7.066 1.00 97.81 371 ALA A O 1
ATOM 3019 N N . MET A 1 372 ? 4.658 -7.615 6.571 1.00 98.25 372 MET A N 1
ATOM 3020 C CA . MET A 1 372 ? 3.571 -6.719 6.954 1.00 98.25 372 MET A CA 1
ATOM 3021 C C . MET A 1 372 ? 3.557 -5.479 6.070 1.00 98.25 372 MET A C 1
ATOM 3023 O O . MET A 1 372 ? 4.606 -4.883 5.842 1.00 98.25 372 MET A O 1
ATOM 3027 N N . LEU A 1 373 ? 2.364 -5.083 5.632 1.00 98.25 373 LEU A N 1
ATOM 3028 C CA . LEU A 1 373 ? 2.116 -3.854 4.882 1.00 98.25 373 LEU A CA 1
ATOM 3029 C C . LEU A 1 373 ? 1.295 -2.872 5.732 1.00 98.25 373 LEU A C 1
ATOM 3031 O O . LEU A 1 373 ? 0.372 -3.282 6.446 1.00 98.25 373 LEU A O 1
ATOM 3035 N N . GLY A 1 374 ? 1.578 -1.574 5.628 1.00 97.31 374 GLY A N 1
ATOM 3036 C CA . GLY A 1 374 ? 0.831 -0.515 6.306 1.00 97.31 374 GLY A CA 1
ATOM 3037 C C . GLY A 1 374 ? 0.887 0.831 5.582 1.00 97.31 374 GLY A C 1
ATOM 3038 O O . GLY A 1 374 ? 1.797 1.104 4.804 1.00 97.31 374 GLY A O 1
ATOM 3039 N N . GLY A 1 375 ? -0.090 1.694 5.873 1.00 96.31 375 GLY A N 1
ATOM 3040 C CA . GLY A 1 375 ? -0.172 3.036 5.287 1.00 96.31 375 GLY A CA 1
ATOM 3041 C C . GLY A 1 375 ? -0.433 3.000 3.782 1.00 96.31 375 GLY A C 1
ATOM 3042 O O . GLY A 1 375 ? -1.272 2.214 3.346 1.00 96.31 375 GLY A O 1
ATOM 3043 N N . ASP A 1 376 ? 0.282 3.826 3.014 1.00 94.81 376 ASP A N 1
ATOM 3044 C CA . ASP A 1 376 ? 0.153 3.910 1.544 1.00 94.81 376 ASP A CA 1
ATOM 3045 C C . ASP A 1 376 ? 0.422 2.566 0.838 1.00 94.81 376 ASP A C 1
ATOM 3047 O O . ASP A 1 376 ? -0.139 2.279 -0.212 1.00 94.81 376 ASP A O 1
ATOM 3051 N N . SER A 1 377 ? 1.181 1.676 1.482 1.00 94.94 377 SER A N 1
ATOM 3052 C CA . SER A 1 377 ? 1.493 0.340 0.970 1.00 94.94 377 SER A CA 1
ATOM 3053 C C . SER A 1 377 ? 0.448 -0.744 1.306 1.00 94.94 377 SER A C 1
ATOM 3055 O O . SER A 1 377 ? 0.639 -1.911 0.965 1.00 94.94 377 SER A O 1
ATOM 3057 N N . TYR A 1 378 ? -0.670 -0.419 1.973 1.00 97.19 378 TYR A N 1
ATOM 3058 C CA . TYR A 1 378 ? -1.729 -1.386 2.311 1.00 97.19 378 TYR A CA 1
ATOM 3059 C C . TYR A 1 378 ? -3.141 -0.839 2.052 1.00 97.19 378 TYR A C 1
ATOM 3061 O O . TYR A 1 378 ? -3.461 0.264 2.496 1.00 97.19 378 TYR A O 1
ATOM 3069 N N . PRO A 1 379 ? -4.055 -1.626 1.448 1.00 96.31 379 PRO A N 1
ATOM 3070 C CA . PRO A 1 379 ? -3.919 -3.028 1.036 1.00 96.31 379 PRO A CA 1
ATOM 3071 C C . PRO A 1 379 ? -3.365 -3.228 -0.380 1.00 96.31 379 PRO A C 1
ATOM 3073 O O . PRO A 1 379 ? -3.218 -4.373 -0.798 1.00 96.31 379 PRO A O 1
ATOM 3076 N N . ALA A 1 380 ? -3.095 -2.157 -1.125 1.00 91.38 380 ALA A N 1
ATOM 3077 C CA . ALA A 1 380 ? -2.540 -2.215 -2.473 1.00 91.38 380 ALA A CA 1
ATOM 3078 C C . ALA A 1 380 ? -1.055 -1.799 -2.434 1.00 91.38 380 ALA A C 1
ATOM 3080 O O . ALA A 1 380 ? -0.776 -0.607 -2.518 1.00 91.38 380 ALA A O 1
ATOM 3081 N N . PRO A 1 381 ? -0.113 -2.742 -2.256 1.00 89.75 381 PRO A N 1
ATOM 3082 C CA . PRO A 1 381 ? 1.306 -2.419 -2.182 1.00 89.75 381 PRO A CA 1
ATOM 3083 C C . PRO A 1 381 ? 1.878 -2.059 -3.559 1.00 89.75 381 PRO A C 1
ATOM 3085 O O . PRO A 1 381 ? 1.359 -2.529 -4.583 1.00 89.75 381 PRO A O 1
ATOM 3088 N N . PRO A 1 382 ? 2.991 -1.304 -3.597 1.00 81.31 382 PRO A N 1
ATOM 3089 C CA . PRO A 1 382 ? 3.833 -1.256 -4.781 1.00 81.31 382 PRO A CA 1
ATOM 3090 C C . PRO A 1 382 ? 4.425 -2.644 -5.066 1.00 81.31 382 PRO A C 1
ATOM 3092 O O . PRO A 1 382 ? 4.388 -3.557 -4.241 1.00 81.31 382 PRO A O 1
ATOM 3095 N N . ILE A 1 383 ? 4.962 -2.810 -6.269 1.00 70.94 383 ILE A N 1
ATOM 3096 C CA . ILE A 1 383 ? 5.572 -4.069 -6.715 1.00 70.94 383 ILE A CA 1
ATOM 3097 C C . ILE A 1 383 ? 7.105 -4.025 -6.547 1.00 70.94 383 ILE A C 1
ATOM 3099 O O . ILE A 1 383 ? 7.739 -5.036 -6.232 1.00 70.94 383 ILE A O 1
ATOM 3103 N N . GLY A 1 384 ? 7.683 -2.830 -6.676 1.00 73.50 384 GLY A N 1
ATOM 3104 C CA . GLY A 1 384 ? 9.073 -2.524 -6.362 1.00 73.50 384 GLY A CA 1
ATOM 3105 C C . GLY A 1 384 ? 9.195 -1.128 -5.752 1.00 73.50 384 GLY A C 1
ATOM 3106 O O . GLY A 1 384 ? 8.285 -0.310 -5.888 1.00 73.50 384 GLY A O 1
ATOM 3107 N N . ILE A 1 385 ? 10.290 -0.885 -5.034 1.00 81.75 385 ILE A N 1
ATOM 3108 C CA . ILE A 1 385 ? 10.541 0.346 -4.271 1.00 81.75 385 ILE A CA 1
ATOM 3109 C C . ILE A 1 385 ? 11.997 0.765 -4.473 1.00 81.75 385 ILE A C 1
ATOM 3111 O O . ILE A 1 385 ? 12.878 -0.086 -4.463 1.00 81.75 385 ILE A O 1
ATOM 3115 N N . ASN A 1 386 ? 12.281 2.063 -4.618 1.00 81.00 386 ASN A N 1
ATOM 3116 C CA . ASN A 1 386 ? 13.654 2.556 -4.755 1.00 81.00 386 ASN A CA 1
ATOM 3117 C C . ASN A 1 386 ? 13.915 3.782 -3.877 1.00 81.00 386 ASN A C 1
ATOM 3119 O O . ASN A 1 386 ? 13.596 4.908 -4.257 1.00 81.00 386 ASN A O 1
ATOM 3123 N N . LEU A 1 387 ? 14.553 3.565 -2.727 1.00 84.88 387 LEU A N 1
ATOM 3124 C CA . LEU A 1 387 ? 14.705 4.561 -1.664 1.00 84.88 387 LEU A CA 1
ATOM 3125 C C . LEU A 1 387 ? 16.173 4.782 -1.268 1.00 84.88 387 LEU A C 1
ATOM 3127 O O . LEU A 1 387 ? 17.017 3.920 -1.515 1.00 84.88 387 LEU A O 1
ATOM 3131 N N . PRO A 1 388 ? 16.511 5.912 -0.617 1.00 89.19 388 PRO A N 1
ATOM 3132 C CA . PRO A 1 388 ? 15.638 7.037 -0.262 1.00 89.19 388 PRO A CA 1
ATOM 3133 C C . PRO A 1 388 ? 15.323 7.950 -1.460 1.00 89.19 388 PRO A C 1
ATOM 3135 O O . PRO A 1 388 ? 15.979 7.879 -2.499 1.00 89.19 388 PRO A O 1
ATOM 3138 N N . ASN A 1 389 ? 14.348 8.848 -1.288 1.00 80.44 389 ASN A N 1
ATOM 3139 C CA . ASN A 1 389 ? 13.928 9.811 -2.318 1.00 80.44 389 ASN A CA 1
ATOM 3140 C C . ASN A 1 389 ? 14.893 10.997 -2.500 1.00 80.44 389 ASN A C 1
ATOM 3142 O O . ASN A 1 389 ? 14.919 11.617 -3.555 1.00 80.44 389 ASN A O 1
ATOM 3146 N N . ALA A 1 390 ? 15.712 11.329 -1.497 1.00 83.94 390 ALA A N 1
ATOM 3147 C CA . ALA A 1 390 ? 16.602 12.487 -1.567 1.00 83.94 390 ALA A CA 1
ATOM 3148 C C . ALA A 1 390 ? 17.784 12.265 -2.535 1.00 83.94 390 ALA A C 1
ATOM 3150 O O . ALA A 1 390 ? 18.743 11.561 -2.206 1.00 83.94 390 ALA A O 1
ATOM 3151 N N . ASP A 1 391 ? 17.778 12.948 -3.683 1.00 72.88 391 ASP A N 1
ATOM 3152 C CA . ASP A 1 391 ? 18.800 12.822 -4.739 1.00 72.88 391 ASP A CA 1
ATOM 3153 C C . ASP A 1 391 ? 20.238 13.048 -4.264 1.00 72.88 391 ASP A C 1
ATOM 3155 O O . ASP A 1 391 ? 21.168 12.364 -4.702 1.00 72.88 391 ASP A O 1
ATOM 3159 N N . ALA A 1 392 ? 20.444 13.985 -3.337 1.00 80.19 392 ALA A N 1
ATOM 3160 C CA . ALA A 1 392 ? 21.763 14.255 -2.769 1.00 80.19 392 ALA A CA 1
ATOM 3161 C C . ALA A 1 392 ? 22.309 13.053 -1.978 1.00 80.19 392 ALA A C 1
ATOM 3163 O O . ALA A 1 392 ? 23.514 12.786 -2.014 1.00 80.19 392 ALA A O 1
ATOM 3164 N N . ILE A 1 393 ? 21.428 12.309 -1.297 1.00 82.94 393 ILE A N 1
ATOM 3165 C CA . ILE A 1 393 ? 21.793 11.071 -0.605 1.00 82.94 393 ILE A CA 1
ATOM 3166 C C . ILE A 1 393 ? 22.060 9.981 -1.639 1.00 82.94 393 ILE A C 1
ATOM 3168 O O . ILE A 1 393 ? 23.133 9.381 -1.599 1.00 82.94 393 ILE A O 1
ATOM 3172 N N . ARG A 1 394 ? 21.161 9.806 -2.617 1.00 77.06 394 ARG A N 1
ATOM 3173 C CA . ARG A 1 394 ? 21.297 8.807 -3.692 1.00 77.06 394 ARG A CA 1
ATOM 3174 C C . ARG A 1 394 ? 22.621 8.931 -4.439 1.00 77.06 394 ARG A C 1
ATOM 3176 O O . ARG A 1 394 ? 23.344 7.955 -4.609 1.00 77.06 394 ARG A O 1
ATOM 3183 N N . THR A 1 395 ? 22.979 10.156 -4.814 1.00 69.31 395 THR A N 1
ATOM 3184 C CA . THR A 1 395 ? 24.197 10.456 -5.579 1.00 69.31 395 THR A CA 1
ATOM 3185 C C . THR A 1 395 ? 25.475 10.148 -4.795 1.00 69.31 395 THR A C 1
ATOM 3187 O O . THR A 1 395 ? 26.483 9.765 -5.385 1.00 69.31 395 THR A O 1
ATOM 3190 N N . LYS A 1 396 ? 25.465 10.336 -3.469 1.00 80.44 396 LYS A N 1
ATOM 3191 C CA . LYS A 1 396 ? 26.674 10.242 -2.637 1.00 80.44 396 LYS A CA 1
ATOM 3192 C C . LYS A 1 396 ? 26.814 8.916 -1.890 1.00 80.44 396 LYS A C 1
ATOM 3194 O O . LYS A 1 396 ? 27.937 8.466 -1.674 1.00 80.44 396 LYS A O 1
ATOM 3199 N N . TYR A 1 397 ? 25.702 8.333 -1.460 1.00 81.62 397 TYR A N 1
ATOM 3200 C CA . TYR A 1 397 ? 25.658 7.165 -0.579 1.00 81.62 397 TYR A CA 1
ATOM 3201 C C . TYR A 1 397 ? 24.955 5.957 -1.214 1.00 81.62 397 TYR A C 1
ATOM 3203 O O . TYR A 1 397 ? 25.063 4.866 -0.664 1.00 81.62 397 TYR A O 1
ATOM 3211 N N . GLY A 1 398 ? 24.305 6.129 -2.370 1.00 78.75 398 GLY A N 1
ATOM 3212 C CA . GLY A 1 398 ? 23.581 5.076 -3.083 1.00 78.75 398 GLY A CA 1
ATOM 3213 C C . GLY A 1 398 ? 22.085 5.037 -2.761 1.00 78.75 398 GLY A C 1
ATOM 3214 O O . GLY A 1 398 ? 21.549 5.920 -2.093 1.00 78.75 398 GLY A O 1
ATOM 3215 N N . SER A 1 399 ? 21.408 4.005 -3.255 1.00 80.81 399 SER A N 1
ATOM 3216 C CA . SER A 1 399 ? 19.999 3.712 -2.978 1.00 80.81 399 SER A CA 1
ATOM 3217 C C . SER A 1 399 ? 19.796 2.202 -2.843 1.00 80.81 399 SER A C 1
ATOM 3219 O O . SER A 1 399 ? 20.634 1.414 -3.286 1.00 80.81 399 SER A O 1
ATOM 3221 N N . LYS A 1 400 ? 18.680 1.798 -2.238 1.00 85.12 400 LYS A N 1
ATOM 3222 C CA . LYS A 1 400 ? 18.198 0.418 -2.201 1.00 85.12 400 LYS A CA 1
ATOM 3223 C C . LYS A 1 400 ? 17.009 0.297 -3.145 1.00 85.12 400 LYS A C 1
ATOM 3225 O O . LYS A 1 400 ? 15.981 0.932 -2.919 1.00 85.12 400 LYS A O 1
ATOM 3230 N N . SER A 1 401 ? 17.171 -0.512 -4.190 1.00 83.38 401 SER A N 1
ATOM 3231 C CA . SER A 1 401 ? 16.060 -0.974 -5.023 1.00 83.38 401 SER A CA 1
ATOM 3232 C C . SER A 1 401 ? 15.573 -2.312 -4.475 1.00 83.38 401 SER A C 1
ATOM 3234 O O . SER A 1 401 ? 16.390 -3.187 -4.192 1.00 83.38 401 SER A O 1
ATOM 3236 N N . ILE A 1 402 ? 14.270 -2.451 -4.267 1.00 85.81 402 ILE A N 1
ATOM 3237 C CA . ILE A 1 402 ? 13.633 -3.583 -3.600 1.00 85.81 402 ILE A CA 1
ATOM 3238 C C . ILE A 1 402 ? 12.567 -4.158 -4.529 1.00 85.81 402 ILE A C 1
ATOM 3240 O O . ILE A 1 402 ? 11.753 -3.411 -5.070 1.00 85.81 402 ILE A O 1
ATOM 3244 N N . ARG A 1 403 ? 12.537 -5.487 -4.672 1.00 86.50 403 ARG A N 1
ATOM 3245 C CA . ARG A 1 403 ? 11.487 -6.222 -5.398 1.00 86.50 403 ARG A CA 1
ATOM 3246 C C . ARG A 1 403 ? 10.731 -7.145 -4.447 1.00 86.50 403 ARG A C 1
ATOM 3248 O O . ARG A 1 403 ? 11.360 -7.939 -3.747 1.00 86.50 403 ARG A O 1
ATOM 3255 N N . ILE A 1 404 ? 9.397 -7.086 -4.451 1.00 90.38 404 ILE A N 1
ATOM 3256 C CA . ILE A 1 404 ? 8.562 -7.803 -3.474 1.00 90.38 404 ILE A CA 1
ATOM 3257 C C . ILE A 1 404 ? 8.041 -9.136 -4.040 1.00 90.38 404 ILE A C 1
ATOM 3259 O O . ILE A 1 404 ? 7.008 -9.207 -4.708 1.00 90.38 404 ILE A O 1
ATOM 3263 N N . GLU A 1 405 ? 8.741 -10.222 -3.729 1.00 89.38 405 GLU A N 1
ATOM 3264 C CA . GLU A 1 405 ? 8.561 -11.546 -4.332 1.00 89.38 405 GLU A CA 1
ATOM 3265 C C . GLU A 1 405 ? 7.230 -12.223 -3.981 1.00 89.38 405 GLU A C 1
ATOM 3267 O O . GLU A 1 405 ? 6.504 -12.675 -4.863 1.00 89.38 405 GLU A O 1
ATOM 3272 N N . ASN A 1 406 ? 6.859 -12.286 -2.702 1.00 91.69 406 ASN A N 1
ATOM 3273 C CA . ASN A 1 406 ? 5.637 -12.985 -2.287 1.00 91.69 406 ASN A CA 1
ATOM 3274 C C . ASN A 1 406 ? 4.340 -12.282 -2.720 1.00 91.69 406 ASN A C 1
ATOM 3276 O O . ASN A 1 406 ? 3.304 -12.939 -2.830 1.00 91.69 406 ASN A O 1
ATOM 3280 N N . ILE A 1 407 ? 4.384 -10.977 -3.005 1.00 91.25 407 ILE A N 1
ATOM 3281 C CA . ILE A 1 407 ? 3.265 -10.254 -3.622 1.00 91.25 407 ILE A CA 1
ATOM 3282 C C . ILE A 1 407 ? 3.159 -10.612 -5.104 1.00 91.25 407 ILE A C 1
ATOM 3284 O O . ILE A 1 407 ? 2.067 -10.961 -5.552 1.00 91.25 407 ILE A O 1
ATOM 3288 N N . HIS A 1 408 ? 4.276 -10.607 -5.844 1.00 85.06 408 HIS A N 1
ATOM 3289 C CA . HIS A 1 408 ? 4.322 -11.106 -7.224 1.00 85.06 408 HIS A CA 1
ATOM 3290 C C . HIS A 1 408 ? 3.781 -12.537 -7.324 1.00 85.06 408 HIS A C 1
ATOM 3292 O O . HIS A 1 408 ? 2.850 -12.795 -8.083 1.00 85.06 408 HIS A O 1
ATOM 3298 N N . ALA A 1 409 ? 4.284 -13.447 -6.488 1.00 85.31 409 ALA A N 1
ATOM 3299 C CA . ALA A 1 409 ? 3.836 -14.834 -6.468 1.00 85.31 409 ALA A CA 1
ATOM 3300 C C . ALA A 1 409 ? 2.329 -14.958 -6.174 1.00 85.31 409 ALA A C 1
ATOM 3302 O O . ALA A 1 409 ? 1.638 -15.775 -6.780 1.00 85.31 409 ALA A O 1
ATOM 3303 N N . ALA A 1 410 ? 1.787 -14.128 -5.277 1.00 89.25 410 ALA A N 1
ATOM 3304 C CA . ALA A 1 410 ? 0.356 -14.123 -4.991 1.00 89.25 410 ALA A CA 1
ATOM 3305 C C . ALA A 1 410 ? -0.490 -13.622 -6.178 1.00 89.25 410 ALA A C 1
ATOM 3307 O O . ALA A 1 410 ? -1.593 -14.129 -6.396 1.00 89.25 410 ALA A O 1
ATOM 3308 N N . TYR A 1 411 ? 0.007 -12.663 -6.966 1.00 82.62 411 TYR A N 1
ATOM 3309 C CA . TYR A 1 411 ? -0.639 -12.252 -8.216 1.00 82.62 411 TYR A CA 1
ATOM 3310 C C . TYR A 1 411 ? -0.646 -13.376 -9.257 1.00 82.62 411 TYR A C 1
ATOM 3312 O O . TYR A 1 411 ? -1.698 -13.640 -9.845 1.00 82.62 411 TYR A O 1
ATOM 3320 N N . ASP A 1 412 ? 0.493 -14.042 -9.451 1.00 79.44 412 ASP A N 1
ATOM 3321 C CA . ASP A 1 412 ? 0.657 -15.134 -10.419 1.00 79.44 412 ASP A CA 1
ATOM 3322 C C . ASP A 1 412 ? -0.245 -16.330 -10.070 1.00 79.44 412 ASP A C 1
ATOM 3324 O O . ASP A 1 412 ? -0.918 -16.904 -10.929 1.00 79.44 412 ASP A O 1
ATOM 3328 N N . ASN A 1 413 ? -0.334 -16.674 -8.781 1.00 82.62 413 ASN A N 1
ATOM 3329 C CA . ASN A 1 413 ? -1.109 -17.822 -8.308 1.00 82.62 413 ASN A CA 1
ATOM 3330 C C . ASN A 1 413 ? -2.631 -17.598 -8.340 1.00 82.62 413 ASN A C 1
ATOM 3332 O O . ASN A 1 413 ? -3.411 -18.564 -8.293 1.00 82.62 413 ASN A O 1
ATOM 3336 N N . ALA A 1 414 ? -3.087 -16.345 -8.431 1.00 81.19 414 ALA A N 1
ATOM 3337 C CA . ALA A 1 414 ? -4.501 -16.008 -8.363 1.00 81.19 414 ALA A CA 1
ATOM 3338 C C . ALA A 1 414 ? -5.305 -16.681 -9.489 1.00 81.19 414 ALA A C 1
ATOM 3340 O O . ALA A 1 414 ? -5.039 -16.516 -10.677 1.00 81.19 414 ALA A O 1
ATOM 3341 N N . SER A 1 415 ? -6.371 -17.408 -9.129 1.00 67.94 415 SER A N 1
ATOM 3342 C CA . SER A 1 415 ? -7.241 -18.097 -10.107 1.00 67.94 415 SER A CA 1
ATOM 3343 C C . SER A 1 415 ? -7.839 -17.166 -11.169 1.00 67.94 415 SER A C 1
ATOM 3345 O O . SER A 1 415 ? -8.170 -17.600 -12.271 1.00 67.94 415 SER A O 1
ATOM 3347 N N . SER A 1 416 ? -7.971 -15.881 -10.841 1.00 65.44 416 SER A N 1
ATOM 3348 C CA . SER A 1 416 ? -8.398 -14.846 -11.767 1.00 65.44 416 SER A CA 1
ATOM 3349 C C . SER A 1 416 ? -7.431 -14.654 -12.933 1.00 65.44 416 SER A C 1
ATOM 3351 O O . SER A 1 416 ? -7.887 -14.412 -14.043 1.00 65.44 416 SER A O 1
ATOM 3353 N N . HIS A 1 417 ? -6.125 -14.792 -12.691 1.00 71.44 417 HIS A N 1
ATOM 3354 C CA . HIS A 1 417 ? -5.094 -14.641 -13.711 1.00 71.44 417 HIS A CA 1
ATOM 3355 C C . HIS A 1 417 ? -5.251 -15.712 -14.798 1.00 71.44 417 HIS A C 1
ATOM 3357 O O . HIS A 1 417 ? -5.360 -15.394 -15.977 1.00 71.44 417 HIS A O 1
ATOM 3363 N N . ARG A 1 418 ? -5.408 -16.976 -14.384 1.00 74.06 418 ARG A N 1
ATOM 3364 C CA . ARG A 1 418 ? -5.634 -18.109 -15.299 1.00 74.06 418 ARG A CA 1
ATOM 3365 C C . ARG A 1 418 ? -6.899 -17.953 -16.144 1.00 74.06 418 ARG A C 1
ATOM 3367 O O . ARG A 1 418 ? -6.866 -18.157 -17.351 1.00 74.06 418 ARG A O 1
ATOM 3374 N N . LYS A 1 419 ? -8.007 -17.524 -15.530 1.00 80.06 419 LYS A N 1
ATOM 3375 C CA . LYS A 1 419 ? -9.273 -17.290 -16.250 1.00 80.06 419 LYS A CA 1
ATOM 3376 C C . LYS A 1 419 ? -9.184 -16.147 -17.259 1.00 80.06 419 LYS A C 1
ATOM 3378 O O . LYS A 1 419 ? -9.840 -16.195 -18.294 1.00 80.06 419 LYS A O 1
ATOM 3383 N N . GLU A 1 420 ? -8.415 -15.105 -16.951 1.00 82.88 420 GLU A N 1
ATOM 3384 C CA . GLU A 1 420 ? -8.144 -14.032 -17.910 1.00 82.88 420 GLU A CA 1
ATOM 3385 C C . GLU A 1 420 ? -7.364 -14.550 -19.113 1.00 82.88 420 GLU A C 1
ATOM 3387 O O . GLU A 1 420 ? -7.718 -14.236 -20.248 1.00 82.88 420 GLU A O 1
ATOM 3392 N N . ASP A 1 421 ? -6.342 -15.367 -18.881 1.00 84.94 421 ASP A N 1
ATOM 3393 C CA . ASP A 1 421 ? -5.533 -15.912 -19.965 1.00 84.94 421 ASP A CA 1
ATOM 3394 C C . ASP A 1 421 ? -6.339 -16.853 -20.856 1.00 84.94 421 ASP A C 1
ATOM 3396 O O . ASP A 1 421 ? -6.282 -16.713 -22.073 1.00 84.94 421 ASP A O 1
ATOM 3400 N N . GLU A 1 422 ? -7.171 -17.732 -20.290 1.00 86.00 422 GLU A N 1
ATOM 3401 C CA . GLU A 1 422 ? -8.112 -18.557 -21.068 1.00 86.00 422 GLU A CA 1
ATOM 3402 C C . GLU A 1 422 ? -9.010 -17.718 -21.991 1.00 86.00 422 GLU A C 1
ATOM 3404 O O . GLU A 1 422 ? -9.353 -18.156 -23.090 1.00 86.00 422 GLU A O 1
ATOM 3409 N N . LEU A 1 423 ? -9.378 -16.507 -21.564 1.00 87.06 423 LEU A N 1
ATOM 3410 C CA . LEU A 1 423 ? -10.280 -15.643 -22.314 1.00 87.06 423 LEU A CA 1
ATOM 3411 C C . LEU A 1 423 ? -9.580 -14.813 -23.396 1.00 87.06 423 LEU A C 1
ATOM 3413 O O . LEU A 1 423 ? -10.110 -14.666 -24.498 1.00 87.06 423 LEU A O 1
ATOM 3417 N N . PHE A 1 424 ? -8.418 -14.235 -23.087 1.00 89.31 424 PHE A N 1
ATOM 3418 C CA . PHE A 1 424 ? -7.696 -13.348 -24.007 1.00 89.31 424 PHE A CA 1
ATOM 3419 C C . PHE A 1 424 ? -6.625 -14.055 -24.842 1.00 89.31 424 PHE A C 1
ATOM 3421 O O . PHE A 1 424 ? -6.074 -13.435 -25.752 1.00 89.31 424 PHE A O 1
ATOM 3428 N N . ILE A 1 425 ? -6.304 -15.311 -24.528 1.00 92.12 425 ILE A N 1
ATOM 3429 C CA . ILE A 1 425 ? -5.265 -16.107 -25.187 1.00 92.12 425 ILE A CA 1
ATOM 3430 C C . ILE A 1 425 ? -5.897 -17.441 -25.616 1.00 92.12 425 ILE A C 1
ATOM 3432 O O . ILE A 1 425 ? -5.769 -18.463 -24.935 1.00 92.12 425 ILE A O 1
ATOM 3436 N N . PRO A 1 426 ? -6.610 -17.463 -26.759 1.00 86.56 426 PRO A N 1
ATOM 3437 C CA . PRO A 1 426 ? -7.311 -18.663 -27.214 1.00 86.56 426 PRO A CA 1
ATOM 3438 C C . PRO A 1 426 ? -6.352 -19.804 -27.593 1.00 86.56 426 PRO A C 1
ATOM 3440 O O . PRO A 1 426 ? -6.749 -20.968 -27.577 1.00 86.56 426 PRO A O 1
ATOM 3443 N N . ASN A 1 427 ? -5.093 -19.493 -27.922 1.00 92.44 427 ASN A N 1
ATOM 3444 C CA . ASN A 1 427 ? -4.087 -20.491 -28.268 1.00 92.44 427 ASN A CA 1
ATOM 3445 C C . ASN A 1 427 ? -3.575 -21.226 -27.013 1.00 92.44 427 ASN A C 1
ATOM 3447 O O . ASN A 1 427 ? -2.899 -20.648 -26.163 1.00 92.44 427 ASN A O 1
ATOM 3451 N N . GLU A 1 428 ? -3.877 -22.522 -26.934 1.00 92.38 428 GLU A N 1
ATOM 3452 C CA . GLU A 1 428 ? -3.469 -23.415 -25.846 1.00 92.38 428 GLU A CA 1
ATOM 3453 C C . GLU A 1 428 ? -1.944 -23.568 -25.726 1.00 92.38 428 GLU A C 1
ATOM 3455 O O . GLU A 1 428 ? -1.425 -23.568 -24.616 1.00 92.38 428 GLU A O 1
ATOM 3460 N N . GLU A 1 429 ? -1.203 -23.643 -26.837 1.00 94.00 429 GLU A N 1
ATOM 3461 C CA . GLU A 1 429 ? 0.262 -23.788 -26.801 1.00 94.00 429 GLU A CA 1
ATOM 3462 C C . GLU A 1 429 ? 0.926 -22.556 -26.176 1.00 94.00 429 GLU A C 1
ATOM 3464 O O . GLU A 1 429 ? 1.868 -22.677 -25.391 1.00 94.00 429 GLU A O 1
ATOM 3469 N N . VAL A 1 430 ? 0.391 -21.366 -26.469 1.00 95.06 430 VAL A N 1
ATOM 3470 C CA . VAL A 1 430 ? 0.846 -20.117 -25.850 1.00 95.06 430 VAL A CA 1
ATOM 3471 C C . VAL A 1 430 ? 0.527 -20.113 -24.357 1.00 95.06 430 VAL A C 1
ATOM 3473 O O . VAL A 1 430 ? 1.398 -19.765 -23.563 1.00 95.06 430 VAL A O 1
ATOM 3476 N N . ARG A 1 431 ? -0.677 -20.541 -23.949 1.00 93.50 431 ARG A N 1
ATOM 3477 C CA . ARG A 1 431 ? -1.028 -20.646 -22.521 1.00 93.50 431 ARG A CA 1
ATOM 3478 C C . ARG A 1 431 ? -0.107 -21.612 -21.776 1.00 93.50 431 ARG A C 1
ATOM 3480 O O . ARG A 1 431 ? 0.425 -21.244 -20.737 1.00 93.50 431 ARG A O 1
ATOM 3487 N N . GLN A 1 432 ? 0.184 -22.780 -22.344 1.00 93.06 432 GLN A N 1
ATOM 3488 C CA . GLN A 1 432 ? 1.122 -23.740 -21.749 1.00 93.06 432 GLN A CA 1
ATOM 3489 C C . GLN A 1 432 ? 2.558 -23.206 -21.669 1.00 93.06 432 GLN A C 1
ATOM 3491 O O . GLN A 1 432 ? 3.292 -23.540 -20.739 1.00 93.06 432 GLN A O 1
ATOM 3496 N N . MET A 1 433 ? 2.988 -22.395 -22.640 1.00 95.19 433 MET A N 1
ATOM 3497 C CA . MET A 1 433 ? 4.283 -21.715 -22.588 1.00 95.19 433 MET A CA 1
ATOM 3498 C C . MET A 1 433 ? 4.324 -20.686 -21.450 1.00 95.19 433 MET A C 1
ATOM 3500 O O . MET A 1 433 ? 5.305 -20.651 -20.707 1.00 95.19 433 MET A O 1
ATOM 3504 N N . LEU A 1 434 ? 3.269 -19.879 -21.300 1.00 92.50 434 LEU A N 1
ATOM 3505 C CA . LEU A 1 434 ? 3.146 -18.894 -20.223 1.00 92.50 434 LEU A CA 1
ATOM 3506 C C . LEU A 1 434 ? 3.135 -19.573 -18.850 1.00 92.50 434 LEU A C 1
ATOM 3508 O O . LEU A 1 434 ? 3.972 -19.244 -18.016 1.00 92.50 434 LEU A O 1
ATOM 3512 N N . GLU A 1 435 ? 2.310 -20.605 -18.657 1.00 88.94 435 GLU A N 1
ATOM 3513 C CA . GLU A 1 435 ? 2.273 -21.396 -17.416 1.00 88.94 435 GLU A CA 1
ATOM 3514 C C . GLU A 1 435 ? 3.650 -21.941 -17.014 1.00 88.94 435 GLU A C 1
ATOM 3516 O O . GLU A 1 435 ? 3.953 -22.070 -15.829 1.00 88.94 435 GLU A O 1
ATOM 3521 N N . ARG A 1 436 ? 4.497 -22.264 -17.997 1.00 91.19 436 ARG A N 1
ATOM 3522 C CA . ARG A 1 436 ? 5.807 -22.870 -17.757 1.00 91.19 436 ARG A CA 1
ATOM 3523 C C . ARG A 1 436 ? 6.916 -21.854 -17.481 1.00 91.19 436 ARG A C 1
ATOM 3525 O O . ARG A 1 436 ? 7.855 -22.194 -16.765 1.00 91.19 436 ARG A O 1
ATOM 3532 N N . TYR A 1 437 ? 6.856 -20.660 -18.075 1.00 93.81 437 TYR A N 1
ATOM 3533 C CA . TYR A 1 437 ? 7.996 -19.732 -18.093 1.00 93.81 437 TYR A CA 1
ATOM 3534 C C . TYR A 1 437 ? 7.690 -18.310 -17.615 1.00 93.81 437 TYR A C 1
ATOM 3536 O O . TYR A 1 437 ? 8.621 -17.644 -17.169 1.00 93.81 437 TYR A O 1
ATOM 3544 N N . GLU A 1 438 ? 6.437 -17.848 -17.658 1.00 89.38 438 GLU A N 1
ATOM 3545 C CA . GLU A 1 438 ? 6.084 -16.439 -17.421 1.00 89.38 438 GLU A CA 1
ATOM 3546 C C . GLU A 1 438 ? 6.585 -15.927 -16.075 1.00 89.38 438 GLU A C 1
ATOM 3548 O O . GLU A 1 438 ? 7.250 -14.900 -16.013 1.00 89.38 438 GLU A O 1
ATOM 3553 N N . SER A 1 439 ? 6.324 -16.663 -14.995 1.00 84.88 439 SER A N 1
ATOM 3554 C CA . SER A 1 439 ? 6.706 -16.225 -13.651 1.00 84.88 439 SER A CA 1
ATOM 3555 C C . SER A 1 439 ? 8.231 -16.059 -13.512 1.00 84.88 439 SER A C 1
ATOM 3557 O O . SER A 1 439 ? 8.712 -15.183 -12.796 1.00 84.88 439 SER A O 1
ATOM 3559 N N . GLN A 1 440 ? 9.037 -16.864 -14.214 1.00 88.75 440 GLN A N 1
ATOM 3560 C CA . GLN A 1 440 ? 10.497 -16.706 -14.221 1.00 88.75 440 GLN A CA 1
ATOM 3561 C C . GLN A 1 440 ? 10.938 -15.557 -15.132 1.00 88.75 440 GLN A C 1
ATOM 3563 O O . GLN A 1 440 ? 11.811 -14.774 -14.760 1.00 88.75 440 GLN A O 1
ATOM 3568 N N . THR A 1 441 ? 10.361 -15.460 -16.330 1.00 93.44 441 THR A N 1
ATOM 3569 C CA . THR A 1 441 ? 10.784 -14.473 -17.325 1.00 93.44 441 THR A CA 1
ATOM 3570 C C . THR A 1 441 ? 10.342 -13.068 -16.952 1.00 93.44 441 THR A C 1
ATOM 3572 O O . THR A 1 441 ? 11.108 -12.138 -17.164 1.00 93.44 441 THR A O 1
ATOM 3575 N N . SER A 1 442 ? 9.179 -12.924 -16.317 1.00 88.25 442 SER A N 1
ATOM 3576 C CA . SER A 1 442 ? 8.668 -11.646 -15.822 1.00 88.25 442 SER A CA 1
ATOM 3577 C C . SER A 1 442 ? 9.550 -11.102 -14.699 1.00 88.25 442 SER A C 1
ATOM 3579 O O . SER A 1 442 ? 9.971 -9.949 -14.753 1.00 88.25 442 SER A O 1
ATOM 3581 N N . ARG A 1 443 ? 9.950 -11.960 -13.746 1.00 85.62 443 ARG A N 1
ATOM 3582 C CA . ARG A 1 443 ? 10.947 -11.616 -12.717 1.00 85.62 443 ARG A CA 1
ATOM 3583 C C . ARG A 1 443 ? 12.267 -11.161 -13.334 1.00 85.62 443 ARG A C 1
ATOM 3585 O O . ARG A 1 443 ? 12.781 -10.112 -12.965 1.00 85.62 443 ARG A O 1
ATOM 3592 N N . LEU A 1 444 ? 12.795 -11.922 -14.296 1.00 90.81 444 LEU A N 1
ATOM 3593 C CA . LEU A 1 444 ? 14.055 -11.587 -14.964 1.00 90.81 444 LEU A CA 1
ATOM 3594 C C . LEU A 1 444 ? 13.953 -10.298 -15.792 1.00 90.81 444 LEU A C 1
ATOM 3596 O O . LEU A 1 444 ? 14.895 -9.513 -15.810 1.00 90.81 444 LEU A O 1
ATOM 3600 N N . HIS A 1 445 ? 12.825 -10.062 -16.463 1.00 92.44 445 HIS A N 1
ATOM 3601 C CA . HIS A 1 445 ? 12.554 -8.812 -17.167 1.00 92.44 445 HIS A CA 1
ATOM 3602 C C . HIS A 1 445 ? 12.604 -7.627 -16.200 1.00 92.44 445 HIS A C 1
ATOM 3604 O O . HIS A 1 445 ? 13.333 -6.672 -16.457 1.00 92.44 445 HIS A O 1
ATOM 3610 N N . THR A 1 446 ? 11.899 -7.713 -15.068 1.00 86.38 446 THR A N 1
ATOM 3611 C CA . THR A 1 446 ? 11.950 -6.687 -14.018 1.00 86.38 446 THR A CA 1
ATOM 3612 C C . THR A 1 446 ? 13.370 -6.498 -13.487 1.00 86.38 446 THR A C 1
ATOM 3614 O O . THR A 1 446 ? 13.827 -5.365 -13.380 1.00 86.38 446 THR A O 1
ATOM 3617 N N . ASP A 1 447 ? 14.116 -7.574 -13.233 1.00 86.38 447 ASP A N 1
ATOM 3618 C CA . ASP A 1 447 ? 15.496 -7.461 -12.752 1.00 86.38 447 ASP A CA 1
ATOM 3619 C C . ASP A 1 447 ? 16.396 -6.757 -13.777 1.00 86.38 447 ASP A C 1
ATOM 3621 O O . ASP A 1 447 ? 17.178 -5.882 -13.411 1.00 86.38 447 ASP A O 1
ATOM 3625 N N . LEU A 1 448 ? 16.266 -7.076 -15.068 1.00 91.38 448 LEU A N 1
ATOM 3626 C CA . LEU A 1 448 ? 16.996 -6.394 -16.138 1.00 91.38 448 LEU A CA 1
ATOM 3627 C C . LEU A 1 448 ? 16.588 -4.917 -16.260 1.00 91.38 448 LEU A C 1
ATOM 3629 O O . LEU A 1 448 ? 17.464 -4.073 -16.452 1.00 91.38 448 LEU A O 1
ATOM 3633 N N . HIS A 1 449 ? 15.297 -4.604 -16.136 1.00 89.50 449 HIS A N 1
ATOM 3634 C CA . HIS A 1 449 ? 14.755 -3.242 -16.185 1.00 89.50 449 HIS A CA 1
ATOM 3635 C C . HIS A 1 449 ? 15.342 -2.377 -15.060 1.00 89.50 449 HIS A C 1
ATOM 3637 O O . HIS A 1 449 ? 15.949 -1.335 -15.321 1.00 89.50 449 HIS A O 1
ATOM 3643 N N . GLU A 1 450 ? 15.230 -2.852 -13.819 1.00 82.31 450 GLU A N 1
ATOM 3644 C CA . GLU A 1 450 ? 15.623 -2.116 -12.614 1.00 82.31 450 GLU A CA 1
ATOM 3645 C C . GLU A 1 450 ? 17.144 -2.046 -12.444 1.00 82.31 450 GLU A C 1
ATOM 3647 O O . GLU A 1 450 ? 17.714 -0.981 -12.195 1.00 82.31 450 GLU A O 1
ATOM 3652 N N . CYS A 1 451 ? 17.831 -3.184 -12.590 1.00 83.56 451 CYS A N 1
ATOM 3653 C CA . CYS A 1 451 ? 19.252 -3.289 -12.257 1.00 83.56 451 CYS A CA 1
ATOM 3654 C C . CYS A 1 451 ? 20.156 -2.679 -13.335 1.00 83.56 451 CYS A C 1
ATOM 3656 O O . CYS A 1 451 ? 21.257 -2.206 -13.034 1.00 83.56 451 CYS A O 1
ATOM 3658 N N . LEU A 1 452 ? 19.720 -2.725 -14.599 1.00 87.31 452 LEU A N 1
ATOM 3659 C CA . LEU A 1 452 ? 20.550 -2.389 -15.758 1.00 87.31 452 LEU A CA 1
ATOM 3660 C C . LEU A 1 452 ? 19.866 -1.415 -16.720 1.00 87.31 452 LEU A C 1
ATOM 3662 O O . LEU A 1 452 ? 20.538 -0.530 -17.247 1.00 87.31 452 LEU A O 1
ATOM 3666 N N . GLY A 1 453 ? 18.552 -1.532 -16.925 1.00 87.12 453 GLY A N 1
ATOM 3667 C CA . GLY A 1 453 ? 17.766 -0.685 -17.819 1.00 87.12 453 GLY A CA 1
ATOM 3668 C C . GLY A 1 453 ? 17.947 0.787 -17.479 1.00 87.12 453 GLY A C 1
ATOM 3669 O O . GLY A 1 453 ? 18.614 1.500 -18.229 1.00 87.12 453 GLY A O 1
ATOM 3670 N N . HIS A 1 454 ? 17.481 1.232 -16.311 1.00 82.81 454 HIS A N 1
ATOM 3671 C CA . HIS A 1 454 ? 17.677 2.614 -15.840 1.00 82.81 454 HIS A CA 1
ATOM 3672 C C . HIS A 1 454 ? 19.156 3.025 -15.721 1.00 82.81 454 HIS A C 1
ATOM 3674 O O . HIS A 1 454 ? 19.522 4.171 -15.990 1.00 82.81 454 HIS A O 1
ATOM 3680 N N . GLY A 1 455 ? 20.027 2.075 -15.370 1.00 79.12 455 GLY A N 1
ATOM 3681 C CA . GLY A 1 455 ? 21.466 2.292 -15.203 1.00 79.12 455 GLY A CA 1
ATOM 3682 C C . GLY A 1 455 ? 22.259 2.449 -16.507 1.00 79.12 455 GLY A C 1
ATOM 3683 O O . GLY A 1 455 ? 23.378 2.963 -16.464 1.00 79.12 455 GLY A O 1
ATOM 3684 N N . SER A 1 456 ? 21.707 2.060 -17.655 1.00 85.81 456 SER A N 1
ATOM 3685 C CA . SER A 1 456 ? 22.407 2.045 -18.948 1.00 85.81 456 SER A CA 1
ATOM 3686 C C . SER A 1 456 ? 22.350 3.376 -19.700 1.00 85.81 456 SER A C 1
ATOM 3688 O O . SER A 1 456 ? 21.453 4.194 -19.486 1.00 85.81 456 SER A O 1
ATOM 3690 N N . GLY A 1 457 ? 23.311 3.597 -20.599 1.00 88.38 457 GLY A N 1
ATOM 3691 C CA . GLY A 1 457 ? 23.366 4.756 -21.488 1.00 88.38 457 GLY A CA 1
ATOM 3692 C C . GLY A 1 457 ? 23.683 6.096 -20.803 1.00 88.38 457 GLY A C 1
ATOM 3693 O O . GLY A 1 457 ? 23.512 6.276 -19.597 1.00 88.38 457 GLY A O 1
ATOM 3694 N N . GLN A 1 458 ? 24.157 7.080 -21.571 1.00 87.00 458 GLN A N 1
ATOM 3695 C CA . GLN A 1 458 ? 24.507 8.423 -21.084 1.00 87.00 458 GLN A CA 1
ATOM 3696 C C . GLN A 1 458 ? 23.955 9.542 -21.973 1.00 87.00 458 GLN A C 1
ATOM 3698 O O . GLN A 1 458 ? 23.750 9.364 -23.175 1.00 87.00 458 GLN A O 1
ATOM 3703 N N . LEU A 1 459 ? 23.739 10.720 -21.381 1.00 90.00 459 LEU A N 1
ATOM 3704 C CA . LEU A 1 459 ? 23.369 11.931 -22.117 1.00 90.00 459 LEU A CA 1
ATOM 3705 C C . LEU A 1 459 ? 24.559 12.480 -22.911 1.00 90.00 459 LEU A C 1
ATOM 3707 O O . LEU A 1 459 ? 25.712 12.328 -22.503 1.00 90.00 459 LEU A O 1
ATOM 3711 N N . ALA A 1 460 ? 24.283 13.157 -24.025 1.00 91.62 460 ALA A N 1
ATOM 3712 C CA . ALA A 1 460 ? 25.312 13.909 -24.727 1.00 91.62 460 ALA A CA 1
ATOM 3713 C C . ALA A 1 460 ? 25.791 15.098 -23.863 1.00 91.62 460 ALA A C 1
ATOM 3715 O O . ALA A 1 460 ? 25.003 15.663 -23.096 1.00 91.62 460 ALA A O 1
ATOM 3716 N N . PRO A 1 461 ? 27.063 15.522 -23.989 1.00 90.06 461 PRO A N 1
ATOM 3717 C CA . PRO A 1 461 ? 27.581 16.658 -23.233 1.00 90.06 461 PRO A CA 1
ATOM 3718 C C . PRO A 1 461 ? 26.713 17.916 -23.393 1.00 90.06 461 PRO A C 1
ATOM 3720 O O . PRO A 1 461 ? 26.450 18.359 -24.509 1.00 90.06 461 PRO A O 1
ATOM 3723 N N . GLY A 1 462 ? 26.291 18.504 -22.271 1.00 85.62 462 GLY A N 1
ATOM 3724 C CA . GLY A 1 462 ? 25.490 19.735 -22.242 1.00 85.62 462 GLY A CA 1
ATOM 3725 C C . GLY A 1 462 ? 23.976 19.547 -22.396 1.00 85.62 462 GLY A C 1
ATOM 3726 O O . GLY A 1 462 ? 23.250 20.537 -22.331 1.00 85.62 462 GLY A O 1
ATOM 3727 N N . VAL A 1 463 ? 23.482 18.315 -22.561 1.00 87.75 463 VAL A N 1
ATOM 3728 C CA . VAL A 1 463 ? 22.041 18.022 -22.570 1.00 87.75 463 VAL A CA 1
ATOM 3729 C C . VAL A 1 463 ? 21.518 17.929 -21.136 1.00 87.75 463 VAL A C 1
ATOM 3731 O O . VAL A 1 463 ? 22.088 17.229 -20.300 1.00 87.75 463 VAL A O 1
ATOM 3734 N N . SER A 1 464 ? 20.425 18.640 -20.853 1.00 79.88 464 SER A N 1
ATOM 3735 C CA . SER A 1 464 ? 19.748 18.576 -19.553 1.00 79.88 464 SER A CA 1
ATOM 3736 C C . SER A 1 464 ? 19.012 17.245 -19.379 1.00 79.88 464 SER A C 1
ATOM 3738 O O . SER A 1 464 ? 18.369 16.771 -20.317 1.00 79.88 464 SER A O 1
ATOM 3740 N N . ALA A 1 465 ? 19.030 16.682 -18.168 1.00 73.50 465 ALA A N 1
ATOM 3741 C CA . ALA A 1 465 ? 18.217 15.513 -17.821 1.00 73.50 465 ALA A CA 1
ATOM 3742 C C . ALA A 1 465 ? 16.706 15.778 -17.996 1.00 73.50 465 ALA A C 1
ATOM 3744 O O . ALA A 1 465 ? 15.957 14.883 -18.393 1.00 73.50 465 ALA A O 1
ATOM 3745 N N . ASP A 1 466 ? 16.291 17.035 -17.824 1.00 74.56 466 ASP A N 1
ATOM 3746 C CA . ASP A 1 466 ? 14.897 17.476 -17.936 1.00 74.56 466 ASP A CA 1
ATOM 3747 C C . ASP A 1 466 ? 14.503 17.893 -19.358 1.00 74.56 466 ASP A C 1
ATOM 3749 O O . ASP A 1 466 ? 13.396 18.384 -19.582 1.00 74.56 466 ASP A O 1
ATOM 3753 N N . ALA A 1 467 ? 15.386 17.716 -20.350 1.00 83.94 467 ALA A N 1
ATOM 3754 C CA . ALA A 1 467 ? 15.167 18.215 -21.709 1.00 83.94 467 ALA A CA 1
ATOM 3755 C C . ALA A 1 467 ? 13.871 17.692 -22.360 1.00 83.94 467 ALA A C 1
ATOM 3757 O O . ALA A 1 467 ? 13.308 18.361 -23.220 1.00 83.94 467 ALA A O 1
ATOM 3758 N N . LEU A 1 468 ? 13.375 16.525 -21.936 1.00 82.81 468 LEU A N 1
ATOM 3759 C CA . LEU A 1 468 ? 12.151 15.912 -22.462 1.00 82.81 468 LEU A CA 1
ATOM 3760 C C . LEU A 1 468 ? 10.855 16.449 -21.821 1.00 82.81 468 LEU A C 1
ATOM 3762 O O . LEU A 1 468 ? 9.762 16.161 -22.323 1.00 82.81 468 LEU A O 1
ATOM 3766 N N . GLY A 1 469 ? 10.950 17.219 -20.732 1.00 82.31 469 GLY A N 1
ATOM 3767 C CA . GLY A 1 469 ? 9.803 17.744 -19.989 1.00 82.31 469 GLY A CA 1
ATOM 3768 C C . GLY A 1 469 ? 8.803 16.648 -19.601 1.00 82.31 469 GLY A C 1
ATOM 3769 O O . GLY A 1 469 ? 9.184 15.576 -19.143 1.00 82.31 469 GLY A O 1
ATOM 3770 N N . GLN A 1 470 ? 7.513 16.883 -19.856 1.00 77.06 470 GLN A N 1
ATOM 3771 C CA . GLN A 1 470 ? 6.420 15.958 -19.505 1.00 77.06 470 GLN A CA 1
ATOM 3772 C C . GLN A 1 470 ? 6.494 14.563 -20.162 1.00 77.06 470 GLN A C 1
ATOM 3774 O O . GLN A 1 470 ? 5.740 13.670 -19.788 1.00 77.06 470 GLN A O 1
ATOM 3779 N N . TRP A 1 471 ? 7.346 14.370 -21.174 1.00 87.00 471 TRP A N 1
ATOM 3780 C CA . TRP A 1 471 ? 7.512 13.080 -21.855 1.00 87.00 471 TRP A CA 1
ATOM 3781 C C . TRP A 1 471 ? 8.618 12.225 -21.236 1.00 87.00 471 TRP A C 1
ATOM 3783 O O . TRP A 1 471 ? 8.760 11.066 -21.620 1.00 87.00 471 TRP A O 1
ATOM 3793 N N . HIS A 1 472 ? 9.391 12.786 -20.296 1.00 80.69 472 HIS A N 1
ATOM 3794 C CA . HIS A 1 472 ? 10.561 12.141 -19.709 1.00 80.69 472 HIS A CA 1
ATOM 3795 C C . HIS A 1 472 ? 10.231 10.760 -19.144 1.00 80.69 472 HIS A C 1
ATOM 3797 O O . HIS A 1 472 ? 10.832 9.785 -19.583 1.00 80.69 472 HIS A O 1
ATOM 3803 N N . SER A 1 473 ? 9.255 10.662 -18.236 1.00 76.94 473 SER A N 1
ATOM 3804 C CA . SER A 1 473 ? 8.943 9.405 -17.545 1.00 76.94 473 SER A CA 1
ATOM 3805 C C . SER A 1 473 ? 8.552 8.300 -18.524 1.00 76.94 473 SER A C 1
ATOM 3807 O O . SER A 1 473 ? 9.145 7.233 -18.508 1.00 76.94 473 SER A O 1
ATOM 3809 N N . THR A 1 474 ? 7.633 8.561 -19.461 1.00 85.69 474 THR A N 1
ATOM 3810 C CA . THR A 1 474 ? 7.235 7.554 -20.464 1.00 85.69 474 THR A CA 1
ATOM 3811 C C . THR A 1 474 ? 8.411 7.087 -21.328 1.00 85.69 474 THR A C 1
ATOM 3813 O O . THR A 1 474 ? 8.493 5.907 -21.656 1.00 85.69 474 THR A O 1
ATOM 3816 N N . ILE A 1 475 ? 9.310 7.998 -21.712 1.00 95.75 475 ILE A N 1
ATOM 3817 C CA . ILE A 1 475 ? 10.482 7.667 -22.531 1.00 95.75 475 ILE A CA 1
ATOM 3818 C C . ILE A 1 475 ? 11.527 6.888 -21.730 1.00 95.75 475 ILE A C 1
ATOM 3820 O O . ILE A 1 475 ? 12.107 5.946 -22.264 1.00 95.75 475 ILE A O 1
ATOM 3824 N N . GLU A 1 476 ? 11.765 7.254 -20.472 1.00 88.19 476 GLU A N 1
ATOM 3825 C CA . GLU A 1 476 ? 12.707 6.543 -19.607 1.00 88.19 476 GLU A CA 1
ATOM 3826 C C . GLU A 1 476 ? 12.241 5.118 -19.312 1.00 88.19 476 GLU A C 1
ATOM 3828 O O . GLU A 1 476 ? 13.023 4.180 -19.447 1.00 88.19 476 GLU A O 1
ATOM 3833 N N . GLU A 1 477 ? 10.954 4.951 -19.024 1.00 89.38 477 GLU A N 1
ATOM 3834 C CA . GLU A 1 477 ? 10.334 3.645 -18.825 1.00 89.38 477 GLU A CA 1
ATOM 3835 C C . GLU A 1 477 ? 10.406 2.772 -20.080 1.00 89.38 477 GLU A C 1
ATOM 3837 O O . GLU A 1 477 ? 10.829 1.619 -20.022 1.00 89.38 477 GLU A O 1
ATOM 3842 N N . ALA A 1 478 ? 10.073 3.337 -21.249 1.00 97.06 478 ALA A N 1
ATOM 3843 C CA . ALA A 1 478 ? 10.167 2.603 -22.508 1.00 97.06 478 ALA A CA 1
ATOM 3844 C C . ALA A 1 478 ? 11.613 2.170 -22.803 1.00 97.06 478 ALA A C 1
ATOM 3846 O O . ALA A 1 478 ? 11.853 1.091 -23.341 1.00 97.06 478 ALA A O 1
ATOM 3847 N N . ARG A 1 479 ? 12.595 3.004 -22.450 1.00 97.69 479 ARG A N 1
ATOM 3848 C CA . ARG A 1 479 ? 14.016 2.695 -22.621 1.00 97.69 479 ARG A CA 1
ATOM 3849 C C . ARG A 1 479 ? 14.445 1.514 -21.749 1.00 97.69 479 ARG A C 1
ATOM 3851 O O . ARG A 1 479 ? 15.122 0.620 -22.253 1.00 97.69 479 ARG A O 1
ATOM 3858 N N . ALA A 1 480 ? 14.064 1.515 -20.473 1.00 91.81 480 ALA A N 1
ATOM 3859 C CA . ALA A 1 480 ? 14.404 0.451 -19.534 1.00 91.81 480 ALA A CA 1
ATOM 3860 C C . ALA A 1 480 ? 13.712 -0.879 -19.895 1.00 91.81 480 ALA A C 1
ATOM 3862 O O . ALA A 1 480 ? 14.388 -1.908 -19.954 1.00 91.81 480 ALA A O 1
ATOM 3863 N N . ASP A 1 481 ? 12.426 -0.849 -20.267 1.00 97.44 481 ASP A N 1
ATOM 3864 C CA . ASP A 1 481 ? 11.695 -2.031 -20.750 1.00 97.44 481 ASP A CA 1
ATOM 3865 C C . ASP A 1 481 ? 12.323 -2.602 -22.031 1.00 97.44 481 ASP A C 1
ATOM 3867 O O . ASP A 1 481 ? 12.580 -3.800 -22.128 1.00 97.44 481 ASP A O 1
ATOM 3871 N N . LEU A 1 482 ? 12.656 -1.761 -23.017 1.00 98.69 482 LEU A N 1
ATOM 3872 C CA . LEU A 1 482 ? 13.300 -2.232 -24.249 1.00 98.69 482 LEU A CA 1
ATOM 3873 C C . LEU A 1 482 ? 14.682 -2.834 -24.007 1.00 98.69 482 LEU A C 1
ATOM 3875 O O . LEU A 1 482 ? 15.060 -3.785 -24.693 1.00 98.69 482 LEU A O 1
ATOM 3879 N N . PHE A 1 483 ? 15.438 -2.295 -23.051 1.00 97.69 483 PHE A N 1
ATOM 3880 C CA . PHE A 1 483 ? 16.714 -2.872 -22.643 1.00 97.69 483 PHE A CA 1
ATOM 3881 C C . PHE A 1 483 ? 16.514 -4.293 -22.108 1.00 97.69 483 PHE A C 1
ATOM 3883 O O . PHE A 1 483 ? 17.170 -5.228 -22.577 1.00 97.69 483 PHE A O 1
ATOM 3890 N N . ALA A 1 484 ? 15.562 -4.474 -21.191 1.00 96.69 484 ALA A N 1
ATOM 3891 C CA . ALA A 1 484 ? 15.221 -5.776 -20.633 1.00 96.69 484 ALA A CA 1
ATOM 3892 C C . ALA A 1 484 ? 14.722 -6.757 -21.706 1.00 96.69 484 ALA A C 1
ATOM 3894 O O . ALA A 1 484 ? 15.260 -7.857 -21.839 1.00 96.69 484 ALA A O 1
ATOM 3895 N N . LEU A 1 485 ? 13.763 -6.339 -22.536 1.00 98.50 485 LEU A N 1
ATOM 3896 C CA . LEU A 1 485 ? 13.207 -7.139 -23.631 1.00 98.50 485 LEU A CA 1
ATOM 3897 C C . LEU A 1 485 ? 14.266 -7.531 -24.670 1.00 98.50 485 LEU A C 1
ATOM 3899 O O . LEU A 1 485 ? 14.242 -8.640 -25.204 1.00 98.50 485 LEU A O 1
ATOM 3903 N N . TYR A 1 486 ? 15.233 -6.666 -24.964 1.00 98.50 486 TYR A N 1
ATOM 3904 C CA . TYR A 1 486 ? 16.305 -7.005 -25.896 1.00 98.50 486 TYR A CA 1
ATOM 3905 C C . TYR A 1 486 ? 17.253 -8.081 -25.336 1.00 98.50 486 TYR A C 1
ATOM 3907 O O . TYR A 1 486 ? 17.664 -8.990 -26.072 1.00 98.50 486 TYR A O 1
ATOM 3915 N N . PHE A 1 487 ? 17.605 -7.985 -24.049 1.00 98.00 487 PHE A N 1
ATOM 3916 C CA . PHE A 1 487 ? 18.592 -8.861 -23.412 1.00 98.00 487 PHE A CA 1
ATOM 3917 C C . PHE A 1 487 ? 18.025 -10.159 -22.845 1.00 98.00 487 PHE A C 1
ATOM 3919 O O . PHE A 1 487 ? 18.761 -11.143 -22.807 1.00 98.00 487 PHE A O 1
ATOM 3926 N N . ILE A 1 488 ? 16.742 -10.220 -22.480 1.00 97.38 488 ILE A N 1
ATOM 3927 C CA . ILE A 1 488 ? 16.133 -11.458 -21.972 1.00 97.38 488 ILE A CA 1
ATOM 3928 C C . ILE A 1 488 ? 16.194 -12.602 -23.000 1.00 97.38 488 ILE A C 1
ATOM 3930 O O . ILE A 1 488 ? 16.274 -13.769 -22.634 1.00 97.38 488 ILE A O 1
ATOM 3934 N N . ALA A 1 489 ? 16.226 -12.274 -24.295 1.00 97.25 489 ALA A N 1
ATOM 3935 C CA . ALA A 1 489 ? 16.375 -13.235 -25.386 1.00 97.25 489 ALA A CA 1
ATOM 3936 C C . ALA A 1 489 ? 17.840 -13.606 -25.706 1.00 97.25 489 ALA A C 1
ATOM 3938 O O . ALA A 1 489 ? 18.088 -14.428 -26.591 1.00 97.25 489 ALA A O 1
ATOM 3939 N N . ASP A 1 490 ? 18.829 -12.993 -25.047 1.00 97.38 490 ASP A N 1
ATOM 3940 C CA . ASP A 1 490 ? 20.241 -13.244 -25.332 1.00 97.38 490 ASP A CA 1
ATOM 3941 C C . ASP A 1 490 ? 20.718 -14.583 -24.729 1.00 97.38 490 ASP A C 1
ATOM 3943 O O . ASP A 1 490 ? 20.424 -14.862 -23.563 1.00 97.38 490 ASP A O 1
ATOM 3947 N N . PRO A 1 491 ? 21.511 -15.399 -25.457 1.00 96.06 491 PRO A N 1
ATOM 3948 C CA . PRO A 1 491 ? 22.089 -16.636 -24.923 1.00 96.06 491 PRO A CA 1
ATOM 3949 C C . PRO A 1 491 ? 22.885 -16.458 -23.621 1.00 96.06 491 PRO A C 1
ATOM 3951 O O . PRO A 1 491 ? 23.019 -17.412 -22.851 1.00 96.06 491 PRO A O 1
ATOM 3954 N N . LYS A 1 492 ? 23.374 -15.243 -23.327 1.00 95.62 492 LYS A N 1
ATOM 3955 C CA . LYS A 1 492 ? 24.014 -14.920 -22.046 1.00 95.62 492 LYS A CA 1
ATOM 3956 C C . LYS A 1 492 ? 23.110 -15.212 -20.844 1.00 95.62 492 LYS A C 1
ATOM 3958 O O . LYS A 1 492 ? 23.622 -15.582 -19.793 1.00 95.62 492 LYS A O 1
ATOM 3963 N N . MET A 1 493 ? 21.785 -15.117 -20.983 1.00 95.69 493 MET A N 1
ATOM 3964 C CA . MET A 1 493 ? 20.842 -15.444 -19.902 1.00 95.69 493 MET A CA 1
ATOM 3965 C C . MET A 1 493 ? 20.881 -16.927 -19.522 1.00 95.69 493 MET A C 1
ATOM 3967 O O . MET A 1 493 ? 20.709 -17.266 -18.353 1.00 95.69 493 MET A O 1
ATOM 3971 N N . LEU A 1 494 ? 21.169 -17.810 -20.482 1.00 94.44 494 LEU A N 1
ATOM 3972 C CA . LEU A 1 494 ? 21.386 -19.236 -20.223 1.00 94.44 494 LEU A CA 1
ATOM 3973 C C . LEU A 1 494 ? 22.757 -19.497 -19.617 1.00 94.44 494 LEU A C 1
ATOM 3975 O O . LEU A 1 494 ? 22.872 -20.283 -18.683 1.00 94.44 494 LEU A O 1
ATOM 3979 N N . GLU A 1 495 ? 23.789 -18.820 -20.126 1.00 94.81 495 GLU A N 1
ATOM 3980 C CA . GLU A 1 495 ? 25.154 -18.923 -19.598 1.00 94.81 495 GLU A CA 1
ATOM 3981 C C . GLU A 1 495 ? 25.213 -18.536 -18.112 1.00 94.81 495 GLU A C 1
ATOM 3983 O O . GLU A 1 495 ? 25.901 -19.185 -17.329 1.00 94.81 495 GLU A O 1
ATOM 3988 N N . LEU A 1 496 ? 24.452 -17.510 -17.721 1.00 92.19 496 LEU A N 1
ATOM 3989 C CA . LEU A 1 496 ? 24.332 -17.046 -16.339 1.00 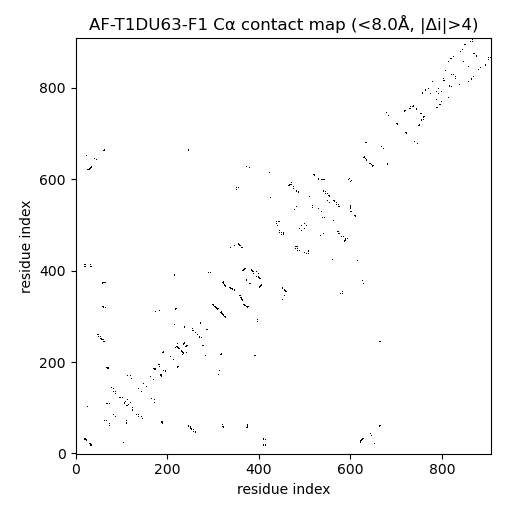92.19 496 LEU A CA 1
ATOM 3990 C C . LEU A 1 496 ? 23.350 -17.877 -15.490 1.00 92.19 496 LEU A C 1
ATOM 3992 O O . LEU A 1 496 ? 23.193 -17.597 -14.306 1.00 92.19 496 LEU A O 1
ATOM 3996 N N . GLY A 1 497 ? 22.679 -18.881 -16.067 1.00 92.25 497 GLY A N 1
ATOM 3997 C CA . GLY A 1 497 ? 21.698 -19.714 -15.360 1.00 92.25 497 GLY A CA 1
ATOM 3998 C C . GLY A 1 497 ? 20.410 -18.982 -14.962 1.00 92.25 497 GLY A C 1
ATOM 3999 O O . GLY A 1 497 ? 19.700 -19.438 -14.067 1.00 92.25 497 GLY A O 1
ATOM 4000 N N . LEU A 1 498 ? 20.106 -17.849 -15.603 1.00 91.38 498 LEU A N 1
ATOM 4001 C CA . LEU A 1 498 ? 18.928 -17.020 -15.321 1.00 91.38 498 LEU A CA 1
ATOM 4002 C C . LEU A 1 498 ? 17.682 -17.499 -16.075 1.00 91.38 498 LEU A C 1
ATOM 4004 O O . LEU A 1 498 ? 16.561 -17.312 -15.600 1.00 91.38 498 LEU A O 1
ATOM 4008 N N . LEU A 1 499 ? 17.874 -18.168 -17.216 1.00 93.62 499 LEU A N 1
ATOM 4009 C CA . LEU A 1 499 ? 16.820 -18.852 -17.964 1.00 93.62 499 LEU A CA 1
ATOM 4010 C C . LEU A 1 499 ? 17.055 -20.370 -18.017 1.00 93.62 499 LEU A C 1
ATOM 4012 O O . LEU A 1 499 ? 18.201 -20.821 -18.027 1.00 93.62 499 LEU A O 1
ATOM 4016 N N . PRO A 1 500 ? 15.982 -21.176 -18.105 1.00 93.19 500 PRO A N 1
ATOM 4017 C CA . PRO A 1 500 ? 16.089 -22.629 -18.119 1.00 93.19 500 PRO A CA 1
ATOM 4018 C C . PRO A 1 500 ? 16.434 -23.177 -19.513 1.00 93.19 500 PRO A C 1
ATOM 4020 O O . PRO A 1 500 ? 16.974 -24.274 -19.625 1.00 93.19 500 PRO A O 1
ATOM 4023 N N . ASN A 1 501 ? 16.078 -22.457 -20.584 1.00 95.75 501 ASN A N 1
ATOM 4024 C CA . ASN A 1 501 ? 16.354 -22.799 -21.983 1.00 95.75 501 ASN A CA 1
ATOM 4025 C C . ASN A 1 501 ? 16.072 -21.593 -22.906 1.00 95.75 501 ASN A C 1
ATOM 4027 O O . ASN A 1 501 ? 15.474 -20.603 -22.480 1.00 95.75 501 ASN A O 1
ATOM 4031 N N . GLN A 1 502 ? 16.483 -21.690 -24.175 1.00 93.62 502 GLN A N 1
ATOM 4032 C CA . GLN A 1 502 ? 16.395 -20.598 -25.157 1.00 93.62 502 GLN A CA 1
ATOM 4033 C C . GLN A 1 502 ? 14.961 -20.275 -25.611 1.00 93.62 502 GLN A C 1
ATOM 4035 O O . GLN A 1 502 ? 14.757 -19.268 -26.273 1.00 93.62 502 GLN A O 1
ATOM 4040 N N . GLU A 1 503 ? 13.962 -21.080 -25.254 1.00 95.31 503 GLU A N 1
ATOM 4041 C CA . GLU A 1 503 ? 12.561 -20.820 -25.604 1.00 95.31 503 GLU A CA 1
ATOM 4042 C C . GLU A 1 503 ? 11.856 -19.951 -24.557 1.00 95.31 503 GLU A C 1
ATOM 4044 O O . GLU A 1 503 ? 10.850 -19.319 -24.865 1.00 95.31 503 GLU A O 1
ATOM 4049 N N . ALA A 1 504 ? 12.385 -19.879 -23.332 1.00 96.94 504 ALA A N 1
ATOM 4050 C CA . ALA A 1 504 ? 11.701 -19.249 -22.207 1.00 96.94 504 ALA A CA 1
ATOM 4051 C C . ALA A 1 504 ? 11.351 -17.771 -22.458 1.00 96.94 504 ALA A C 1
ATOM 4053 O O . ALA A 1 504 ? 10.230 -17.361 -22.172 1.00 96.94 504 ALA A O 1
ATOM 4054 N N . TYR A 1 505 ? 12.245 -16.983 -23.073 1.00 97.50 505 TYR A N 1
ATOM 4055 C CA . TYR A 1 505 ? 12.017 -15.549 -23.331 1.00 97.50 505 TYR A CA 1
ATOM 4056 C C . TYR A 1 505 ? 10.752 -15.257 -24.161 1.00 97.50 505 TYR A C 1
ATOM 4058 O O . TYR A 1 505 ? 10.211 -14.150 -24.106 1.00 97.50 505 TYR A O 1
ATOM 4066 N N . LYS A 1 506 ? 10.267 -16.241 -24.932 1.00 98.25 506 LYS A N 1
ATOM 4067 C CA . LYS A 1 506 ? 9.065 -16.117 -25.764 1.00 98.25 506 LYS A CA 1
ATOM 4068 C C . LYS A 1 506 ? 7.811 -15.879 -24.919 1.00 98.25 506 LYS A C 1
ATOM 4070 O O . LYS A 1 506 ? 6.905 -15.180 -25.376 1.00 98.25 506 LYS A O 1
ATOM 4075 N N . ALA A 1 507 ? 7.781 -16.394 -23.686 1.00 97.06 507 ALA A N 1
ATOM 4076 C CA . ALA A 1 507 ? 6.716 -16.112 -22.727 1.00 97.06 507 ALA A CA 1
ATOM 4077 C C . ALA A 1 507 ? 6.641 -14.614 -22.407 1.00 97.06 507 ALA A C 1
ATOM 4079 O O . ALA A 1 507 ? 5.573 -14.020 -22.547 1.00 97.06 507 ALA A O 1
ATOM 4080 N N . GLU A 1 508 ? 7.779 -13.986 -22.100 1.00 97.31 508 GLU A N 1
ATOM 4081 C CA . GLU A 1 508 ? 7.833 -12.548 -21.824 1.00 97.31 508 GLU A CA 1
ATOM 4082 C C . GLU A 1 508 ? 7.450 -11.713 -23.041 1.00 97.31 508 GLU A C 1
ATOM 4084 O O . GLU A 1 508 ? 6.650 -10.792 -22.930 1.00 97.31 508 GLU A O 1
ATOM 4089 N N . TYR A 1 509 ? 7.957 -12.057 -24.228 1.00 98.31 509 TYR A N 1
ATOM 4090 C CA . TYR A 1 509 ? 7.627 -11.318 -25.452 1.00 98.31 509 TYR A CA 1
ATOM 4091 C C . TYR A 1 509 ? 6.127 -11.345 -25.725 1.00 98.31 509 TYR A C 1
ATOM 4093 O O . TYR A 1 509 ? 5.531 -10.311 -26.031 1.00 98.31 509 TYR A O 1
ATOM 4101 N N . TYR A 1 510 ? 5.511 -12.524 -25.595 1.00 98.00 510 TYR A N 1
ATOM 4102 C CA . TYR A 1 510 ? 4.071 -12.650 -25.761 1.00 98.00 510 TYR A CA 1
ATOM 4103 C C . TYR A 1 510 ? 3.333 -11.829 -24.706 1.00 98.00 510 TYR A C 1
ATOM 4105 O O . TYR A 1 510 ? 2.475 -11.020 -25.058 1.00 98.00 510 TYR A O 1
ATOM 4113 N N . ARG A 1 511 ? 3.674 -12.006 -23.423 1.00 95.12 511 ARG A N 1
ATOM 4114 C CA . ARG A 1 511 ? 2.981 -11.336 -22.321 1.00 95.12 511 ARG A CA 1
ATOM 4115 C C . ARG A 1 511 ? 3.108 -9.819 -22.400 1.00 95.12 511 ARG A C 1
ATOM 4117 O O . ARG A 1 511 ? 2.098 -9.136 -22.240 1.00 95.12 511 ARG A O 1
ATOM 4124 N N . TYR A 1 512 ? 4.299 -9.297 -22.677 1.00 97.12 512 TYR A N 1
ATOM 4125 C CA . TYR A 1 512 ? 4.561 -7.864 -22.763 1.00 97.12 512 TYR A CA 1
ATOM 4126 C C . TYR A 1 512 ? 3.740 -7.216 -23.887 1.00 97.12 512 TYR A C 1
ATOM 4128 O O . TYR A 1 512 ? 2.991 -6.265 -23.647 1.00 97.12 512 TYR A O 1
ATOM 4136 N N . LEU A 1 513 ? 3.796 -7.786 -25.098 1.00 97.94 513 LEU A N 1
ATOM 4137 C CA . LEU A 1 513 ? 3.037 -7.289 -26.251 1.00 97.94 513 LEU A CA 1
ATOM 4138 C C . LEU A 1 513 ? 1.524 -7.432 -26.043 1.00 97.94 513 LEU A C 1
ATOM 4140 O O . LEU A 1 513 ? 0.764 -6.500 -26.312 1.00 97.94 513 LEU A O 1
ATOM 4144 N N . HIS A 1 514 ? 1.072 -8.574 -25.517 1.00 96.38 514 HIS A N 1
ATOM 4145 C CA . HIS A 1 514 ? -0.338 -8.811 -25.195 1.00 96.38 514 HIS A CA 1
ATOM 4146 C C . HIS A 1 514 ? -0.849 -7.812 -24.157 1.00 96.38 514 HIS A C 1
ATOM 4148 O O . HIS A 1 514 ? -1.943 -7.260 -24.305 1.00 96.38 514 HIS A O 1
ATOM 4154 N N . ASN A 1 515 ? -0.043 -7.513 -23.135 1.00 93.94 515 ASN A N 1
ATOM 4155 C CA . ASN A 1 515 ? -0.388 -6.525 -22.127 1.00 93.94 515 ASN A CA 1
ATOM 4156 C C . ASN A 1 515 ? -0.516 -5.126 -22.728 1.00 93.94 515 ASN A C 1
ATOM 4158 O O . ASN A 1 515 ? -1.563 -4.501 -22.553 1.00 93.94 515 ASN A O 1
ATOM 4162 N N . GLY A 1 516 ? 0.496 -4.676 -23.474 1.00 94.94 516 GLY A N 1
ATOM 4163 C CA . GLY A 1 516 ? 0.536 -3.348 -24.079 1.00 94.94 516 GLY A CA 1
ATOM 4164 C C . GLY A 1 516 ? -0.579 -3.095 -25.101 1.00 94.94 516 GLY A C 1
ATOM 4165 O O . GLY A 1 516 ? -1.112 -1.982 -25.173 1.00 94.94 516 GLY A O 1
ATOM 4166 N N . LEU A 1 517 ? -0.967 -4.123 -25.863 1.00 96.00 517 LEU A N 1
ATOM 4167 C CA . LEU A 1 517 ? -1.997 -4.034 -26.905 1.00 96.00 517 LEU A CA 1
ATOM 4168 C C . LEU A 1 517 ? -3.422 -4.249 -26.380 1.00 96.00 517 LEU A C 1
ATOM 4170 O O . LEU A 1 517 ? -4.353 -3.601 -26.865 1.00 96.00 517 LEU A O 1
ATOM 4174 N N . ILE A 1 518 ? -3.601 -5.172 -25.428 1.00 94.56 518 ILE A N 1
ATOM 4175 C CA . ILE A 1 518 ? -4.912 -5.726 -25.062 1.00 94.56 518 ILE A CA 1
ATOM 4176 C C . ILE A 1 518 ? -5.144 -5.644 -23.550 1.00 94.56 518 ILE A C 1
ATOM 4178 O O . ILE A 1 518 ? -5.988 -4.863 -23.104 1.00 94.56 518 ILE A O 1
ATOM 4182 N N . LYS A 1 519 ? -4.413 -6.434 -22.746 1.00 89.81 519 LYS A N 1
ATOM 4183 C CA . LYS A 1 519 ? -4.778 -6.704 -21.338 1.00 89.81 519 LYS A CA 1
ATOM 4184 C C . LYS A 1 519 ? -4.829 -5.434 -20.491 1.00 89.81 519 LYS A C 1
ATOM 4186 O O . LYS A 1 519 ? -5.721 -5.301 -19.664 1.00 89.81 519 LYS A O 1
ATOM 4191 N N . GLN A 1 520 ? -3.934 -4.468 -20.707 1.00 89.69 520 GLN A N 1
ATOM 4192 C CA . GLN A 1 520 ? -3.906 -3.254 -19.887 1.00 89.69 520 GLN A CA 1
ATOM 4193 C C . GLN A 1 520 ? -5.137 -2.350 -20.070 1.00 89.69 520 GLN A C 1
ATOM 4195 O O . GLN A 1 520 ? -5.475 -1.579 -19.171 1.00 89.69 520 GLN A O 1
ATOM 4200 N N . LEU A 1 521 ? -5.833 -2.451 -21.210 1.00 91.75 521 LEU A N 1
ATOM 4201 C CA . LEU A 1 521 ? -6.976 -1.591 -21.526 1.00 91.75 521 LEU A CA 1
ATOM 4202 C C . LEU A 1 521 ? -8.200 -1.883 -20.650 1.00 91.75 521 LEU A C 1
ATOM 4204 O O . LEU A 1 521 ? -9.056 -1.017 -20.526 1.00 91.75 521 LEU A O 1
ATOM 4208 N N . VAL A 1 522 ? -8.253 -3.028 -19.956 1.00 88.12 522 VAL A N 1
ATOM 4209 C CA . VAL A 1 522 ? -9.314 -3.324 -18.968 1.00 88.12 522 VAL A CA 1
ATOM 4210 C C . VAL A 1 522 ? -9.347 -2.319 -17.807 1.00 88.12 522 VAL A C 1
ATOM 4212 O O . VAL A 1 522 ? -10.355 -2.208 -17.115 1.00 88.12 522 VAL A O 1
ATOM 4215 N N . ARG A 1 523 ? -8.241 -1.593 -17.582 1.00 82.88 523 ARG A N 1
ATOM 4216 C CA . ARG A 1 523 ? -8.094 -0.573 -16.531 1.00 82.88 523 ARG A CA 1
ATOM 4217 C C . ARG A 1 523 ? -8.549 0.818 -16.979 1.00 82.88 523 ARG A C 1
ATOM 4219 O O . ARG A 1 523 ? -8.642 1.722 -16.152 1.00 82.88 523 ARG A O 1
ATOM 4226 N N . ILE A 1 524 ? -8.816 1.011 -18.271 1.00 84.06 524 ILE A N 1
ATOM 4227 C CA . ILE A 1 524 ? -9.197 2.307 -18.832 1.00 84.06 524 ILE A CA 1
ATOM 4228 C C . ILE A 1 524 ? -10.723 2.409 -18.871 1.00 84.06 524 ILE A C 1
ATOM 4230 O O . ILE A 1 524 ? -11.423 1.498 -19.303 1.00 84.06 524 ILE A O 1
ATOM 4234 N N . ARG A 1 525 ? -11.280 3.535 -18.411 1.00 81.69 525 ARG A N 1
ATOM 4235 C CA . ARG A 1 525 ? -12.729 3.773 -18.527 1.00 81.69 525 ARG A CA 1
ATOM 4236 C C . ARG A 1 525 ? -13.085 4.090 -19.981 1.00 81.69 525 ARG A C 1
ATOM 4238 O O . ARG A 1 525 ? -12.307 4.718 -20.696 1.00 81.69 525 ARG A O 1
ATOM 4245 N N . SER A 1 526 ? -14.277 3.693 -20.425 1.00 84.50 526 SER A N 1
ATOM 4246 C CA . SER A 1 526 ? -14.738 3.979 -21.794 1.00 84.50 526 SER A CA 1
ATOM 4247 C C . SER A 1 526 ? -14.647 5.481 -22.116 1.00 84.50 526 SER A C 1
ATOM 4249 O O . SER A 1 526 ? -14.999 6.319 -21.284 1.00 84.50 526 SER A O 1
ATOM 4251 N N . GLY A 1 527 ? -14.125 5.819 -23.299 1.00 83.19 527 GLY A N 1
ATOM 4252 C CA . GLY A 1 527 ? -13.872 7.200 -23.728 1.00 83.19 527 GLY A CA 1
ATOM 4253 C C . GLY A 1 527 ? -12.622 7.877 -23.144 1.00 83.19 527 GLY A C 1
ATOM 4254 O O . GLY A 1 527 ? -12.296 8.978 -23.581 1.00 83.19 527 GLY A O 1
ATOM 4255 N N . GLN A 1 528 ? -11.909 7.251 -22.201 1.00 84.12 528 GLN A N 1
ATOM 4256 C CA . GLN A 1 528 ? -10.667 7.790 -21.631 1.00 84.12 528 GLN A CA 1
ATOM 4257 C C . GLN A 1 528 ? -9.426 7.386 -22.444 1.00 84.12 528 GLN A C 1
ATOM 4259 O O . GLN A 1 528 ? -9.470 6.496 -23.300 1.00 84.12 528 GLN A O 1
ATOM 4264 N N . ARG A 1 529 ? -8.310 8.066 -22.163 1.00 86.69 529 ARG A N 1
ATOM 4265 C CA . ARG A 1 529 ? -6.984 7.832 -22.755 1.00 86.69 529 ARG A CA 1
ATOM 4266 C C . ARG A 1 529 ? -6.048 7.157 -21.755 1.00 86.69 529 ARG A C 1
ATOM 4268 O O . ARG A 1 529 ? -6.355 7.081 -20.569 1.00 86.69 529 ARG A O 1
ATOM 4275 N N . ILE A 1 530 ? -4.894 6.691 -22.233 1.00 84.00 530 ILE A N 1
ATOM 4276 C CA . ILE A 1 530 ? -3.829 6.210 -21.348 1.00 84.00 530 ILE A CA 1
ATOM 4277 C C . ILE A 1 530 ? -3.087 7.421 -20.766 1.00 84.00 530 ILE A C 1
ATOM 4279 O O . ILE A 1 530 ? -2.519 8.239 -21.502 1.00 84.00 530 ILE A O 1
ATOM 4283 N N . GLU A 1 531 ? -3.096 7.543 -19.441 1.00 77.25 531 GLU A N 1
ATOM 4284 C CA . GLU A 1 531 ? -2.471 8.662 -18.722 1.00 77.25 531 GLU A CA 1
ATOM 4285 C C . GLU A 1 531 ? -1.165 8.276 -18.029 1.00 77.25 531 GLU A C 1
ATOM 4287 O O . GLU A 1 531 ? -0.180 9.002 -18.144 1.00 77.25 531 GLU A O 1
ATOM 4292 N N . GLU A 1 532 ? -1.152 7.113 -17.381 1.00 76.88 532 GLU A N 1
ATOM 4293 C CA . GLU A 1 532 ? -0.033 6.605 -16.587 1.00 76.88 532 GLU A CA 1
ATOM 4294 C C . GLU A 1 532 ? 1.192 6.278 -17.472 1.00 76.88 532 GLU A C 1
ATOM 4296 O O . GLU A 1 532 ? 1.060 5.731 -18.573 1.00 76.88 532 GLU A O 1
ATOM 4301 N N . ALA A 1 533 ? 2.391 6.656 -17.016 1.00 73.12 533 ALA A N 1
ATOM 4302 C CA . ALA A 1 533 ? 3.626 6.593 -17.789 1.00 73.12 533 ALA A CA 1
ATOM 4303 C C . ALA A 1 533 ? 4.035 5.164 -18.173 1.00 73.12 533 ALA A C 1
ATOM 4305 O O . ALA A 1 533 ? 4.387 4.961 -19.338 1.00 73.12 533 ALA A O 1
ATOM 4306 N N . HIS A 1 534 ? 3.945 4.184 -17.269 1.00 80.81 534 HIS A N 1
ATOM 4307 C CA . HIS A 1 534 ? 4.272 2.789 -17.568 1.00 80.81 534 HIS A CA 1
ATOM 4308 C C . HIS A 1 534 ? 3.275 2.183 -18.571 1.00 80.81 534 HIS A C 1
ATOM 4310 O O . HIS A 1 534 ? 3.667 1.522 -19.532 1.00 80.81 534 HIS A O 1
ATOM 4316 N N . MET A 1 535 ? 1.974 2.452 -18.425 1.00 85.62 535 MET A N 1
ATOM 4317 C CA . MET A 1 535 ? 0.968 2.023 -19.404 1.00 85.62 535 MET A CA 1
ATOM 4318 C C . MET A 1 535 ? 1.217 2.631 -20.792 1.00 85.62 535 MET A C 1
ATOM 4320 O O . MET A 1 535 ? 1.117 1.934 -21.809 1.00 85.62 535 MET A O 1
ATOM 4324 N N . ARG A 1 536 ? 1.581 3.923 -20.846 1.00 91.25 536 ARG A N 1
ATOM 4325 C CA . ARG A 1 536 ? 1.949 4.602 -22.098 1.00 91.25 536 ARG A CA 1
ATOM 4326 C C . ARG A 1 536 ? 3.180 3.976 -22.735 1.00 91.25 536 ARG A C 1
ATOM 4328 O O . ARG A 1 536 ? 3.186 3.801 -23.948 1.00 91.25 536 ARG A O 1
ATOM 4335 N N . ASN A 1 537 ? 4.194 3.637 -21.941 1.00 95.56 537 ASN A N 1
ATOM 4336 C CA . ASN A 1 537 ? 5.426 3.014 -22.417 1.00 95.56 537 ASN A CA 1
ATOM 4337 C C . ASN A 1 537 ? 5.117 1.645 -23.070 1.00 95.56 537 ASN A C 1
ATOM 4339 O O . ASN A 1 537 ? 5.480 1.414 -24.226 1.00 95.56 537 ASN A O 1
ATOM 4343 N N . ARG A 1 538 ? 4.338 0.789 -22.386 1.00 97.25 538 ARG A N 1
ATOM 4344 C CA . ARG A 1 538 ? 3.988 -0.556 -22.876 1.00 97.25 538 ARG A CA 1
ATOM 4345 C C . ARG A 1 538 ? 3.146 -0.487 -24.141 1.00 97.25 538 ARG A C 1
ATOM 4347 O O . ARG A 1 538 ? 3.366 -1.251 -25.084 1.00 97.25 538 ARG A O 1
ATOM 4354 N N . ALA A 1 539 ? 2.190 0.447 -24.176 1.00 97.38 539 ALA A N 1
ATOM 4355 C CA . ALA A 1 539 ? 1.402 0.736 -25.371 1.00 97.38 539 ALA A CA 1
ATOM 4356 C C . ALA A 1 539 ? 2.304 1.200 -26.519 1.00 97.38 539 ALA A C 1
ATOM 4358 O O . ALA A 1 539 ? 2.186 0.681 -27.627 1.00 97.38 539 ALA A O 1
ATOM 4359 N N . LEU A 1 540 ? 3.217 2.135 -26.243 1.00 98.44 540 LEU A N 1
ATOM 4360 C CA . LEU A 1 540 ? 4.149 2.693 -27.216 1.00 98.44 540 LEU A CA 1
ATOM 4361 C C . LEU A 1 540 ? 4.982 1.594 -27.866 1.00 98.44 540 LEU A C 1
ATOM 4363 O O . LEU A 1 540 ? 4.947 1.459 -29.087 1.00 98.44 540 LEU A O 1
ATOM 4367 N N . ILE A 1 541 ? 5.678 0.790 -27.062 1.00 98.75 541 ILE A N 1
ATOM 4368 C CA . ILE A 1 541 ? 6.551 -0.279 -27.554 1.00 98.75 541 ILE A CA 1
ATOM 4369 C C . ILE A 1 541 ? 5.742 -1.290 -28.362 1.00 98.75 541 ILE A C 1
ATOM 4371 O O . ILE A 1 541 ? 6.085 -1.589 -29.505 1.00 98.75 541 ILE A O 1
ATOM 4375 N N . SER A 1 542 ? 4.634 -1.779 -27.806 1.00 98.31 542 SER A N 1
ATOM 4376 C CA . SER A 1 542 ? 3.876 -2.861 -28.438 1.00 98.31 542 SER A CA 1
ATOM 4377 C C . SER A 1 542 ? 3.218 -2.426 -29.747 1.00 98.31 542 SER A C 1
ATOM 4379 O O . SER A 1 542 ? 3.216 -3.178 -30.722 1.00 98.31 542 SER A O 1
ATOM 4381 N N . ARG A 1 543 ? 2.696 -1.193 -29.800 1.00 98.12 543 ARG A N 1
ATOM 4382 C CA . ARG A 1 543 ? 2.079 -0.632 -31.010 1.00 98.12 543 ARG A CA 1
ATOM 4383 C C . ARG A 1 543 ? 3.114 -0.233 -32.057 1.00 98.12 543 ARG A C 1
ATOM 4385 O O . ARG A 1 543 ? 2.841 -0.370 -33.241 1.00 98.12 543 ARG A O 1
ATOM 4392 N N . TRP A 1 544 ? 4.300 0.212 -31.647 1.00 98.50 544 TRP A N 1
ATOM 4393 C CA . TRP A 1 544 ? 5.389 0.468 -32.585 1.00 98.50 544 TRP A CA 1
ATOM 4394 C C . TRP A 1 544 ? 5.876 -0.833 -33.236 1.00 98.50 544 TRP A C 1
ATOM 4396 O O . TRP A 1 544 ? 6.050 -0.886 -34.451 1.00 98.50 544 TRP A O 1
ATOM 4406 N N . VAL A 1 545 ? 6.038 -1.905 -32.451 1.00 98.19 545 VAL A N 1
ATOM 4407 C CA . VAL A 1 545 ? 6.484 -3.216 -32.954 1.00 98.19 545 VAL A CA 1
ATOM 4408 C C . VAL A 1 545 ? 5.487 -3.805 -33.950 1.00 98.19 545 VAL A C 1
ATOM 4410 O O . VAL A 1 545 ? 5.904 -4.246 -35.020 1.00 98.19 545 VAL A O 1
ATOM 4413 N N . ILE A 1 546 ? 4.186 -3.787 -33.638 1.00 96.38 546 ILE A N 1
ATOM 4414 C CA . ILE A 1 546 ? 3.158 -4.334 -34.540 1.00 96.38 546 ILE A CA 1
ATOM 4415 C C . ILE A 1 546 ? 2.964 -3.501 -35.816 1.00 96.38 546 ILE A C 1
ATOM 4417 O O . ILE A 1 546 ? 2.589 -4.061 -36.839 1.00 96.38 546 ILE A O 1
ATOM 4421 N N . ASP A 1 547 ? 3.220 -2.189 -35.775 1.00 96.81 547 ASP A N 1
ATOM 4422 C CA . ASP A 1 547 ? 3.146 -1.317 -36.958 1.00 96.81 547 ASP A CA 1
ATOM 4423 C C . ASP A 1 547 ? 4.405 -1.431 -37.840 1.00 96.81 547 ASP A C 1
ATOM 4425 O O . ASP A 1 547 ? 4.348 -1.279 -39.058 1.00 96.81 547 ASP A O 1
ATOM 4429 N N . THR A 1 548 ? 5.554 -1.741 -37.229 1.00 97.19 548 THR A N 1
ATOM 4430 C CA . THR A 1 548 ? 6.850 -1.833 -37.922 1.00 97.19 548 THR A CA 1
ATOM 4431 C C . THR A 1 548 ? 7.075 -3.191 -38.585 1.00 97.19 548 THR A C 1
ATOM 4433 O O . THR A 1 548 ? 7.671 -3.269 -39.662 1.00 97.19 548 THR A O 1
ATOM 4436 N N . LEU A 1 549 ? 6.656 -4.277 -37.935 1.00 97.81 549 LEU A N 1
ATOM 4437 C CA . LEU A 1 549 ? 6.907 -5.633 -38.412 1.00 97.81 549 LEU A CA 1
ATOM 4438 C C . LEU A 1 549 ? 5.770 -6.135 -39.313 1.00 97.81 549 LEU A C 1
ATOM 4440 O O . LEU A 1 549 ? 4.607 -5.795 -39.108 1.00 97.81 549 LEU A O 1
ATOM 4444 N N . PRO A 1 550 ? 6.081 -6.967 -40.320 1.00 97.12 550 PRO A N 1
ATOM 4445 C CA . PRO A 1 550 ? 5.072 -7.467 -41.239 1.00 97.12 550 PRO A CA 1
ATOM 4446 C C . PRO A 1 550 ? 4.213 -8.557 -40.575 1.00 97.12 550 PRO A C 1
ATOM 4448 O O . PRO A 1 550 ? 4.649 -9.232 -39.637 1.00 97.12 550 PRO A O 1
ATOM 4451 N N . LYS A 1 551 ? 2.997 -8.768 -41.094 1.00 95.50 551 LYS A N 1
ATOM 4452 C CA . LYS A 1 551 ? 2.013 -9.702 -40.514 1.00 95.50 551 LYS A CA 1
ATOM 4453 C C . LYS A 1 551 ? 2.501 -11.148 -40.431 1.00 95.50 551 LYS A C 1
ATOM 4455 O O . LYS A 1 551 ? 2.083 -11.889 -39.552 1.00 95.50 551 LYS A O 1
ATOM 4460 N N . GLU A 1 552 ? 3.432 -11.550 -41.296 1.00 96.31 552 GLU A N 1
ATOM 4461 C CA . GLU A 1 552 ? 4.075 -12.868 -41.266 1.00 96.31 552 GLU A CA 1
ATOM 4462 C C . GLU A 1 552 ? 4.977 -13.085 -40.033 1.00 96.31 552 GLU A C 1
ATOM 4464 O O . GLU A 1 552 ? 5.490 -14.191 -39.836 1.00 96.31 552 GLU A O 1
ATOM 4469 N N . VAL A 1 553 ? 5.224 -12.038 -39.235 1.00 97.00 553 VAL A N 1
ATOM 4470 C CA . VAL A 1 553 ? 5.951 -12.095 -37.958 1.00 97.00 553 VAL A CA 1
ATOM 4471 C C . VAL A 1 553 ? 4.979 -12.061 -36.786 1.00 97.00 553 VAL A C 1
ATOM 4473 O O . VAL A 1 553 ? 5.014 -12.964 -35.950 1.00 97.00 553 VAL A O 1
ATOM 4476 N N . LEU A 1 554 ? 4.117 -11.048 -36.725 1.00 97.06 554 LEU A N 1
ATOM 4477 C CA . LEU A 1 554 ? 3.058 -10.940 -35.728 1.00 97.06 554 LEU A CA 1
ATOM 4478 C C . LEU A 1 554 ? 1.868 -10.157 -36.274 1.00 97.06 554 LEU A C 1
ATOM 4480 O O . LEU A 1 554 ? 2.026 -9.250 -37.090 1.00 97.06 554 LEU A O 1
ATOM 4484 N N . GLU A 1 555 ? 0.683 -10.466 -35.769 1.00 95.56 555 GLU A N 1
ATOM 4485 C CA . GLU A 1 555 ? -0.535 -9.737 -36.094 1.00 95.56 555 GLU A CA 1
ATOM 4486 C C . GLU A 1 555 ? -1.524 -9.736 -34.929 1.00 95.56 555 GLU A C 1
ATOM 4488 O O . GLU A 1 555 ? -1.496 -10.597 -34.046 1.00 95.56 555 GLU A O 1
ATOM 4493 N N . GLN A 1 556 ? -2.412 -8.743 -34.934 1.00 93.75 556 GLN A N 1
ATOM 4494 C CA . GLN A 1 556 ? -3.497 -8.625 -33.972 1.00 93.75 556 GLN A CA 1
ATOM 4495 C C . GLN A 1 556 ? -4.833 -8.627 -34.708 1.00 93.75 556 GLN A C 1
ATOM 4497 O O . GLN A 1 556 ? -5.114 -7.752 -35.531 1.00 93.75 556 GLN A O 1
ATOM 4502 N N . GLU A 1 557 ? -5.687 -9.578 -34.346 1.00 90.00 557 GLU A N 1
ATOM 4503 C CA . GLU A 1 557 ? -7.055 -9.690 -34.838 1.00 90.00 557 GLU A CA 1
ATOM 4504 C C . GLU A 1 557 ? -8.029 -9.472 -33.677 1.00 90.00 557 GLU A C 1
ATOM 4506 O O . GLU A 1 557 ? -8.268 -10.355 -32.851 1.00 90.00 557 GLU A O 1
ATOM 4511 N N . GLY A 1 558 ? -8.579 -8.259 -33.574 1.00 88.75 558 GLY A N 1
ATOM 4512 C CA . GLY A 1 558 ? -9.425 -7.888 -32.439 1.00 88.75 558 GLY A CA 1
ATOM 4513 C C . GLY A 1 558 ? -8.656 -8.000 -31.120 1.00 88.75 558 GLY A C 1
ATOM 4514 O O . GLY A 1 558 ? -7.657 -7.309 -30.926 1.00 88.75 558 GLY A O 1
ATOM 4515 N N . THR A 1 559 ? -9.117 -8.862 -30.214 1.00 88.56 559 THR A N 1
ATOM 4516 C CA . THR A 1 559 ? -8.490 -9.115 -28.904 1.00 88.56 559 THR A CA 1
ATOM 4517 C C . THR A 1 559 ? -7.480 -10.262 -28.917 1.00 88.56 559 THR A C 1
ATOM 4519 O O . THR A 1 559 ? -7.037 -10.671 -27.849 1.00 88.56 559 THR A O 1
ATOM 4522 N N . ASN A 1 560 ? -7.148 -10.813 -30.086 1.00 91.06 560 ASN A N 1
ATOM 4523 C CA . ASN A 1 560 ? -6.217 -11.925 -30.216 1.00 91.06 560 ASN A CA 1
ATOM 4524 C C . ASN A 1 560 ? -4.872 -11.437 -30.767 1.00 91.06 560 ASN A C 1
ATOM 4526 O O . ASN A 1 560 ? -4.829 -10.839 -31.842 1.00 91.06 560 ASN A O 1
ATOM 4530 N N . LEU A 1 561 ? -3.788 -11.713 -30.040 1.00 95.81 561 LEU A N 1
ATOM 4531 C CA . LEU A 1 561 ? -2.416 -11.502 -30.500 1.00 95.81 561 LEU A CA 1
ATOM 4532 C C . LEU A 1 561 ? -1.841 -12.832 -30.988 1.00 95.81 561 LEU A C 1
ATOM 4534 O O . LEU A 1 561 ? -1.808 -13.809 -30.234 1.00 95.81 561 LEU A O 1
ATOM 4538 N N . ILE A 1 562 ? -1.339 -12.839 -32.220 1.00 96.12 562 ILE A N 1
ATOM 4539 C CA . ILE A 1 562 ? -0.695 -13.991 -32.845 1.00 96.12 562 ILE A CA 1
ATOM 4540 C C . ILE A 1 562 ? 0.756 -13.619 -33.150 1.00 96.12 562 ILE A C 1
ATOM 4542 O O . ILE A 1 562 ? 1.017 -12.652 -33.862 1.00 96.12 562 ILE A O 1
ATOM 4546 N N . ILE A 1 563 ? 1.702 -14.391 -32.611 1.00 97.44 563 ILE A N 1
ATOM 4547 C CA . ILE A 1 563 ? 3.131 -14.265 -32.916 1.00 97.44 563 ILE A CA 1
ATOM 4548 C C . ILE A 1 563 ? 3.559 -15.517 -33.676 1.00 97.44 563 ILE A C 1
ATOM 4550 O O . ILE A 1 563 ? 3.552 -16.616 -33.128 1.00 97.44 563 ILE A O 1
ATOM 4554 N N . HIS A 1 564 ? 3.939 -15.340 -34.939 1.00 96.62 564 HIS A N 1
ATOM 4555 C CA . HIS A 1 564 ? 4.416 -16.411 -35.816 1.00 96.62 564 HIS A CA 1
ATOM 4556 C C . HIS A 1 564 ? 5.927 -16.621 -35.685 1.00 96.62 564 HIS A C 1
ATOM 4558 O O . HIS A 1 564 ? 6.411 -17.743 -35.823 1.00 96.62 564 HIS A O 1
ATOM 4564 N N . LYS A 1 565 ? 6.686 -15.540 -35.446 1.00 97.50 565 LYS A N 1
ATOM 4565 C CA . LYS A 1 565 ? 8.155 -15.558 -35.328 1.00 97.50 565 LYS A CA 1
ATOM 4566 C C . LYS A 1 565 ? 8.617 -14.594 -34.242 1.00 97.50 565 LYS A C 1
ATOM 4568 O O . LYS A 1 565 ? 8.280 -13.415 -34.280 1.00 97.50 565 LYS A O 1
ATOM 4573 N N . TYR A 1 566 ? 9.422 -15.079 -33.302 1.00 97.06 566 TYR A N 1
ATOM 4574 C CA . TYR A 1 566 ? 9.874 -14.284 -32.155 1.00 97.06 566 TYR A CA 1
ATOM 4575 C C . TYR A 1 566 ? 11.203 -13.571 -32.412 1.00 97.06 566 TYR A C 1
ATOM 4577 O O . TYR A 1 566 ? 11.485 -12.536 -31.816 1.00 97.06 566 TYR A O 1
ATOM 4585 N N . GLU A 1 567 ? 12.035 -14.109 -33.295 1.00 95.44 567 GLU A N 1
ATOM 4586 C CA . GLU A 1 567 ? 13.390 -13.631 -33.551 1.00 95.44 567 GLU A CA 1
ATOM 4587 C C . GLU A 1 567 ? 13.406 -12.204 -34.136 1.00 95.44 567 GLU A C 1
ATOM 4589 O O . GLU A 1 567 ? 14.133 -11.368 -33.594 1.00 95.44 567 GLU A O 1
ATOM 4594 N N . PRO A 1 568 ? 12.564 -11.847 -35.134 1.00 98.19 568 PRO A N 1
ATOM 4595 C CA . PRO A 1 568 ? 12.540 -10.481 -35.667 1.00 98.19 568 PRO A CA 1
ATOM 4596 C C . PRO A 1 568 ? 12.032 -9.439 -34.657 1.00 98.19 568 PRO A C 1
ATOM 4598 O O . PRO A 1 568 ? 12.341 -8.255 -34.776 1.00 98.19 568 PRO A O 1
ATOM 4601 N N . ILE A 1 569 ? 11.277 -9.863 -33.636 1.00 98.44 569 ILE A N 1
ATOM 4602 C CA . ILE A 1 569 ? 10.785 -8.971 -32.576 1.00 98.44 569 ILE A CA 1
ATOM 4603 C C . ILE A 1 569 ? 11.956 -8.436 -31.744 1.00 98.44 569 ILE A C 1
ATOM 4605 O O . ILE A 1 569 ? 11.978 -7.255 -31.402 1.00 98.44 569 ILE A O 1
ATOM 4609 N N . ARG A 1 570 ? 12.977 -9.264 -31.486 1.00 97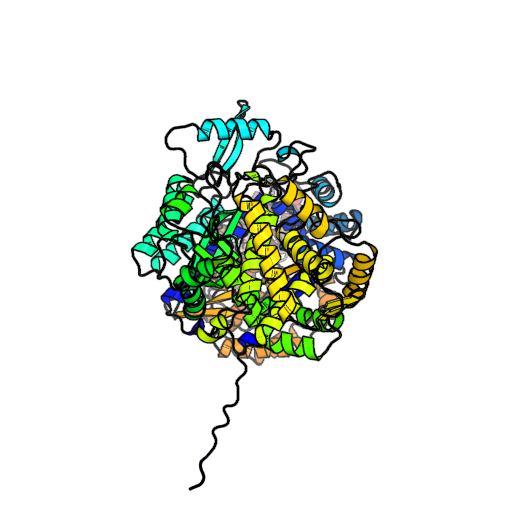.94 570 ARG A N 1
ATOM 4610 C CA . ARG A 1 570 ? 14.190 -8.827 -30.780 1.00 97.94 570 ARG A CA 1
ATOM 4611 C C . ARG A 1 570 ? 14.921 -7.721 -31.545 1.00 97.94 570 ARG A C 1
ATOM 4613 O O . ARG A 1 570 ? 15.371 -6.748 -30.944 1.00 97.94 570 ARG A O 1
ATOM 4620 N N . GLU A 1 571 ? 15.031 -7.859 -32.865 1.00 97.56 571 GLU A N 1
ATOM 4621 C CA . GLU A 1 571 ? 15.656 -6.848 -33.728 1.00 97.56 571 GLU A CA 1
ATOM 4622 C C . GLU A 1 571 ? 14.865 -5.535 -33.711 1.00 97.56 571 GLU A C 1
ATOM 4624 O O . GLU A 1 571 ? 15.453 -4.457 -33.595 1.00 97.56 571 GLU A O 1
ATOM 4629 N N . ALA A 1 572 ? 13.531 -5.621 -33.737 1.00 98.44 572 ALA A N 1
ATOM 4630 C CA . ALA A 1 572 ? 12.647 -4.468 -33.603 1.00 98.44 572 ALA A CA 1
ATOM 4631 C C . ALA A 1 572 ? 12.825 -3.763 -32.247 1.00 98.44 572 ALA A C 1
ATOM 4633 O O . ALA A 1 572 ? 13.004 -2.544 -32.220 1.00 98.44 572 ALA A O 1
ATOM 4634 N N . PHE A 1 573 ? 12.869 -4.511 -31.136 1.00 98.62 573 PHE A N 1
ATOM 4635 C CA . PHE A 1 573 ? 13.163 -3.944 -29.816 1.00 98.62 573 PHE A CA 1
ATOM 4636 C C . PHE A 1 573 ? 14.520 -3.238 -29.786 1.00 98.62 573 PHE A C 1
ATOM 4638 O O . PHE A 1 573 ? 14.610 -2.112 -29.305 1.00 98.62 573 PHE A O 1
ATOM 4645 N N . GLY A 1 574 ? 15.566 -3.843 -30.358 1.00 98.38 574 GLY A N 1
ATOM 4646 C CA . GLY A 1 574 ? 16.887 -3.218 -30.439 1.00 98.38 574 GLY A CA 1
ATOM 4647 C C . GLY A 1 574 ? 16.893 -1.927 -31.267 1.00 98.38 574 GLY A C 1
ATOM 4648 O O . GLY A 1 574 ? 17.497 -0.934 -30.861 1.00 98.38 574 GLY A O 1
ATOM 4649 N N . SER A 1 575 ? 16.178 -1.906 -32.396 1.00 98.44 575 SER A N 1
ATOM 4650 C CA . SER A 1 575 ? 16.041 -0.707 -33.231 1.00 98.44 575 SER A CA 1
ATOM 4651 C C . SER A 1 575 ? 15.298 0.419 -32.509 1.00 98.44 575 SER A C 1
ATOM 4653 O O . SER A 1 575 ? 15.718 1.575 -32.587 1.00 98.44 575 SER A O 1
ATOM 4655 N N . LEU A 1 576 ? 14.214 0.102 -31.795 1.00 98.62 576 LEU A N 1
ATOM 4656 C CA . LEU A 1 576 ? 13.473 1.099 -31.024 1.00 98.62 576 LEU A CA 1
ATOM 4657 C C . LEU A 1 576 ? 14.284 1.591 -29.820 1.00 98.62 576 LEU A C 1
ATOM 4659 O O . LEU A 1 576 ? 14.301 2.791 -29.557 1.00 98.62 576 LEU A O 1
ATOM 4663 N N . LEU A 1 577 ? 15.016 0.701 -29.137 1.00 98.62 577 LEU A N 1
ATOM 4664 C CA . LEU A 1 577 ? 15.915 1.064 -28.038 1.00 98.62 577 LEU A CA 1
ATOM 4665 C C . LEU A 1 577 ? 16.975 2.062 -28.500 1.00 98.62 577 LEU A C 1
ATOM 4667 O O . LEU A 1 577 ? 17.239 3.048 -27.814 1.00 98.62 577 LEU A O 1
ATOM 4671 N N . LYS A 1 578 ? 17.550 1.839 -29.687 1.00 98.50 578 LYS A N 1
ATOM 4672 C CA . LYS A 1 578 ? 18.511 2.760 -30.295 1.00 98.50 578 LYS A CA 1
ATOM 4673 C C . LYS A 1 578 ? 17.929 4.160 -30.473 1.00 98.50 578 LYS A C 1
ATOM 4675 O O . LYS A 1 578 ? 18.581 5.139 -30.110 1.00 98.50 578 LYS A O 1
ATOM 4680 N N . GLU A 1 579 ? 16.717 4.256 -31.019 1.00 98.44 579 GLU A N 1
ATOM 4681 C CA . GLU A 1 579 ? 16.067 5.546 -31.261 1.00 98.44 579 GLU A CA 1
ATOM 4682 C C . GLU A 1 579 ? 15.649 6.228 -29.956 1.00 98.44 579 GLU A C 1
ATOM 4684 O O . GLU A 1 579 ? 15.922 7.410 -29.766 1.00 98.44 579 GLU A O 1
ATOM 4689 N N . ILE A 1 580 ? 15.070 5.490 -29.009 1.00 98.12 580 ILE A N 1
ATOM 4690 C CA . ILE A 1 580 ? 14.690 6.029 -27.699 1.00 98.12 580 ILE A CA 1
ATOM 4691 C C . ILE A 1 580 ? 15.919 6.514 -26.917 1.00 98.12 580 ILE A C 1
ATOM 4693 O O . ILE A 1 580 ? 15.888 7.602 -26.333 1.00 98.12 580 ILE A O 1
ATOM 4697 N N . GLN A 1 581 ? 17.032 5.772 -26.953 1.00 97.69 581 GLN A N 1
ATOM 4698 C CA . GLN A 1 581 ? 18.286 6.223 -26.354 1.00 97.69 581 GLN A CA 1
ATOM 4699 C C . GLN A 1 581 ? 18.799 7.497 -27.033 1.00 97.69 581 GLN A C 1
ATOM 4701 O O . GLN A 1 581 ? 19.195 8.420 -26.328 1.00 97.69 581 GLN A O 1
ATOM 4706 N N . ARG A 1 582 ? 18.753 7.598 -28.371 1.00 98.06 582 ARG A N 1
ATOM 4707 C CA . ARG A 1 582 ? 19.125 8.827 -29.095 1.00 98.06 582 ARG A CA 1
ATOM 4708 C C . ARG A 1 582 ? 18.258 10.010 -28.660 1.00 98.06 582 ARG A C 1
ATOM 4710 O O . ARG A 1 582 ? 18.796 11.069 -28.346 1.00 98.06 582 ARG A O 1
ATOM 4717 N N . ILE A 1 583 ? 16.937 9.830 -28.603 1.00 97.62 583 ILE A N 1
ATOM 4718 C CA . ILE A 1 583 ? 15.981 10.859 -28.169 1.00 97.62 583 ILE A CA 1
ATOM 4719 C C . ILE A 1 583 ? 16.346 11.374 -26.775 1.00 97.62 583 ILE A C 1
ATOM 4721 O O . ILE A 1 583 ? 16.488 12.585 -26.587 1.00 97.62 583 ILE A O 1
ATOM 4725 N N . LYS A 1 584 ? 16.554 10.464 -25.814 1.00 93.50 584 LYS A N 1
ATOM 4726 C CA . LYS A 1 584 ? 16.963 10.810 -24.448 1.00 93.50 584 LYS A CA 1
ATOM 4727 C C . LYS A 1 584 ? 18.311 11.524 -24.440 1.00 93.50 584 LYS A C 1
ATOM 4729 O O . LYS A 1 584 ? 18.419 12.618 -23.895 1.00 93.50 584 LYS A O 1
ATOM 4734 N N . SER A 1 585 ? 19.326 10.936 -25.069 1.00 94.50 585 SER A N 1
ATOM 4735 C CA . SER A 1 585 ? 20.696 11.441 -25.027 1.00 94.50 585 SER A CA 1
ATOM 4736 C C . SER A 1 585 ? 20.872 12.788 -25.722 1.00 94.50 585 SER A C 1
ATOM 4738 O O . SER A 1 585 ? 21.732 13.560 -25.305 1.00 94.50 585 SER A O 1
ATOM 4740 N N . CYS A 1 586 ? 20.062 13.095 -26.736 1.00 95.88 586 CYS A N 1
ATOM 4741 C CA . CYS A 1 586 ? 20.051 14.388 -27.422 1.00 95.88 586 CYS A CA 1
ATOM 4742 C C . CYS A 1 586 ? 19.089 15.415 -26.806 1.00 95.88 586 CYS A C 1
ATOM 4744 O O . CYS A 1 586 ? 19.136 16.578 -27.202 1.00 95.88 586 CYS A O 1
ATOM 4746 N N . GLY A 1 587 ? 18.205 15.013 -25.886 1.00 92.31 587 GLY A N 1
ATOM 4747 C CA . GLY A 1 587 ? 17.149 15.886 -25.368 1.00 92.31 587 GLY A CA 1
ATOM 4748 C C . GLY A 1 587 ? 16.104 16.262 -26.426 1.00 92.31 587 GLY A C 1
ATOM 4749 O O . GLY A 1 587 ? 15.602 17.385 -26.433 1.00 92.31 587 GLY A O 1
ATOM 4750 N N . ASP A 1 588 ? 15.797 15.346 -27.348 1.00 97.12 588 ASP A N 1
ATOM 4751 C CA . ASP A 1 588 ? 14.907 15.578 -28.491 1.00 97.12 588 ASP A CA 1
ATOM 4752 C C . ASP A 1 588 ? 13.425 15.511 -28.078 1.00 97.12 588 ASP A C 1
ATOM 4754 O O . ASP A 1 588 ? 12.708 14.537 -28.316 1.00 97.12 588 ASP A O 1
ATOM 4758 N N . ALA A 1 589 ? 12.956 16.568 -27.412 1.00 89.75 589 ALA A N 1
ATOM 4759 C CA . ALA A 1 589 ? 11.597 16.643 -26.878 1.00 89.75 589 ALA A CA 1
ATOM 4760 C C . ALA A 1 589 ? 10.500 16.532 -27.952 1.00 89.75 589 ALA A C 1
ATOM 4762 O O . ALA A 1 589 ? 9.381 16.111 -27.648 1.00 89.75 589 ALA A O 1
ATOM 4763 N N . LEU A 1 590 ? 10.794 16.921 -29.199 1.00 94.38 590 LEU A N 1
ATOM 4764 C CA . LEU A 1 590 ? 9.847 16.823 -30.310 1.00 94.38 590 LEU A CA 1
ATOM 4765 C C . LEU A 1 590 ? 9.680 15.370 -30.751 1.00 94.38 590 LEU A C 1
ATOM 4767 O O . LEU A 1 590 ? 8.547 14.894 -30.799 1.00 94.38 590 LEU A O 1
ATOM 4771 N N . ALA A 1 591 ? 10.778 14.643 -30.971 1.00 97.38 591 ALA A N 1
ATOM 4772 C CA . ALA A 1 591 ? 10.705 13.221 -31.293 1.00 97.38 591 ALA A CA 1
ATOM 4773 C C . ALA A 1 591 ? 10.056 12.411 -30.156 1.00 97.38 591 ALA A C 1
ATOM 4775 O O . ALA A 1 591 ? 9.201 11.565 -30.418 1.00 97.38 591 ALA A O 1
ATOM 4776 N N . ALA A 1 592 ? 10.377 12.723 -28.892 1.00 94.38 592 ALA A N 1
ATOM 4777 C CA . ALA A 1 592 ? 9.719 12.120 -27.729 1.00 94.38 592 ALA A CA 1
ATOM 4778 C C . ALA A 1 592 ? 8.196 12.326 -27.756 1.00 94.38 592 ALA A C 1
ATOM 4780 O O . ALA A 1 592 ? 7.425 11.374 -27.628 1.00 94.38 592 ALA A O 1
ATOM 4781 N N . LYS A 1 593 ? 7.756 13.572 -27.963 1.00 92.69 593 LYS A N 1
ATOM 4782 C CA . LYS A 1 593 ? 6.338 13.924 -28.081 1.00 92.69 593 LYS A CA 1
ATOM 4783 C C . LYS A 1 593 ? 5.658 13.147 -29.204 1.00 92.69 593 LYS A C 1
ATOM 4785 O O . LYS A 1 593 ? 4.557 12.643 -28.993 1.00 92.69 593 LYS A O 1
ATOM 4790 N N . ASP A 1 594 ? 6.273 13.084 -30.379 1.00 96.56 594 ASP A N 1
ATOM 4791 C CA . ASP A 1 594 ? 5.671 12.458 -31.554 1.00 96.56 594 ASP A CA 1
ATOM 4792 C C . ASP A 1 594 ? 5.542 10.941 -31.365 1.00 96.56 594 ASP A C 1
ATOM 4794 O O . ASP A 1 594 ? 4.472 10.385 -31.623 1.00 96.56 594 ASP A O 1
ATOM 4798 N N . LEU A 1 595 ? 6.565 10.285 -30.807 1.00 96.88 595 LEU A N 1
ATOM 4799 C CA . LEU A 1 595 ? 6.545 8.856 -30.482 1.00 96.88 595 LEU A CA 1
ATOM 4800 C C . LEU A 1 595 ? 5.436 8.528 -29.464 1.00 96.88 595 LEU A C 1
ATOM 4802 O O . LEU A 1 595 ? 4.592 7.661 -29.703 1.00 96.88 595 LEU A O 1
ATOM 4806 N N . VAL A 1 596 ? 5.388 9.272 -28.351 1.00 94.19 596 VAL A N 1
ATOM 4807 C CA . VAL A 1 596 ? 4.408 9.050 -27.276 1.00 94.19 596 VAL A CA 1
ATOM 4808 C C . VAL A 1 596 ? 2.988 9.359 -27.744 1.00 94.19 596 VAL A C 1
ATOM 4810 O O . VAL A 1 596 ? 2.070 8.595 -27.449 1.00 94.19 596 VAL A O 1
ATOM 4813 N N . LYS A 1 597 ? 2.770 10.439 -28.500 1.00 92.50 597 LYS A N 1
ATOM 4814 C CA . LYS A 1 597 ? 1.432 10.768 -29.013 1.00 92.50 597 LYS A CA 1
ATOM 4815 C C . LYS A 1 597 ? 0.929 9.760 -30.036 1.00 92.50 597 LYS A C 1
ATOM 4817 O O . LYS A 1 597 ? -0.262 9.461 -30.024 1.00 92.50 597 LYS A O 1
ATOM 4822 N N . THR A 1 598 ? 1.811 9.252 -30.892 1.00 96.38 598 THR A N 1
ATOM 4823 C CA . THR A 1 598 ? 1.433 8.307 -31.948 1.00 96.38 598 THR A CA 1
ATOM 4824 C C . THR A 1 598 ? 1.068 6.948 -31.362 1.00 96.38 598 THR A C 1
ATOM 4826 O O . THR A 1 598 ? 0.021 6.401 -31.698 1.00 96.38 598 THR A O 1
ATOM 4829 N N . TYR A 1 599 ? 1.885 6.427 -30.441 1.00 97.56 599 TYR A N 1
ATOM 4830 C CA . TYR A 1 599 ? 1.740 5.045 -29.982 1.00 97.56 599 TYR A CA 1
ATOM 4831 C C . TYR A 1 599 ? 1.304 4.911 -28.516 1.00 97.56 599 TYR A C 1
ATOM 4833 O O . TYR A 1 599 ? 0.625 3.950 -28.174 1.00 97.56 599 TYR A O 1
ATOM 4841 N N . GLY A 1 600 ? 1.620 5.857 -27.632 1.00 93.19 600 GLY A N 1
ATOM 4842 C CA . GLY A 1 600 ? 1.443 5.686 -26.183 1.00 93.19 600 GLY A CA 1
ATOM 4843 C C . GLY A 1 600 ? 0.091 6.118 -25.600 1.00 93.19 600 GLY A C 1
ATOM 4844 O O . GLY A 1 600 ? -0.296 5.603 -24.558 1.00 93.19 600 GLY A O 1
ATOM 4845 N N . ILE A 1 601 ? -0.637 7.055 -26.224 1.00 90.44 601 ILE A N 1
ATOM 4846 C CA . ILE A 1 601 ? -1.765 7.750 -25.555 1.00 90.44 601 ILE A CA 1
ATOM 4847 C C . ILE A 1 601 ? -3.147 7.242 -25.976 1.00 90.44 601 ILE A C 1
ATOM 4849 O O . ILE A 1 601 ? -4.005 6.986 -25.127 1.00 90.44 601 ILE A O 1
ATOM 4853 N N . GLU A 1 602 ? -3.406 7.178 -27.283 1.00 92.12 602 GLU A N 1
ATOM 4854 C CA . GLU A 1 602 ? -4.770 6.990 -27.784 1.00 92.12 602 GLU A CA 1
ATOM 4855 C C . GLU A 1 602 ? -5.259 5.553 -27.580 1.00 92.12 602 GLU A C 1
ATOM 4857 O O . GLU A 1 602 ? -4.496 4.591 -27.665 1.00 92.12 602 GLU A O 1
ATOM 4862 N N . VAL A 1 603 ? -6.554 5.395 -27.312 1.00 92.56 603 VAL A N 1
ATOM 4863 C CA . VAL A 1 603 ? -7.190 4.086 -27.115 1.00 92.56 603 VAL A CA 1
ATOM 4864 C C . VAL A 1 603 ? -8.158 3.831 -28.272 1.00 92.56 603 VAL A C 1
ATOM 4866 O O . VAL A 1 603 ? -9.131 4.580 -28.417 1.00 92.56 603 VAL A O 1
ATOM 4869 N N . PRO A 1 604 ? -7.937 2.793 -29.108 1.00 91.38 604 PRO A N 1
ATOM 4870 C CA . PRO A 1 604 ? -8.849 2.476 -30.201 1.00 91.38 604 PRO A CA 1
ATOM 4871 C C . PRO A 1 604 ? -10.220 2.066 -29.650 1.00 91.38 604 PRO A C 1
ATOM 4873 O O . PRO A 1 604 ? -10.375 0.994 -29.070 1.00 91.38 604 PRO A O 1
ATOM 4876 N N . GLN A 1 605 ? -11.229 2.922 -29.828 1.00 92.75 605 GLN A N 1
ATOM 4877 C CA . GLN A 1 605 ? -12.510 2.797 -29.115 1.00 92.75 605 GLN A CA 1
ATOM 4878 C C . GLN A 1 605 ? -13.249 1.488 -29.412 1.00 92.75 605 GLN A C 1
ATOM 4880 O O . GLN A 1 605 ? -13.831 0.890 -28.511 1.00 92.75 605 GLN A O 1
ATOM 4885 N N . LYS A 1 606 ? -13.193 1.008 -30.662 1.00 92.88 606 LYS A N 1
ATOM 4886 C CA . LYS A 1 606 ? -13.828 -0.260 -31.040 1.00 92.88 606 LYS A CA 1
ATOM 4887 C C . LYS A 1 606 ? -13.177 -1.450 -30.328 1.00 92.88 606 LYS A C 1
ATOM 4889 O O . LYS A 1 606 ? -13.883 -2.219 -29.685 1.00 92.88 606 LYS A O 1
ATOM 4894 N N . LEU A 1 607 ? -11.847 -1.541 -30.381 1.00 93.25 607 LEU A N 1
ATOM 4895 C CA . LEU A 1 607 ? -11.080 -2.573 -29.680 1.00 93.25 607 LEU A CA 1
ATOM 4896 C C . LEU A 1 607 ? -11.321 -2.511 -28.171 1.00 93.25 607 LEU A C 1
ATOM 4898 O O . LEU A 1 607 ? -11.557 -3.532 -27.542 1.00 93.25 607 LEU A O 1
ATOM 4902 N N . HIS A 1 608 ? -11.303 -1.311 -27.595 1.00 95.00 608 HIS A N 1
ATOM 4903 C CA . HIS A 1 608 ? -11.521 -1.122 -26.169 1.00 95.00 608 HIS A CA 1
ATOM 4904 C C . HIS A 1 608 ? -12.904 -1.606 -25.728 1.00 95.00 608 HIS A C 1
ATOM 4906 O O . HIS A 1 608 ? -13.011 -2.333 -24.745 1.00 95.00 608 HIS A O 1
ATOM 4912 N N . GLN A 1 609 ? -13.953 -1.278 -26.485 1.00 92.56 609 GLN A N 1
ATOM 4913 C CA . GLN A 1 609 ? -15.291 -1.783 -26.199 1.00 92.56 609 GLN A CA 1
ATOM 4914 C C . GLN A 1 609 ? -15.355 -3.312 -26.296 1.00 92.56 609 GLN A C 1
ATOM 4916 O O . GLN A 1 609 ? -15.992 -3.943 -25.456 1.00 92.56 609 GLN A O 1
ATOM 4921 N N . ASP A 1 610 ? -14.685 -3.909 -27.284 1.00 91.88 610 ASP A N 1
ATOM 4922 C CA . ASP A 1 610 ? -14.630 -5.364 -27.441 1.00 91.88 610 ASP A CA 1
ATOM 4923 C C . ASP A 1 610 ? -13.878 -6.024 -26.265 1.00 91.88 610 ASP A C 1
ATOM 4925 O O . ASP A 1 610 ? -14.364 -7.010 -25.713 1.00 91.88 610 ASP A O 1
ATOM 4929 N N . ILE A 1 611 ? -12.773 -5.429 -25.796 1.00 92.19 611 ILE A N 1
ATOM 4930 C CA . ILE A 1 611 ? -12.023 -5.865 -24.605 1.00 92.19 611 ILE A CA 1
ATOM 4931 C C . ILE A 1 611 ? -12.876 -5.765 -23.342 1.00 92.19 611 ILE A C 1
ATOM 4933 O O . ILE A 1 611 ? -12.938 -6.728 -22.585 1.00 92.19 611 ILE A O 1
ATOM 4937 N N . LEU A 1 612 ? -13.553 -4.637 -23.106 1.00 89.94 612 LEU A N 1
ATOM 4938 C CA . LEU A 1 612 ? -14.403 -4.460 -21.924 1.00 89.94 612 LEU A CA 1
ATOM 4939 C C . LEU A 1 612 ? -15.594 -5.426 -21.938 1.00 89.94 612 LEU A C 1
ATOM 4941 O O . LEU A 1 612 ? -15.929 -6.007 -20.905 1.00 89.94 612 LEU A O 1
ATOM 4945 N N . ASN A 1 613 ? -16.207 -5.642 -23.106 1.00 88.94 613 ASN A N 1
ATOM 4946 C CA . ASN A 1 613 ? -17.285 -6.615 -23.274 1.00 88.94 613 ASN A CA 1
ATOM 4947 C C . ASN A 1 613 ? -16.798 -8.035 -22.975 1.00 88.94 613 ASN A C 1
ATOM 4949 O O . ASN A 1 613 ? -17.480 -8.780 -22.273 1.00 88.94 613 ASN A O 1
ATOM 4953 N N . LEU A 1 614 ? -15.618 -8.400 -23.479 1.00 87.25 614 LEU A N 1
ATOM 4954 C CA . LEU A 1 614 ? -15.007 -9.695 -23.222 1.00 87.25 614 LEU A CA 1
ATOM 4955 C C . LEU A 1 614 ? -14.683 -9.844 -21.728 1.00 87.25 614 LEU A C 1
ATOM 4957 O O . LEU A 1 614 ? -15.190 -10.752 -21.078 1.00 87.25 614 LEU A O 1
ATOM 4961 N N . TYR A 1 615 ? -13.966 -8.883 -21.146 1.00 86.56 615 TYR A N 1
ATOM 4962 C CA . TYR A 1 615 ? -13.587 -8.869 -19.731 1.00 86.56 615 TYR A CA 1
ATOM 4963 C C . TYR A 1 615 ? -14.789 -8.969 -18.782 1.00 86.56 615 TYR A C 1
ATOM 4965 O O . TYR A 1 615 ? -14.725 -9.660 -17.764 1.00 86.56 615 TYR A O 1
ATOM 4973 N N . SER A 1 616 ? -15.916 -8.338 -19.132 1.00 84.00 616 SER A N 1
ATOM 4974 C CA . SER A 1 616 ? -17.143 -8.388 -18.327 1.00 84.00 616 SER A CA 1
ATOM 4975 C C . SER A 1 616 ? -17.672 -9.814 -18.103 1.00 84.00 616 SER A C 1
ATOM 4977 O O . SER A 1 616 ? -18.324 -10.067 -17.089 1.00 84.00 616 SER A O 1
ATOM 4979 N N . GLN A 1 617 ? -17.330 -10.769 -18.979 1.00 84.56 617 GLN A N 1
ATOM 4980 C CA . GLN A 1 617 ? -17.712 -12.181 -18.852 1.00 84.56 617 GLN A CA 1
ATOM 4981 C C . GLN A 1 617 ? -17.011 -12.885 -17.680 1.00 84.56 617 GLN A C 1
ATOM 4983 O O . GLN A 1 617 ? -17.553 -13.839 -17.126 1.00 84.56 617 GLN A O 1
ATOM 4988 N N . LEU A 1 618 ? -15.830 -12.408 -17.266 1.00 79.50 618 LEU A N 1
ATOM 4989 C CA . LEU A 1 618 ? -15.053 -13.008 -16.174 1.00 79.50 618 LEU A CA 1
ATOM 4990 C C . LEU A 1 618 ? -15.585 -12.650 -14.790 1.00 79.50 618 LEU A C 1
ATOM 4992 O O . LEU A 1 618 ? -15.212 -13.299 -13.808 1.00 79.50 618 LEU A O 1
ATOM 4996 N N . ASN A 1 619 ? -16.407 -11.597 -14.695 1.00 75.44 619 ASN A N 1
ATOM 4997 C CA . ASN A 1 619 ? -16.789 -10.976 -13.427 1.00 75.44 619 ASN A CA 1
ATOM 4998 C C . ASN A 1 619 ? -15.556 -10.775 -12.515 1.00 75.44 619 ASN A C 1
ATOM 5000 O O . ASN A 1 619 ? -15.541 -11.150 -11.332 1.00 75.44 619 ASN A O 1
ATOM 5004 N N . ASN A 1 620 ? -14.462 -10.287 -13.116 1.00 78.94 620 ASN A N 1
ATOM 5005 C CA . ASN A 1 620 ? -13.189 -10.111 -12.439 1.00 78.94 620 ASN A CA 1
ATOM 5006 C C . ASN A 1 620 ? -12.890 -8.630 -12.191 1.00 78.94 620 ASN A C 1
ATOM 5008 O O . ASN A 1 620 ? -12.890 -7.846 -13.136 1.00 78.94 620 ASN A O 1
ATOM 5012 N N . PRO A 1 621 ? -12.617 -8.215 -10.949 1.00 83.38 621 PRO A N 1
ATOM 5013 C CA . PRO A 1 621 ? -12.269 -6.830 -10.676 1.00 83.38 621 PRO A CA 1
ATOM 5014 C C . PRO A 1 621 ? -10.826 -6.508 -11.117 1.00 83.38 621 PRO A C 1
ATOM 5016 O O . PRO A 1 621 ? -9.942 -7.335 -10.885 1.00 83.38 621 PRO A O 1
ATOM 5019 N N . PRO A 1 622 ? -10.561 -5.356 -11.764 1.00 80.81 622 PRO A N 1
ATOM 5020 C CA . PRO A 1 622 ? -9.243 -5.030 -12.323 1.00 80.81 622 PRO A CA 1
ATOM 5021 C C . PRO A 1 622 ? -8.186 -4.652 -11.275 1.00 80.81 622 PRO A C 1
ATOM 5023 O O . PRO A 1 622 ? -6.994 -4.801 -11.546 1.00 80.81 622 PRO A O 1
ATOM 5026 N N . TYR A 1 623 ? -8.596 -4.179 -10.094 1.00 85.94 623 TYR A N 1
ATOM 5027 C CA . TYR A 1 623 ? -7.685 -3.801 -9.014 1.00 85.94 623 TYR A CA 1
ATOM 5028 C C . TYR A 1 623 ? -7.579 -4.923 -7.989 1.00 85.94 623 TYR A C 1
ATOM 5030 O O . TYR A 1 623 ? -8.583 -5.553 -7.640 1.00 85.94 623 TYR A O 1
ATOM 5038 N N . LYS A 1 624 ? -6.364 -5.170 -7.494 1.00 89.56 624 LYS A N 1
ATOM 5039 C CA . LYS A 1 624 ? -6.122 -6.146 -6.432 1.00 89.56 624 LYS A CA 1
ATOM 5040 C C . LYS A 1 624 ? -5.521 -5.474 -5.209 1.00 89.56 624 LYS A C 1
ATOM 5042 O O . LYS A 1 624 ? -4.825 -4.470 -5.320 1.00 89.56 624 LYS A O 1
ATOM 5047 N N . GLY A 1 625 ? -5.769 -6.065 -4.053 1.00 94.81 625 GLY A N 1
ATOM 5048 C CA . GLY A 1 625 ? -4.994 -5.798 -2.848 1.00 94.81 625 GLY A CA 1
ATOM 5049 C C . GLY A 1 625 ? -4.965 -7.025 -1.958 1.00 94.81 625 GLY A C 1
ATOM 5050 O O . GLY A 1 625 ? -5.435 -8.091 -2.353 1.00 94.81 625 GLY A O 1
ATOM 5051 N N . PHE A 1 626 ? -4.423 -6.884 -0.758 1.00 97.25 626 PHE A N 1
ATOM 5052 C CA . PHE A 1 626 ? -4.044 -8.021 0.062 1.00 97.25 626 PHE A CA 1
ATOM 5053 C C . PHE A 1 626 ? -4.524 -7.906 1.505 1.00 97.25 626 PHE A C 1
ATOM 5055 O O . PHE A 1 626 ? -4.608 -6.821 2.076 1.00 97.25 626 PHE A O 1
ATOM 5062 N N . VAL A 1 627 ? -4.820 -9.058 2.104 1.00 97.44 627 VAL A N 1
ATOM 5063 C CA . VAL A 1 627 ? -4.941 -9.211 3.558 1.00 97.44 627 VAL A CA 1
ATOM 5064 C C . VAL A 1 627 ? -3.571 -9.585 4.115 1.00 97.44 627 VAL A C 1
ATOM 5066 O O . VAL A 1 627 ? -2.979 -10.568 3.669 1.00 97.44 627 VAL A O 1
ATOM 5069 N N . ASN A 1 628 ? -3.097 -8.843 5.116 1.00 98.19 628 ASN A N 1
ATOM 5070 C CA . ASN A 1 628 ? -1.868 -9.171 5.837 1.00 98.19 628 ASN A CA 1
ATOM 5071 C C . ASN A 1 628 ? -2.039 -10.488 6.624 1.00 98.19 628 ASN A C 1
ATOM 5073 O O . ASN A 1 628 ? -3.131 -10.745 7.147 1.00 98.19 628 ASN A O 1
ATOM 5077 N N . PRO A 1 629 ? -0.987 -11.301 6.814 1.00 95.75 629 PRO A N 1
ATOM 5078 C CA . PRO A 1 629 ? -1.021 -12.370 7.801 1.00 95.75 629 PRO A CA 1
ATOM 5079 C C . PRO A 1 629 ? -1.157 -11.800 9.213 1.00 95.75 629 PRO A C 1
ATOM 5081 O O . PRO A 1 629 ? -0.682 -10.705 9.518 1.00 95.75 629 PRO A O 1
ATOM 5084 N N . ARG A 1 630 ? -1.779 -12.558 10.115 1.00 93.31 630 ARG A N 1
ATOM 5085 C CA . ARG A 1 630 ? -1.787 -12.221 11.538 1.00 93.31 630 ARG A CA 1
ATOM 5086 C C . ARG A 1 630 ? -0.660 -12.961 12.243 1.00 93.31 630 ARG A C 1
ATOM 5088 O O . ARG A 1 630 ? -0.689 -14.182 12.328 1.00 93.31 630 ARG A O 1
ATOM 5095 N N . LEU A 1 631 ? 0.305 -12.224 12.780 1.00 90.38 631 LEU A N 1
ATOM 5096 C CA . LEU A 1 631 ? 1.400 -12.805 13.554 1.00 90.38 631 LEU A CA 1
ATOM 5097 C C . LEU A 1 631 ? 0.956 -13.036 15.003 1.00 90.38 631 LEU A C 1
ATOM 5099 O O . LEU A 1 631 ? 0.432 -12.128 15.651 1.00 90.38 631 LEU A O 1
ATOM 5103 N N . TYR A 1 632 ? 1.153 -14.253 15.504 1.00 85.06 632 TYR A N 1
ATOM 5104 C CA . TYR A 1 632 ? 0.857 -14.644 16.882 1.00 85.06 632 TYR A CA 1
ATOM 5105 C C . TYR A 1 632 ? 2.138 -14.959 17.646 1.00 85.06 632 TYR A C 1
ATOM 5107 O O . TYR A 1 632 ? 3.066 -15.533 17.083 1.00 85.06 632 TYR A O 1
ATOM 5115 N N . CYS A 1 633 ? 2.158 -14.645 18.941 1.00 85.50 633 CYS A N 1
ATOM 5116 C CA . CYS A 1 633 ? 3.273 -14.947 19.831 1.00 85.50 633 CYS A CA 1
ATOM 5117 C C . CYS A 1 633 ? 2.946 -16.179 20.681 1.00 85.50 633 CYS A C 1
ATOM 5119 O O . CYS A 1 633 ? 1.987 -16.186 21.457 1.00 85.50 633 CYS A O 1
ATOM 5121 N N . ARG A 1 634 ? 3.782 -17.213 20.608 1.00 83.19 634 ARG A N 1
ATOM 5122 C CA . ARG A 1 634 ? 3.789 -18.289 21.603 1.00 83.19 634 ARG A CA 1
ATOM 5123 C C . ARG A 1 634 ? 4.632 -17.839 22.789 1.00 83.19 634 ARG A C 1
ATOM 5125 O O . ARG A 1 634 ? 5.744 -17.355 22.591 1.00 83.19 634 ARG A O 1
ATOM 5132 N N . LYS A 1 635 ? 4.105 -17.977 24.006 1.00 82.38 635 LYS A N 1
ATOM 5133 C CA . LYS A 1 635 ? 4.799 -17.614 25.248 1.00 82.38 635 LYS A CA 1
ATOM 5134 C C . LYS A 1 635 ? 5.018 -18.846 26.126 1.00 82.38 635 LYS A C 1
ATOM 5136 O O . LYS A 1 635 ? 4.220 -19.780 26.067 1.00 82.38 635 LYS A O 1
ATOM 5141 N N . ASP A 1 636 ? 6.100 -18.861 26.898 1.00 78.06 636 ASP A N 1
ATOM 5142 C CA . ASP A 1 636 ? 6.302 -19.834 27.979 1.00 78.06 636 ASP A CA 1
ATOM 5143 C C . ASP A 1 636 ? 5.518 -19.447 29.251 1.00 78.06 636 ASP A C 1
ATOM 5145 O O . ASP A 1 636 ? 4.768 -18.466 29.270 1.00 78.06 636 ASP A O 1
ATOM 5149 N N . THR A 1 637 ? 5.677 -20.232 30.321 1.00 75.38 637 THR A N 1
ATOM 5150 C CA . THR A 1 637 ? 5.031 -19.993 31.624 1.00 75.38 637 THR A CA 1
ATOM 5151 C C . THR A 1 637 ? 5.464 -18.691 32.291 1.00 75.38 637 THR A C 1
ATOM 5153 O O . THR A 1 637 ? 4.717 -18.157 33.107 1.00 75.38 637 THR A O 1
ATOM 5156 N N . ASP A 1 638 ? 6.636 -18.171 31.927 1.00 70.06 638 ASP A N 1
ATOM 5157 C CA . ASP A 1 638 ? 7.202 -16.935 32.466 1.00 70.06 638 ASP A CA 1
ATOM 5158 C C . ASP A 1 638 ? 6.810 -15.713 31.610 1.00 70.06 638 ASP A C 1
ATOM 5160 O O . ASP A 1 638 ? 7.147 -14.574 31.935 1.00 70.06 638 ASP A O 1
ATOM 5164 N N . GLY A 1 639 ? 6.058 -15.933 30.525 1.00 73.00 639 GLY A N 1
ATOM 5165 C CA . GLY A 1 639 ? 5.578 -14.900 29.614 1.00 73.00 639 GLY A CA 1
ATOM 5166 C C . GLY A 1 639 ? 6.574 -14.508 28.520 1.00 73.00 639 GLY A C 1
ATOM 5167 O O . GLY A 1 639 ? 6.281 -13.590 27.746 1.00 73.00 639 GLY A O 1
ATOM 5168 N N . ASN A 1 640 ? 7.715 -15.194 28.404 1.00 81.00 640 ASN A N 1
ATOM 5169 C CA . ASN A 1 640 ? 8.693 -14.930 27.354 1.00 81.00 640 ASN A CA 1
ATOM 5170 C C . ASN A 1 640 ? 8.191 -15.482 26.025 1.00 81.00 640 ASN A C 1
ATOM 5172 O O . ASN A 1 640 ? 7.721 -16.614 25.944 1.00 81.00 640 ASN A O 1
ATOM 5176 N N . ILE A 1 641 ? 8.335 -14.701 24.955 1.00 87.00 641 ILE A N 1
ATOM 5177 C CA . ILE A 1 641 ? 7.985 -15.155 23.607 1.00 87.00 641 ILE A CA 1
ATOM 5178 C C . ILE A 1 641 ? 9.010 -16.208 23.154 1.00 87.00 641 ILE A C 1
ATOM 5180 O O . ILE A 1 641 ? 10.197 -15.896 23.019 1.00 87.00 641 ILE A O 1
ATOM 5184 N N . THR A 1 642 ? 8.533 -17.430 22.919 1.00 88.75 642 THR A N 1
ATOM 5185 C CA . THR A 1 642 ? 9.318 -18.600 22.494 1.00 88.75 642 THR A CA 1
ATOM 5186 C C . THR A 1 642 ? 9.215 -18.883 21.002 1.00 88.75 642 THR A C 1
ATOM 5188 O O . THR A 1 642 ? 10.119 -19.499 20.447 1.00 88.75 642 THR A O 1
ATOM 5191 N N . ASP A 1 643 ? 8.148 -18.427 20.345 1.00 91.44 643 ASP A N 1
ATOM 5192 C CA . ASP A 1 643 ? 7.960 -18.564 18.900 1.00 91.44 643 ASP A CA 1
ATOM 5193 C C . ASP A 1 643 ? 6.992 -17.501 18.371 1.00 91.44 643 ASP A C 1
ATOM 5195 O O . ASP A 1 643 ? 6.156 -16.987 19.122 1.00 91.44 643 ASP A O 1
ATOM 5199 N N . ILE A 1 644 ? 7.083 -17.196 17.078 1.00 92.25 644 ILE A N 1
ATOM 5200 C CA . ILE A 1 644 ? 6.117 -16.365 16.354 1.00 92.25 644 ILE A CA 1
ATOM 5201 C C . ILE A 1 644 ? 5.751 -17.079 15.066 1.00 92.25 644 ILE A C 1
ATOM 5203 O O . ILE A 1 644 ? 6.631 -17.514 14.324 1.00 92.25 644 ILE A O 1
ATOM 5207 N N . TYR A 1 645 ? 4.455 -17.173 14.794 1.00 87.06 645 TYR A N 1
ATOM 5208 C CA . TYR A 1 645 ? 3.953 -17.849 13.605 1.00 87.06 645 TYR A CA 1
ATOM 5209 C C . TYR A 1 645 ? 2.810 -17.058 12.953 1.00 87.06 645 TYR A C 1
ATOM 5211 O O . TYR A 1 645 ? 2.073 -16.340 13.645 1.00 87.06 645 TYR A O 1
ATOM 5219 N N . PRO A 1 646 ? 2.661 -17.164 11.625 1.00 90.88 646 PRO A N 1
ATOM 5220 C CA . PRO A 1 646 ? 1.607 -16.486 10.886 1.00 90.88 646 PRO A CA 1
ATOM 5221 C C . PRO A 1 646 ? 0.297 -17.293 10.862 1.00 90.88 646 PRO A C 1
ATOM 5223 O O . PRO A 1 646 ? 0.292 -18.512 10.715 1.00 90.88 646 PRO A O 1
ATOM 5226 N N . ASP A 1 647 ? -0.834 -16.594 10.946 1.00 86.81 647 ASP A N 1
ATOM 5227 C CA . ASP A 1 647 ? -2.169 -17.096 10.617 1.00 86.81 647 ASP A CA 1
ATOM 5228 C C . ASP A 1 647 ? -2.709 -16.381 9.376 1.00 86.81 647 ASP A C 1
ATOM 5230 O O . ASP A 1 647 ? -2.692 -15.150 9.282 1.00 86.81 647 ASP A O 1
ATOM 5234 N N . TYR A 1 648 ? -3.236 -17.170 8.443 1.00 87.69 648 TYR A N 1
ATOM 5235 C CA . TYR A 1 648 ? -3.772 -16.692 7.169 1.00 87.69 648 TYR A CA 1
ATOM 5236 C C . TYR A 1 648 ? -5.297 -16.829 7.087 1.00 87.69 648 TYR A C 1
ATOM 5238 O O . TYR A 1 648 ? -5.851 -16.825 5.992 1.00 87.69 648 TYR A O 1
ATOM 5246 N N . THR A 1 649 ? -6.008 -17.008 8.206 1.00 83.62 649 THR A N 1
ATOM 5247 C CA . THR A 1 649 ? -7.451 -17.312 8.178 1.00 83.62 649 THR A CA 1
ATOM 5248 C C . THR A 1 649 ? -8.341 -16.076 8.249 1.00 83.62 649 THR A C 1
ATOM 5250 O O . THR A 1 649 ? -9.490 -16.126 7.811 1.00 83.62 649 THR A O 1
ATOM 5253 N N . GLU A 1 650 ? -7.813 -14.955 8.743 1.00 83.69 650 GLU A N 1
ATOM 5254 C CA . GLU A 1 650 ? -8.566 -13.713 8.933 1.00 83.69 650 GLU A CA 1
ATOM 5255 C C . GLU A 1 650 ? -9.100 -13.156 7.606 1.00 83.69 650 GLU A C 1
ATOM 5257 O O . GLU A 1 650 ? -8.365 -13.059 6.621 1.00 83.69 650 GLU A O 1
ATOM 5262 N N . THR A 1 651 ? -10.390 -12.821 7.548 1.00 87.06 651 THR A N 1
ATOM 5263 C CA . THR A 1 651 ? -11.011 -12.197 6.367 1.00 87.06 651 THR A CA 1
ATOM 5264 C C . THR A 1 651 ? -10.723 -10.693 6.298 1.00 87.06 651 THR A C 1
ATOM 5266 O O . THR A 1 651 ? -10.317 -10.081 7.284 1.00 87.06 651 THR A O 1
ATOM 5269 N N . PHE A 1 652 ? -10.976 -10.067 5.144 1.00 93.88 652 PHE A N 1
ATOM 5270 C CA . PHE A 1 652 ? -10.762 -8.626 4.951 1.00 93.88 652 PHE A CA 1
ATOM 5271 C C . PHE A 1 652 ? -11.543 -7.769 5.964 1.00 93.88 652 PHE A C 1
ATOM 5273 O O . PHE A 1 652 ? -10.969 -6.906 6.623 1.00 93.88 652 PHE A O 1
ATOM 5280 N N . ASP A 1 653 ? -12.836 -8.050 6.151 1.00 90.31 653 ASP A N 1
ATOM 5281 C CA . ASP A 1 653 ? -13.691 -7.314 7.089 1.00 90.31 653 ASP A CA 1
ATOM 5282 C C . ASP A 1 653 ? -13.226 -7.485 8.547 1.00 90.31 653 ASP A C 1
ATOM 5284 O O . ASP A 1 653 ? -13.212 -6.525 9.319 1.00 90.31 653 ASP A O 1
ATOM 5288 N N . GLU A 1 654 ? -12.841 -8.706 8.938 1.00 82.44 654 GLU A N 1
ATOM 5289 C CA . GLU A 1 654 ? -12.327 -8.993 10.282 1.00 82.44 654 GLU A CA 1
ATOM 5290 C C . GLU A 1 654 ? -11.016 -8.254 10.546 1.00 82.44 654 GLU A C 1
ATOM 5292 O O . GLU A 1 654 ? -10.865 -7.653 11.613 1.00 82.44 654 GLU A O 1
ATOM 5297 N N . GLN A 1 655 ? -10.108 -8.254 9.568 1.00 92.19 655 GLN A N 1
ATOM 5298 C CA . GLN A 1 655 ? -8.830 -7.560 9.649 1.00 92.19 655 GLN A CA 1
ATOM 5299 C C . GLN A 1 655 ? -9.020 -6.050 9.782 1.00 92.19 655 GLN A C 1
ATOM 5301 O O . GLN A 1 655 ? -8.473 -5.447 10.704 1.00 92.19 655 GLN A O 1
ATOM 5306 N N . MET A 1 656 ? -9.852 -5.442 8.935 1.00 93.50 656 MET A N 1
ATOM 5307 C CA . MET A 1 656 ? -10.090 -3.997 8.971 1.00 93.50 656 MET A CA 1
ATOM 5308 C C . MET A 1 656 ? -10.744 -3.548 10.280 1.00 93.50 656 MET A C 1
ATOM 5310 O O . MET A 1 656 ? -10.316 -2.559 10.878 1.00 93.50 656 MET A O 1
ATOM 5314 N N . LEU A 1 657 ? -11.721 -4.308 10.788 1.00 83.69 657 LEU A N 1
ATOM 5315 C CA . LEU A 1 657 ? -12.334 -4.032 12.090 1.00 83.69 657 LEU A CA 1
ATOM 5316 C C . LEU A 1 657 ? -11.374 -4.273 13.260 1.00 83.69 657 LEU A C 1
ATOM 5318 O O . LEU A 1 657 ? -11.435 -3.553 14.261 1.00 83.69 657 LEU A O 1
ATOM 5322 N N . ARG A 1 658 ? -10.494 -5.281 13.177 1.00 89.06 658 ARG A N 1
ATOM 5323 C CA . ARG A 1 658 ? -9.427 -5.477 14.166 1.00 89.06 658 ARG A CA 1
ATOM 5324 C C . ARG A 1 658 ? -8.478 -4.291 14.144 1.00 89.06 658 ARG A C 1
ATOM 5326 O O . ARG A 1 658 ? -8.179 -3.767 15.210 1.00 89.06 658 ARG A O 1
ATOM 5333 N N . TYR A 1 659 ? -8.071 -3.822 12.970 1.00 91.19 659 TYR A N 1
ATOM 5334 C CA . TYR A 1 659 ? -7.178 -2.678 12.857 1.00 91.19 659 TYR A CA 1
ATOM 5335 C C . TYR A 1 659 ? -7.780 -1.403 13.448 1.00 91.19 659 TYR A C 1
ATOM 5337 O O . TYR A 1 659 ? -7.137 -0.769 14.282 1.00 91.19 659 TYR A O 1
ATOM 5345 N N . SER A 1 660 ? -9.040 -1.093 13.129 1.00 83.38 660 SER A N 1
ATOM 5346 C CA . SER A 1 660 ? -9.756 0.050 13.717 1.00 83.38 660 SER A CA 1
ATOM 5347 C C . SER A 1 660 ? -9.937 -0.066 15.240 1.00 83.38 660 SER A C 1
ATOM 5349 O O . SER A 1 660 ? -10.009 0.945 15.939 1.00 83.38 660 SER A O 1
ATOM 5351 N N . ARG A 1 661 ? -9.980 -1.287 15.793 1.00 79.94 661 ARG A N 1
ATOM 5352 C CA . ARG A 1 661 ? -10.066 -1.511 17.247 1.00 79.94 661 ARG A CA 1
ATOM 5353 C C . ARG A 1 661 ? -8.709 -1.421 17.947 1.00 79.94 661 ARG A C 1
ATOM 5355 O O . ARG A 1 661 ? -8.629 -0.837 19.023 1.00 79.94 661 ARG A O 1
ATOM 5362 N N . THR A 1 662 ? -7.680 -2.041 17.379 1.00 77.75 662 THR A N 1
ATOM 5363 C CA . THR A 1 662 ? -6.389 -2.272 18.043 1.00 77.75 662 THR A CA 1
ATOM 5364 C C . THR A 1 662 ? -5.417 -1.110 17.835 1.00 77.75 662 THR A C 1
ATOM 5366 O O . THR A 1 662 ? -4.749 -0.693 18.781 1.00 77.75 662 THR A O 1
ATOM 5369 N N . TYR A 1 663 ? -5.372 -0.537 16.629 1.00 82.56 663 TYR A N 1
ATOM 5370 C CA . TYR A 1 663 ? -4.377 0.473 16.243 1.00 82.56 663 TYR A CA 1
ATOM 5371 C C . TYR A 1 663 ? -4.953 1.895 16.145 1.00 82.56 663 TYR A C 1
ATOM 5373 O O . TYR A 1 663 ? -4.348 2.766 15.527 1.00 82.56 663 TYR A O 1
ATOM 5381 N N . ASN A 1 664 ? -6.098 2.168 16.781 1.00 73.12 664 ASN A N 1
ATOM 5382 C CA . ASN A 1 664 ? -6.633 3.532 16.865 1.00 73.12 664 ASN A CA 1
ATOM 5383 C C . ASN A 1 664 ? -5.777 4.444 17.765 1.00 73.12 664 ASN A C 1
ATOM 5385 O O . ASN A 1 664 ? -5.004 3.982 18.606 1.00 73.12 664 ASN A O 1
ATOM 5389 N N . GLY A 1 665 ? -5.926 5.760 17.617 1.00 57.53 665 GLY A N 1
ATOM 5390 C CA . GLY A 1 665 ? -5.091 6.753 18.307 1.00 57.53 665 GLY A CA 1
ATOM 5391 C C . GLY A 1 665 ? -5.457 6.991 19.762 1.00 57.53 665 GLY A C 1
ATOM 5392 O O . GLY A 1 665 ? -4.757 7.733 20.451 1.00 57.53 665 GLY A O 1
ATOM 5393 N N . GLN A 1 666 ? -6.541 6.383 20.247 1.00 54.22 666 GLN A N 1
ATOM 5394 C CA . GLN A 1 666 ? -6.955 6.489 21.638 1.00 54.22 666 GLN A CA 1
ATOM 5395 C C . GLN A 1 666 ? -6.163 5.474 22.464 1.00 54.22 666 GLN A C 1
ATOM 5397 O O . GLN A 1 666 ? -6.561 4.330 22.676 1.00 54.22 666 GLN A O 1
ATOM 5402 N N . GLY A 1 667 ? -4.978 5.901 22.901 1.00 42.84 667 GLY A N 1
ATOM 5403 C CA . GLY A 1 667 ? -4.176 5.195 23.891 1.00 42.84 667 GLY A CA 1
ATOM 5404 C C . GLY A 1 667 ? -4.895 5.144 25.236 1.00 42.84 667 GLY A C 1
ATOM 5405 O O . GLY A 1 667 ? -4.633 5.951 26.118 1.00 42.84 667 GLY A O 1
ATOM 5406 N N . SER A 1 668 ? -5.792 4.182 25.418 1.00 34.03 668 SER A N 1
ATOM 5407 C CA . SER A 1 668 ? -6.103 3.710 26.764 1.00 34.03 668 SER A CA 1
ATOM 5408 C C . SER A 1 668 ? -5.005 2.731 27.187 1.00 34.03 668 SER A C 1
ATOM 5410 O O . SER A 1 668 ? -4.562 1.917 26.370 1.00 34.03 668 SER A O 1
ATOM 5412 N N . LEU A 1 669 ? -4.606 2.752 28.466 1.00 31.41 669 LEU A N 1
ATOM 5413 C CA . LEU A 1 669 ? -3.811 1.681 29.102 1.00 31.41 669 LEU A CA 1
ATOM 5414 C C . LEU A 1 669 ? -4.377 0.276 28.771 1.00 31.41 669 LEU A C 1
ATOM 5416 O O . LEU A 1 669 ? -3.650 -0.710 28.695 1.00 31.41 669 LEU A O 1
ATOM 5420 N N . TYR A 1 670 ? -5.686 0.223 28.511 1.00 33.31 670 TYR A N 1
ATOM 5421 C CA . TYR A 1 670 ? -6.466 -0.939 28.102 1.00 33.31 670 TYR A CA 1
ATOM 5422 C C . TYR A 1 670 ? -6.091 -1.486 26.707 1.00 33.31 670 TYR A C 1
ATOM 5424 O O . TYR A 1 670 ? -6.118 -2.696 26.498 1.00 33.31 670 TYR A O 1
ATOM 5432 N N . SER A 1 671 ? -5.686 -0.635 25.753 1.00 36.88 671 SER A N 1
ATOM 5433 C CA . SER A 1 671 ? -5.295 -1.059 24.393 1.00 36.88 671 SER A CA 1
ATOM 5434 C C . SER A 1 671 ? -3.982 -1.857 24.356 1.00 36.88 671 SER A C 1
ATOM 5436 O O . SER A 1 671 ? -3.898 -2.846 23.631 1.00 36.88 671 SER A O 1
ATOM 5438 N N . GLN A 1 672 ? -3.006 -1.506 25.201 1.00 33.56 672 GLN A N 1
ATOM 5439 C CA . GLN A 1 672 ? -1.761 -2.271 25.367 1.00 33.56 672 GLN A CA 1
ATOM 5440 C C . GLN A 1 672 ? -2.000 -3.618 26.067 1.00 33.56 672 GLN A C 1
ATOM 5442 O O . GLN A 1 672 ? -1.506 -4.643 25.609 1.00 33.56 672 GLN A O 1
ATOM 5447 N N . GLN A 1 673 ? -2.830 -3.650 27.117 1.00 32.06 673 GLN A N 1
ATOM 5448 C CA . GLN A 1 673 ? -3.175 -4.900 27.810 1.00 32.06 673 GLN A CA 1
ATOM 5449 C C . GLN A 1 673 ? -4.014 -5.857 26.940 1.00 32.06 673 GLN A C 1
ATOM 5451 O O . GLN A 1 673 ? -3.892 -7.073 27.069 1.00 32.06 673 GLN A O 1
ATOM 5456 N N . LEU A 1 674 ? -4.838 -5.340 26.018 1.00 34.88 674 LEU A N 1
ATOM 5457 C CA . LEU A 1 674 ? -5.569 -6.154 25.038 1.00 34.88 674 LEU A CA 1
ATOM 5458 C C . LEU A 1 674 ? -4.652 -6.766 23.966 1.00 34.88 674 LEU A C 1
ATOM 5460 O O . LEU A 1 674 ? -4.878 -7.916 23.584 1.00 34.88 674 LEU A O 1
ATOM 5464 N N . GLN A 1 675 ? -3.620 -6.044 23.508 1.00 38.16 675 GLN A N 1
ATOM 5465 C CA . GLN A 1 675 ? -2.618 -6.573 22.569 1.00 38.16 675 GLN A CA 1
ATOM 5466 C C . GLN A 1 675 ? -1.853 -7.762 23.167 1.00 38.16 675 GLN A C 1
ATOM 5468 O O . GLN A 1 675 ? -1.669 -8.774 22.492 1.00 38.16 675 GLN A O 1
ATOM 5473 N N . ASP A 1 676 ? -1.485 -7.691 24.449 1.00 35.03 676 ASP A N 1
ATOM 5474 C CA . ASP A 1 676 ? -0.697 -8.739 25.110 1.00 35.03 676 ASP A CA 1
ATOM 5475 C C . ASP A 1 676 ? -1.468 -10.049 25.367 1.00 35.03 676 ASP A C 1
ATOM 5477 O O . ASP A 1 676 ? -0.833 -11.102 25.505 1.00 35.03 676 ASP A O 1
ATOM 5481 N N . ILE A 1 677 ? -2.810 -10.001 25.395 1.00 37.25 677 ILE A N 1
ATOM 5482 C CA . ILE A 1 677 ? -3.685 -11.159 25.657 1.00 37.25 677 ILE A CA 1
ATOM 5483 C C . ILE A 1 677 ? -4.350 -11.698 24.371 1.00 37.25 677 ILE A C 1
ATOM 5485 O O . ILE A 1 677 ? -4.587 -12.899 24.264 1.00 37.25 677 ILE A O 1
ATOM 5489 N N . GLU A 1 678 ? -4.638 -10.862 23.361 1.00 41.75 678 GLU A N 1
ATOM 5490 C CA . GLU A 1 678 ? -5.158 -11.327 22.055 1.00 41.75 678 GLU A CA 1
ATOM 5491 C C . GLU A 1 678 ? -4.094 -12.040 21.186 1.00 41.75 678 GLU A C 1
ATOM 5493 O O . GLU A 1 678 ? -4.450 -12.653 20.174 1.00 41.75 678 GLU A O 1
ATOM 5498 N N . ALA A 1 679 ? -2.811 -11.965 21.562 1.00 39.06 679 ALA A N 1
ATOM 5499 C CA . ALA A 1 679 ? -1.676 -12.522 20.821 1.00 39.06 679 ALA A CA 1
ATOM 5500 C C . ALA A 1 679 ? -1.211 -13.916 21.291 1.00 39.06 679 ALA A C 1
ATOM 5502 O O . ALA A 1 679 ? -0.242 -14.426 20.734 1.00 39.06 679 ALA A O 1
ATOM 5503 N N . ILE A 1 680 ? -1.870 -14.540 22.279 1.00 44.84 680 ILE A N 1
ATOM 5504 C CA . ILE A 1 680 ? -1.479 -15.865 22.792 1.00 44.84 680 ILE A CA 1
ATOM 5505 C C . ILE A 1 680 ? -2.086 -16.971 21.921 1.00 44.84 680 ILE A C 1
ATOM 5507 O O . ILE A 1 680 ? -3.306 -17.110 21.795 1.00 44.84 680 ILE A O 1
ATOM 5511 N N . ALA A 1 681 ? -1.204 -17.763 21.324 1.00 46.22 681 ALA A N 1
ATOM 5512 C CA . ALA A 1 681 ? -1.520 -18.965 20.571 1.00 46.22 681 ALA A CA 1
ATOM 5513 C C . ALA A 1 681 ? -2.218 -20.033 21.427 1.00 46.22 681 ALA A C 1
ATOM 5515 O O . ALA A 1 681 ? -1.718 -20.335 22.512 1.00 46.22 681 ALA A O 1
ATOM 5516 N N . PRO A 1 682 ? -3.312 -20.662 20.960 1.00 63.22 682 PRO A N 1
ATOM 5517 C CA . PRO A 1 682 ? -3.791 -21.882 21.597 1.00 63.22 682 PRO A CA 1
ATOM 5518 C C . PRO A 1 682 ? -2.727 -22.981 21.447 1.00 63.22 682 PRO A C 1
ATOM 5520 O O . PRO A 1 682 ? -2.121 -23.120 20.386 1.00 63.22 682 PRO A O 1
ATOM 5523 N N . ASP A 1 683 ? -2.503 -23.779 22.489 1.00 70.62 683 ASP A N 1
ATOM 5524 C CA . ASP A 1 683 ? -1.762 -25.034 22.336 1.00 70.62 683 ASP A CA 1
ATOM 5525 C C . ASP A 1 683 ? -2.490 -25.981 21.359 1.00 70.62 683 ASP A C 1
ATOM 5527 O O . ASP A 1 683 ? -3.676 -25.806 21.056 1.00 70.62 683 ASP A O 1
ATOM 5531 N N . THR A 1 684 ? -1.785 -27.000 20.857 1.00 72.00 684 THR A N 1
ATOM 5532 C CA . THR A 1 684 ? -2.335 -27.943 19.871 1.00 72.00 684 THR A CA 1
ATOM 5533 C C . THR A 1 684 ? -3.661 -28.539 20.345 1.00 72.00 684 THR A C 1
ATOM 5535 O O . THR A 1 684 ? -4.628 -28.562 19.588 1.00 72.00 684 THR A O 1
ATOM 5538 N N . GLN A 1 685 ? -3.753 -28.943 21.617 1.00 77.12 685 GLN A N 1
ATOM 5539 C CA . GLN A 1 685 ? -4.964 -29.526 22.201 1.00 77.12 685 GLN A CA 1
ATOM 5540 C C . GLN A 1 685 ? -6.145 -28.542 22.176 1.00 77.12 685 GLN A C 1
ATOM 5542 O O . GLN A 1 685 ? -7.273 -28.920 21.843 1.00 77.12 685 GLN A O 1
ATOM 5547 N N . THR A 1 686 ? -5.882 -27.273 22.474 1.00 78.88 686 THR A N 1
ATOM 5548 C CA . THR A 1 686 ? -6.847 -26.178 22.427 1.00 78.88 686 THR A CA 1
ATOM 5549 C C . THR A 1 686 ? -7.311 -25.913 20.998 1.00 78.88 686 THR A C 1
ATOM 5551 O O . THR A 1 686 ? -8.502 -25.700 20.765 1.00 78.88 686 THR A O 1
ATOM 5554 N N . GLU A 1 687 ? -6.411 -25.973 20.017 1.00 76.88 687 GLU A N 1
ATOM 5555 C CA . GLU A 1 687 ? -6.761 -25.795 18.610 1.00 76.88 687 GLU A CA 1
ATOM 5556 C C . GLU A 1 687 ? -7.628 -26.945 18.076 1.00 76.88 687 GLU A C 1
ATOM 5558 O O . GLU A 1 687 ? -8.620 -26.706 17.376 1.00 76.88 687 GLU A O 1
ATOM 5563 N N . GLU A 1 688 ? -7.316 -28.190 18.445 1.00 80.06 688 GLU A N 1
ATOM 5564 C CA . GLU A 1 688 ? -8.135 -29.352 18.096 1.00 80.06 688 GLU A CA 1
ATOM 5565 C C . GLU A 1 688 ? -9.530 -29.271 18.716 1.00 80.06 688 GLU A C 1
ATOM 5567 O O . GLU A 1 688 ? -10.530 -29.465 18.018 1.00 80.06 688 GLU A O 1
ATOM 5572 N N . ALA A 1 689 ? -9.611 -28.937 20.007 1.00 84.06 689 ALA A N 1
ATOM 5573 C CA . ALA A 1 689 ? -10.878 -28.764 20.709 1.00 84.06 689 ALA A CA 1
ATOM 5574 C C . ALA A 1 689 ? -11.702 -27.627 20.091 1.00 84.06 689 ALA A C 1
ATOM 5576 O O . ALA A 1 689 ? -12.876 -27.803 19.766 1.00 84.06 689 ALA A O 1
ATOM 5577 N N . ALA A 1 690 ? -11.080 -26.481 19.809 1.00 83.62 690 ALA A N 1
ATOM 5578 C CA . ALA A 1 690 ? -11.759 -25.366 19.165 1.00 83.62 690 ALA A CA 1
ATOM 5579 C C . ALA A 1 690 ? -12.230 -25.707 17.741 1.00 83.62 690 ALA A C 1
ATOM 5581 O O . ALA A 1 690 ? -13.314 -25.283 17.330 1.00 83.62 690 ALA A O 1
ATOM 5582 N N . ARG A 1 691 ? -11.459 -26.496 16.981 1.00 83.31 691 ARG A N 1
ATOM 5583 C CA . ARG A 1 691 ? -11.854 -27.010 15.661 1.00 83.31 691 ARG A CA 1
ATOM 5584 C C . ARG A 1 691 ? -13.063 -27.944 15.760 1.00 83.31 691 ARG A C 1
ATOM 5586 O O . ARG A 1 691 ? -14.006 -27.747 14.993 1.00 83.31 691 ARG A O 1
ATOM 5593 N N . ARG A 1 692 ? -13.088 -28.877 16.722 1.00 86.50 692 ARG A N 1
ATOM 5594 C CA . ARG A 1 692 ? -14.257 -29.740 16.987 1.00 86.50 692 ARG A CA 1
ATOM 5595 C C . ARG A 1 692 ? -15.492 -28.926 17.357 1.00 86.50 692 ARG A C 1
ATOM 5597 O O . ARG A 1 692 ? -16.538 -29.109 16.740 1.00 86.50 692 ARG A O 1
ATOM 5604 N N . ILE A 1 693 ? -15.354 -27.972 18.280 1.00 89.50 693 ILE A N 1
ATOM 5605 C CA . ILE A 1 693 ? -16.438 -27.065 18.684 1.00 89.50 693 ILE A CA 1
ATOM 5606 C C . ILE A 1 693 ? -16.980 -26.309 17.468 1.00 89.50 693 ILE A C 1
ATOM 5608 O O . ILE A 1 693 ? -18.185 -26.309 17.230 1.00 89.50 693 ILE A O 1
ATOM 5612 N N . ARG A 1 694 ? -16.114 -25.712 16.640 1.00 87.44 694 ARG A N 1
ATOM 5613 C CA . ARG A 1 694 ? -16.550 -24.999 15.427 1.00 87.44 694 ARG A CA 1
ATOM 5614 C C . ARG A 1 694 ? -17.266 -25.916 14.437 1.00 87.44 694 ARG A C 1
ATOM 5616 O O . ARG A 1 694 ? -18.266 -25.503 13.855 1.00 87.44 694 ARG A O 1
ATOM 5623 N N . GLN A 1 695 ? -16.780 -27.140 14.243 1.00 82.44 695 GLN A N 1
ATOM 5624 C CA . GLN A 1 695 ? -17.420 -28.114 13.360 1.00 82.44 695 GLN A CA 1
ATOM 5625 C C . GLN A 1 695 ? -18.801 -28.529 13.890 1.00 82.44 695 GLN A C 1
ATOM 5627 O O . GLN A 1 695 ? -19.756 -28.564 13.118 1.00 82.44 695 GLN A O 1
ATOM 5632 N N . ALA A 1 696 ? -18.930 -28.755 15.200 1.00 85.38 696 ALA A N 1
ATOM 5633 C CA . ALA A 1 696 ? -20.195 -29.088 15.852 1.00 85.38 696 ALA A CA 1
ATOM 5634 C C . ALA A 1 696 ? -21.211 -27.935 15.812 1.00 85.38 696 ALA A C 1
ATOM 5636 O O . ALA A 1 696 ? -22.404 -28.167 15.630 1.00 85.38 696 ALA A O 1
ATOM 5637 N N . LEU A 1 697 ? -20.755 -26.686 15.940 1.00 86.62 697 LEU A N 1
ATOM 5638 C CA . LEU A 1 697 ? -21.630 -25.519 15.810 1.00 86.62 697 LEU A CA 1
ATOM 5639 C C . LEU A 1 697 ? -22.102 -25.335 14.361 1.00 86.62 697 LEU A C 1
ATOM 5641 O O . LEU A 1 697 ? -23.275 -25.048 14.140 1.00 86.62 697 LEU A O 1
ATOM 5645 N N . ARG A 1 698 ? -21.231 -25.565 13.365 1.00 82.38 698 ARG A N 1
ATOM 5646 C CA . ARG A 1 698 ? -21.581 -25.439 11.937 1.00 82.38 698 ARG A CA 1
ATOM 5647 C C . ARG A 1 698 ? -22.698 -26.386 11.497 1.00 82.38 698 ARG A C 1
ATOM 5649 O O . ARG A 1 698 ? -23.511 -25.997 10.669 1.00 82.38 698 ARG A O 1
ATOM 5656 N N . THR A 1 699 ? -22.762 -27.601 12.041 1.00 80.00 699 THR A N 1
ATOM 5657 C CA . THR A 1 699 ? -23.798 -28.582 11.665 1.00 80.00 699 THR A CA 1
ATOM 5658 C C . THR A 1 699 ? -25.174 -28.282 12.256 1.00 80.00 699 THR A C 1
ATOM 5660 O O . THR A 1 699 ? -26.152 -28.899 11.843 1.00 80.00 699 THR A O 1
ATOM 5663 N N . ARG A 1 700 ? -25.267 -27.351 13.214 1.00 79.50 700 ARG A N 1
ATOM 5664 C CA . ARG A 1 700 ? -26.504 -27.019 13.937 1.00 79.50 700 ARG A CA 1
ATOM 5665 C C . ARG A 1 700 ? -26.885 -25.541 13.860 1.00 79.50 700 ARG A C 1
ATOM 5667 O O . ARG A 1 700 ? -27.681 -25.084 14.675 1.00 79.50 700 ARG A O 1
ATOM 5674 N N . MET A 1 701 ? -26.300 -24.792 12.927 1.00 83.50 701 MET A N 1
ATOM 5675 C CA . MET A 1 701 ? -26.643 -23.383 12.745 1.00 83.50 701 MET A CA 1
ATOM 5676 C C . MET A 1 701 ? -28.097 -23.248 12.296 1.00 83.50 701 MET A C 1
ATOM 5678 O O . MET A 1 701 ? -28.521 -23.916 11.355 1.00 83.50 701 MET A O 1
ATOM 5682 N N . ASP A 1 702 ? -28.823 -22.343 12.940 1.00 82.00 702 ASP A N 1
ATOM 5683 C CA . ASP A 1 702 ? -30.215 -22.045 12.636 1.00 82.00 702 ASP A CA 1
ATOM 5684 C C . ASP A 1 702 ? -30.363 -20.541 12.387 1.00 82.00 702 ASP A C 1
ATOM 5686 O O . ASP A 1 702 ? -30.381 -19.712 13.303 1.00 82.00 702 ASP A O 1
ATOM 5690 N N . GLY A 1 703 ? -30.422 -20.179 11.106 1.00 79.06 703 GLY A N 1
ATOM 5691 C CA . GLY A 1 703 ? -30.530 -18.788 10.679 1.00 79.06 703 GLY A CA 1
ATOM 5692 C C . GLY A 1 703 ? -31.842 -18.121 11.102 1.00 79.06 703 GLY A C 1
ATOM 5693 O O . GLY A 1 703 ? -31.853 -16.910 11.337 1.00 79.06 703 GLY A O 1
ATOM 5694 N N . GLU A 1 704 ? -32.928 -18.883 11.252 1.00 76.69 704 GLU A N 1
ATOM 5695 C CA . GLU A 1 704 ? -34.225 -18.351 11.675 1.00 76.69 704 GLU A CA 1
ATOM 5696 C C . GLU A 1 704 ? -34.224 -18.051 13.172 1.00 76.69 704 GLU A C 1
ATOM 5698 O O . GLU A 1 704 ? -34.608 -16.950 13.575 1.00 76.69 704 GLU A O 1
ATOM 5703 N N . VAL A 1 705 ? -33.701 -18.966 13.995 1.00 77.44 705 VAL A N 1
ATOM 5704 C CA . VAL A 1 705 ? -33.535 -18.743 15.440 1.00 77.44 705 VAL A CA 1
ATOM 5705 C C . VAL A 1 705 ? -32.541 -17.612 15.702 1.00 77.44 705 VAL A C 1
ATOM 5707 O O . VAL A 1 705 ? -32.810 -16.742 16.532 1.00 77.44 705 VAL A O 1
ATOM 5710 N N . ALA A 1 706 ? -31.429 -17.552 14.961 1.00 78.00 706 ALA A N 1
ATOM 5711 C CA . ALA A 1 706 ? -30.471 -16.449 15.050 1.00 78.00 706 ALA A CA 1
ATOM 5712 C C . ALA A 1 706 ? -31.130 -15.095 14.735 1.00 78.00 706 ALA A C 1
ATOM 5714 O O . ALA A 1 706 ? -30.871 -14.103 15.420 1.00 78.00 706 ALA A O 1
ATOM 5715 N N . SER A 1 707 ? -31.996 -15.055 13.718 1.00 74.25 707 SER A N 1
ATOM 5716 C CA . SER A 1 707 ? -32.769 -13.870 13.335 1.00 74.25 707 SER A CA 1
ATOM 5717 C C . SER A 1 707 ? -33.807 -13.503 14.401 1.00 74.25 707 SER A C 1
ATOM 5719 O O . SER A 1 707 ? -33.909 -12.343 14.800 1.00 74.25 707 SER A O 1
ATOM 5721 N N . HIS A 1 708 ? -34.523 -14.489 14.946 1.00 79.44 708 HIS A N 1
ATOM 5722 C CA . HIS A 1 708 ? -35.510 -14.295 16.007 1.00 79.44 708 HIS A CA 1
ATOM 5723 C C . HIS A 1 708 ? -34.887 -13.762 17.306 1.00 79.44 708 HIS A C 1
ATOM 5725 O O . HIS A 1 708 ? -35.427 -12.842 17.920 1.00 79.44 708 HIS A O 1
ATOM 5731 N N . MET A 1 709 ? -33.729 -14.296 17.705 1.00 74.06 709 MET A N 1
ATOM 5732 C CA . MET A 1 709 ? -32.963 -13.828 18.865 1.00 74.06 709 MET A CA 1
ATOM 5733 C C . MET A 1 709 ? -32.543 -12.362 18.714 1.00 74.06 709 MET A C 1
ATOM 5735 O O . MET A 1 709 ? -32.694 -11.576 19.648 1.00 74.06 709 MET A O 1
ATOM 5739 N N . ARG A 1 710 ? -32.077 -11.966 17.523 1.00 70.75 710 ARG A N 1
ATOM 5740 C CA . ARG A 1 710 ? -31.711 -10.569 17.237 1.00 70.75 710 ARG A CA 1
ATOM 5741 C C . ARG A 1 710 ? -32.920 -9.634 17.282 1.00 70.75 710 ARG A C 1
ATOM 5743 O O . ARG A 1 710 ? -32.813 -8.547 17.840 1.00 70.75 710 ARG A O 1
ATOM 5750 N N . LYS A 1 711 ? -34.081 -10.074 16.773 1.00 71.56 711 LYS A N 1
ATOM 5751 C CA . LYS A 1 711 ? -35.349 -9.318 16.849 1.00 71.56 711 LYS A CA 1
ATOM 5752 C C . LYS A 1 711 ? -35.789 -9.016 18.287 1.00 71.56 711 LYS A C 1
ATOM 5754 O O . LYS A 1 711 ? -36.496 -8.040 18.494 1.00 71.56 711 LYS A O 1
ATOM 5759 N N . HIS A 1 712 ? -35.350 -9.814 19.260 1.00 70.94 712 HIS A N 1
ATOM 5760 C CA . HIS A 1 712 ? -35.657 -9.641 20.683 1.00 70.94 712 HIS A CA 1
ATOM 5761 C C . HIS A 1 712 ? -34.493 -9.032 21.487 1.00 70.94 712 HIS A C 1
ATOM 5763 O O . HIS A 1 712 ? -34.448 -9.171 22.706 1.00 70.94 712 HIS A O 1
ATOM 5769 N N . GLY A 1 713 ? -33.548 -8.354 20.824 1.00 59.47 713 GLY A N 1
ATOM 5770 C CA . GLY A 1 713 ? -32.527 -7.542 21.499 1.00 59.47 713 GLY A CA 1
ATOM 5771 C C . GLY A 1 713 ? -31.248 -8.277 21.913 1.00 59.47 713 GLY A C 1
ATOM 5772 O O . GLY A 1 713 ? -30.447 -7.714 22.653 1.00 59.47 713 GLY A O 1
ATOM 5773 N N . LEU A 1 714 ? -31.005 -9.507 21.437 1.00 60.41 714 LEU A N 1
ATOM 5774 C CA . LEU A 1 714 ? -29.731 -10.202 21.671 1.00 60.41 714 LEU A CA 1
ATOM 5775 C C . LEU A 1 714 ? -28.668 -9.766 20.649 1.00 60.41 714 LEU A C 1
ATOM 5777 O O . LEU A 1 714 ? -28.670 -10.201 19.494 1.00 60.41 714 LEU A O 1
ATOM 5781 N N . GLU A 1 715 ? -27.744 -8.907 21.086 1.00 56.31 715 GLU A N 1
ATOM 5782 C CA . GLU A 1 715 ? -26.737 -8.256 20.240 1.00 56.31 715 GLU A CA 1
ATOM 5783 C C . GLU A 1 715 ? -25.343 -8.887 20.329 1.00 56.31 715 GLU A C 1
ATOM 5785 O O . GLU A 1 715 ? -24.555 -8.622 21.237 1.00 56.31 715 GLU A O 1
ATOM 5790 N N . TYR A 1 716 ? -25.000 -9.686 19.321 1.00 60.28 716 TYR A N 1
ATOM 5791 C CA . TYR A 1 716 ? -23.654 -10.224 19.136 1.00 60.28 716 TYR A CA 1
ATOM 5792 C C . TYR A 1 716 ? -23.197 -10.018 17.693 1.00 60.28 716 TYR A C 1
ATOM 5794 O O . TYR A 1 716 ? -23.995 -10.167 16.767 1.00 60.28 716 TYR A O 1
ATOM 5802 N N . LYS A 1 717 ? -21.895 -9.747 17.501 1.00 58.81 717 LYS A N 1
ATOM 5803 C CA . LYS A 1 717 ? -21.260 -9.572 16.177 1.00 58.81 717 LYS A CA 1
ATOM 5804 C C . LYS A 1 717 ? -21.585 -10.727 15.217 1.00 58.81 717 LYS A C 1
ATOM 5806 O O . LYS A 1 717 ? -21.923 -10.493 14.060 1.00 58.81 717 LYS A O 1
ATOM 5811 N N . ILE A 1 718 ? -21.527 -11.964 15.712 1.00 72.62 718 ILE A N 1
ATOM 5812 C CA . ILE A 1 718 ? -21.925 -13.192 15.011 1.00 72.62 718 ILE A CA 1
ATOM 5813 C C . ILE A 1 718 ? -22.749 -14.050 15.989 1.00 72.62 718 ILE A C 1
ATOM 5815 O O . ILE A 1 718 ? -22.361 -14.197 17.146 1.00 72.62 718 ILE A O 1
ATOM 5819 N N . ASN A 1 719 ? -23.877 -14.604 15.535 1.00 80.88 719 ASN A N 1
ATOM 5820 C CA . ASN A 1 719 ? -24.777 -15.492 16.291 1.00 80.88 719 ASN A CA 1
ATOM 5821 C C . ASN A 1 719 ? -25.291 -16.583 15.339 1.00 80.88 719 ASN A C 1
ATOM 5823 O O . ASN A 1 719 ? -25.811 -16.238 14.274 1.00 80.88 719 ASN A O 1
ATOM 5827 N N . PHE A 1 720 ? -25.135 -17.851 15.723 1.00 83.94 720 PHE A N 1
ATOM 5828 C CA . PHE A 1 720 ? -25.517 -19.037 14.949 1.00 83.94 720 PHE A CA 1
ATOM 5829 C C . PHE A 1 720 ? -26.914 -19.594 15.266 1.00 83.94 720 PHE A C 1
ATOM 5831 O O . PHE A 1 720 ? -27.307 -20.590 14.665 1.00 83.94 720 PHE A O 1
ATOM 5838 N N . GLY A 1 721 ? -27.665 -18.986 16.188 1.00 82.56 721 GLY A N 1
ATOM 5839 C CA . GLY A 1 721 ? -29.041 -19.390 16.508 1.00 82.56 721 GLY A CA 1
ATOM 5840 C C . GLY A 1 721 ? -29.128 -20.664 17.339 1.00 82.56 721 GLY A C 1
ATOM 5841 O O . GLY A 1 721 ? -30.157 -21.331 17.364 1.00 82.56 721 GLY A O 1
ATOM 5842 N N . ILE A 1 722 ? -28.048 -21.018 18.033 1.00 87.75 722 ILE A N 1
ATOM 5843 C CA . ILE A 1 722 ? -27.985 -22.249 18.815 1.00 87.75 722 ILE A CA 1
ATOM 5844 C C . ILE A 1 722 ? -28.518 -21.978 20.227 1.00 87.75 722 ILE A C 1
ATOM 5846 O O . ILE A 1 722 ? -28.142 -21.011 20.901 1.00 87.75 722 ILE A O 1
ATOM 5850 N N . THR A 1 723 ? -29.427 -22.845 20.675 1.00 87.38 723 THR A N 1
ATOM 5851 C CA . THR A 1 723 ? -30.077 -22.748 21.988 1.00 87.38 723 THR A CA 1
ATOM 5852 C C . THR A 1 723 ? -29.091 -22.993 23.132 1.00 87.38 723 THR A C 1
ATOM 5854 O O . THR A 1 723 ? -28.094 -23.708 22.991 1.00 87.38 723 THR A O 1
ATOM 5857 N N . ARG A 1 724 ? -29.384 -22.426 24.311 1.00 86.44 724 ARG A N 1
ATOM 5858 C CA . ARG A 1 724 ? -28.539 -22.577 25.510 1.00 86.44 724 ARG A CA 1
ATOM 5859 C C . ARG A 1 724 ? -28.399 -24.038 25.953 1.00 86.44 724 ARG A C 1
ATOM 5861 O O . ARG A 1 724 ? -27.330 -24.428 26.423 1.00 86.44 724 ARG A O 1
ATOM 5868 N N . ASP A 1 725 ? -29.430 -24.853 25.746 1.00 86.62 725 ASP A N 1
ATOM 5869 C CA . ASP A 1 725 ? -29.411 -26.289 26.047 1.00 86.62 725 ASP A CA 1
ATOM 5870 C C . ASP A 1 725 ? -28.388 -27.038 25.192 1.00 86.62 725 ASP A C 1
ATOM 5872 O O . ASP A 1 725 ? -27.593 -27.818 25.719 1.00 86.62 725 ASP A O 1
ATOM 5876 N N . HIS A 1 726 ? -28.331 -26.750 23.889 1.00 88.31 726 HIS A N 1
ATOM 5877 C CA . HIS A 1 726 ? -27.337 -27.350 23.000 1.00 88.31 726 HIS A CA 1
ATOM 5878 C C . HIS A 1 726 ? -25.913 -26.906 23.340 1.00 88.31 726 HIS A C 1
ATOM 5880 O O . HIS A 1 726 ? -25.011 -27.741 23.375 1.00 88.31 726 HIS A O 1
ATOM 5886 N N . LEU A 1 727 ? -25.703 -25.622 23.650 1.00 92.50 727 LEU A N 1
ATOM 5887 C CA . LEU A 1 727 ? -24.392 -25.148 24.110 1.00 92.50 727 LEU A CA 1
ATOM 5888 C C . LEU A 1 727 ? -23.979 -25.823 25.420 1.00 92.50 727 LEU A C 1
ATOM 5890 O O . LEU A 1 727 ? -22.811 -26.145 25.607 1.00 92.50 727 LEU A O 1
ATOM 5894 N N . SER A 1 728 ? -24.935 -26.095 26.306 1.00 89.88 728 SER A N 1
ATOM 5895 C CA . SER A 1 728 ? -24.674 -26.797 27.563 1.00 89.88 728 SER A CA 1
ATOM 5896 C C . SER A 1 728 ? -24.336 -28.275 27.343 1.00 89.88 728 SER A C 1
ATOM 5898 O O . SER A 1 728 ? -23.457 -28.799 28.021 1.00 89.88 728 SER A O 1
ATOM 5900 N N . GLN A 1 729 ? -24.973 -28.949 26.381 1.00 90.25 729 GLN A N 1
ATOM 5901 C CA . GLN A 1 729 ? -24.598 -30.312 25.983 1.00 90.25 729 GLN A CA 1
ATOM 5902 C C . GLN A 1 729 ? -23.193 -30.355 25.372 1.00 90.25 729 GLN A C 1
ATOM 5904 O O . GLN A 1 729 ? -22.396 -31.208 25.751 1.00 90.25 729 GLN A O 1
ATOM 5909 N N . LEU A 1 730 ? -22.873 -29.407 24.486 1.00 92.19 730 LEU A N 1
ATOM 5910 C CA . LEU A 1 730 ? -21.559 -29.317 23.848 1.00 92.19 730 LEU A CA 1
ATOM 5911 C C . LEU A 1 730 ? -20.449 -28.978 24.855 1.00 92.19 730 LEU A C 1
ATOM 5913 O O . LEU A 1 730 ? -19.374 -29.568 24.809 1.00 92.19 730 LEU A O 1
ATOM 5917 N N . ALA A 1 731 ? -20.713 -28.085 25.811 1.00 92.38 731 ALA A N 1
ATOM 5918 C CA . ALA A 1 731 ? -19.766 -27.790 26.884 1.00 92.38 731 ALA A CA 1
ATOM 5919 C C . ALA A 1 731 ? -19.469 -29.026 27.751 1.00 92.38 731 ALA A C 1
ATOM 5921 O O . ALA A 1 731 ? -18.334 -29.213 28.163 1.00 92.38 731 ALA A O 1
ATOM 5922 N N . ARG A 1 732 ? -20.461 -29.897 27.998 1.00 91.81 732 ARG A N 1
ATOM 5923 C CA . ARG A 1 732 ? -20.269 -31.144 28.768 1.00 91.81 732 ARG A CA 1
ATOM 5924 C C . ARG A 1 732 ? -19.429 -32.194 28.038 1.00 91.81 732 ARG A C 1
ATOM 5926 O O . ARG A 1 732 ? -18.905 -33.085 28.698 1.00 91.81 732 ARG A O 1
ATOM 5933 N N . SER A 1 733 ? -19.334 -32.129 26.708 1.00 89.31 733 SER A N 1
ATOM 5934 C CA . SER A 1 733 ? -18.495 -33.045 25.922 1.00 89.31 733 SER A CA 1
ATOM 5935 C C . SER A 1 733 ? -17.034 -32.608 25.807 1.00 89.31 733 SER A C 1
ATOM 5937 O O . SER A 1 733 ? -16.224 -33.366 25.282 1.00 89.31 733 SER A O 1
ATOM 5939 N N . GLU A 1 734 ? -16.686 -31.415 26.288 1.00 91.38 734 GLU A N 1
ATOM 5940 C CA . GLU A 1 734 ? -15.319 -30.892 26.270 1.00 91.38 734 GLU A CA 1
ATOM 5941 C C . GLU A 1 734 ? -14.783 -30.770 27.704 1.00 91.38 734 GLU A C 1
ATOM 5943 O O . GLU A 1 734 ? -15.544 -30.622 28.663 1.00 91.38 734 GLU A O 1
ATOM 5948 N N . GLN A 1 735 ? -13.461 -30.846 27.870 1.00 88.94 735 GLN A N 1
ATOM 5949 C CA . GLN A 1 735 ? -12.842 -30.621 29.177 1.00 88.94 735 GLN A CA 1
ATOM 5950 C C . GLN A 1 735 ? -12.731 -29.113 29.460 1.00 88.94 735 GLN A C 1
ATOM 5952 O O . GLN A 1 735 ? -12.277 -28.374 28.579 1.00 88.94 735 GLN A O 1
ATOM 5957 N N . PRO A 1 736 ? -13.113 -28.638 30.664 1.00 91.69 736 PRO A N 1
ATOM 5958 C CA . PRO A 1 736 ? -12.848 -27.266 31.085 1.00 91.69 736 PRO A CA 1
ATOM 5959 C C . PRO A 1 736 ? -11.356 -26.928 30.987 1.00 91.69 736 PRO A C 1
ATOM 5961 O O . PRO A 1 736 ? -10.507 -27.729 31.369 1.00 91.69 736 PRO A O 1
ATOM 5964 N N . SER A 1 737 ? -11.038 -25.752 30.452 1.00 89.00 737 SER A N 1
ATOM 5965 C CA . SER A 1 737 ? -9.662 -25.306 30.217 1.00 89.00 737 SER A CA 1
ATOM 5966 C C . SER A 1 737 ? -9.619 -23.788 30.087 1.00 89.00 737 SER A C 1
ATOM 5968 O O . SER A 1 737 ? -10.388 -23.212 29.312 1.00 89.00 737 SER A O 1
ATOM 5970 N N . VAL A 1 738 ? -8.699 -23.142 30.812 1.00 82.75 738 VAL A N 1
ATOM 5971 C CA . VAL A 1 738 ? -8.462 -21.690 30.720 1.00 82.75 738 VAL A CA 1
ATOM 5972 C C . VAL A 1 738 ? -8.029 -21.299 29.304 1.00 82.75 738 VAL A C 1
ATOM 5974 O O . VAL A 1 738 ? -8.550 -20.330 28.750 1.00 82.75 738 VAL A O 1
ATOM 5977 N N . ASN A 1 739 ? -7.148 -22.086 28.675 1.00 78.06 739 ASN A N 1
ATOM 5978 C CA . ASN A 1 739 ? -6.649 -21.824 27.320 1.00 78.06 739 ASN A CA 1
ATOM 5979 C C . ASN A 1 739 ? -7.779 -21.884 26.288 1.00 78.06 739 ASN A C 1
ATOM 5981 O O . ASN A 1 739 ? -7.940 -20.970 25.474 1.00 78.06 739 ASN A O 1
ATOM 5985 N N . LEU A 1 740 ? -8.616 -22.924 26.358 1.00 86.69 740 LEU A N 1
ATOM 5986 C CA . LEU A 1 740 ? -9.760 -23.075 25.463 1.00 86.69 740 LEU A CA 1
ATOM 5987 C C . LEU A 1 740 ? -10.807 -21.991 25.693 1.00 86.69 740 LEU A C 1
ATOM 5989 O O . LEU A 1 740 ? -11.271 -21.382 24.730 1.00 86.69 740 LEU A O 1
ATOM 5993 N N . ALA A 1 741 ? -11.148 -21.699 26.946 1.00 89.62 741 ALA A N 1
ATOM 5994 C CA . ALA A 1 741 ? -12.104 -20.651 27.271 1.00 89.62 741 ALA A CA 1
ATOM 5995 C C . ALA A 1 741 ? -11.619 -19.272 26.787 1.00 89.62 741 ALA A C 1
ATOM 5997 O O . ALA A 1 741 ? -12.364 -18.561 26.111 1.00 89.62 741 ALA A O 1
ATOM 5998 N N . THR A 1 742 ? -10.347 -18.937 27.013 1.00 79.19 742 THR A N 1
ATOM 5999 C CA . THR A 1 742 ? -9.727 -17.687 26.547 1.00 79.19 742 THR A CA 1
ATOM 6000 C C . THR A 1 742 ? -9.732 -17.590 25.023 1.00 79.19 742 THR A C 1
ATOM 6002 O O . THR A 1 742 ? -10.141 -16.569 24.457 1.00 79.19 742 THR A O 1
ATOM 6005 N N . TYR A 1 743 ? -9.340 -18.669 24.338 1.00 77.69 743 TYR A N 1
ATOM 6006 C CA . TYR A 1 743 ? -9.344 -18.728 22.881 1.00 77.69 743 TYR A CA 1
ATOM 6007 C C . TYR A 1 743 ? -10.752 -18.520 22.315 1.00 77.69 743 TYR A C 1
ATOM 6009 O O . TYR A 1 743 ? -10.935 -17.711 21.403 1.00 77.69 743 TYR A O 1
ATOM 6017 N N . LEU A 1 744 ? -11.756 -19.214 22.855 1.00 85.31 744 LEU A N 1
ATOM 6018 C CA . LEU A 1 744 ? -13.148 -19.091 22.421 1.00 85.31 744 LEU A CA 1
ATOM 6019 C C . LEU A 1 744 ? -13.709 -17.690 22.706 1.00 85.31 744 LEU A C 1
ATOM 6021 O O . LEU A 1 744 ? -14.386 -17.124 21.845 1.00 85.31 744 LEU A O 1
ATOM 6025 N N . TRP A 1 745 ? -13.375 -17.100 23.860 1.00 87.44 745 TRP A N 1
ATOM 6026 C CA . TRP A 1 745 ? -13.796 -15.749 24.243 1.00 87.44 745 TRP A CA 1
ATOM 6027 C C . TRP A 1 745 ? -13.236 -14.662 23.321 1.00 87.44 745 TRP A C 1
ATOM 6029 O O . TRP A 1 745 ? -13.936 -13.695 23.006 1.00 87.44 745 TRP A O 1
ATOM 6039 N N . SER A 1 746 ? -11.994 -14.835 22.847 1.00 73.44 746 SER A N 1
ATOM 6040 C CA . SER A 1 746 ? -11.339 -13.901 21.917 1.00 73.44 746 SER A CA 1
ATOM 6041 C C . SER A 1 746 ? -12.076 -13.758 20.578 1.00 73.44 746 SER A C 1
ATOM 6043 O O . SER A 1 746 ? -11.878 -12.789 19.842 1.00 73.44 746 SER A O 1
ATOM 6045 N N . ARG A 1 747 ? -12.951 -14.714 20.243 1.00 76.69 747 ARG A N 1
ATOM 6046 C CA . ARG A 1 747 ? -13.711 -14.710 18.996 1.00 76.69 747 ARG A CA 1
ATOM 6047 C C . ARG A 1 747 ? -14.986 -13.891 19.144 1.00 76.69 747 ARG A C 1
ATOM 6049 O O . ARG A 1 747 ? -15.676 -13.897 20.161 1.00 76.69 747 ARG A O 1
ATOM 6056 N N . SER A 1 748 ? -15.346 -13.196 18.073 1.00 74.12 748 SER A N 1
ATOM 6057 C CA . SER A 1 748 ? -16.528 -12.330 18.031 1.00 74.12 748 SER A CA 1
ATOM 6058 C C . SER A 1 748 ? -17.827 -13.102 17.725 1.00 74.12 748 SER A C 1
ATOM 6060 O O . SER A 1 748 ? -18.661 -12.625 16.962 1.00 74.12 748 SER A O 1
ATOM 6062 N N . VAL A 1 749 ? -18.007 -14.292 18.317 1.00 82.25 749 VAL A N 1
ATOM 6063 C CA . VAL A 1 749 ? -19.153 -15.196 18.086 1.00 82.25 749 VAL A CA 1
ATOM 6064 C C . VAL A 1 749 ? -19.871 -15.497 19.404 1.00 82.25 749 VAL A C 1
ATOM 6066 O O . VAL A 1 749 ? -19.230 -15.927 20.363 1.00 82.25 749 VAL A O 1
ATOM 6069 N N . ARG A 1 750 ? -21.198 -15.317 19.446 1.00 88.12 750 ARG A N 1
ATOM 6070 C CA . ARG A 1 750 ? -22.056 -15.540 20.622 1.00 88.12 750 ARG A CA 1
ATOM 6071 C C . ARG A 1 750 ? -21.842 -16.907 21.246 1.00 88.12 750 ARG A C 1
ATOM 6073 O O . ARG A 1 750 ? -21.507 -17.001 22.421 1.00 88.12 750 ARG A O 1
ATOM 6080 N N . GLU A 1 751 ? -22.017 -17.956 20.452 1.00 91.44 751 GLU A N 1
ATOM 6081 C CA . GLU A 1 751 ? -21.951 -19.339 20.915 1.00 91.44 751 GLU A CA 1
ATOM 6082 C C . GLU A 1 751 ? -20.577 -19.660 21.505 1.00 91.44 751 GLU A C 1
ATOM 6084 O O . GLU A 1 751 ? -20.500 -20.321 22.535 1.00 91.44 751 GLU A O 1
ATOM 6089 N N . LEU A 1 752 ? -19.500 -19.132 20.910 1.00 90.50 752 LEU A N 1
ATOM 6090 C CA . LEU A 1 752 ? -18.142 -19.330 21.419 1.00 90.50 752 LEU A CA 1
ATOM 6091 C C . LEU A 1 752 ? -17.924 -18.591 22.743 1.00 90.50 752 LEU A C 1
ATOM 6093 O O . LEU A 1 752 ? -17.355 -19.172 23.660 1.00 90.50 752 LEU A O 1
ATOM 6097 N N . LYS A 1 753 ? -18.433 -17.362 22.893 1.00 90.38 753 LYS A N 1
ATOM 6098 C CA . LYS A 1 753 ? -18.368 -16.629 24.168 1.00 90.38 753 LYS A CA 1
ATOM 6099 C C . LYS A 1 753 ? -19.172 -17.315 25.273 1.00 90.38 753 LYS A C 1
ATOM 6101 O O . LYS A 1 753 ? -18.686 -17.463 26.387 1.00 90.38 753 LYS A O 1
ATOM 6106 N N . LEU A 1 754 ? -20.377 -17.788 24.965 1.00 92.50 754 LEU A N 1
ATOM 6107 C CA . LEU A 1 754 ? -21.213 -18.516 25.923 1.00 92.50 754 LEU A CA 1
ATOM 6108 C C . LEU A 1 754 ? -20.617 -19.881 26.303 1.00 92.50 754 LEU A C 1
ATOM 6110 O O . LEU A 1 754 ? -20.744 -20.303 27.454 1.00 92.50 754 LEU A O 1
ATOM 6114 N N . LEU A 1 755 ? -19.956 -20.568 25.367 1.00 93.69 755 LEU A N 1
ATOM 6115 C CA . LEU A 1 755 ? -19.193 -21.788 25.650 1.00 93.69 755 LEU A CA 1
ATOM 6116 C C . LEU A 1 755 ? -17.953 -21.495 26.491 1.00 93.69 755 LEU A C 1
ATOM 6118 O O . LEU A 1 755 ? -17.690 -22.233 27.434 1.00 93.69 755 LEU A O 1
ATOM 6122 N N . ALA A 1 756 ? -17.235 -20.408 26.205 1.00 93.62 756 ALA A N 1
ATOM 6123 C CA . ALA A 1 756 ? -16.070 -19.996 26.978 1.00 93.62 756 ALA A CA 1
ATOM 6124 C C . ALA A 1 756 ? -16.408 -19.836 28.465 1.00 93.62 756 ALA A C 1
ATOM 6126 O O . ALA A 1 756 ? -15.733 -20.425 29.298 1.00 93.62 756 ALA A O 1
ATOM 6127 N N . LEU A 1 757 ? -17.502 -19.145 28.805 1.00 94.81 757 LEU A N 1
ATOM 6128 C CA . LEU A 1 757 ? -17.938 -18.974 30.202 1.00 94.81 757 LEU A CA 1
ATOM 6129 C C . LEU A 1 757 ? -18.248 -20.301 30.913 1.00 94.81 757 LEU A C 1
ATOM 6131 O O . LEU A 1 757 ? -18.075 -20.412 32.125 1.00 94.81 757 LEU A O 1
ATOM 6135 N N . ARG A 1 758 ? -18.707 -21.312 30.166 1.00 94.06 758 ARG A N 1
ATOM 6136 C CA . ARG A 1 758 ? -19.003 -22.656 30.691 1.00 94.06 758 ARG A CA 1
ATOM 6137 C C . ARG A 1 758 ? -17.731 -23.480 30.885 1.00 94.06 758 ARG A C 1
ATOM 6139 O O . ARG A 1 758 ? -17.628 -24.216 31.861 1.00 94.06 758 ARG A O 1
ATOM 6146 N N . LEU A 1 759 ? -16.790 -23.355 29.952 1.00 94.06 759 LEU A N 1
ATOM 6147 C CA . LEU A 1 759 ? -15.539 -24.112 29.916 1.00 94.06 759 LEU A CA 1
ATOM 6148 C C . LEU A 1 759 ? -14.431 -23.488 30.764 1.00 94.06 759 LEU A C 1
ATOM 6150 O O . LEU A 1 759 ? -13.422 -24.145 30.995 1.00 94.06 759 LEU A O 1
ATOM 6154 N N . TRP A 1 760 ? -14.604 -22.253 31.236 1.00 94.12 760 TRP A N 1
ATOM 6155 C CA . TRP A 1 760 ? -13.643 -21.613 32.126 1.00 94.12 760 TRP A CA 1
ATOM 6156 C C . TRP A 1 760 ? -13.686 -22.272 33.518 1.00 94.12 760 TRP A C 1
ATOM 6158 O O . TRP A 1 760 ? -14.757 -22.283 34.146 1.00 94.12 760 TRP A O 1
ATOM 6168 N N . PRO A 1 761 ? -12.560 -22.818 34.022 1.00 93.38 761 PRO A N 1
ATOM 6169 C CA . PRO A 1 761 ? -12.453 -23.278 35.405 1.00 93.38 761 PRO A CA 1
ATOM 6170 C C . PRO A 1 761 ? -12.529 -22.070 36.348 1.00 93.38 761 PRO A C 1
ATOM 6172 O O . PRO A 1 761 ? -11.716 -21.150 36.260 1.00 93.38 761 PRO A O 1
ATOM 6175 N N . ALA A 1 762 ? -13.539 -22.024 37.219 1.00 91.69 762 ALA A N 1
ATOM 6176 C CA . ALA A 1 762 ? -13.832 -20.831 38.020 1.00 91.69 762 ALA A CA 1
ATOM 6177 C C . ALA A 1 762 ? -12.796 -20.595 39.133 1.00 91.69 762 ALA A C 1
ATOM 6179 O O . ALA A 1 762 ? -12.593 -19.462 39.572 1.00 91.69 762 ALA A O 1
ATOM 6180 N N . GLU A 1 763 ? -12.135 -21.663 39.576 1.00 88.56 763 GLU A N 1
ATOM 6181 C CA . GLU A 1 763 ? -11.088 -21.666 40.595 1.00 88.56 763 GLU A CA 1
ATOM 6182 C C . GLU A 1 763 ? -9.769 -21.069 40.078 1.00 88.56 763 GLU A C 1
ATOM 6184 O O . GLU A 1 763 ? -9.007 -20.488 40.856 1.00 88.56 763 GLU A O 1
ATOM 6189 N N . GLU A 1 764 ? -9.530 -21.180 38.768 1.00 85.12 764 GLU A N 1
ATOM 6190 C CA . GLU A 1 764 ? -8.325 -20.701 38.076 1.00 85.12 764 GLU A CA 1
ATOM 6191 C C . GLU A 1 764 ? -8.472 -19.274 37.531 1.00 85.12 764 GLU A C 1
ATOM 6193 O O . GLU A 1 764 ? -7.494 -18.685 37.078 1.00 85.12 764 GLU A O 1
ATOM 6198 N N . LEU A 1 765 ? -9.673 -18.688 37.597 1.00 87.50 765 LEU A N 1
ATOM 6199 C CA . LEU A 1 765 ? -9.924 -17.330 37.123 1.00 87.50 765 LEU A CA 1
ATOM 6200 C C . LEU A 1 765 ? -9.103 -16.310 37.932 1.00 87.50 765 LEU A C 1
ATOM 6202 O O . LEU A 1 765 ? -9.208 -16.233 39.161 1.00 87.50 765 LEU A O 1
ATOM 6206 N N . SER A 1 766 ? -8.301 -15.496 37.245 1.00 81.12 766 SER A N 1
ATOM 6207 C CA . SER A 1 766 ? -7.563 -14.390 37.861 1.00 81.12 766 SER A CA 1
ATOM 6208 C C . SER A 1 766 ? -8.408 -13.112 37.951 1.00 81.12 766 SER A C 1
ATOM 6210 O O . SER A 1 766 ? -9.374 -12.918 37.211 1.00 81.12 766 SER A O 1
ATOM 6212 N N . SER A 1 767 ? -8.015 -12.181 38.828 1.00 72.62 767 SER A N 1
ATOM 6213 C CA . SER A 1 767 ? -8.694 -10.883 38.973 1.00 72.62 767 SER A CA 1
ATOM 6214 C C . SER A 1 767 ? -8.666 -10.048 37.688 1.00 72.62 767 SER A C 1
ATOM 6216 O O . SER A 1 767 ? -9.624 -9.337 37.390 1.00 72.62 767 SER A O 1
ATOM 6218 N N . ASN A 1 768 ? -7.578 -10.144 36.916 1.00 64.75 768 ASN A N 1
ATOM 6219 C CA . ASN A 1 768 ? -7.407 -9.409 35.663 1.00 64.75 768 ASN A CA 1
ATOM 6220 C C . ASN A 1 768 ? -8.312 -9.969 34.563 1.00 64.75 768 ASN A C 1
ATOM 6222 O O . ASN A 1 768 ? -8.939 -9.204 33.831 1.00 64.75 768 ASN A O 1
ATOM 6226 N N . GLU A 1 769 ? -8.425 -11.295 34.468 1.00 79.50 769 GLU A N 1
ATOM 6227 C CA . GLU A 1 769 ? -9.352 -11.940 33.535 1.00 79.50 769 GLU A CA 1
ATOM 6228 C C . GLU A 1 769 ? -10.800 -11.644 33.912 1.00 79.50 769 GLU A C 1
ATOM 6230 O O . GLU A 1 769 ? -11.584 -11.270 33.046 1.00 79.50 769 GLU A O 1
ATOM 6235 N N . ALA A 1 770 ? -11.146 -11.726 35.199 1.00 81.00 770 ALA A N 1
ATOM 6236 C CA . ALA A 1 770 ? -12.479 -11.384 35.679 1.00 81.00 770 ALA A CA 1
ATOM 6237 C C . ALA A 1 770 ? -12.853 -9.935 35.333 1.00 81.00 770 ALA A C 1
ATOM 6239 O O . ALA A 1 770 ? -13.943 -9.694 34.814 1.00 81.00 770 ALA A O 1
ATOM 6240 N N . LEU A 1 771 ? -11.938 -8.982 35.545 1.00 75.94 771 LEU A N 1
ATOM 6241 C CA . LEU A 1 771 ? -12.160 -7.583 35.180 1.00 75.94 771 LEU A CA 1
ATOM 6242 C C . LEU A 1 771 ? -12.308 -7.416 33.663 1.00 75.94 771 LEU A C 1
ATOM 6244 O O . LEU A 1 771 ? -13.217 -6.724 33.215 1.00 75.94 771 LEU A O 1
ATOM 6248 N N . ARG A 1 772 ? -11.471 -8.079 32.860 1.00 75.44 772 ARG A N 1
ATOM 6249 C CA . ARG A 1 772 ? -11.570 -8.045 31.394 1.00 75.44 772 ARG A CA 1
ATOM 6250 C C . ARG A 1 772 ? -12.918 -8.571 30.905 1.00 75.44 772 ARG A C 1
ATOM 6252 O O . ARG A 1 772 ? -13.554 -7.935 30.070 1.00 75.44 772 ARG A O 1
ATOM 6259 N N . LEU A 1 773 ? -13.356 -9.720 31.422 1.00 86.50 773 LEU A N 1
ATOM 6260 C CA . LEU A 1 773 ? -14.660 -10.296 31.096 1.00 86.50 773 LEU A CA 1
ATOM 6261 C C . LEU A 1 773 ? -15.787 -9.342 31.502 1.00 86.50 773 LEU A C 1
ATOM 6263 O O . LEU A 1 773 ? -16.713 -9.142 30.719 1.00 86.50 773 LEU A O 1
ATOM 6267 N N . ALA A 1 774 ? -15.685 -8.718 32.679 1.00 84.25 774 ALA A N 1
ATOM 6268 C CA . ALA A 1 774 ? -16.655 -7.736 33.144 1.00 84.25 774 ALA A CA 1
ATOM 6269 C C . ALA A 1 774 ? -16.717 -6.516 32.211 1.00 84.25 774 ALA A C 1
ATOM 6271 O O . ALA A 1 774 ? -17.795 -6.168 31.744 1.00 84.25 774 ALA A O 1
ATOM 6272 N N . VAL A 1 775 ? -15.581 -5.924 31.836 1.00 76.19 775 VAL A N 1
ATOM 6273 C CA . VAL A 1 775 ? -15.548 -4.798 30.883 1.00 76.19 775 VAL A CA 1
ATOM 6274 C C . VAL A 1 775 ? -16.142 -5.198 29.531 1.00 76.19 775 VAL A C 1
ATOM 6276 O O . VAL A 1 775 ? -16.945 -4.460 28.963 1.00 76.19 775 VAL A O 1
ATOM 6279 N N . ASP A 1 776 ? -15.811 -6.389 29.028 1.00 79.31 776 ASP A N 1
ATOM 6280 C CA . ASP A 1 776 ? -16.353 -6.899 27.766 1.00 79.31 776 ASP A CA 1
ATOM 6281 C C . ASP A 1 776 ? -17.876 -7.117 27.806 1.00 79.31 776 ASP A C 1
ATOM 6283 O O . ASP A 1 776 ? -18.517 -7.106 26.745 1.00 79.31 776 ASP A O 1
ATOM 6287 N N . CYS A 1 777 ? -18.449 -7.349 28.989 1.00 85.75 777 CYS A N 1
ATOM 6288 C CA . CYS A 1 777 ? -19.870 -7.629 29.192 1.00 85.75 777 CYS A CA 1
ATOM 6289 C C . CYS A 1 777 ? -20.680 -6.416 29.663 1.00 85.75 777 CYS A C 1
ATOM 6291 O O . CYS A 1 777 ? -21.909 -6.468 29.593 1.00 85.75 777 CYS A O 1
ATOM 6293 N N . GLU A 1 778 ? -20.042 -5.343 30.138 1.00 82.31 778 GLU A N 1
ATOM 6294 C CA . GLU A 1 778 ? -20.748 -4.175 30.669 1.00 82.31 778 GLU A CA 1
ATOM 6295 C C . GLU A 1 778 ? -21.679 -3.590 29.594 1.00 82.31 778 GLU A C 1
ATOM 6297 O O . GLU A 1 778 ? -21.297 -3.403 28.436 1.00 82.31 778 GLU A O 1
ATOM 6302 N N . GLY A 1 779 ? -22.939 -3.350 29.968 1.00 74.19 779 GLY A N 1
ATOM 6303 C CA . GLY A 1 779 ? -23.977 -2.871 29.049 1.00 74.19 779 GLY A CA 1
ATOM 6304 C C . GLY A 1 779 ? -24.588 -3.938 28.129 1.00 74.19 779 GLY A C 1
ATOM 6305 O O . GLY A 1 779 ? -25.470 -3.608 27.343 1.00 74.19 779 GLY A O 1
ATOM 6306 N N . LYS A 1 780 ? -24.184 -5.216 28.222 1.00 81.44 780 LYS A N 1
ATOM 6307 C CA . LYS A 1 780 ? -24.724 -6.322 27.403 1.00 81.44 780 LYS A CA 1
ATOM 6308 C C . LYS A 1 780 ? -25.490 -7.318 28.270 1.00 81.44 780 LYS A C 1
ATOM 6310 O O . LYS A 1 780 ? -24.895 -8.266 28.772 1.00 81.44 780 LYS A O 1
ATOM 6315 N N . ALA A 1 781 ? -26.806 -7.137 28.401 1.00 79.19 781 ALA A N 1
ATOM 6316 C CA . ALA A 1 781 ? -27.649 -7.880 29.350 1.00 79.19 781 ALA A CA 1
ATOM 6317 C C . ALA A 1 781 ? -27.441 -9.413 29.328 1.00 79.19 781 ALA A C 1
ATOM 6319 O O . ALA A 1 781 ? -27.109 -9.985 30.359 1.00 79.19 781 ALA A O 1
ATOM 6320 N N . GLU A 1 782 ? -27.528 -10.081 28.164 1.00 85.69 782 GLU A N 1
ATOM 6321 C CA . GLU A 1 782 ? -27.335 -11.547 28.099 1.00 85.69 782 GLU A CA 1
ATOM 6322 C C . GLU A 1 782 ? -25.920 -11.978 28.513 1.00 85.69 782 GLU A C 1
ATOM 6324 O O . GLU A 1 782 ? -25.767 -12.952 29.247 1.00 85.69 782 GLU A O 1
ATOM 6329 N N . LEU A 1 783 ? -24.881 -11.272 28.055 1.00 87.12 783 LEU A N 1
ATOM 6330 C CA . LEU A 1 783 ? -23.500 -11.613 28.404 1.00 87.12 783 LEU A CA 1
ATOM 6331 C C . LEU A 1 783 ? -23.195 -11.340 29.872 1.00 87.12 783 LEU A C 1
ATOM 6333 O O . LEU A 1 783 ? -22.505 -12.145 30.485 1.00 87.12 783 LEU A O 1
ATOM 6337 N N . ALA A 1 784 ? -23.698 -10.236 30.423 1.00 87.88 784 ALA A N 1
ATOM 6338 C CA . ALA A 1 784 ? -23.555 -9.910 31.833 1.00 87.88 784 ALA A CA 1
ATOM 6339 C C . ALA A 1 784 ? -24.236 -10.976 32.703 1.00 87.88 784 ALA A C 1
ATOM 6341 O O . ALA A 1 784 ? -23.603 -11.521 33.605 1.00 87.88 784 ALA A O 1
ATOM 6342 N N . ASP A 1 785 ? -25.478 -11.343 32.379 1.00 88.12 785 ASP A N 1
ATOM 6343 C CA . ASP A 1 785 ? -26.217 -12.371 33.111 1.00 88.12 785 ASP A CA 1
ATOM 6344 C C . ASP A 1 785 ? -25.533 -13.737 33.027 1.00 88.12 785 ASP A C 1
ATOM 6346 O O . ASP A 1 785 ? -25.386 -14.417 34.042 1.00 88.12 785 ASP A O 1
ATOM 6350 N N . GLU A 1 786 ? -25.076 -14.148 31.841 1.00 92.19 786 GLU A N 1
ATOM 6351 C CA . GLU A 1 786 ? -24.401 -15.435 31.652 1.00 92.19 786 GLU A CA 1
ATOM 6352 C C . GLU A 1 786 ? -22.998 -15.441 32.281 1.00 92.19 786 GLU A C 1
ATOM 6354 O O . GLU A 1 786 ? -22.617 -16.451 32.868 1.00 92.19 786 GLU A O 1
ATOM 6359 N N . LEU A 1 787 ? -22.237 -14.339 32.223 1.00 94.81 787 LEU A N 1
ATOM 6360 C CA . LEU A 1 787 ? -20.943 -14.205 32.909 1.00 94.81 787 LEU A CA 1
ATOM 6361 C C . LEU A 1 787 ? -21.118 -14.428 34.408 1.00 94.81 787 LEU A C 1
ATOM 6363 O O . LEU A 1 787 ? -20.398 -15.228 35.013 1.00 94.81 787 LEU A O 1
ATOM 6367 N N . ILE A 1 788 ? -22.104 -13.752 34.998 1.00 94.38 788 ILE A N 1
ATOM 6368 C CA . ILE A 1 788 ? -22.344 -13.860 36.429 1.00 94.38 788 ILE A CA 1
ATOM 6369 C C . ILE A 1 788 ? -22.855 -15.265 36.760 1.00 94.38 788 ILE A C 1
ATOM 6371 O O . ILE A 1 788 ? -22.278 -15.942 37.606 1.00 94.38 788 ILE A O 1
ATOM 6375 N N . ALA A 1 789 ? -23.880 -15.744 36.050 1.00 92.31 789 ALA A N 1
ATOM 6376 C CA . ALA A 1 789 ? -24.537 -17.011 36.349 1.00 92.31 789 ALA A CA 1
ATOM 6377 C C . ALA A 1 789 ? -23.653 -18.246 36.127 1.00 92.31 789 ALA A C 1
ATOM 6379 O O . ALA A 1 789 ? -23.778 -19.234 36.852 1.00 92.31 789 ALA A O 1
ATOM 6380 N N . LEU A 1 790 ? -22.791 -18.222 35.109 1.00 92.25 790 LEU A N 1
ATOM 6381 C CA . LEU A 1 790 ? -22.023 -19.395 34.695 1.00 92.25 790 LEU A CA 1
ATOM 6382 C C . LEU A 1 790 ? -20.582 -19.379 35.163 1.00 92.25 790 LEU A C 1
ATOM 6384 O O . LEU A 1 790 ? -19.977 -20.448 35.202 1.00 92.25 790 LEU A O 1
ATOM 6388 N N . LEU A 1 791 ? -20.025 -18.220 35.509 1.00 94.69 791 LEU A N 1
ATOM 6389 C CA . LEU A 1 791 ? -18.628 -18.120 35.914 1.00 94.69 791 LEU A CA 1
ATOM 6390 C C . LEU A 1 791 ? -18.470 -17.493 37.299 1.00 94.69 791 LEU A C 1
ATOM 6392 O O . LEU A 1 791 ? -17.950 -18.161 38.190 1.00 94.69 791 LEU A O 1
ATOM 6396 N N . PHE A 1 792 ? -18.950 -16.267 37.529 1.00 95.44 792 PHE A N 1
ATOM 6397 C CA . PHE A 1 792 ? -18.713 -15.594 38.819 1.00 95.44 792 PHE A CA 1
ATOM 6398 C C . PHE A 1 792 ? -19.438 -16.262 39.989 1.00 95.44 792 PHE A C 1
ATOM 6400 O O . PHE A 1 792 ? -18.864 -16.390 41.063 1.00 95.44 792 PHE A O 1
ATOM 6407 N N . ASP A 1 793 ? -20.640 -16.786 39.766 1.00 92.88 793 ASP A N 1
ATOM 6408 C CA . ASP A 1 793 ? -21.408 -17.576 40.734 1.00 92.88 793 ASP A CA 1
ATOM 6409 C C . ASP A 1 793 ? -20.649 -18.823 41.246 1.00 92.88 793 ASP A C 1
ATOM 6411 O O . ASP A 1 793 ? -20.932 -19.321 42.340 1.00 92.88 793 ASP A O 1
ATOM 6415 N N . ARG A 1 794 ? -19.709 -19.343 40.441 1.00 92.56 794 ARG A N 1
ATOM 6416 C CA . ARG A 1 794 ? -18.828 -20.474 40.773 1.00 92.56 794 ARG A CA 1
ATOM 6417 C C . ARG A 1 794 ? -17.453 -20.026 41.285 1.00 92.56 794 ARG A C 1
ATOM 6419 O O . ARG A 1 794 ? -16.656 -20.877 41.660 1.00 92.56 794 ARG A O 1
ATOM 6426 N N . CYS A 1 795 ? -17.162 -18.724 41.298 1.00 92.56 795 CYS A N 1
ATOM 6427 C CA . CYS A 1 795 ? -15.868 -18.165 41.677 1.00 92.56 795 CYS A CA 1
ATOM 6428 C C . CYS A 1 795 ? -15.952 -17.477 43.054 1.00 92.56 795 CYS A C 1
ATOM 6430 O O . CYS A 1 795 ? -16.451 -16.353 43.150 1.00 92.56 795 CYS A O 1
ATOM 6432 N N . PRO A 1 796 ? -15.406 -18.073 44.134 1.00 88.88 796 PRO A N 1
ATOM 6433 C CA . PRO A 1 796 ? -15.507 -17.510 45.486 1.00 88.88 796 PRO A CA 1
ATOM 6434 C C . PRO A 1 796 ? -14.868 -16.123 45.656 1.00 88.88 796 PRO A C 1
ATOM 6436 O O . PRO A 1 796 ? -15.198 -15.401 46.591 1.00 88.88 796 PRO A O 1
ATOM 6439 N N . LYS A 1 797 ? -13.941 -15.747 44.766 1.00 90.69 797 LYS A N 1
ATOM 6440 C CA . LYS A 1 797 ? -13.227 -14.460 44.800 1.00 90.69 797 LYS A CA 1
ATOM 6441 C C . LYS A 1 797 ? -14.001 -13.325 44.114 1.00 90.69 797 LYS A C 1
ATOM 6443 O O . LYS A 1 797 ? -13.681 -12.159 44.340 1.00 90.69 797 LYS A O 1
ATOM 6448 N N . ALA A 1 798 ? -15.019 -13.640 43.307 1.00 92.44 798 ALA A N 1
ATOM 6449 C CA . ALA A 1 798 ? -15.749 -12.653 42.513 1.00 92.44 798 ALA A CA 1
ATOM 6450 C C . ALA A 1 798 ? -16.442 -11.550 43.340 1.00 92.44 798 ALA A C 1
ATOM 6452 O O . ALA A 1 798 ? -16.352 -10.393 42.928 1.00 92.44 798 ALA A O 1
ATOM 6453 N N . PRO A 1 799 ? -17.056 -11.824 44.514 1.00 93.56 799 PRO A N 1
ATOM 6454 C CA . PRO A 1 799 ? -17.628 -10.766 45.351 1.00 93.56 799 PRO A CA 1
ATOM 6455 C C . PRO A 1 799 ? -16.581 -9.754 45.835 1.00 93.56 799 PRO A C 1
ATOM 6457 O O . PRO A 1 799 ? -16.817 -8.550 45.784 1.00 93.56 799 PRO A O 1
ATOM 6460 N N . ALA A 1 800 ? -15.393 -10.225 46.228 1.00 86.88 800 ALA A N 1
ATOM 6461 C CA . ALA A 1 800 ? -14.307 -9.351 46.669 1.00 86.88 800 ALA A CA 1
ATOM 6462 C C . ALA A 1 800 ? -13.804 -8.447 45.530 1.00 86.88 800 ALA A C 1
ATOM 6464 O O . ALA A 1 800 ? -13.592 -7.252 45.737 1.00 86.88 800 ALA A O 1
ATOM 6465 N N . TRP A 1 801 ? -13.667 -8.984 44.311 1.00 91.38 801 TRP A N 1
ATOM 6466 C CA . TRP A 1 801 ? -13.307 -8.177 43.141 1.00 91.38 801 TRP A CA 1
ATOM 6467 C C . TRP A 1 801 ? -14.395 -7.171 42.775 1.00 91.38 801 TRP A C 1
ATOM 6469 O O . TRP A 1 801 ? -14.081 -6.013 42.525 1.00 91.38 801 TRP A O 1
ATOM 6479 N N . ALA A 1 802 ? -15.666 -7.579 42.798 1.00 90.56 802 ALA A N 1
ATOM 6480 C CA . ALA A 1 802 ? -16.790 -6.686 42.540 1.00 90.56 802 ALA A CA 1
ATOM 6481 C C . ALA A 1 802 ? -16.803 -5.502 43.518 1.00 90.56 802 ALA A C 1
ATOM 6483 O O . ALA A 1 802 ? -16.943 -4.356 43.092 1.00 90.56 802 ALA A O 1
ATOM 6484 N N . MET A 1 803 ? -16.568 -5.762 44.807 1.00 86.12 803 MET A N 1
ATOM 6485 C CA . MET A 1 803 ? -16.446 -4.711 45.814 1.00 86.12 803 MET A CA 1
ATOM 6486 C C . MET A 1 803 ? -15.260 -3.780 45.511 1.00 86.12 803 MET A C 1
ATOM 6488 O O . MET A 1 803 ? -15.416 -2.561 45.446 1.00 86.12 803 MET A O 1
ATOM 6492 N N . GLN A 1 804 ? -14.088 -4.341 45.202 1.00 79.00 804 GLN A N 1
ATOM 6493 C CA . GLN A 1 804 ? -12.914 -3.556 44.812 1.00 79.00 804 GLN A CA 1
ATOM 6494 C C . GLN A 1 804 ? -13.176 -2.667 43.583 1.00 79.00 804 GLN A C 1
ATOM 6496 O O . GLN A 1 804 ? -12.745 -1.511 43.556 1.00 79.00 804 GLN A O 1
ATOM 6501 N N . TRP A 1 805 ? -13.875 -3.180 42.567 1.00 85.12 805 TRP A N 1
ATOM 6502 C CA . TRP A 1 805 ? -14.197 -2.431 41.352 1.00 85.12 805 TRP A CA 1
ATOM 6503 C C . TRP A 1 805 ? -15.123 -1.249 41.633 1.00 85.12 805 TRP A C 1
ATOM 6505 O O . TRP A 1 805 ? -14.902 -0.169 41.082 1.00 85.12 805 TRP A O 1
ATOM 6515 N N . LEU A 1 806 ? -16.106 -1.435 42.519 1.00 79.81 806 LEU A N 1
ATOM 6516 C CA . LEU A 1 806 ? -17.012 -0.373 42.955 1.00 79.81 806 LEU A CA 1
ATOM 6517 C C . LEU A 1 806 ? -16.263 0.729 43.714 1.00 79.81 806 LEU A C 1
ATOM 6519 O O . LEU A 1 806 ? -16.393 1.896 43.353 1.00 79.81 806 LEU A O 1
ATOM 6523 N N . CYS A 1 807 ? -15.405 0.375 44.679 1.00 71.50 807 CYS A N 1
ATOM 6524 C CA . CYS A 1 807 ? -14.574 1.356 45.394 1.00 71.50 807 CYS A CA 1
ATOM 6525 C C . CYS A 1 807 ? -13.596 2.109 44.484 1.00 71.50 807 CYS A C 1
ATOM 6527 O O . CYS A 1 807 ? -13.239 3.248 44.769 1.00 71.50 807 CYS A O 1
ATOM 6529 N N . SER A 1 808 ? -13.144 1.472 43.403 1.00 64.88 808 SER A N 1
ATOM 6530 C CA . SER A 1 808 ? -12.171 2.053 42.473 1.00 64.88 808 SER A CA 1
ATOM 6531 C C . SER A 1 808 ? -12.821 2.901 41.371 1.00 64.88 808 SER A C 1
ATOM 6533 O O . SER A 1 808 ? -12.106 3.439 40.529 1.00 64.88 808 SER A O 1
ATOM 6535 N N . GLY A 1 809 ? -14.156 2.998 41.327 1.00 64.44 809 GLY A N 1
ATOM 6536 C CA . GLY A 1 809 ? -14.871 3.767 40.303 1.00 64.44 809 GLY A CA 1
ATOM 6537 C C . GLY A 1 809 ? -14.732 3.199 38.885 1.00 64.44 809 GLY A C 1
ATOM 6538 O O . GLY A 1 809 ? -14.854 3.938 37.910 1.00 64.44 809 GLY A O 1
ATOM 6539 N N . LEU A 1 810 ? -14.453 1.898 38.744 1.00 61.38 810 LEU A N 1
ATOM 6540 C CA . LEU A 1 810 ? -14.271 1.278 37.431 1.00 61.38 810 LEU A CA 1
ATOM 6541 C C . LEU A 1 810 ? -15.594 1.218 36.660 1.00 61.38 810 LEU A C 1
ATOM 6543 O O . LEU A 1 810 ? -16.655 0.988 37.237 1.00 61.38 810 LEU A O 1
ATOM 6547 N N . ALA A 1 811 ? -15.525 1.345 35.332 1.00 74.25 811 ALA A N 1
ATOM 6548 C CA . ALA A 1 811 ? -16.679 1.340 34.428 1.00 74.25 811 ALA A CA 1
ATOM 6549 C C . ALA A 1 811 ? -17.315 -0.059 34.225 1.00 74.25 811 ALA A C 1
ATOM 6551 O O . ALA A 1 811 ? -17.686 -0.409 33.111 1.00 74.25 811 ALA A O 1
ATOM 6552 N N . VAL A 1 812 ? -17.434 -0.857 35.293 1.00 82.44 812 VAL A N 1
ATOM 6553 C CA . VAL A 1 812 ? -18.061 -2.199 35.348 1.00 82.44 812 VAL A CA 1
ATOM 6554 C C . VAL A 1 812 ? -19.103 -2.299 36.473 1.00 82.44 812 VAL A C 1
ATOM 6556 O O . VAL A 1 812 ? -19.354 -3.363 37.044 1.00 82.44 812 VAL A O 1
ATOM 6559 N N . GLN A 1 813 ? -19.667 -1.152 36.861 1.00 84.06 813 GLN A N 1
ATOM 6560 C CA . GLN A 1 813 ? -20.488 -1.014 38.064 1.00 84.06 813 GLN A CA 1
ATOM 6561 C C . GLN A 1 813 ? -21.742 -1.893 38.025 1.00 84.06 813 GLN A C 1
ATOM 6563 O O . GLN A 1 813 ? -22.098 -2.470 39.050 1.00 84.06 813 GLN A O 1
ATOM 6568 N N . SER A 1 814 ? -22.404 -2.048 36.869 1.00 87.62 814 SER A N 1
ATOM 6569 C CA . SER A 1 814 ? -23.625 -2.866 36.814 1.00 87.62 814 SER A CA 1
ATOM 6570 C C . SER A 1 814 ? -23.340 -4.351 37.016 1.00 87.62 814 SER A C 1
ATOM 6572 O O . SER A 1 814 ? -24.089 -5.031 37.720 1.00 87.62 814 SER A O 1
ATOM 6574 N N . ILE A 1 815 ? -22.242 -4.858 36.455 1.00 92.06 815 ILE A N 1
ATOM 6575 C CA . ILE A 1 815 ? -21.813 -6.242 36.670 1.00 92.06 815 ILE A CA 1
ATOM 6576 C C . ILE A 1 815 ? -21.395 -6.453 38.120 1.00 92.06 815 ILE A C 1
ATOM 6578 O O . ILE A 1 815 ? -21.793 -7.450 38.724 1.00 92.06 815 ILE A O 1
ATOM 6582 N N . ALA A 1 816 ? -20.653 -5.512 38.703 1.00 91.94 816 ALA A N 1
ATOM 6583 C CA . ALA A 1 816 ? -20.228 -5.599 40.094 1.00 91.94 816 ALA A CA 1
ATOM 6584 C C . ALA A 1 816 ? -21.426 -5.641 41.064 1.00 91.94 816 ALA A C 1
ATOM 6586 O O . ALA A 1 816 ? -21.514 -6.544 41.897 1.00 91.94 816 ALA A O 1
ATOM 6587 N N . LEU A 1 817 ? -22.399 -4.737 40.899 1.00 92.81 817 LEU A N 1
ATOM 6588 C CA . LEU A 1 817 ? -23.616 -4.686 41.720 1.00 92.81 817 LEU A CA 1
ATOM 6589 C C . LEU A 1 817 ? -24.462 -5.961 41.590 1.00 92.81 817 LEU A C 1
ATOM 6591 O O . LEU A 1 817 ? -24.909 -6.512 42.597 1.00 92.81 817 LEU A O 1
ATOM 6595 N N . ASN A 1 818 ? -24.644 -6.486 40.374 1.00 93.31 818 ASN A N 1
ATOM 6596 C CA . ASN A 1 818 ? -25.380 -7.738 40.162 1.00 93.31 818 ASN A CA 1
ATOM 6597 C C . ASN A 1 818 ? -24.641 -8.962 40.730 1.00 93.31 818 ASN A C 1
ATOM 6599 O O . ASN A 1 818 ? -25.275 -9.869 41.274 1.00 93.31 818 ASN A O 1
ATOM 6603 N N . THR A 1 819 ? -23.307 -8.977 40.650 1.00 95.38 819 THR A N 1
ATOM 6604 C CA . THR A 1 819 ? -22.468 -10.032 41.241 1.00 95.38 819 THR A CA 1
ATOM 6605 C C . THR A 1 819 ? -22.641 -10.069 42.758 1.00 95.38 819 THR A C 1
ATOM 6607 O O . THR A 1 819 ? -22.939 -11.124 43.317 1.00 95.38 819 THR A O 1
ATOM 6610 N N . LEU A 1 820 ? -22.547 -8.912 43.425 1.00 94.62 820 LEU A N 1
ATOM 6611 C CA . LEU A 1 820 ? -22.767 -8.797 44.870 1.00 94.62 820 LEU A CA 1
ATOM 6612 C C . LEU A 1 820 ? -24.203 -9.157 45.262 1.00 94.62 820 LEU A C 1
ATOM 6614 O O . LEU A 1 820 ? -24.407 -9.925 46.198 1.00 94.62 820 LEU A O 1
ATOM 6618 N N . SER A 1 821 ? -25.196 -8.686 44.504 1.00 93.25 821 SER A N 1
ATOM 6619 C CA . SER A 1 821 ? -26.614 -8.993 44.740 1.00 93.25 821 SER A CA 1
ATOM 6620 C C . SER A 1 821 ? -26.883 -10.500 44.776 1.00 93.25 821 SER A C 1
ATOM 6622 O O . SER A 1 821 ? -27.562 -11.000 45.675 1.00 93.25 821 SER A O 1
ATOM 6624 N N . ARG A 1 822 ? -26.337 -11.249 43.810 1.00 93.62 822 ARG A N 1
ATOM 6625 C CA . ARG A 1 822 ? -26.491 -12.710 43.750 1.00 93.62 822 ARG A CA 1
ATOM 6626 C C . ARG A 1 822 ? -25.690 -13.424 44.831 1.00 93.62 822 ARG A C 1
ATOM 6628 O O . ARG A 1 822 ? -26.194 -14.394 45.394 1.00 93.62 822 ARG A O 1
ATOM 6635 N N . ALA A 1 823 ? -24.489 -12.941 45.144 1.00 92.88 823 ALA A N 1
ATOM 6636 C CA . ALA A 1 823 ? -23.675 -13.497 46.218 1.00 92.88 823 ALA A CA 1
ATOM 6637 C C . ALA A 1 823 ? -24.363 -13.349 47.586 1.00 92.88 823 ALA A C 1
ATOM 6639 O O . ALA A 1 823 ? -24.410 -14.315 48.346 1.00 92.88 823 ALA A O 1
ATOM 6640 N N . ILE A 1 824 ? -24.981 -12.195 47.864 1.00 92.19 824 ILE A N 1
ATOM 6641 C CA . ILE A 1 824 ? -25.783 -11.958 49.076 1.00 92.19 824 ILE A CA 1
ATOM 6642 C C . ILE A 1 824 ? -26.986 -12.900 49.118 1.00 92.19 824 ILE A C 1
ATOM 6644 O O . ILE A 1 824 ? -27.182 -13.603 50.106 1.00 92.19 824 ILE A O 1
ATOM 6648 N N . LEU A 1 825 ? -27.754 -12.982 48.024 1.00 89.75 825 LEU A N 1
ATOM 6649 C CA . LEU A 1 825 ? -28.929 -13.860 47.933 1.00 89.75 825 LEU A CA 1
ATOM 6650 C C . LEU A 1 825 ? -28.598 -15.330 48.235 1.00 89.75 825 LEU A C 1
ATOM 6652 O O . LEU A 1 825 ? -29.429 -16.067 48.757 1.00 89.75 825 LEU A O 1
ATOM 6656 N N . ARG A 1 826 ? -27.386 -15.765 47.886 1.00 89.06 826 ARG A N 1
ATOM 6657 C CA . ARG A 1 826 ? -26.909 -17.140 48.080 1.00 89.06 826 ARG A CA 1
ATOM 6658 C C . ARG A 1 826 ? -26.165 -17.362 49.391 1.00 89.06 826 ARG A C 1
ATOM 6660 O O . ARG A 1 826 ? -25.697 -18.474 49.620 1.00 89.06 826 ARG A O 1
ATOM 6667 N N . GLY A 1 827 ? -26.009 -16.329 50.218 1.00 88.81 827 GLY A N 1
ATOM 6668 C CA . GLY A 1 827 ? -25.208 -16.389 51.441 1.00 88.81 827 GLY A CA 1
ATOM 6669 C C . GLY A 1 827 ? -23.706 -16.576 51.192 1.00 88.81 827 GLY A C 1
ATOM 6670 O O . GLY A 1 827 ? -22.995 -17.049 52.072 1.00 88.81 827 GLY A O 1
ATOM 6671 N N . GLN A 1 828 ? -23.216 -16.241 49.994 1.00 87.88 828 GLN A N 1
ATOM 6672 C CA . GLN A 1 828 ? -21.797 -16.304 49.622 1.00 87.88 828 GLN A CA 1
ATOM 6673 C C . GLN A 1 828 ? -21.033 -15.020 49.985 1.00 87.88 828 GLN A C 1
ATOM 6675 O O . GLN A 1 828 ? -19.805 -15.019 49.977 1.00 87.88 828 GLN A O 1
ATOM 6680 N N . TYR A 1 829 ? -21.742 -13.928 50.283 1.00 91.31 829 TYR A N 1
ATOM 6681 C CA . TYR A 1 829 ? -21.156 -12.648 50.673 1.00 91.31 829 TYR A CA 1
ATOM 6682 C C . TYR A 1 829 ? -22.063 -11.922 51.666 1.00 91.31 829 TYR A C 1
ATOM 6684 O O . TYR A 1 829 ? -23.261 -11.782 51.421 1.00 91.31 829 TYR A O 1
ATOM 6692 N N . THR A 1 830 ? -21.476 -11.416 52.748 1.00 90.06 830 THR A N 1
ATOM 6693 C CA . THR A 1 830 ? -22.154 -10.569 53.732 1.00 90.06 830 THR A CA 1
ATOM 6694 C C . THR A 1 830 ? -21.280 -9.338 53.956 1.00 90.06 830 THR A C 1
ATOM 6696 O O . THR A 1 830 ? -20.199 -9.497 54.526 1.00 90.06 830 THR A O 1
ATOM 6699 N N . PRO A 1 831 ? -21.692 -8.138 53.504 1.00 86.38 831 PRO A N 1
ATOM 6700 C CA . PRO A 1 831 ? -20.917 -6.926 53.722 1.00 86.38 831 PRO A CA 1
ATOM 6701 C C . PRO A 1 831 ? -20.793 -6.631 55.219 1.00 86.38 831 PRO A C 1
ATOM 6703 O O . PRO A 1 831 ? -21.766 -6.749 55.970 1.00 86.38 831 PRO A O 1
ATOM 6706 N N . ASN A 1 832 ? -19.599 -6.230 55.650 1.00 86.81 832 ASN A N 1
ATOM 6707 C CA . ASN A 1 832 ? -19.402 -5.657 56.979 1.00 86.81 832 ASN A CA 1
ATOM 6708 C C . ASN A 1 832 ? -19.983 -4.229 57.057 1.00 86.81 832 ASN A C 1
ATOM 6710 O O . ASN A 1 832 ? -20.435 -3.679 56.059 1.00 86.81 832 ASN A O 1
ATOM 6714 N N . GLU A 1 833 ? -19.967 -3.606 58.236 1.00 82.00 833 GLU A N 1
ATOM 6715 C CA . GLU A 1 833 ? -20.559 -2.273 58.445 1.00 82.00 833 GLU A CA 1
ATOM 6716 C C . GLU A 1 833 ? -19.966 -1.187 57.522 1.00 82.00 833 GLU A C 1
ATOM 6718 O O . GLU A 1 833 ? -20.696 -0.355 56.988 1.00 82.00 833 GLU A O 1
ATOM 6723 N N . ILE A 1 834 ? -18.654 -1.225 57.265 1.00 80.81 834 ILE A N 1
ATOM 6724 C CA . ILE A 1 834 ? -17.972 -0.264 56.382 1.00 80.81 834 ILE A CA 1
ATOM 6725 C C . ILE A 1 834 ? -18.381 -0.498 54.924 1.00 80.81 834 ILE A C 1
ATOM 6727 O O . ILE A 1 834 ? -18.697 0.449 54.204 1.00 80.81 834 ILE A O 1
ATOM 6731 N N . GLU A 1 835 ? -18.395 -1.758 54.492 1.00 85.31 835 GLU A N 1
ATOM 6732 C CA . GLU A 1 835 ? -18.813 -2.149 53.143 1.00 85.31 835 GLU A CA 1
ATOM 6733 C C . GLU A 1 835 ? -20.291 -1.843 52.904 1.00 85.31 835 GLU A C 1
ATOM 6735 O O . GLU A 1 835 ? -20.640 -1.387 51.822 1.00 85.31 835 GLU A O 1
ATOM 6740 N N . LEU A 1 836 ? -21.151 -2.037 53.909 1.00 85.75 836 LEU A N 1
ATOM 6741 C CA . LEU A 1 836 ? -22.575 -1.719 53.843 1.00 85.75 836 LEU A CA 1
ATOM 6742 C C . LEU A 1 836 ? -22.791 -0.220 53.623 1.00 85.75 836 LEU A C 1
ATOM 6744 O O . LEU A 1 836 ? -23.573 0.154 52.748 1.00 85.75 836 LEU A O 1
ATOM 6748 N N . ASN A 1 837 ? -22.074 0.626 54.369 1.00 81.75 837 ASN A N 1
ATOM 6749 C CA . ASN A 1 837 ? -22.126 2.078 54.198 1.00 81.75 837 ASN A CA 1
ATOM 6750 C C . ASN A 1 837 ? -21.650 2.473 52.791 1.00 81.75 837 ASN A C 1
ATOM 6752 O O . ASN A 1 837 ? -22.372 3.139 52.053 1.00 81.75 837 ASN A O 1
ATOM 6756 N N . CYS A 1 838 ? -20.477 1.981 52.377 1.00 82.81 838 CYS A N 1
ATOM 6757 C CA . CYS A 1 838 ? -19.894 2.293 51.072 1.00 82.81 838 CYS A CA 1
ATOM 6758 C C . CYS A 1 838 ? -20.781 1.829 49.903 1.00 82.81 838 CYS A C 1
ATOM 6760 O O . CYS A 1 838 ? -21.023 2.587 48.966 1.00 82.81 838 CYS A O 1
ATOM 6762 N N . LEU A 1 839 ? -21.306 0.601 49.960 1.00 87.50 839 LEU A N 1
ATOM 6763 C CA . LEU A 1 839 ? -22.210 0.067 48.941 1.00 87.50 839 LEU A CA 1
ATOM 6764 C C . LEU A 1 839 ? -23.524 0.837 48.885 1.00 87.50 839 LEU A C 1
ATOM 6766 O O . LEU A 1 839 ? -24.035 1.065 47.788 1.00 87.50 839 LEU A O 1
ATOM 6770 N N . SER A 1 840 ? -24.057 1.247 50.037 1.00 84.88 840 SER A N 1
ATOM 6771 C CA . SER A 1 840 ? -25.271 2.060 50.098 1.00 84.88 840 SER A CA 1
ATOM 6772 C C . SER A 1 840 ? -25.053 3.401 49.400 1.00 84.88 840 SER A C 1
ATOM 6774 O O . SER A 1 840 ? -25.820 3.723 48.495 1.00 84.88 840 SER A O 1
ATOM 6776 N N . ASP A 1 841 ? -23.966 4.113 49.715 1.00 83.12 841 ASP A N 1
ATOM 6777 C CA . ASP A 1 841 ? -23.610 5.390 49.078 1.00 83.12 841 ASP A CA 1
ATOM 6778 C C . ASP A 1 841 ? -23.435 5.251 47.560 1.00 83.12 841 ASP A C 1
ATOM 6780 O O . ASP A 1 841 ? -23.947 6.062 46.785 1.00 83.12 841 ASP A O 1
ATOM 6784 N N . ILE A 1 842 ? -22.746 4.198 47.110 1.00 84.44 842 ILE A N 1
ATOM 6785 C CA . ILE A 1 842 ? -22.541 3.929 45.681 1.00 84.44 842 ILE A CA 1
ATOM 6786 C C . ILE A 1 842 ? -23.877 3.662 44.984 1.00 84.44 842 ILE A C 1
ATOM 6788 O O . ILE A 1 842 ? -24.156 4.274 43.954 1.00 84.44 842 ILE A O 1
ATOM 6792 N N . CYS A 1 843 ? -24.726 2.792 45.542 1.00 85.81 843 CYS A N 1
ATOM 6793 C CA . CYS A 1 843 ? -26.036 2.489 44.960 1.00 85.81 843 CYS A CA 1
ATOM 6794 C C . CYS A 1 843 ? -26.904 3.748 44.858 1.00 85.81 843 CYS A C 1
ATOM 6796 O O . CYS A 1 843 ? -27.518 4.003 43.823 1.00 85.81 843 CYS A O 1
ATOM 6798 N N . ILE A 1 844 ? -26.912 4.553 45.917 1.00 78.81 844 ILE A N 1
ATOM 6799 C CA . ILE A 1 844 ? -27.635 5.820 46.012 1.00 78.81 844 ILE A CA 1
ATOM 6800 C C . ILE A 1 844 ? -27.163 6.821 44.951 1.00 78.81 844 ILE A C 1
ATOM 6802 O O . ILE A 1 844 ? -27.989 7.423 44.257 1.00 78.81 844 ILE A O 1
ATOM 6806 N N . ASN A 1 845 ? -25.849 6.976 44.784 1.00 78.12 845 ASN A N 1
ATOM 6807 C CA . ASN A 1 845 ? -25.278 7.858 43.768 1.00 78.12 845 ASN A CA 1
ATOM 6808 C C . ASN A 1 845 ? -25.613 7.367 42.354 1.00 78.12 845 ASN A C 1
ATOM 6810 O O . ASN A 1 845 ? -26.084 8.158 41.538 1.00 78.12 845 ASN A O 1
ATOM 6814 N N . CYS A 1 846 ? -25.492 6.060 42.087 1.00 78.12 846 CYS A N 1
ATOM 6815 C CA . CYS A 1 846 ? -25.865 5.469 40.798 1.00 78.12 846 CYS A CA 1
ATOM 6816 C C . CYS A 1 846 ? -27.336 5.726 40.434 1.00 78.12 846 CYS A C 1
ATOM 6818 O O . CYS A 1 846 ? -27.647 5.980 39.271 1.00 78.12 846 CYS A O 1
ATOM 6820 N N . ILE A 1 847 ? -28.240 5.672 41.417 1.00 75.06 847 ILE A N 1
ATOM 6821 C CA . ILE A 1 847 ? -29.666 5.981 41.231 1.00 75.06 847 ILE A CA 1
ATOM 6822 C C . ILE A 1 847 ? -29.876 7.487 40.992 1.00 75.06 847 ILE A C 1
ATOM 6824 O O . ILE A 1 847 ? -30.741 7.877 40.213 1.00 75.06 847 ILE A O 1
ATOM 6828 N N . SER A 1 848 ? -29.067 8.341 41.623 1.00 67.38 848 SER A N 1
ATOM 6829 C CA . SER A 1 848 ? -29.210 9.804 41.585 1.00 67.38 848 SER A CA 1
ATOM 6830 C C . SER A 1 848 ? -28.638 10.479 40.330 1.00 67.38 848 SER A C 1
ATOM 6832 O O . SER A 1 848 ? -28.992 11.626 40.051 1.00 67.38 848 SER A O 1
ATOM 6834 N N . GLU A 1 849 ? -27.730 9.823 39.602 1.00 62.59 849 GLU A N 1
ATOM 6835 C CA . GLU A 1 849 ? -27.031 10.379 38.429 1.00 62.59 849 GLU A CA 1
ATOM 6836 C C . GLU A 1 849 ? -27.791 10.217 37.099 1.00 62.59 849 GLU A C 1
ATOM 6838 O O . GLU A 1 849 ? -27.434 10.862 36.115 1.00 62.59 849 GLU A O 1
ATOM 6843 N N . THR A 1 850 ? -28.846 9.394 37.032 1.00 53.62 850 THR A N 1
ATOM 6844 C CA . THR A 1 850 ? -29.549 9.091 35.768 1.00 53.62 850 THR A CA 1
ATOM 6845 C C . THR A 1 850 ? -31.068 9.198 35.905 1.00 53.62 850 THR A C 1
ATOM 6847 O O . THR A 1 850 ? -31.731 8.318 36.437 1.00 53.62 850 THR A O 1
ATOM 6850 N N . ALA A 1 851 ? -31.641 10.278 35.369 1.00 46.00 851 ALA A N 1
ATOM 6851 C CA . ALA A 1 851 ? -33.075 10.582 35.421 1.00 46.00 851 ALA A CA 1
ATOM 6852 C C . ALA A 1 851 ? -33.950 9.791 34.413 1.00 46.00 851 ALA A C 1
ATOM 6854 O O . ALA A 1 851 ? -35.070 10.193 34.121 1.00 46.00 851 ALA A O 1
ATOM 6855 N N . SER A 1 852 ? -33.474 8.665 33.860 1.00 45.84 852 SER A N 1
ATOM 6856 C CA . SER A 1 852 ? -34.279 7.825 32.953 1.00 45.84 852 SER A CA 1
ATOM 6857 C C . SER A 1 852 ? -34.262 6.348 33.357 1.00 45.84 852 SER A C 1
ATOM 6859 O O . SER A 1 852 ? -33.210 5.737 33.557 1.00 45.84 852 SER A O 1
ATOM 6861 N N . SER A 1 853 ? -35.455 5.755 33.439 1.00 43.94 853 SER A N 1
ATOM 6862 C CA . SER A 1 853 ? -35.733 4.373 33.872 1.00 43.94 853 SER A CA 1
ATOM 6863 C C . SER A 1 853 ? -35.238 3.275 32.909 1.00 43.94 853 SER A C 1
ATOM 6865 O O . SER A 1 853 ? -35.388 2.077 33.184 1.00 43.94 853 SER A O 1
ATOM 6867 N N . GLU A 1 854 ? -34.615 3.663 31.793 1.00 45.16 854 GLU A N 1
ATOM 6868 C CA . GLU A 1 854 ? -34.099 2.768 30.750 1.00 45.16 854 GLU A CA 1
ATOM 6869 C C . GLU A 1 854 ? -32.634 2.335 30.969 1.00 45.16 854 GLU A C 1
ATOM 6871 O O . GLU A 1 854 ? -32.158 1.423 30.296 1.00 45.16 854 GLU A O 1
ATOM 6876 N N . HIS A 1 855 ? -31.921 2.898 31.954 1.00 57.50 855 HIS A N 1
ATOM 6877 C CA . HIS A 1 855 ? -30.516 2.559 32.219 1.00 57.50 855 HIS A CA 1
ATOM 6878 C C . HIS A 1 855 ? -30.350 1.279 33.072 1.00 57.50 855 HIS A C 1
ATOM 6880 O O . HIS A 1 855 ? -31.044 1.059 34.066 1.00 57.50 855 HIS A O 1
ATOM 6886 N N . TYR A 1 856 ? -29.379 0.427 32.712 1.00 66.25 856 TYR A N 1
ATOM 6887 C CA . TYR A 1 856 ? -29.107 -0.866 33.373 1.00 66.25 856 TYR A CA 1
ATOM 6888 C C . TYR A 1 856 ? -28.476 -0.720 34.777 1.00 66.25 856 TYR A C 1
ATOM 6890 O O . TYR A 1 856 ? -28.698 -1.552 35.657 1.00 66.25 856 TYR A O 1
ATOM 6898 N N . ARG A 1 857 ? -27.717 0.361 35.016 1.00 74.31 857 ARG A N 1
ATOM 6899 C CA . ARG A 1 857 ? -27.003 0.611 36.285 1.00 74.31 857 ARG A CA 1
ATOM 6900 C C . ARG A 1 857 ? -27.935 0.924 37.471 1.00 74.31 857 ARG A C 1
ATOM 6902 O O . ARG A 1 857 ? -27.774 0.261 38.495 1.00 74.31 857 ARG A O 1
ATOM 6909 N N . PRO A 1 858 ? -28.941 1.821 37.363 1.00 75.75 858 PRO A N 1
ATOM 6910 C CA . PRO A 1 858 ? -29.901 2.054 38.449 1.00 75.75 858 PRO A CA 1
ATOM 6911 C C . PRO A 1 858 ? -30.662 0.797 38.880 1.00 75.75 858 PRO A C 1
ATOM 6913 O O . PRO A 1 858 ? -30.864 0.582 40.071 1.00 75.75 858 PRO A O 1
ATOM 6916 N N . LYS A 1 859 ? -31.030 -0.082 37.935 1.00 77.56 859 LYS A N 1
ATOM 6917 C CA . LYS A 1 859 ? -31.703 -1.358 38.243 1.00 77.56 859 LYS A CA 1
ATOM 6918 C C . LYS A 1 859 ? -30.802 -2.321 39.021 1.00 77.56 859 LYS A C 1
ATOM 6920 O O . LYS A 1 859 ? -31.269 -2.976 39.948 1.00 77.56 859 LYS A O 1
ATOM 6925 N N . ALA A 1 860 ? -29.515 -2.385 38.680 1.00 85.12 860 ALA A N 1
ATOM 6926 C CA . ALA A 1 860 ? -28.542 -3.188 39.421 1.00 85.12 860 ALA A CA 1
ATOM 6927 C C . ALA A 1 860 ? -28.315 -2.646 40.846 1.00 85.12 860 ALA A C 1
ATOM 6929 O O . ALA A 1 860 ? -28.238 -3.422 41.795 1.00 85.12 860 ALA A O 1
ATOM 6930 N N . ALA A 1 861 ? -28.264 -1.318 41.006 1.00 86.31 861 ALA A N 1
ATOM 6931 C CA . ALA A 1 861 ? -28.161 -0.661 42.311 1.00 86.31 861 ALA A CA 1
ATOM 6932 C C . ALA A 1 861 ? -29.398 -0.923 43.188 1.00 86.31 861 ALA A C 1
ATOM 6934 O O . ALA A 1 861 ? -29.265 -1.273 44.359 1.00 86.31 861 ALA A O 1
ATOM 6935 N N . LEU A 1 862 ? -30.594 -0.837 42.595 1.00 79.81 862 LEU A N 1
ATOM 6936 C CA . LEU A 1 862 ? -31.873 -1.159 43.232 1.00 79.81 862 LEU A CA 1
ATOM 6937 C C . LEU A 1 862 ? -31.881 -2.586 43.792 1.00 79.81 862 LEU A C 1
ATOM 6939 O O . LEU A 1 862 ? -32.164 -2.803 44.970 1.00 79.81 862 LEU A O 1
ATOM 6943 N N . LEU A 1 863 ? -31.532 -3.552 42.939 1.00 85.12 863 LEU A N 1
ATOM 6944 C CA . LEU A 1 863 ? -31.469 -4.959 43.309 1.00 85.12 863 LEU A CA 1
ATOM 6945 C C . LEU A 1 863 ? -30.444 -5.185 44.427 1.00 85.12 863 LEU A C 1
ATOM 6947 O O . LEU A 1 863 ? -30.708 -5.951 45.349 1.00 85.12 863 LEU A O 1
ATOM 6951 N N . CYS A 1 864 ? -29.302 -4.498 44.388 1.00 89.62 864 CYS A N 1
ATOM 6952 C CA . CYS A 1 864 ? -28.283 -4.617 45.426 1.00 89.62 864 CYS A CA 1
ATOM 6953 C C . CYS A 1 864 ? -28.786 -4.112 46.786 1.00 89.62 864 CYS A C 1
ATOM 6955 O O . CYS A 1 864 ? -28.612 -4.805 47.789 1.00 89.62 864 CYS A O 1
ATOM 6957 N N . LEU A 1 865 ? -29.467 -2.961 46.824 1.00 87.00 865 LEU A N 1
ATOM 6958 C CA . LEU A 1 865 ? -30.098 -2.436 48.042 1.00 87.00 865 LEU A CA 1
ATOM 6959 C C . LEU A 1 865 ? -31.166 -3.395 48.592 1.00 87.00 865 LEU A C 1
ATOM 6961 O O . LEU A 1 865 ? -31.161 -3.681 49.790 1.00 87.00 865 LEU A O 1
ATOM 6965 N N . GLU A 1 866 ? -32.029 -3.945 47.728 1.00 83.62 866 GLU A N 1
ATOM 6966 C CA . GLU A 1 866 ? -33.027 -4.956 48.114 1.00 83.62 866 GLU A CA 1
ATOM 6967 C C . GLU A 1 866 ? -32.346 -6.156 48.785 1.00 83.62 866 GLU A C 1
ATOM 6969 O O . GLU A 1 866 ? -32.722 -6.556 49.887 1.00 83.62 866 GLU A O 1
ATOM 6974 N N . ARG A 1 867 ? -31.298 -6.711 48.161 1.00 89.12 867 ARG A N 1
ATOM 6975 C CA . ARG A 1 867 ? -30.591 -7.876 48.709 1.00 89.12 867 ARG A CA 1
ATOM 6976 C C . ARG A 1 867 ? -29.900 -7.557 50.030 1.00 89.12 867 ARG A C 1
ATOM 6978 O O . ARG A 1 867 ? -30.018 -8.353 50.960 1.00 89.12 867 ARG A O 1
ATOM 6985 N N . MET A 1 868 ? -29.267 -6.395 50.174 1.00 88.44 868 MET A N 1
ATOM 6986 C CA . MET A 1 868 ? -28.649 -5.991 51.445 1.00 88.44 868 MET A CA 1
ATOM 6987 C C . MET A 1 868 ? -29.669 -5.838 52.584 1.00 88.44 868 MET A C 1
ATOM 6989 O O . MET A 1 868 ? -29.375 -6.214 53.721 1.00 88.44 868 MET A O 1
ATOM 6993 N N . ALA A 1 869 ? -30.882 -5.361 52.294 1.00 85.00 869 ALA A N 1
ATOM 6994 C CA . ALA A 1 869 ? -31.949 -5.223 53.287 1.00 85.00 869 ALA A CA 1
ATOM 6995 C C . ALA A 1 869 ? -32.544 -6.564 53.756 1.00 85.00 869 ALA A C 1
ATOM 6997 O O . ALA A 1 869 ? -33.167 -6.623 54.818 1.00 85.00 869 ALA A O 1
ATOM 6998 N N . THR A 1 870 ? -32.349 -7.646 52.994 1.00 84.12 870 THR A N 1
ATOM 6999 C CA . THR A 1 870 ? -32.767 -9.001 53.404 1.00 84.12 870 THR A CA 1
ATOM 7000 C C . THR A 1 870 ? -31.803 -9.674 54.385 1.00 84.12 870 THR A C 1
ATOM 7002 O O . THR A 1 870 ? -32.149 -10.707 54.951 1.00 84.12 870 THR A O 1
ATOM 7005 N N . ILE A 1 871 ? -30.619 -9.095 54.623 1.00 86.81 871 ILE A N 1
ATOM 7006 C CA . ILE A 1 871 ? -29.588 -9.682 55.495 1.00 86.81 871 ILE A CA 1
ATOM 7007 C C . ILE A 1 871 ? -30.005 -9.636 56.972 1.00 86.81 871 ILE A C 1
ATOM 7009 O O . ILE A 1 871 ? -29.849 -10.626 57.684 1.00 86.81 871 ILE A O 1
ATOM 7013 N N . SER A 1 872 ? -30.512 -8.493 57.446 1.00 85.12 872 SER A N 1
ATOM 7014 C CA . SER A 1 872 ? -30.931 -8.308 58.840 1.00 85.12 872 SER A CA 1
ATOM 7015 C C . SER A 1 872 ? -31.959 -7.175 58.995 1.00 85.12 872 SER A C 1
ATOM 7017 O O . SER A 1 872 ? -32.001 -6.254 58.169 1.00 85.12 872 SER A O 1
ATOM 7019 N N . PRO A 1 873 ? -32.773 -7.191 60.069 1.00 82.62 873 PRO A N 1
ATOM 7020 C CA . PRO A 1 873 ? -33.655 -6.073 60.414 1.00 82.62 873 PRO A CA 1
ATOM 7021 C C . PRO A 1 873 ? -32.911 -4.739 60.596 1.00 82.62 873 PRO A C 1
ATOM 7023 O O . PRO A 1 873 ? -33.456 -3.678 60.289 1.00 82.62 873 PRO A O 1
ATOM 7026 N N . GLU A 1 874 ? -31.672 -4.776 61.086 1.00 84.06 874 GLU A N 1
ATOM 7027 C CA . GLU A 1 874 ? -30.812 -3.607 61.280 1.00 84.06 874 GLU A CA 1
ATOM 7028 C C . GLU A 1 874 ? -30.382 -3.001 59.940 1.00 84.06 874 GLU A C 1
ATOM 7030 O O . GLU A 1 874 ? -30.528 -1.792 59.747 1.00 84.06 874 GLU A O 1
ATOM 7035 N N . ASN A 1 875 ? -29.948 -3.832 58.984 1.00 83.50 875 ASN A N 1
ATOM 7036 C CA . ASN A 1 875 ? -29.588 -3.386 57.635 1.00 83.50 875 ASN A CA 1
ATOM 7037 C C . ASN A 1 875 ? -30.790 -2.767 56.921 1.00 83.50 875 ASN A C 1
ATOM 7039 O O . ASN A 1 875 ? -30.658 -1.736 56.264 1.00 83.50 875 ASN A O 1
ATOM 7043 N N . ARG A 1 876 ? -31.978 -3.360 57.088 1.00 84.88 876 ARG A N 1
ATOM 7044 C CA . ARG A 1 876 ? -33.224 -2.820 56.534 1.00 84.88 876 ARG A CA 1
ATOM 7045 C C . ARG A 1 876 ? -33.512 -1.414 57.055 1.00 84.88 876 ARG A C 1
ATOM 7047 O O . ARG A 1 876 ? -33.741 -0.512 56.253 1.00 84.88 876 ARG A O 1
ATOM 7054 N N . LYS A 1 877 ? -33.448 -1.211 58.376 1.00 84.12 877 LYS A N 1
ATOM 7055 C CA . LYS A 1 877 ? -33.638 0.113 58.994 1.00 84.12 877 LYS A CA 1
ATOM 7056 C C . LYS A 1 877 ? -32.586 1.119 58.531 1.00 84.12 877 LYS A C 1
ATOM 7058 O O . LYS A 1 877 ? -32.926 2.270 58.272 1.00 84.12 877 LYS A O 1
ATOM 7063 N N . TYR A 1 878 ? -31.329 0.692 58.423 1.00 84.44 878 TYR A N 1
ATOM 7064 C CA . TYR A 1 878 ? -30.236 1.538 57.950 1.00 84.44 878 TYR A CA 1
ATOM 7065 C C . TYR A 1 878 ? -30.475 2.018 56.511 1.00 84.44 878 TYR A C 1
ATOM 7067 O O . TYR A 1 878 ? -30.461 3.219 56.253 1.00 84.44 878 TYR A O 1
ATOM 7075 N N . ILE A 1 879 ? -30.782 1.099 55.591 1.00 83.38 879 ILE A N 1
ATOM 7076 C CA . ILE A 1 879 ? -31.046 1.424 54.182 1.00 83.38 879 ILE A CA 1
ATOM 7077 C C . ILE A 1 879 ? -32.283 2.326 54.052 1.00 83.38 879 ILE A C 1
ATOM 7079 O O . ILE A 1 879 ? -32.244 3.312 53.317 1.00 83.38 879 ILE A O 1
ATOM 7083 N N . GLN A 1 880 ? -33.353 2.057 54.813 1.00 82.12 880 GLN A N 1
ATOM 7084 C CA . GLN A 1 880 ? -34.540 2.924 54.868 1.00 82.12 880 GLN A CA 1
ATOM 7085 C C . GLN A 1 880 ? -34.197 4.355 55.318 1.00 82.12 880 GLN A C 1
ATOM 7087 O O . GLN A 1 880 ? -34.721 5.315 54.752 1.00 82.12 880 GLN A O 1
ATOM 7092 N N . ALA A 1 881 ? -33.305 4.517 56.301 1.00 81.38 881 ALA A N 1
ATOM 7093 C CA . ALA A 1 881 ? -32.869 5.832 56.766 1.00 81.38 881 ALA A CA 1
ATOM 7094 C C . ALA A 1 881 ? -32.054 6.588 55.702 1.00 81.38 881 ALA A C 1
ATOM 7096 O O . ALA A 1 881 ? -32.282 7.779 55.502 1.00 81.38 881 ALA A O 1
ATOM 7097 N N . GLN A 1 882 ? -31.155 5.903 54.985 1.00 75.38 882 GLN A N 1
ATOM 7098 C CA . GLN A 1 882 ? -30.370 6.516 53.903 1.00 75.38 882 GLN A CA 1
ATOM 7099 C C . GLN A 1 882 ? -31.250 6.965 52.729 1.00 75.38 882 GLN A C 1
ATOM 7101 O O . GLN A 1 882 ? -31.046 8.043 52.175 1.00 75.38 882 GLN A O 1
ATOM 7106 N N . ILE A 1 883 ? -32.278 6.183 52.389 1.00 73.25 883 ILE A N 1
ATOM 7107 C CA . ILE A 1 883 ? -33.250 6.541 51.345 1.00 73.25 883 ILE A CA 1
ATOM 7108 C C . ILE A 1 883 ? -34.050 7.789 51.732 1.00 73.25 883 ILE A C 1
ATOM 7110 O O . ILE A 1 883 ? -34.197 8.696 50.915 1.00 73.25 883 ILE A O 1
ATOM 7114 N N . ALA A 1 884 ? -34.518 7.870 52.982 1.00 72.25 884 ALA A N 1
ATOM 7115 C CA . ALA A 1 884 ? -35.303 9.007 53.465 1.00 72.25 884 ALA A CA 1
ATOM 7116 C C . ALA A 1 884 ? -34.537 10.344 53.393 1.00 72.25 884 ALA A C 1
ATOM 7118 O O . ALA A 1 884 ? -35.139 11.383 53.140 1.00 72.25 884 ALA A O 1
ATOM 7119 N N . ILE A 1 885 ? -33.209 10.324 53.562 1.00 66.94 885 ILE A N 1
ATOM 7120 C CA . ILE A 1 885 ? -32.347 11.515 53.450 1.00 66.94 885 ILE A CA 1
ATOM 7121 C C . ILE A 1 885 ? -32.290 12.049 52.003 1.00 66.94 885 ILE A C 1
ATOM 7123 O O . ILE A 1 885 ? -32.111 13.248 51.788 1.00 66.94 885 ILE A O 1
ATOM 7127 N N . LEU A 1 886 ? -32.458 11.185 50.998 1.00 62.59 886 LEU A N 1
ATOM 7128 C CA . LEU A 1 886 ? -32.369 11.554 49.579 1.00 62.59 886 LEU A CA 1
ATOM 7129 C C . LEU A 1 886 ? -33.663 12.147 49.020 1.00 62.59 886 LEU A C 1
ATOM 7131 O O . LEU A 1 886 ? -33.608 12.954 48.089 1.00 62.59 886 LEU A O 1
ATOM 7135 N N . GLU A 1 887 ? -34.814 11.758 49.576 1.00 61.41 887 GLU A N 1
ATOM 7136 C CA . GLU A 1 887 ? -36.140 12.227 49.144 1.00 61.41 887 GLU A CA 1
ATOM 7137 C C . GLU A 1 887 ? -36.318 13.745 49.336 1.00 61.41 887 GLU A C 1
ATOM 7139 O O . GLU A 1 887 ? -37.062 14.374 48.580 1.00 61.41 887 GLU A O 1
ATOM 7144 N N . ASP A 1 888 ? -35.586 14.344 50.281 1.00 55.91 888 ASP A N 1
ATOM 7145 C CA . ASP A 1 888 ? -35.712 15.755 50.670 1.00 55.91 888 ASP A CA 1
ATOM 7146 C C . ASP A 1 888 ? -35.003 16.735 49.701 1.00 55.91 888 ASP A C 1
ATOM 7148 O O . ASP A 1 888 ? -35.143 17.947 49.842 1.00 55.91 888 ASP A O 1
ATOM 7152 N N . ASN A 1 889 ? -34.232 16.247 48.707 1.00 52.41 889 ASN A N 1
ATOM 7153 C CA . ASN A 1 889 ? -33.249 17.087 47.996 1.00 52.41 889 ASN A CA 1
ATOM 7154 C C . ASN A 1 889 ? -33.147 16.987 46.452 1.00 52.41 889 ASN A C 1
ATOM 7156 O O . ASN A 1 889 ? -32.215 17.580 45.903 1.00 52.41 889 ASN A O 1
ATOM 7160 N N . ARG A 1 890 ? -34.030 16.308 45.692 1.00 56.09 890 ARG A N 1
ATOM 7161 C CA . ARG A 1 890 ? -33.874 16.195 44.208 1.00 56.09 890 ARG A CA 1
ATOM 7162 C C . ARG A 1 890 ? -35.174 16.131 43.372 1.00 56.09 890 ARG A C 1
ATOM 7164 O O . ARG A 1 890 ? -36.278 16.096 43.898 1.00 56.09 890 ARG A O 1
ATOM 7171 N N . GLN A 1 891 ? -34.994 16.179 42.039 1.00 54.97 891 GLN A N 1
ATOM 7172 C CA . GLN A 1 891 ? -35.996 16.220 40.953 1.00 54.97 891 GLN A CA 1
ATOM 7173 C C . GLN A 1 891 ? -37.037 15.074 40.979 1.00 54.97 891 GLN A C 1
ATOM 7175 O O . GLN A 1 891 ? -36.768 13.968 41.441 1.00 54.97 891 GLN A O 1
ATOM 7180 N N . LYS A 1 892 ? -38.217 15.340 40.396 1.00 55.34 892 LYS A N 1
ATOM 7181 C CA . LYS A 1 892 ? -39.437 14.503 40.396 1.00 55.34 892 LYS A CA 1
ATOM 7182 C C . LYS A 1 892 ? -39.248 13.050 39.905 1.00 55.34 892 LYS A C 1
ATOM 7184 O O . LYS A 1 892 ? -39.937 12.162 40.387 1.00 55.34 892 LYS A O 1
ATOM 7189 N N . GLU A 1 893 ? -38.307 12.794 38.996 1.00 51.75 893 GLU A N 1
ATOM 7190 C CA . GLU A 1 893 ? -38.036 11.460 38.417 1.00 51.75 893 GLU A CA 1
ATOM 7191 C C . GLU A 1 893 ? -37.278 10.520 39.379 1.00 51.75 893 GLU A C 1
ATOM 7193 O O . GLU A 1 893 ? -37.464 9.303 39.354 1.00 51.75 893 GLU A O 1
ATOM 7198 N N . VAL A 1 894 ? -36.472 11.074 40.294 1.00 56.75 894 VAL A N 1
ATOM 7199 C CA . VAL A 1 894 ? -35.768 10.300 41.335 1.00 56.75 894 VAL A CA 1
ATOM 7200 C C . VAL A 1 894 ? -36.757 9.813 42.406 1.00 56.75 894 VAL A C 1
ATOM 7202 O O . VAL A 1 894 ? -36.614 8.709 42.928 1.00 56.75 894 VAL A O 1
ATOM 7205 N N . GLN A 1 895 ? -37.817 10.583 42.677 1.00 62.78 895 GLN A N 1
ATOM 7206 C CA . GLN A 1 895 ? -38.833 10.248 43.684 1.00 62.78 895 GLN A CA 1
ATOM 7207 C C . GLN A 1 895 ? -39.644 8.988 43.332 1.00 62.78 895 GLN A C 1
ATOM 7209 O O . GLN A 1 895 ? -39.973 8.211 44.228 1.00 62.78 895 GLN A O 1
ATOM 7214 N N . GLU A 1 896 ? -39.928 8.730 42.050 1.00 62.09 896 GLU A N 1
ATOM 7215 C CA . GLU A 1 896 ? -40.652 7.520 41.620 1.00 62.09 896 GLU A CA 1
ATOM 7216 C C . GLU A 1 896 ? -39.829 6.242 41.854 1.00 62.09 896 GLU A C 1
ATOM 7218 O O . GLU A 1 896 ? -40.353 5.236 42.338 1.00 62.09 896 GLU A O 1
ATOM 7223 N N . THR A 1 897 ? -38.519 6.298 41.587 1.00 61.19 897 THR A N 1
ATOM 7224 C CA . THR A 1 897 ? -37.605 5.163 41.800 1.00 61.19 897 THR A CA 1
ATOM 7225 C C . THR A 1 897 ? -37.395 4.891 43.292 1.00 61.19 897 THR A C 1
ATOM 7227 O O . THR A 1 897 ? -37.448 3.736 43.715 1.00 61.19 897 THR A O 1
ATOM 7230 N N . LEU A 1 898 ? -37.236 5.937 44.112 1.00 65.38 898 LEU A N 1
ATOM 7231 C CA . LEU A 1 898 ? -37.127 5.805 45.573 1.00 65.38 898 LEU A CA 1
ATOM 7232 C C . LEU A 1 898 ? -38.425 5.261 46.206 1.00 65.38 898 LEU A C 1
ATOM 7234 O O . LEU A 1 898 ? -38.367 4.406 47.092 1.00 65.38 898 LEU A O 1
ATOM 7238 N N . SER A 1 899 ? -39.594 5.650 45.682 1.00 67.00 899 SER A N 1
ATOM 7239 C CA . SER A 1 899 ? -40.900 5.128 46.121 1.00 67.00 899 SER A CA 1
ATOM 7240 C C . SER A 1 899 ? -41.050 3.623 45.857 1.00 67.00 899 SER A C 1
ATOM 7242 O O . SER A 1 899 ? -41.585 2.895 46.695 1.00 67.00 899 SER A O 1
ATOM 7244 N N . ALA A 1 900 ? -40.547 3.135 44.717 1.00 63.81 900 ALA A N 1
ATOM 7245 C CA . ALA A 1 900 ? -40.535 1.708 44.396 1.00 63.81 900 ALA A CA 1
ATOM 7246 C C . ALA A 1 900 ? -39.629 0.910 45.349 1.00 63.81 900 ALA A C 1
ATOM 7248 O O . ALA A 1 900 ? -40.015 -0.175 45.784 1.00 63.81 900 ALA A O 1
ATOM 7249 N N . ILE A 1 901 ? -38.467 1.462 45.734 1.00 65.62 901 ILE A N 1
ATOM 7250 C CA . ILE A 1 901 ? -37.589 0.843 46.743 1.00 65.62 901 ILE A CA 1
ATOM 7251 C C . ILE A 1 901 ? -38.325 0.714 48.068 1.00 65.62 901 ILE A C 1
ATOM 7253 O O . ILE A 1 901 ? -38.344 -0.360 48.661 1.00 65.62 901 ILE A O 1
ATOM 7257 N N . ARG A 1 902 ? -38.956 1.798 48.523 1.00 68.88 902 ARG A N 1
ATOM 7258 C CA . ARG A 1 902 ? -39.682 1.823 49.792 1.00 68.88 902 ARG A CA 1
ATOM 7259 C C . ARG A 1 902 ? -40.809 0.797 49.822 1.00 68.88 902 ARG A C 1
ATOM 7261 O O . ARG A 1 902 ? -40.904 0.042 50.779 1.00 68.88 902 ARG A O 1
ATOM 7268 N N . PHE A 1 903 ? -41.584 0.686 48.741 1.00 69.06 903 PHE A N 1
ATOM 7269 C CA . PHE A 1 903 ? -42.611 -0.349 48.615 1.00 69.06 903 PHE A CA 1
ATOM 7270 C C . PHE A 1 903 ? -42.034 -1.764 48.743 1.00 69.06 903 PHE A C 1
ATOM 7272 O O . PHE A 1 903 ? -42.625 -2.604 49.415 1.00 69.06 903 PHE A O 1
ATOM 7279 N N . VAL A 1 904 ? -40.884 -2.050 48.129 1.00 65.69 904 VAL A N 1
ATOM 7280 C CA . VAL A 1 904 ? -40.241 -3.367 48.253 1.00 65.69 904 VAL A CA 1
ATOM 7281 C C . VAL A 1 904 ? -39.705 -3.588 49.671 1.00 65.69 904 VAL A C 1
ATOM 7283 O O . VAL A 1 904 ? -39.915 -4.659 50.228 1.00 65.69 904 VAL A O 1
ATOM 7286 N N . LEU A 1 905 ? -39.076 -2.585 50.288 1.00 67.19 905 LEU A N 1
ATOM 7287 C CA . LEU A 1 905 ? -38.514 -2.681 51.642 1.00 67.19 905 LEU A CA 1
ATOM 7288 C C . LEU A 1 905 ? -39.573 -2.775 52.749 1.00 67.19 905 LEU A C 1
ATOM 7290 O O . LEU A 1 905 ? -39.319 -3.411 53.770 1.00 67.19 905 LEU A O 1
ATOM 7294 N N . ASP A 1 906 ? -40.738 -2.157 52.553 1.00 69.56 906 ASP A N 1
ATOM 7295 C CA . ASP A 1 906 ? -41.862 -2.196 53.494 1.00 69.56 906 ASP A CA 1
ATOM 7296 C C . ASP A 1 906 ? -42.653 -3.519 53.397 1.00 69.56 906 ASP A C 1
ATOM 7298 O O . ASP A 1 906 ? -43.374 -3.867 54.333 1.00 69.56 906 ASP A O 1
ATOM 7302 N N . ASN A 1 907 ? -42.510 -4.262 52.287 1.00 63.03 907 ASN A N 1
ATOM 7303 C CA . ASN A 1 907 ? -43.174 -5.552 52.038 1.00 63.03 907 ASN A CA 1
ATOM 7304 C C . ASN A 1 907 ? -42.245 -6.785 52.107 1.00 63.03 907 ASN A C 1
ATOM 7306 O O . ASN A 1 907 ? -42.746 -7.912 52.119 1.00 63.03 907 ASN A O 1
ATOM 7310 N N . ALA A 1 908 ? -40.922 -6.594 52.108 1.00 57.91 908 ALA A N 1
ATOM 7311 C CA . ALA A 1 908 ? -39.919 -7.627 52.398 1.00 57.91 908 ALA A CA 1
ATOM 7312 C C . ALA A 1 908 ? -39.794 -7.852 53.908 1.00 57.91 908 ALA A C 1
ATOM 7314 O O . ALA A 1 908 ? -39.242 -8.892 54.338 1.00 57.91 908 ALA A O 1
#

InterPro domains:
  IPR016024 Armadillo-type fold [SSF48371] (690-816)
  IPR039461 Peptidase family M49 [PF03571] (227-459)
  IPR039461 Peptidase family M49 [PF03571] (468-600)
  IPR039461 Peptidase family M49 [PTHR23422] (23-612)

Foldseek 3Di:
DDDDDDPPDDPPDVQLVQQLDWQDDFDQETAGAFDDPPCLQVDDFLVLLLLVLLQQLQLLCFVVLLCQLALCLQQLLLLLLLLLQFVLDDCVDPQNVLSVSCSLQSLQCSGQAHVPPQFGDARPHDLVVVVVSNVRSVVVVSSPPGDDSDVPDDDDSVVSSCCHHVCQHQGGQFDQPPPDFGVQSHRGQQEDHPDGPVNVCVVVVVQVPDPPRALQPSAQWRWYADPVRDIDTFGQALPDGPPVLSLVSSLVSLVSSLVSDPDPLVNVLSVLVSVCRHPVDVVSVLVSQLSLLQPDPDQKHKDFAQAWQVSPSVGRYGWTWMWIWGWDVPLLVLLVLVQVCLVVLLVPQLADPLFWDPDQGFARATETATQHIHTSCPQPHDQKDKDDPRVVSCVPRNIHIYGHLSNLSSNVSHPLVLVVCVLLEVDPVLSVLLVVAVSLLVSQLVSQLRGRQLRTTHAAPPDDLCLQPPLNLLLSLLLSSLSSLLPSQPCVCVVSVSDPDNCNSVSVVCVLLLCLQAVVLLVPDQPAKDDDSNNLSSQLLNQQLQVVDDVCQWDDDQSYTDGNHDVVSSVSSSVVSRVSSVCSNHSVNVVSVVSSVVGRIDDPNVSSVVSNVSVVVSVHNPHYTYDRWDKAFEADPVRDGPDIDTDDPARPSRRSVCSCVQSDSPDDVVSVVCVSLLRYDQDPVLVVLVVVVVVVLVVDFDPVLQSVCSVVPQRFSAERNDDPVVLVVSLVVDAQDQSNLSVLCSDRYPSSPLSSLQSHDLAPDDLVNLVVQLVVCAPRVVSLCSNLVRHLVNHLCLLVSLLVCLVVVHSSVLSSLQNLLVCLVVVSDQDDPVSLVSLLVSLLVQLVPDLDPPDSNNVSSLSSLLSQLVPDVVSLVVSVVSLVVVCVDDDPSSNVSSVVSVVSSVVD

Nearest PDB structures (foldseek):
  3fvy-assembly1_A  TM=6.526E-01  e=2.765E-27  Homo sapiens
  5egy-assembly1_A  TM=7.450E-01  e=2.330E-25  Homo sapiens
  3t6b-assembly2_B  TM=7.454E-01  e=6.140E-24  Homo sapiens
  3csk-assembly1_A  TM=6.991E-01  e=1.840E-24  Saccharomyces cerevisiae
  5yfd-assembly2_B  TM=7.344E-01  e=8.127E-23  Desarmillaria tabescens

Radius of gyration: 32.33 Å; Cα contacts (8 Å, |Δi|>4): 1444; chains: 1; bounding box: 76×93×102 Å

Organism: NCBI:txid1305617

pLDDT: mean 85.91, std 13.81, range [24.12, 98.75]

Solvent-accessible surface area (backbone atoms only — not comparable to full-atom values): 48657 Å² total; per-residue (Å²): 142,80,86,81,81,81,79,78,79,79,76,76,57,75,60,65,74,46,22,12,36,77,69,51,75,47,89,56,35,31,32,27,26,48,46,71,60,86,65,59,80,74,48,57,60,45,58,45,48,24,53,49,23,45,33,56,21,24,48,22,38,38,59,56,27,20,32,39,46,19,54,54,24,61,36,52,51,50,53,49,50,40,38,70,67,60,58,81,69,76,70,83,42,68,56,43,47,33,47,52,42,45,48,51,49,29,61,55,31,40,23,64,26,36,75,86,72,28,38,44,55,74,66,83,45,58,70,68,58,49,49,52,49,48,51,62,26,43,77,72,54,64,62,60,89,66,68,58,71,44,93,93,50,82,87,47,70,68,57,54,49,40,58,54,67,39,71,83,44,64,37,22,29,50,33,80,85,76,86,58,57,32,49,69,59,22,30,37,44,49,55,43,89,90,51,48,48,70,58,52,52,53,52,52,52,55,54,64,70,41,92,86,52,49,88,65,64,55,23,60,36,34,42,37,67,46,97,88,67,49,76,43,77,40,41,43,11,40,79,49,56,61,60,18,59,28,44,42,50,22,43,57,23,44,56,52,20,37,71,43,48,84,49,70,69,58,31,46,36,49,45,31,49,44,49,20,40,51,69,47,41,56,61,40,42,53,51,24,47,53,52,51,45,66,61,80,88,65,62,64,53,74,47,77,46,54,69,52,25,84,68,31,64,83,56,44,34,29,46,32,32,15,38,26,31,38,52,34,69,70,62,24,47,56,30,40,56,53,20,76,39,24,55,63,50,49,74,64,45,65,48,58,75,91,32,42,52,94,79,48,61,32,42,53,38,44,28,24,31,56,62,32,61,9,18,69,34,39,35,46,53,75,63,59,47,73,36,64,85,49,62,75,50,34,77,74,65,42,62,45,34,36,37,40,49,35,59,52,50,13,56,69,54,16,68,65,50,56,57,48,42,61,70,53,43,79,51,62,71,60,49,55,44,31,78,74,24,27,77,59,34,48,54,48,36,50,45,33,21,65,18,39,20,72,48,45,58,40,64,43,94,90,47,54,92,66,44,36,54,95,44,38,64,29,52,52,46,36,37,10,48,27,45,11,60,39,48,59,69,36,71,64,33,48,77,71,65,75,39,95,52,93,67,39,38,56,24,35,56,50,51,51,37,42,33,30,72,45,63,56,56,68,74,52,59,89,95,53,63,54,77,53,42,65,62,18,17,38,15,23,54,31,46,48,48,57,71,71,46,57,65,85,33,33,47,70,62,82,72,38,75,47,75,74,44,69,68,67,52,40,55,47,34,29,54,50,33,23,51,48,47,49,32,61,18,64,29,37,36,65,61,47,47,52,52,41,58,73,34,14,28,75,60,60,64,70,57,49,52,52,48,45,59,54,51,59,75,66,76,64,43,80,41,65,30,46,45,70,49,48,76,31,38,35,57,50,98,87,64,49,76,71,45,65,50,77,41,82,79,74,46,63,70,58,47,53,54,46,44,63,67,66,34,47,61,74,81,45,80,61,51,61,57,46,54,70,61,76,30,58,59,65,54,72,70,36,48,52,51,52,49,52,52,52,54,60,49,65,79,56,54,29,72,65,50,25,50,52,44,43,77,72,71,56,88,54,85,33,65,51,34,67,53,71,68,58,48,52,54,54,45,70,76,49,81,65,31,61,63,43,15,53,57,32,45,74,42,70,33,43,66,38,35,61,37,13,37,62,22,34,49,37,87,75,61,47,75,67,55,53,50,51,54,39,52,74,20,48,95,36,69,71,53,37,52,45,43,37,67,54,25,41,73,64,18,90,62,41,51,61,50,24,52,50,38,54,78,66,68,45,89,34,50,41,54,24,31,43,43,40,25,52,29,37,74,69,71,74,46,78,75,51,76,69,51,46,52,53,51,48,54,51,30,52,49,50,44,70,74,49,86,56,96,84,51,69,47,37,55,21,27,51,48,28,53,55,38,52,34,70,74,38,76,66,45,32,55,51,53,53,53,59,52,60,65,53,69,80,74,69,63,78,64,53,52,59,57,52,51,54,50,50,55,49,66,77,72,106

Mean predicted aligned error: 14.44 Å